Protein 1ZZG (pdb70)

CATH classification: 3.40.50.10490 (+1 more: 3.40.50.10490)

Nearest PDB structures (foldseek):
  1zzg-assembly1_B  TM=1.001E+00  e=3.002E-71  Thermus thermophilus HB8
  2q8n-assembly1_B  TM=9.017E-01  e=1.533E-32  Thermotoga maritima MSB8
  7o0a-assembly2_B  TM=9.080E-01  e=6.714E-29  Bdellovibrio bacteriovorus HD100
  1c7r-assembly1_A  TM=9.223E-01  e=8.520E-28  Geobacillus stearothermophilus
  1b0z-assembly1_A  TM=9.196E-01  e=1.735E-27  Geobacillus stearothermophilus

InterPro domains:
  IPR001672 Phosphoglucose isomerase (PGI) [MF_00473] (5-415)
  IPR001672 Phosphoglucose isomerase (PGI) [PF00342] (66-411)
  IPR001672 Phosphoglucose isomerase (PGI) [PR00662] (69-88)
  IPR001672 Phosphoglucose isomerase (PGI) [PR00662] (178-196)
  IPR001672 Phosphoglucose isomerase (PGI) [PR00662] (250-271)
  IPR001672 Phosphoglucose isomerase (PGI) [PR00662] (357-375)
  IPR001672 Phosphoglucose isomerase (PGI) [PR00662] (389-402)
  IPR001672 Phosphoglucose isomerase (PGI) [PS51463] (1-415)
  IPR001672 Phosphoglucose isomerase (PGI) [PTHR11469] (67-411)
  IPR018189 Phosphoglucose isomerase, conserved site [PS00174] (389-406)
  IPR035476 Phosphoglucose isomerase, SIS domain 1 [cd05015] (50-202)
  IPR035482 Phosphoglucose isomerase, SIS domain 2 [cd05016] (243-411)
  IPR046348 SIS domain superfamily [SSF53697] (32-413)

Structure (mmCIF, N/CA/C/O backbone):
data_1ZZG
#
_entry.id   1ZZG
#
_cell.length_a   108.648
_cell.length_b   131.950
_cell.length_c   64.709
_cell.angle_alpha   90.00
_cell.angle_beta   90.00
_cell.angle_gamma   90.00
#
_symmetry.space_group_name_H-M   'P 21 21 2'
#
loop_
_entity.id
_entity.type
_entity.pdbx_description
1 polymer 'glucose-6-phosphate isomerase'
2 water water
#
loop_
_atom_site.group_PDB
_atom_site.id
_atom_site.type_symbol
_atom_site.label_atom_id
_atom_site.label_alt_id
_atom_site.label_comp_id
_atom_site.label_asym_id
_atom_site.label_entity_id
_atom_site.label_seq_id
_atom_site.pdbx_PDB_ins_code
_atom_site.Cartn_x
_atom_site.Cartn_y
_atom_site.Cartn_z
_atom_site.occupancy
_atom_site.B_iso_or_equiv
_atom_site.auth_seq_id
_atom_site.auth_comp_id
_atom_site.auth_asym_id
_atom_site.auth_atom_id
_atom_site.pdbx_PDB_model_num
ATOM 1 N N . MET A 1 1 ? 52.134 22.832 53.191 1.00 41.77 1 MET A N 1
ATOM 2 C CA . MET A 1 1 ? 52.356 21.973 51.993 1.00 40.19 1 MET A CA 1
ATOM 3 C C . MET A 1 1 ? 53.648 22.312 51.255 1.00 37.90 1 MET A C 1
ATOM 4 O O . MET A 1 1 ? 53.810 23.406 50.722 1.00 35.70 1 MET A O 1
ATOM 9 N N . LEU A 1 2 ? 54.562 21.353 51.231 1.00 34.71 2 LEU A N 1
ATOM 10 C CA . LEU A 1 2 ? 55.835 21.523 50.552 1.00 33.66 2 LEU A CA 1
ATOM 11 C C . LEU A 1 2 ? 55.530 21.521 49.052 1.00 32.85 2 LEU A C 1
ATOM 12 O O . LEU A 1 2 ? 54.643 20.798 48.607 1.00 31.53 2 LEU A O 1
ATOM 17 N N . ARG A 1 3 ? 56.243 22.333 48.277 1.00 33.06 3 ARG A N 1
ATOM 18 C CA . ARG A 1 3 ? 56.017 22.381 46.832 1.00 33.11 3 A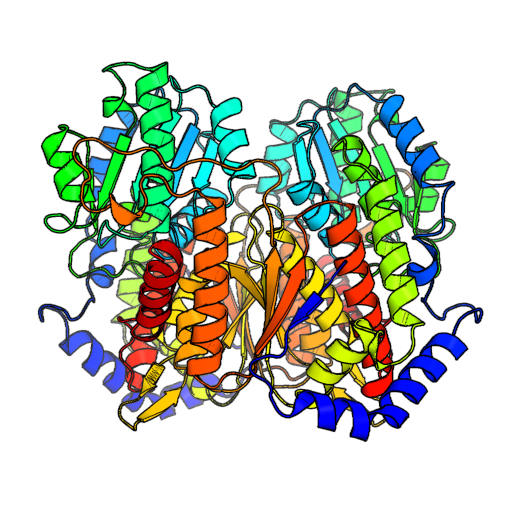RG A CA 1
ATOM 19 C C . ARG A 1 3 ? 57.312 22.242 46.050 1.00 33.16 3 ARG A C 1
ATOM 20 O O . ARG A 1 3 ? 58.292 22.934 46.323 1.00 31.93 3 ARG A O 1
ATOM 28 N N . LEU A 1 4 ? 57.315 21.333 45.080 1.00 31.84 4 LEU A N 1
ATOM 29 C CA . LEU A 1 4 ? 58.490 21.113 44.248 1.00 31.52 4 LEU A CA 1
ATOM 30 C C . LEU A 1 4 ? 58.335 21.875 42.938 1.00 33.04 4 LEU A C 1
ATOM 31 O O . LEU A 1 4 ? 57.317 21.754 42.255 1.00 32.12 4 LEU A O 1
ATOM 36 N N . ASP A 1 5 ? 59.351 22.661 42.600 1.00 33.12 5 ASP A N 1
ATOM 37 C CA . ASP A 1 5 ? 59.350 23.447 41.371 1.00 33.56 5 ASP A CA 1
ATOM 38 C C . ASP A 1 5 ? 60.499 23.018 40.463 1.00 32.63 5 ASP A C 1
ATOM 39 O O . ASP A 1 5 ? 61.664 23.091 40.845 1.00 30.47 5 ASP A O 1
ATOM 44 N N . THR A 1 6 ? 60.164 22.571 39.259 1.00 31.57 6 THR A N 1
ATOM 45 C CA . THR A 1 6 ? 61.167 22.132 38.300 1.00 31.71 6 THR A CA 1
ATOM 46 C C . THR A 1 6 ? 61.045 22.929 36.995 1.00 33.13 6 THR A C 1
ATOM 47 O O . THR A 1 6 ? 61.383 22.434 35.922 1.00 33.34 6 THR A O 1
ATOM 51 N N . ARG A 1 7 ? 60.576 24.169 37.103 1.00 33.85 7 ARG A N 1
ATOM 52 C CA . ARG A 1 7 ? 60.382 25.026 35.937 1.00 36.44 7 ARG A CA 1
ATOM 53 C C . ARG A 1 7 ? 61.570 25.080 34.982 1.00 36.18 7 ARG A C 1
ATOM 54 O O . ARG A 1 7 ? 61.380 25.274 33.783 1.00 37.51 7 ARG A O 1
ATOM 62 N N . PHE A 1 8 ? 62.788 24.909 35.497 1.00 33.81 8 PHE A N 1
ATOM 63 C CA . PHE A 1 8 ? 63.978 24.962 34.649 1.00 32.56 8 PHE A CA 1
ATOM 64 C C . PHE A 1 8 ? 64.516 23.593 34.267 1.00 33.83 8 PHE A C 1
ATOM 65 O O . PHE A 1 8 ? 65.660 23.461 33.838 1.00 34.31 8 PHE A O 1
ATOM 73 N N . LEU A 1 9 ? 63.679 22.576 34.440 1.00 34.51 9 LEU A N 1
ATOM 74 C CA . LEU A 1 9 ? 64.022 21.202 34.091 1.00 35.80 9 LEU A CA 1
ATOM 75 C C . LEU A 1 9 ? 62.801 20.693 33.318 1.00 38.18 9 LEU A C 1
ATOM 76 O O . LEU A 1 9 ? 62.019 19.887 33.823 1.00 38.86 9 LEU A O 1
ATOM 81 N N . PRO A 1 10 ? 62.628 21.168 32.073 1.00 39.98 10 PRO A N 1
ATOM 82 C CA . PRO A 1 10 ? 61.510 20.798 31.198 1.00 41.00 10 PRO A CA 1
ATOM 83 C C . PRO A 1 10 ? 61.306 19.310 30.923 1.00 40.62 10 PRO A C 1
ATOM 84 O O . PRO A 1 10 ? 60.183 18.875 30.667 1.00 42.19 10 PRO A O 1
ATOM 88 N N . GLY A 1 11 ? 62.379 18.531 30.967 1.00 39.93 11 GLY A N 1
ATOM 89 C CA . GLY A 1 11 ? 62.245 17.109 30.700 1.00 40.25 11 GLY A CA 1
ATOM 90 C C . GLY A 1 11 ? 61.915 16.235 31.904 1.00 39.75 11 GLY A C 1
ATOM 91 O O . GLY A 1 11 ? 61.886 15.010 31.783 1.00 40.38 11 GLY A O 1
ATOM 92 N N . PHE A 1 12 ? 61.645 16.847 33.055 1.00 38.20 12 PHE A N 1
ATOM 93 C CA . PHE A 1 12 ? 61.352 16.077 34.260 1.00 36.48 12 PHE A CA 1
ATOM 94 C C . PHE A 1 12 ? 60.068 15.242 34.241 1.00 36.31 12 PHE A C 1
ATOM 95 O O . PHE A 1 12 ? 60.067 14.099 34.688 1.00 35.36 12 PHE A O 1
ATOM 103 N N . PRO A 1 13 ? 58.955 15.805 33.746 1.00 37.46 13 PRO A N 1
ATOM 104 C CA . PRO A 1 13 ? 57.709 15.028 33.714 1.00 37.71 13 PRO A CA 1
ATOM 105 C C . PRO A 1 13 ? 57.875 13.723 32.930 1.00 37.74 13 PRO A C 1
ATOM 106 O O . PRO A 1 13 ? 57.302 12.698 33.294 1.00 37.59 13 PRO A O 1
ATOM 110 N N . GLU A 1 14 ? 58.667 13.761 31.863 1.00 37.46 14 GLU A N 1
ATOM 111 C CA . GLU A 1 14 ? 58.887 12.565 31.059 1.00 37.95 14 GLU A CA 1
ATOM 112 C C . GLU A 1 14 ? 59.815 11.591 31.781 1.00 37.06 14 GLU A C 1
ATOM 113 O O . GLU A 1 14 ? 59.652 10.372 31.706 1.00 35.66 14 GLU A O 1
ATOM 119 N N . ALA A 1 15 ? 60.790 12.142 32.487 1.00 34.43 15 ALA A N 1
ATOM 120 C CA . ALA A 1 15 ? 61.749 11.328 33.205 1.00 34.24 15 ALA A CA 1
ATOM 121 C C . ALA A 1 15 ? 61.089 10.620 34.381 1.00 32.70 15 ALA A C 1
ATOM 122 O O . ALA A 1 15 ? 61.402 9.469 34.683 1.00 32.48 15 ALA A O 1
ATOM 124 N N . LEU A 1 16 ? 60.171 11.316 35.038 1.00 32.02 16 LEU A N 1
ATOM 125 C CA . LEU A 1 16 ? 59.453 10.750 36.169 1.00 32.93 16 LEU A CA 1
ATOM 126 C C . LEU A 1 16 ? 58.651 9.556 35.655 1.00 34.44 16 LEU A C 1
ATOM 127 O O . LEU A 1 16 ? 58.722 8.452 36.198 1.00 32.83 16 LEU A O 1
ATOM 132 N N . SER A 1 17 ? 57.905 9.789 34.584 1.00 35.31 17 SER A N 1
ATOM 133 C CA . SER A 1 17 ? 57.100 8.745 33.970 1.00 37.70 17 SER A CA 1
ATOM 134 C C . SER A 1 17 ? 57.972 7.549 33.576 1.00 37.67 17 SER A C 1
ATOM 135 O O . SER A 1 17 ? 57.678 6.411 33.943 1.00 37.25 17 SER A O 1
ATOM 138 N N . ARG A 1 18 ? 59.057 7.809 32.850 1.00 37.18 18 ARG A N 1
ATOM 139 C CA . ARG A 1 18 ? 59.949 6.744 32.402 1.00 37.46 18 ARG A CA 1
ATOM 140 C C . ARG A 1 18 ? 60.607 5.958 33.534 1.00 36.32 18 ARG A C 1
ATOM 141 O O . ARG A 1 18 ? 60.852 4.757 33.400 1.00 34.78 18 ARG A O 1
ATOM 149 N N . HIS A 1 19 ? 60.901 6.631 34.643 1.00 33.54 19 HIS A N 1
ATOM 150 C CA . HIS A 1 19 ? 61.530 5.967 35.775 1.00 32.39 19 HIS A CA 1
ATOM 151 C C . HIS A 1 19 ? 60.519 5.545 36.838 1.00 30.78 19 HIS A C 1
ATOM 152 O O . HIS A 1 19 ? 60.896 5.114 37.927 1.00 31.84 19 HIS A O 1
ATOM 159 N N . GLY A 1 20 ? 59.236 5.658 36.508 1.00 30.49 20 GLY A N 1
ATOM 160 C CA . GLY A 1 20 ? 58.185 5.289 37.443 1.00 31.28 20 GLY A CA 1
ATOM 161 C C . GLY A 1 20 ? 58.389 3.935 38.105 1.00 31.49 20 GLY A C 1
ATOM 162 O O . GLY A 1 20 ? 58.404 3.845 39.335 1.00 33.22 20 GLY A O 1
ATOM 163 N N . PRO A 1 21 ? 58.542 2.859 37.317 1.00 31.79 21 PRO A N 1
ATOM 164 C CA . PRO A 1 21 ? 58.745 1.503 37.845 1.00 31.36 21 PRO A CA 1
ATOM 165 C C . PRO A 1 21 ? 59.959 1.386 38.765 1.00 31.60 21 PRO A C 1
ATOM 166 O O . PRO A 1 21 ? 59.911 0.698 39.788 1.00 30.54 21 PRO A O 1
ATOM 170 N N . LEU A 1 22 ? 61.043 2.058 38.387 1.00 30.61 22 LEU A N 1
ATOM 171 C CA . LEU A 1 22 ? 62.282 2.042 39.166 1.00 30.58 22 LEU A CA 1
ATOM 172 C C . LEU A 1 22 ? 62.052 2.664 40.539 1.00 28.18 22 LEU A C 1
ATOM 173 O O . LEU A 1 22 ? 62.507 2.139 41.555 1.00 27.97 22 LEU A O 1
ATOM 178 N N . LEU A 1 23 ? 61.352 3.794 40.559 1.00 28.01 23 LEU A N 1
ATOM 179 C CA . LEU A 1 23 ? 61.062 4.487 41.810 1.00 26.49 23 LEU A CA 1
ATOM 180 C C . LEU A 1 23 ? 60.110 3.658 42.683 1.00 28.46 23 LEU A C 1
ATOM 181 O O . LEU A 1 23 ? 60.297 3.568 43.901 1.00 27.54 23 LEU A O 1
ATOM 186 N N . GLU A 1 24 ? 59.097 3.052 42.063 1.00 27.65 24 GLU A N 1
ATOM 187 C CA . GLU A 1 24 ? 58.129 2.232 42.796 1.00 28.00 24 GLU A CA 1
ATOM 188 C C . GLU A 1 24 ? 58.826 1.062 43.485 1.00 27.25 24 GLU A C 1
ATOM 189 O O . GLU A 1 24 ? 58.511 0.723 44.627 1.00 27.00 24 GLU A O 1
ATOM 195 N N . GLU A 1 25 ? 59.774 0.448 42.783 1.00 26.89 25 GLU A N 1
ATOM 196 C CA . GLU A 1 25 ? 60.516 -0.686 43.325 1.00 26.47 25 GLU A CA 1
ATOM 197 C C . GLU A 1 25 ? 61.441 -0.237 44.458 1.00 26.56 25 GLU A C 1
ATOM 198 O O . GLU A 1 25 ? 61.592 -0.935 45.461 1.00 25.95 25 GLU A O 1
ATOM 204 N N . ALA A 1 26 ? 62.053 0.935 44.306 1.00 25.85 26 ALA A N 1
ATOM 205 C CA . ALA A 1 26 ? 62.934 1.453 45.347 1.00 23.64 26 ALA A CA 1
ATOM 206 C C . ALA A 1 26 ? 62.110 1.621 46.628 1.00 23.44 26 ALA A C 1
ATOM 207 O O . ALA A 1 26 ? 62.543 1.226 47.716 1.00 21.20 26 ALA A O 1
ATOM 209 N N . ARG A 1 27 ? 60.913 2.191 46.492 1.00 21.65 27 ARG A N 1
ATOM 210 C CA . ARG A 1 27 ? 60.034 2.388 47.646 1.00 23.61 27 ARG A CA 1
ATOM 211 C C . ARG A 1 27 ? 59.600 1.054 48.265 1.00 23.91 27 ARG A C 1
ATOM 212 O O . ARG A 1 27 ? 59.621 0.892 49.491 1.00 24.09 27 ARG A O 1
ATOM 220 N N . ARG A 1 28 ? 59.210 0.100 47.423 1.00 23.90 28 ARG A N 1
ATOM 221 C CA . ARG A 1 28 ? 58.789 -1.214 47.914 1.00 23.60 28 ARG A CA 1
ATOM 222 C C . ARG A 1 28 ? 59.927 -1.866 48.714 1.00 22.35 28 ARG A C 1
ATOM 223 O O . ARG A 1 28 ? 59.714 -2.384 49.814 1.00 21.16 28 ARG A O 1
ATOM 231 N N . ARG A 1 29 ? 61.135 -1.843 48.158 1.00 23.21 29 ARG A N 1
ATOM 232 C CA . ARG A 1 29 ? 62.286 -2.433 48.832 1.00 23.10 29 ARG A CA 1
ATOM 233 C C . ARG A 1 29 ? 62.502 -1.830 50.214 1.00 23.45 29 ARG A C 1
ATOM 234 O O . ARG A 1 29 ? 62.830 -2.541 51.166 1.00 24.12 29 ARG A O 1
ATOM 242 N N . LEU A 1 30 ? 62.328 -0.518 50.320 1.00 22.71 30 LEU A N 1
ATOM 243 C CA . LEU A 1 30 ? 62.514 0.160 51.598 1.00 22.96 30 LEU A CA 1
ATOM 244 C C . LEU A 1 30 ? 61.437 -0.247 52.601 1.00 22.64 30 LEU A C 1
ATOM 245 O O . LEU A 1 30 ? 61.741 -0.609 53.742 1.00 22.45 30 LEU A O 1
ATOM 250 N N . LEU A 1 31 ? 60.179 -0.187 52.174 1.00 22.17 31 LEU A N 1
ATOM 251 C CA . LEU A 1 31 ? 59.069 -0.541 53.052 1.00 23.08 31 LEU A CA 1
ATOM 252 C C . LEU A 1 31 ? 59.082 -2.015 53.457 1.00 23.07 31 LEU A C 1
ATOM 253 O O . LEU A 1 31 ? 58.628 -2.363 54.552 1.00 23.89 31 LEU A O 1
ATOM 258 N N . ALA A 1 32 ? 59.605 -2.879 52.589 1.00 23.46 32 ALA A N 1
ATOM 259 C CA . ALA A 1 32 ? 59.669 -4.304 52.899 1.00 24.82 32 ALA A CA 1
ATOM 260 C C . ALA A 1 32 ? 60.620 -4.554 54.067 1.00 25.13 32 ALA A C 1
ATOM 261 O O . ALA A 1 32 ? 60.494 -5.552 54.773 1.00 24.44 32 ALA A O 1
ATOM 263 N N . LYS A 1 33 ? 61.564 -3.638 54.269 1.00 24.02 33 LYS A N 1
ATOM 264 C CA . LYS A 1 33 ? 62.549 -3.778 55.340 1.00 26.70 33 LYS A CA 1
ATOM 265 C C . LYS A 1 33 ? 62.035 -3.426 56.735 1.00 28.00 33 LYS A C 1
ATOM 266 O O . LYS A 1 33 ? 62.696 -3.726 57.729 1.00 28.19 33 LYS A O 1
ATOM 272 N N . ARG A 1 34 ? 60.865 -2.796 56.808 1.00 29.01 34 ARG A N 1
ATOM 273 C CA . ARG A 1 34 ? 60.287 -2.410 58.093 1.00 32.91 34 ARG A CA 1
ATOM 274 C C . ARG A 1 34 ? 59.869 -3.629 58.910 1.00 35.59 34 ARG A C 1
ATOM 275 O O . ARG A 1 34 ? 59.599 -4.694 58.362 1.00 36.31 34 ARG A O 1
ATOM 283 N N . GLY A 1 35 ? 59.818 -3.464 60.227 1.00 37.87 35 GLY A N 1
ATOM 284 C CA . GLY A 1 35 ? 59.441 -4.566 61.095 1.00 42.50 35 GLY A CA 1
ATOM 285 C C . GLY A 1 35 ? 60.647 -5.408 61.467 1.00 44.98 35 GLY A C 1
ATOM 286 O O . GLY A 1 35 ? 60.846 -5.742 62.636 1.00 45.27 35 GLY A O 1
ATOM 287 N N . GLU A 1 36 ? 61.450 -5.754 60.463 1.00 46.36 36 GLU A N 1
ATOM 288 C CA . GLU A 1 36 ? 62.653 -6.552 60.670 1.00 47.00 36 GLU A CA 1
ATOM 289 C C . GLU A 1 36 ? 63.612 -5.838 61.608 1.00 46.07 36 GLU A C 1
ATOM 290 O O . GLU A 1 36 ? 64.119 -4.764 61.286 1.00 46.30 36 GLU A O 1
ATOM 296 N N . PRO A 1 37 ? 63.872 -6.424 62.787 1.00 44.87 37 PRO A N 1
ATOM 297 C CA . PRO A 1 37 ? 64.786 -5.808 63.752 1.00 42.34 37 PRO A CA 1
ATOM 298 C C . PRO A 1 37 ? 66.123 -5.447 63.108 1.00 39.85 37 PRO A C 1
ATOM 299 O O . PRO A 1 37 ? 66.655 -6.206 62.296 1.00 38.69 37 PRO A O 1
ATOM 303 N N . GLY A 1 38 ? 66.651 -4.278 63.463 1.00 37.08 38 GLY A N 1
ATOM 304 C CA . GLY A 1 38 ? 67.927 -3.846 62.922 1.00 33.98 38 GLY A CA 1
ATOM 305 C C . GLY A 1 38 ? 67.879 -3.177 61.558 1.00 31.91 38 GLY A C 1
ATOM 306 O O . GLY A 1 38 ? 68.920 -2.959 60.947 1.00 31.11 38 GLY A O 1
ATOM 307 N N . SER A 1 39 ? 66.687 -2.848 61.069 1.00 29.00 39 SER A N 1
ATOM 308 C CA . SER A 1 39 ? 66.580 -2.198 59.766 1.00 28.02 39 SER A CA 1
ATOM 309 C C . SER A 1 39 ? 66.868 -0.697 59.873 1.00 25.79 39 SER A C 1
ATOM 310 O O . SER A 1 39 ? 67.037 -0.011 58.863 1.00 26.02 39 SER A O 1
ATOM 313 N N . MET A 1 40 ? 66.920 -0.195 61.103 1.00 24.11 40 MET A N 1
ATOM 314 C CA . MET A 1 40 ? 67.206 1.219 61.358 1.00 23.36 40 MET A CA 1
ATOM 315 C C . MET A 1 40 ? 66.234 2.193 60.679 1.00 22.86 40 MET A C 1
ATOM 316 O O . MET A 1 40 ? 66.625 3.285 60.266 1.00 22.57 40 MET A O 1
ATOM 321 N N . LEU A 1 41 ? 64.966 1.800 60.585 1.00 21.76 41 LEU A N 1
ATOM 322 C CA . LEU A 1 41 ? 63.938 2.628 59.961 1.00 22.56 41 LEU A CA 1
ATOM 323 C C . LEU A 1 41 ? 62.986 3.263 60.981 1.00 21.68 41 LEU A C 1
ATOM 324 O O . LEU A 1 41 ? 61.910 3.739 60.618 1.00 22.60 41 LEU A O 1
ATOM 329 N N . GLY A 1 42 ? 63.391 3.274 62.251 1.00 22.00 42 GLY A N 1
ATOM 330 C CA . GLY A 1 42 ? 62.562 3.845 63.302 1.00 19.52 42 GLY A CA 1
ATOM 331 C C . GLY A 1 42 ? 62.219 5.318 63.120 1.00 21.00 42 GLY A C 1
ATOM 332 O O . GLY A 1 42 ? 61.269 5.816 63.723 1.00 20.02 42 GLY A O 1
ATOM 333 N N . TRP A 1 43 ? 62.990 6.026 62.301 1.00 19.29 43 TRP A N 1
ATOM 334 C CA . TRP A 1 43 ? 62.730 7.447 62.070 1.00 20.64 43 TRP A CA 1
ATOM 335 C C . TRP A 1 43 ? 61.396 7.686 61.366 1.00 20.14 43 TRP A C 1
ATOM 336 O O . TRP A 1 43 ? 60.882 8.804 61.360 1.00 22.25 43 TRP A O 1
ATOM 347 N N . MET A 1 44 ? 60.831 6.640 60.774 1.00 20.84 44 MET A N 1
ATOM 348 C CA . MET A 1 44 ? 59.542 6.774 60.100 1.00 21.93 44 MET A CA 1
ATOM 349 C C . MET A 1 44 ? 58.430 6.851 61.142 1.00 22.42 44 MET A C 1
ATOM 350 O O . MET A 1 44 ? 57.382 7.450 60.905 1.00 22.72 44 MET A O 1
ATOM 355 N N . ASP A 1 45 ? 58.677 6.253 62.305 1.00 21.65 45 ASP A N 1
ATOM 356 C CA . ASP A 1 45 ? 57.677 6.198 63.367 1.00 22.86 45 ASP A CA 1
ATOM 357 C C . ASP A 1 45 ? 57.711 7.312 64.406 1.00 23.49 45 ASP A C 1
ATOM 358 O O . ASP A 1 45 ? 56.735 7.514 65.128 1.00 23.51 45 ASP A O 1
ATOM 363 N N . LEU A 1 46 ? 58.823 8.036 64.487 1.00 22.30 46 LEU A N 1
ATOM 364 C CA . LEU A 1 46 ? 58.941 9.124 65.452 1.00 23.74 46 LEU A CA 1
ATOM 365 C C . LEU A 1 46 ? 57.789 10.133 65.404 1.00 24.78 46 LEU A C 1
ATOM 366 O O . LEU A 1 46 ? 57.350 10.623 66.444 1.00 25.85 46 LEU A O 1
ATOM 371 N N . PRO A 1 47 ? 57.282 10.457 64.201 1.00 26.13 47 PRO A N 1
ATOM 372 C CA . PRO A 1 47 ? 56.177 11.424 64.119 1.00 28.04 47 PRO A CA 1
ATOM 373 C C . PRO A 1 47 ? 54.888 10.932 64.782 1.00 29.90 47 PRO A C 1
ATOM 374 O O . PRO A 1 47 ? 54.017 11.732 65.129 1.00 31.34 47 PRO A O 1
ATOM 378 N N . GLU A 1 48 ? 54.767 9.619 64.956 1.00 31.76 48 GLU A N 1
ATOM 379 C CA . GLU A 1 48 ? 53.568 9.053 65.562 1.00 33.46 48 GLU A CA 1
ATOM 380 C C . GLU A 1 48 ? 53.703 8.760 67.055 1.00 34.50 48 GLU A C 1
ATOM 381 O O . GLU A 1 48 ? 52.821 8.152 67.657 1.00 34.43 48 GLU A O 1
ATOM 387 N N . ASP A 1 49 ? 54.802 9.196 67.656 1.00 34.13 49 ASP A N 1
ATOM 388 C CA . ASP A 1 49 ? 54.992 8.983 69.084 1.00 36.75 49 ASP A CA 1
ATOM 389 C C . ASP A 1 49 ? 54.360 10.170 69.813 1.00 37.92 49 ASP A C 1
ATOM 390 O O . ASP A 1 49 ? 55.021 11.176 70.059 1.00 39.93 49 ASP A O 1
ATOM 395 N N . THR A 1 50 ? 53.080 10.059 70.149 1.00 39.17 50 THR A N 1
ATOM 396 C CA . THR A 1 50 ? 52.385 11.148 70.838 1.00 41.62 50 THR A CA 1
ATOM 397 C C . THR A 1 50 ? 52.431 11.013 72.351 1.00 41.52 50 THR A C 1
ATOM 398 O O . THR A 1 50 ? 51.604 11.584 73.062 1.00 43.98 50 THR A O 1
ATOM 402 N N . GLU A 1 51 ? 53.408 10.260 72.837 1.00 39.20 51 GLU A N 1
ATOM 403 C CA . GLU A 1 51 ? 53.572 10.037 74.266 1.00 38.88 51 GLU A CA 1
ATOM 404 C C . GLU A 1 51 ? 54.871 10.689 74.740 1.00 36.64 51 GLU A C 1
ATOM 405 O O . GLU A 1 51 ? 54.897 11.400 75.745 1.00 34.13 51 GLU A O 1
ATOM 411 N N . THR A 1 52 ? 55.944 10.455 73.991 1.00 34.00 52 THR A N 1
ATOM 412 C CA . THR A 1 52 ? 57.247 11.005 74.337 1.00 33.50 52 THR A CA 1
ATOM 413 C C . THR A 1 52 ? 57.290 12.533 74.389 1.00 31.73 52 THR A C 1
ATOM 414 O O . THR A 1 52 ? 57.880 13.097 75.308 1.00 30.35 52 THR A O 1
ATOM 418 N N . LEU A 1 53 ? 56.670 13.212 73.427 1.00 30.80 53 LEU A N 1
ATOM 419 C CA . LEU A 1 53 ? 56.715 14.673 73.450 1.00 32.06 53 LEU A CA 1
ATOM 420 C C . LEU A 1 53 ? 56.004 15.243 74.680 1.00 31.49 53 LEU A C 1
ATOM 421 O O . LEU A 1 53 ? 56.367 16.313 75.167 1.00 30.71 53 LEU A O 1
ATOM 426 N N . ARG A 1 54 ? 54.992 14.539 75.178 1.00 32.87 54 ARG A N 1
ATOM 427 C CA . ARG A 1 54 ? 54.286 15.006 76.369 1.00 35.48 54 ARG A CA 1
ATOM 428 C C . ARG A 1 54 ? 55.228 14.872 77.560 1.00 33.95 54 ARG A C 1
ATOM 429 O O . ARG A 1 54 ? 55.327 15.772 78.397 1.00 33.62 54 ARG A O 1
ATOM 437 N N . GLU A 1 55 ? 55.931 13.744 77.610 1.00 33.50 55 GLU A N 1
ATOM 438 C CA . GLU A 1 55 ? 56.897 13.466 78.665 1.00 33.88 55 GLU A CA 1
ATOM 439 C C . GLU A 1 55 ? 57.999 14.534 78.637 1.00 32.83 55 GLU A C 1
ATOM 440 O O . GLU A 1 55 ? 58.484 14.976 79.683 1.00 30.88 55 GLU A O 1
ATOM 446 N N . VAL A 1 56 ? 58.394 14.939 77.433 1.00 30.29 56 VAL A N 1
ATOM 447 C CA . VAL A 1 56 ? 59.418 15.966 77.271 1.00 27.95 56 VAL A CA 1
ATOM 448 C C . VAL A 1 56 ? 58.884 17.303 77.789 1.00 28.15 56 VAL A C 1
ATOM 449 O O . VAL A 1 56 ? 59.561 18.003 78.545 1.00 27.67 56 VAL A O 1
ATOM 453 N N . ARG A 1 57 ? 57.664 17.654 77.391 1.00 29.15 57 ARG A N 1
ATOM 454 C CA . ARG A 1 57 ? 57.061 18.905 77.834 1.00 31.33 57 ARG A CA 1
ATOM 455 C C . ARG A 1 57 ? 56.926 18.965 79.356 1.00 30.71 57 ARG A C 1
ATOM 456 O O . ARG A 1 57 ? 57.247 19.977 79.977 1.00 30.70 57 ARG A O 1
ATOM 464 N N . ARG A 1 58 ? 56.441 17.887 79.958 1.00 32.46 58 ARG A N 1
ATOM 465 C CA . ARG A 1 58 ? 56.270 17.875 81.406 1.00 33.45 58 ARG A CA 1
ATOM 466 C C . ARG A 1 58 ? 57.599 18.073 82.128 1.00 32.33 58 ARG A C 1
ATOM 467 O O . ARG A 1 58 ? 57.668 18.776 83.138 1.00 33.00 58 ARG A O 1
ATOM 475 N N . TYR A 1 59 ? 58.655 17.462 81.603 1.00 31.39 59 TYR A N 1
ATOM 476 C CA . TYR A 1 59 ? 59.977 17.597 82.202 1.00 29.80 59 TYR A CA 1
ATOM 477 C C . TYR A 1 59 ? 60.447 19.043 82.118 1.00 28.93 59 TYR A C 1
ATOM 478 O O . TYR A 1 59 ? 60.997 19.583 83.075 1.00 28.57 59 TYR A O 1
ATOM 487 N N . ARG A 1 60 ? 60.230 19.665 80.962 1.00 28.65 60 ARG A N 1
ATOM 488 C CA . ARG A 1 60 ? 60.644 21.047 80.747 1.00 28.66 60 ARG A CA 1
ATOM 489 C C . ARG A 1 60 ? 59.923 21.971 81.714 1.00 28.88 60 ARG A C 1
ATOM 490 O O . ARG A 1 60 ? 60.543 22.801 82.381 1.00 29.01 60 ARG A O 1
ATOM 498 N N . GLU A 1 61 ? 58.605 21.814 81.778 1.00 29.71 61 GLU A N 1
ATOM 499 C CA . GLU A 1 61 ? 57.765 22.622 82.650 1.00 31.02 61 GLU A CA 1
ATOM 500 C C . GLU A 1 61 ? 58.154 22.503 84.118 1.00 31.39 61 GLU A C 1
ATOM 501 O O . GLU A 1 61 ? 57.991 23.449 84.888 1.00 31.74 61 GLU A O 1
ATOM 507 N N . ALA A 1 62 ? 58.680 21.346 84.504 1.00 31.53 62 ALA A N 1
ATOM 508 C CA . ALA A 1 62 ? 59.087 21.128 85.888 1.00 32.12 62 ALA A CA 1
ATOM 509 C C . ALA A 1 62 ? 60.436 21.789 86.179 1.00 32.75 62 ALA A C 1
ATOM 510 O O . ALA A 1 62 ? 60.890 21.818 87.327 1.00 32.06 62 ALA A O 1
ATOM 512 N N . ASN A 1 63 ? 61.067 22.333 85.142 1.00 33.03 63 ASN A N 1
ATOM 513 C CA . ASN A 1 63 ? 62.365 22.984 85.298 1.00 32.20 63 ASN A CA 1
ATOM 514 C C . ASN A 1 63 ? 62.428 24.355 84.646 1.00 32.16 63 ASN A C 1
ATOM 515 O O . ASN A 1 63 ? 63.227 24.585 83.740 1.00 32.39 63 ASN A O 1
ATOM 520 N N . PRO A 1 64 ? 61.585 25.290 85.108 1.00 33.13 64 PRO A N 1
ATOM 521 C CA . PRO A 1 64 ? 61.525 26.657 84.584 1.00 32.31 64 PRO A CA 1
ATOM 522 C C . PRO A 1 64 ? 62.721 27.520 84.987 1.00 32.26 64 PRO A C 1
ATOM 523 O O . PRO A 1 64 ? 62.818 28.675 84.584 1.00 32.23 64 PRO A O 1
ATOM 527 N N . TRP A 1 65 ? 63.624 26.958 85.783 1.00 31.93 65 TRP A N 1
ATOM 528 C CA . TRP A 1 65 ? 64.807 27.683 86.244 1.00 31.67 65 TRP A CA 1
ATOM 529 C C . TRP A 1 65 ? 65.946 27.733 85.223 1.00 31.75 65 TRP A C 1
ATOM 530 O O . TRP A 1 65 ? 66.882 28.518 85.375 1.00 30.92 65 TRP A O 1
ATOM 541 N N . VAL A 1 66 ? 65.876 26.895 84.194 1.00 30.95 66 VAL A N 1
ATOM 542 C CA . VAL A 1 66 ? 66.931 26.851 83.185 1.00 30.42 66 VAL A CA 1
ATOM 543 C C . VAL A 1 66 ? 67.010 28.095 82.300 1.00 30.19 66 VAL A C 1
ATOM 544 O O . VAL A 1 66 ? 66.031 28.476 81.657 1.00 31.06 66 VAL A O 1
ATOM 548 N N . GLU A 1 67 ? 68.187 28.718 82.278 1.00 30.36 67 GLU A N 1
ATOM 549 C CA . GLU A 1 67 ? 68.436 29.897 81.453 1.00 30.31 67 GLU A CA 1
ATOM 550 C C . GLU A 1 67 ? 69.494 29.549 80.413 1.00 28.94 67 GLU A C 1
ATOM 551 O O . GLU A 1 67 ? 69.596 30.194 79.373 1.00 28.39 67 GLU A O 1
ATOM 557 N N . ASP A 1 68 ? 70.292 28.530 80.711 1.00 27.62 68 ASP A N 1
ATOM 558 C CA . ASP A 1 68 ? 71.335 28.083 79.797 1.00 28.18 68 ASP A CA 1
ATOM 559 C C . ASP A 1 68 ? 71.248 26.571 79.632 1.00 28.06 68 ASP A C 1
ATOM 560 O O . ASP A 1 68 ? 71.244 25.824 80.608 1.00 28.37 68 ASP A O 1
ATOM 565 N N . PHE A 1 69 ? 71.166 26.131 78.381 1.00 27.10 69 PHE A N 1
ATOM 566 C CA . PHE A 1 69 ? 71.068 24.713 78.049 1.00 25.11 69 PHE A CA 1
ATOM 567 C C . PHE A 1 69 ? 72.356 24.302 77.338 1.00 25.85 69 PHE A C 1
ATOM 568 O O . PHE A 1 69 ? 72.607 24.734 76.212 1.00 25.61 69 PHE A O 1
ATOM 576 N N . VAL A 1 70 ? 73.175 23.484 77.992 1.00 24.96 70 VAL A N 1
ATOM 577 C CA . VAL A 1 70 ? 74.430 23.036 77.392 1.00 24.96 70 VAL A CA 1
ATOM 578 C C . VAL A 1 70 ? 74.254 21.633 76.814 1.00 25.79 70 VAL A C 1
ATOM 579 O O . VAL A 1 70 ? 74.138 20.655 77.556 1.00 25.21 70 VAL A O 1
ATOM 583 N N . LEU A 1 71 ? 74.226 21.534 75.489 1.00 25.63 71 LEU A N 1
ATOM 584 C CA . LEU A 1 71 ? 74.067 20.233 74.856 1.00 24.08 71 LEU A CA 1
ATOM 585 C C . LEU A 1 71 ? 75.431 19.656 74.508 1.00 23.76 71 LEU A C 1
ATOM 586 O O . LEU A 1 71 ? 76.130 20.174 73.640 1.00 24.85 71 LEU A O 1
ATOM 591 N N . ILE A 1 72 ? 75.819 18.593 75.202 1.00 23.89 72 ILE A N 1
ATOM 592 C CA . ILE A 1 72 ? 77.096 17.948 74.931 1.00 22.05 72 ILE A CA 1
ATOM 593 C C . ILE A 1 72 ? 76.794 16.795 73.983 1.00 23.41 72 ILE A C 1
ATOM 594 O O . ILE A 1 72 ? 76.270 15.754 74.393 1.00 24.04 72 ILE A O 1
ATOM 599 N N . GLY A 1 73 ? 77.102 16.997 72.706 1.00 21.49 73 GLY A N 1
ATOM 600 C CA . GLY A 1 73 ? 76.829 15.972 71.717 1.00 21.22 73 GLY A CA 1
ATOM 601 C C . GLY A 1 73 ? 77.455 16.359 70.398 1.00 20.83 73 GLY A C 1
ATOM 602 O O . GLY A 1 73 ? 77.773 17.531 70.168 1.00 21.43 73 GLY A O 1
ATOM 603 N N . ILE A 1 74 ? 77.607 15.387 69.510 1.00 21.45 74 ILE A N 1
ATOM 604 C CA . ILE A 1 74 ? 78.246 15.670 68.242 1.00 21.65 74 ILE A CA 1
ATOM 605 C C . ILE A 1 74 ? 77.596 14.908 67.089 1.00 23.46 74 ILE A C 1
ATOM 606 O O . ILE A 1 74 ? 76.964 13.874 67.293 1.00 22.84 74 ILE A O 1
ATOM 611 N N . GLY A 1 75 ? 77.739 15.435 65.877 1.00 23.87 75 GLY A N 1
ATOM 612 C CA . GLY A 1 75 ? 77.150 14.782 64.725 1.00 23.23 75 GLY A CA 1
ATOM 613 C C . GLY A 1 75 ? 75.636 14.676 64.814 1.00 24.57 75 GLY A C 1
ATOM 614 O O . GLY A 1 75 ? 74.937 15.682 64.913 1.00 23.90 75 GLY A O 1
ATOM 615 N N . GLY A 1 76 ? 75.128 13.449 64.781 1.00 24.18 76 GLY A N 1
ATOM 616 C CA . GLY A 1 76 ? 73.693 13.242 64.844 1.00 25.41 76 GLY A CA 1
ATOM 617 C C . GLY A 1 76 ? 73.058 13.737 66.131 1.00 27.36 76 GLY A C 1
ATOM 618 O O . GLY A 1 76 ? 71.859 13.995 66.174 1.00 28.97 76 GLY A O 1
ATOM 619 N N . SER A 1 77 ? 73.861 13.884 67.178 1.00 25.61 77 SER A N 1
ATOM 620 C CA . SER A 1 77 ? 73.345 14.344 68.462 1.00 26.37 77 SER A CA 1
ATOM 621 C C . SER A 1 77 ? 73.434 15.859 68.632 1.00 25.18 77 SER A C 1
ATOM 622 O O . SER A 1 77 ? 73.080 16.390 69.686 1.00 25.30 77 SER A O 1
ATOM 625 N N . ALA A 1 78 ? 73.897 16.554 67.595 1.00 22.35 78 ALA A N 1
ATOM 626 C CA . ALA A 1 78 ? 74.035 18.003 67.671 1.00 22.85 78 ALA A CA 1
ATOM 627 C C . ALA A 1 78 ? 73.445 18.774 66.491 1.00 22.65 78 ALA A C 1
ATOM 628 O O . ALA A 1 78 ? 72.816 19.818 66.684 1.00 22.39 78 ALA A O 1
ATOM 630 N N . LEU A 1 79 ? 73.647 18.272 65.273 1.00 22.14 79 LEU A N 1
ATOM 631 C CA . LEU A 1 79 ? 73.163 18.975 64.091 1.00 22.08 79 LEU A CA 1
ATOM 632 C C . LEU A 1 79 ? 71.652 19.190 64.039 1.00 21.44 79 LEU A C 1
ATOM 633 O O . LEU A 1 79 ? 71.197 20.297 63.729 1.00 21.76 79 LEU A O 1
ATOM 638 N N . GLY A 1 80 ? 70.880 18.144 64.333 1.00 20.84 80 GLY A N 1
ATOM 639 C CA . GLY A 1 80 ? 69.429 18.273 64.329 1.00 21.08 80 GLY A CA 1
ATOM 640 C C . GLY A 1 80 ? 69.027 19.322 65.352 1.00 21.35 80 GLY A C 1
ATOM 641 O O . GLY A 1 80 ? 68.260 20.240 65.042 1.00 21.98 80 GLY A O 1
ATOM 642 N N . PRO A 1 81 ? 69.518 19.204 66.600 1.00 20.64 81 PRO A N 1
ATOM 643 C CA . PRO A 1 81 ? 69.171 20.198 67.621 1.00 21.35 81 PRO A CA 1
ATOM 644 C C . PRO A 1 81 ? 69.542 21.634 67.183 1.00 21.91 81 PRO A C 1
ATOM 645 O O . PRO A 1 81 ? 68.721 22.547 67.297 1.00 22.42 81 PRO A O 1
ATOM 649 N N . LYS A 1 82 ? 70.763 21.833 66.675 1.00 21.89 82 LYS A N 1
ATOM 650 C CA . LYS A 1 82 ? 71.184 23.169 66.227 1.00 22.33 82 LYS A CA 1
ATOM 651 C C . LYS A 1 82 ? 70.248 23.733 65.167 1.00 22.34 82 LYS A C 1
ATOM 652 O O . LYS A 1 82 ? 69.822 24.882 65.252 1.00 24.18 82 LYS A O 1
ATOM 658 N N . ALA A 1 83 ? 69.943 22.928 64.156 1.00 20.64 83 ALA A N 1
ATOM 659 C CA . ALA A 1 83 ? 69.068 23.368 63.081 1.00 21.29 83 ALA A CA 1
ATOM 660 C C . ALA A 1 83 ? 67.692 23.807 63.589 1.00 21.90 83 ALA A C 1
ATOM 661 O O . ALA A 1 83 ? 67.170 24.839 63.167 1.00 22.05 83 ALA A O 1
ATOM 663 N N . LEU A 1 84 ? 67.117 23.026 64.502 1.00 21.41 84 LEU A N 1
ATOM 664 C CA . LEU A 1 84 ? 65.791 23.313 65.048 1.00 21.49 84 LEU A CA 1
ATOM 665 C C . LEU A 1 84 ? 65.749 24.468 66.056 1.00 22.05 84 LEU A C 1
ATOM 666 O O . LEU A 1 84 ? 64.890 25.360 65.968 1.00 20.79 84 LEU A O 1
ATOM 671 N N . GLU A 1 85 ? 66.673 24.457 67.012 1.00 22.01 85 GLU A N 1
ATOM 672 C CA . GLU A 1 85 ? 66.720 25.504 68.029 1.00 23.76 85 GLU A CA 1
ATOM 673 C C . GLU A 1 85 ? 67.008 26.883 67.443 1.00 24.11 85 GLU A C 1
ATOM 674 O O . GLU A 1 85 ? 66.444 27.879 67.887 1.00 23.59 85 GLU A O 1
ATOM 680 N N . ALA A 1 86 ? 67.882 26.940 66.443 1.00 23.85 86 ALA A N 1
ATOM 681 C CA . ALA A 1 86 ? 68.228 28.210 65.819 1.00 24.55 86 ALA A CA 1
ATOM 682 C C . ALA A 1 86 ? 67.012 28.804 65.117 1.00 25.61 86 ALA A C 1
ATOM 683 O O . ALA A 1 86 ? 66.833 30.018 65.076 1.00 25.28 86 ALA A O 1
ATOM 685 N N . ALA A 1 87 ? 66.167 27.935 64.577 1.00 25.03 87 ALA A N 1
ATOM 686 C CA . ALA A 1 87 ? 64.993 28.388 63.851 1.00 26.62 87 ALA A CA 1
ATOM 687 C C . ALA A 1 87 ? 63.760 28.669 64.708 1.00 27.07 87 ALA A C 1
ATOM 688 O O . ALA A 1 87 ? 62.929 29.508 64.348 1.00 26.71 87 ALA A O 1
ATOM 690 N N . PHE A 1 88 ? 63.646 27.997 65.847 1.00 25.41 88 PHE A N 1
ATOM 691 C CA . PHE A 1 88 ? 62.453 28.167 66.659 1.00 26.00 88 PHE A CA 1
ATOM 692 C C . PHE A 1 88 ? 62.623 28.546 68.123 1.00 26.59 88 PHE A C 1
ATOM 693 O O . PHE A 1 88 ? 61.743 28.263 68.933 1.00 28.01 88 PHE A O 1
ATOM 701 N N . ASN A 1 89 ? 63.729 29.186 68.479 1.00 26.30 89 ASN A N 1
ATOM 702 C CA . ASN A 1 89 ? 63.906 29.571 69.870 1.00 28.25 89 ASN A CA 1
ATOM 703 C C . ASN A 1 89 ? 62.969 30.741 70.180 1.00 30.11 89 ASN A C 1
ATOM 704 O O . ASN A 1 89 ? 63.129 31.838 69.645 1.00 29.03 89 ASN A O 1
ATOM 709 N N . GLU A 1 90 ? 61.986 30.496 71.038 1.00 31.03 90 GLU A N 1
ATOM 710 C CA . GLU A 1 90 ? 61.016 31.521 71.417 1.00 32.50 90 GLU A CA 1
ATOM 711 C C . GLU A 1 90 ? 61.212 31.964 72.865 1.00 32.66 90 GLU A C 1
ATOM 712 O O . GLU A 1 90 ? 60.877 33.090 73.229 1.00 32.95 90 GLU A O 1
ATOM 718 N N . SER A 1 91 ? 61.755 31.068 73.683 1.00 30.72 91 SER A N 1
ATOM 719 C CA . SER A 1 91 ? 61.945 31.320 75.110 1.00 31.47 91 SER A CA 1
ATOM 720 C C . SER A 1 91 ? 63.095 32.233 75.507 1.00 31.40 91 SER A C 1
ATOM 721 O O . SER A 1 91 ? 63.054 32.860 76.560 1.00 32.88 91 SER A O 1
ATOM 724 N N . GLY A 1 92 ? 64.133 32.297 74.691 1.00 31.32 92 GLY A N 1
ATOM 725 C CA . GLY A 1 92 ? 65.254 33.140 75.055 1.00 31.70 92 GLY A CA 1
ATOM 726 C C . GLY A 1 92 ? 66.296 32.363 75.838 1.00 30.83 92 GLY A C 1
ATOM 727 O O . GLY A 1 92 ? 67.330 32.911 76.213 1.00 31.96 92 GLY A O 1
ATOM 728 N N . VAL A 1 93 ? 66.020 31.092 76.116 1.00 29.28 93 VAL A N 1
ATOM 729 C CA . VAL A 1 93 ? 66.994 30.262 76.816 1.00 27.58 93 VAL A CA 1
ATOM 730 C C . VAL A 1 93 ? 68.223 30.247 75.909 1.00 27.84 93 VAL A C 1
ATOM 731 O O . VAL A 1 93 ? 68.093 30.159 74.689 1.00 27.93 93 VAL A O 1
ATOM 735 N N . ARG A 1 94 ? 69.406 30.351 76.501 1.00 26.95 94 ARG A N 1
ATOM 736 C CA . ARG A 1 94 ? 70.646 30.369 75.731 1.00 28.54 94 ARG A CA 1
ATOM 737 C C . ARG A 1 94 ? 71.196 28.960 75.573 1.00 28.15 94 ARG A C 1
ATOM 738 O O . ARG A 1 94 ? 71.407 28.256 76.558 1.00 28.40 94 ARG A O 1
ATOM 746 N N . PHE A 1 95 ? 71.435 28.554 74.331 1.00 26.15 95 PHE A N 1
ATOM 747 C CA . PHE A 1 95 ? 71.957 27.221 74.058 1.00 25.17 95 PHE A CA 1
ATOM 748 C C . PHE A 1 95 ? 73.447 27.250 73.740 1.00 25.93 95 PHE A C 1
ATOM 749 O O . PHE A 1 95 ? 73.939 28.149 73.043 1.00 24.93 95 PHE A O 1
ATOM 757 N N . HIS A 1 96 ? 74.159 26.262 74.273 1.00 24.68 96 HIS A N 1
ATOM 758 C CA . HIS A 1 96 ? 75.604 26.138 74.092 1.00 26.03 96 HIS A CA 1
ATOM 759 C C . HIS A 1 96 ? 75.851 24.709 73.641 1.00 25.32 96 HIS A C 1
ATOM 760 O O . HIS A 1 96 ? 75.414 23.761 74.293 1.00 24.34 96 HIS A O 1
ATOM 767 N N . TYR A 1 97 ? 76.557 24.555 72.529 1.00 24.03 97 TYR A N 1
ATOM 768 C CA . TYR A 1 97 ? 76.797 23.233 71.970 1.00 24.56 97 TYR A CA 1
ATOM 769 C C . TYR A 1 97 ? 78.234 22.747 72.070 1.00 25.29 97 TYR A C 1
ATOM 770 O O . TYR A 1 97 ? 79.144 23.328 71.473 1.00 26.87 97 TYR A O 1
ATOM 779 N N . LEU A 1 98 ? 78.436 21.683 72.839 1.00 25.14 98 LEU A N 1
ATOM 780 C CA . LEU A 1 98 ? 79.761 21.101 72.970 1.00 24.13 98 LEU A CA 1
ATOM 781 C C . LEU A 1 98 ? 79.855 19.979 71.940 1.00 24.56 98 LEU A C 1
ATOM 782 O O . LEU A 1 98 ? 79.668 18.798 72.255 1.00 23.02 98 LEU A O 1
ATOM 787 N N . ASP A 1 99 ? 80.113 20.383 70.698 1.00 24.69 99 ASP A N 1
ATOM 788 C CA . ASP A 1 99 ? 80.252 19.472 69.564 1.00 24.21 99 ASP A CA 1
ATOM 789 C C . ASP A 1 99 ? 81.709 19.549 69.120 1.00 25.39 99 ASP A C 1
ATOM 790 O O . ASP A 1 99 ? 82.027 19.512 67.930 1.00 24.07 99 ASP A O 1
ATOM 795 N N . HIS A 1 100 ? 82.592 19.666 70.104 1.00 23.97 100 HIS A N 1
ATOM 796 C CA . HIS A 1 100 ? 84.021 19.778 69.846 1.00 24.89 100 HIS A CA 1
ATOM 797 C C . HIS A 1 100 ? 84.735 19.569 71.180 1.00 25.00 100 HIS A C 1
ATOM 798 O O . HIS A 1 100 ? 84.091 19.464 72.230 1.00 25.65 100 HIS A O 1
ATOM 805 N N . VAL A 1 101 ? 86.061 19.519 71.145 1.00 25.59 101 VAL A N 1
ATOM 806 C CA . VAL A 1 101 ? 86.830 19.326 72.366 1.00 26.27 101 VAL A CA 1
ATOM 807 C C . VAL A 1 101 ? 87.973 20.330 72.523 1.00 27.07 101 VAL A C 1
ATOM 808 O O . VAL A 1 101 ? 88.929 20.072 73.250 1.00 26.72 101 VAL A O 1
ATOM 812 N N . GLU A 1 102 ? 87.875 21.471 71.841 1.00 24.71 102 GLU A N 1
ATOM 813 C CA . GLU A 1 102 ? 88.908 22.500 71.946 1.00 25.69 102 GLU A CA 1
ATOM 814 C C . GLU A 1 102 ? 88.733 23.110 73.338 1.00 24.89 102 GLU A C 1
ATOM 815 O O . GLU A 1 102 ? 87.647 23.574 73.689 1.00 24.79 102 GLU A O 1
ATOM 821 N N . PRO A 1 103 ? 89.806 23.119 74.148 1.00 26.20 103 PRO A N 1
ATOM 822 C CA . PRO A 1 103 ? 89.788 23.650 75.518 1.00 25.73 103 PRO A CA 1
ATOM 823 C C . PRO A 1 103 ? 89.308 25.064 75.831 1.00 25.78 103 PRO A C 1
ATOM 824 O O . PRO A 1 103 ? 88.500 25.249 76.747 1.00 24.70 103 PRO A O 1
ATOM 828 N N . GLU A 1 104 ? 89.785 26.057 75.088 1.00 26.52 104 GLU A N 1
ATOM 829 C CA . GLU A 1 104 ? 89.411 27.437 75.386 1.00 27.36 104 GLU A CA 1
ATOM 830 C C . GLU A 1 104 ? 87.912 27.760 75.386 1.00 27.09 104 GLU A C 1
ATOM 831 O O . GLU A 1 104 ? 87.410 28.362 76.339 1.00 28.02 104 GLU A O 1
ATOM 837 N N . PRO A 1 105 ? 87.176 27.374 74.326 1.00 27.20 105 PRO A N 1
ATOM 838 C CA . PRO A 1 105 ? 85.734 27.663 74.290 1.00 25.84 105 PRO A CA 1
ATOM 839 C C . PRO A 1 105 ? 84.988 27.031 75.476 1.00 26.23 105 PRO A C 1
ATOM 840 O O . PRO A 1 105 ? 84.062 27.615 76.033 1.00 28.27 105 PRO A O 1
ATOM 844 N N . ILE A 1 106 ? 85.406 25.834 75.857 1.00 25.90 106 ILE A N 1
ATOM 845 C CA . ILE A 1 106 ? 84.781 25.136 76.969 1.00 27.11 106 ILE A CA 1
ATOM 846 C C . ILE A 1 106 ? 85.120 25.834 78.288 1.00 26.94 106 ILE A C 1
ATOM 847 O O . ILE A 1 106 ? 84.263 26.002 79.149 1.00 26.67 106 ILE A O 1
ATOM 852 N N . LEU A 1 107 ? 86.369 26.266 78.413 1.00 28.34 107 LEU A N 1
ATOM 853 C CA . LEU A 1 107 ? 86.840 26.959 79.605 1.00 30.01 107 LEU A CA 1
ATOM 854 C C . LEU A 1 107 ? 86.071 28.276 79.756 1.00 30.44 107 LEU A C 1
ATOM 855 O O . LEU A 1 107 ? 85.763 28.708 80.866 1.00 28.70 107 LEU A O 1
ATOM 860 N N . ARG A 1 108 ? 85.760 28.904 78.625 1.00 29.93 108 ARG A N 1
ATOM 861 C CA . ARG A 1 108 ? 85.018 30.161 78.615 1.00 31.93 108 ARG A CA 1
ATOM 862 C C . ARG A 1 108 ? 83.631 29.920 79.207 1.00 31.00 108 ARG A C 1
ATOM 863 O O . ARG A 1 108 ? 83.151 30.708 80.027 1.00 30.87 108 ARG A O 1
ATOM 871 N N . LEU A 1 109 ? 82.994 28.829 78.786 1.00 29.22 109 LEU A N 1
ATOM 872 C CA . LEU A 1 109 ? 81.673 28.473 79.285 1.00 27.63 109 LEU A CA 1
ATOM 873 C C . LEU A 1 109 ? 81.730 28.180 80.778 1.00 27.97 109 LEU A C 1
ATOM 874 O O . LEU A 1 109 ? 80.882 28.642 81.536 1.00 29.39 109 LEU A O 1
ATOM 879 N N . LEU A 1 110 ? 82.731 27.418 81.203 1.00 28.15 110 LEU A N 1
ATOM 880 C CA . LEU A 1 110 ? 82.865 27.087 82.622 1.00 30.67 110 LEU A CA 1
ATOM 881 C C . LEU A 1 110 ? 83.029 28.341 83.479 1.00 32.07 110 LEU A C 1
ATOM 882 O O . LEU A 1 110 ? 82.608 28.376 84.639 1.00 32.15 110 LEU A O 1
ATOM 887 N N . ARG A 1 111 ? 83.630 29.372 82.895 1.00 31.99 111 ARG A N 1
ATOM 888 C CA . ARG A 1 111 ? 83.869 30.619 83.605 1.00 32.49 111 ARG A CA 1
ATOM 889 C C . ARG A 1 111 ? 82.778 31.679 83.477 1.00 32.68 111 ARG A C 1
ATOM 890 O O . ARG A 1 111 ? 82.755 32.631 84.256 1.00 33.57 111 ARG A O 1
ATOM 898 N N . THR A 1 112 ? 81.870 31.526 82.517 1.00 31.94 112 THR A N 1
ATOM 899 C CA . THR A 1 112 ? 80.815 32.524 82.341 1.00 32.48 112 THR A CA 1
ATOM 900 C C . THR A 1 112 ? 79.395 32.057 82.678 1.00 32.79 112 THR A C 1
ATOM 901 O O . THR A 1 112 ? 78.522 32.878 82.947 1.00 34.12 112 THR A O 1
ATOM 905 N N . LEU A 1 113 ? 79.158 30.751 82.665 1.00 30.31 113 LEU A N 1
ATOM 906 C CA . LEU A 1 113 ? 77.831 30.239 82.975 1.00 30.75 113 LEU A CA 1
ATOM 907 C C . LEU A 1 113 ? 77.590 30.143 84.479 1.00 30.80 113 LEU A C 1
ATOM 908 O O . LEU A 1 113 ? 78.505 29.854 85.245 1.00 32.50 113 LEU A O 1
ATOM 913 N N . ASP A 1 114 ? 76.354 30.396 84.893 1.00 31.17 114 ASP A N 1
ATOM 914 C CA . ASP A 1 114 ? 75.984 30.283 86.296 1.00 31.66 114 ASP A CA 1
ATOM 915 C C . ASP A 1 114 ? 75.478 28.849 86.459 1.00 32.67 114 ASP A C 1
ATOM 916 O O . ASP A 1 114 ? 74.436 28.493 85.914 1.00 32.98 114 ASP A O 1
ATOM 921 N N . PRO A 1 115 ? 76.212 28.008 87.207 1.00 33.53 115 PRO A N 1
ATOM 922 C CA . PRO A 1 115 ? 75.805 26.613 87.416 1.00 32.92 115 PRO A CA 1
ATOM 923 C C . PRO A 1 115 ? 74.341 26.464 87.831 1.00 33.52 115 PRO A C 1
ATOM 924 O O . PRO A 1 115 ? 73.634 25.574 87.357 1.00 31.37 115 PRO A O 1
ATOM 928 N N . ARG A 1 116 ? 73.888 27.347 88.713 1.00 34.03 116 ARG A N 1
ATOM 929 C CA . ARG A 1 116 ? 72.516 27.294 89.203 1.00 35.57 116 ARG A CA 1
ATOM 930 C C . ARG A 1 116 ? 71.462 27.486 88.119 1.00 34.62 116 ARG A C 1
ATOM 931 O O . ARG A 1 116 ? 70.310 27.091 88.295 1.00 33.93 116 ARG A O 1
ATOM 939 N N . LYS A 1 117 ? 71.855 28.102 87.008 1.00 34.68 117 LYS A N 1
ATOM 940 C CA . LYS A 1 117 ? 70.933 28.363 85.903 1.00 35.07 117 LYS A CA 1
ATOM 941 C C . LYS A 1 117 ? 71.246 27.512 84.678 1.00 33.87 117 LYS A C 1
ATOM 942 O O . LYS A 1 117 ? 70.669 27.720 83.609 1.00 33.75 117 LYS A O 1
ATOM 948 N N . THR A 1 118 ? 72.151 26.552 84.838 1.00 30.90 118 THR A N 1
ATOM 949 C CA . THR A 1 118 ? 72.566 25.709 83.727 1.00 29.78 118 THR A CA 1
ATOM 950 C C . THR A 1 118 ? 72.070 24.266 83.773 1.00 30.45 118 THR A C 1
ATOM 951 O O . THR A 1 118 ? 72.143 23.604 84.808 1.00 29.12 118 THR A O 1
ATOM 955 N N . LEU A 1 119 ? 71.552 23.792 82.642 1.00 27.76 119 LEU A N 1
ATOM 956 C CA . LEU A 1 119 ? 71.110 22.409 82.524 1.00 26.61 119 LEU A CA 1
ATOM 957 C C . LEU A 1 119 ? 72.023 21.773 81.484 1.00 25.70 119 LEU A C 1
ATOM 958 O O . LEU A 1 119 ? 72.209 22.324 80.396 1.00 23.93 119 LEU A O 1
ATOM 963 N N . VAL A 1 120 ? 72.604 20.629 81.820 1.00 24.82 120 VAL A N 1
ATOM 964 C CA . VAL A 1 120 ? 73.493 19.939 80.901 1.00 24.41 120 VAL A CA 1
ATOM 965 C C . VAL A 1 120 ? 72.785 18.706 80.344 1.00 24.90 120 VAL A C 1
ATOM 966 O O . VAL A 1 120 ? 72.218 17.913 81.094 1.00 24.44 120 VAL A O 1
ATOM 970 N N . ASN A 1 121 ? 72.814 18.562 79.024 1.00 24.18 121 ASN A N 1
ATOM 971 C CA . ASN A 1 121 ? 72.170 17.439 78.351 1.00 24.25 121 ASN A CA 1
ATOM 972 C C . ASN A 1 121 ? 73.215 16.648 77.574 1.00 24.44 121 ASN A C 1
ATOM 973 O O . ASN A 1 121 ? 73.706 17.112 76.540 1.00 24.98 121 ASN A O 1
ATOM 978 N N . ALA A 1 122 ? 73.571 15.470 78.081 1.00 23.55 122 ALA A N 1
ATOM 979 C CA . ALA A 1 122 ? 74.549 14.617 77.415 1.00 22.95 122 ALA A CA 1
ATOM 980 C C . ALA A 1 122 ? 73.798 13.737 76.424 1.00 23.76 122 ALA A C 1
ATOM 981 O O . ALA A 1 122 ? 72.986 12.895 76.817 1.00 23.22 122 ALA A O 1
ATOM 983 N N . VAL A 1 123 ? 74.085 13.927 75.141 1.00 23.08 123 VAL A N 1
ATOM 984 C CA . VAL A 1 123 ? 73.408 13.188 74.086 1.00 22.39 123 VAL A CA 1
ATOM 985 C C . VAL A 1 123 ? 74.340 12.312 73.261 1.00 22.20 123 VAL A C 1
ATOM 986 O O . VAL A 1 123 ? 75.310 12.799 72.675 1.00 21.62 123 VAL A O 1
ATOM 990 N N . SER A 1 124 ? 74.030 11.019 73.213 1.00 21.49 124 SER A N 1
ATOM 991 C CA . SER A 1 124 ? 74.813 10.051 72.445 1.00 23.02 124 SER A CA 1
ATOM 992 C C . SER A 1 124 ? 74.014 8.757 72.308 1.00 25.08 124 SER A C 1
ATOM 993 O O . SER A 1 124 ? 73.571 8.193 73.310 1.00 24.35 124 SER A O 1
ATOM 996 N N . LYS A 1 125 ? 73.828 8.284 71.077 1.00 24.16 125 LYS A N 1
ATOM 997 C CA . LYS A 1 125 ? 73.073 7.053 70.861 1.00 26.59 125 LYS A CA 1
ATOM 998 C C . LYS A 1 125 ? 73.802 5.853 71.463 1.00 26.42 125 LYS A C 1
ATOM 999 O O . LYS A 1 125 ? 73.228 5.111 72.256 1.00 25.72 125 LYS A O 1
ATOM 1005 N N . SER A 1 126 ? 75.067 5.677 71.087 1.00 26.49 126 SER A N 1
ATOM 1006 C CA . SER A 1 126 ? 75.878 4.567 71.592 1.00 27.79 126 SER A CA 1
ATOM 1007 C C . SER A 1 126 ? 76.241 4.828 73.047 1.00 28.35 126 SER A C 1
ATOM 1008 O O . SER A 1 126 ? 76.469 3.895 73.823 1.00 27.78 126 SER A O 1
ATOM 1011 N N . GLY A 1 127 ? 76.300 6.109 73.404 1.00 27.05 127 GLY A N 1
ATOM 1012 C CA . GLY A 1 127 ? 76.646 6.492 74.757 1.00 27.65 127 GLY A CA 1
ATOM 1013 C C . GLY A 1 127 ? 78.145 6.463 75.005 1.00 29.11 127 GLY A C 1
ATOM 1014 O O . GLY A 1 127 ? 78.601 6.778 76.103 1.00 30.45 127 GLY A O 1
ATOM 1015 N N . SER A 1 128 ? 78.921 6.103 73.988 1.00 27.69 128 SER A N 1
ATOM 1016 C CA . SER A 1 128 ? 80.367 6.033 74.152 1.00 29.58 128 SER A CA 1
ATOM 1017 C C . SER A 1 128 ? 81.170 6.954 73.233 1.00 28.60 128 SER A C 1
ATOM 1018 O O . SER A 1 128 ? 82.389 6.834 73.155 1.00 28.64 128 SER A O 1
ATOM 1021 N N . THR A 1 129 ? 80.505 7.870 72.540 1.00 26.33 129 THR A N 1
ATOM 1022 C CA . THR A 1 129 ? 81.215 8.779 71.641 1.00 27.05 129 THR A CA 1
ATOM 1023 C C . THR A 1 129 ? 82.293 9.536 72.413 1.00 25.92 129 THR A C 1
ATOM 1024 O O . THR A 1 129 ? 82.001 10.230 73.380 1.00 27.33 129 THR A O 1
ATOM 1028 N N . ALA A 1 130 ? 83.538 9.394 71.971 1.00 26.72 130 ALA A N 1
ATOM 1029 C CA . ALA A 1 130 ? 84.683 10.011 72.641 1.00 26.26 130 ALA A CA 1
ATOM 1030 C C . ALA A 1 130 ? 84.533 11.482 73.031 1.00 26.10 130 ALA A C 1
ATOM 1031 O O . ALA A 1 130 ? 84.686 11.839 74.201 1.00 26.17 130 ALA A O 1
ATOM 1033 N N . GLU A 1 131 ? 84.233 12.332 72.056 1.00 24.97 131 GLU A N 1
ATOM 1034 C CA . GLU A 1 131 ? 84.099 13.767 72.307 1.00 24.31 131 GLU A CA 1
ATOM 1035 C C . GLU A 1 131 ? 83.092 14.109 73.397 1.00 24.64 131 GLU A C 1
ATOM 1036 O O . GLU A 1 131 ? 83.328 14.994 74.225 1.00 24.07 131 GLU A O 1
ATOM 1042 N N . THR A 1 132 ? 81.972 13.396 73.391 1.00 23.99 132 THR A N 1
ATOM 1043 C CA . THR A 1 132 ? 80.899 13.613 74.350 1.00 24.22 132 THR A CA 1
ATOM 1044 C C . THR A 1 132 ? 81.261 13.139 75.761 1.00 25.10 132 THR A C 1
ATOM 1045 O O . THR A 1 132 ? 80.880 13.767 76.756 1.00 23.32 132 THR A O 1
ATOM 1049 N N . LEU A 1 133 ? 81.986 12.030 75.853 1.00 25.54 133 LEU A N 1
ATOM 1050 C CA . LEU A 1 133 ? 82.392 11.522 77.158 1.00 26.53 133 LEU A CA 1
ATOM 1051 C C . LEU A 1 133 ? 83.397 12.490 77.774 1.00 25.29 133 LEU A C 1
ATOM 1052 O O . LEU A 1 133 ? 83.364 12.751 78.974 1.00 24.43 133 LEU A O 1
ATOM 1057 N N . ALA A 1 134 ? 84.278 13.033 76.942 1.00 25.04 134 ALA A N 1
ATOM 1058 C CA . ALA A 1 134 ? 85.283 13.980 77.411 1.00 26.27 134 ALA A CA 1
ATOM 1059 C C . ALA A 1 134 ? 84.612 15.260 77.905 1.00 27.21 134 ALA A C 1
ATOM 1060 O O . ALA A 1 134 ? 84.928 15.768 78.988 1.00 29.15 134 ALA A O 1
ATOM 1062 N N . GLY A 1 135 ? 83.688 15.785 77.105 1.00 27.14 135 GLY A N 1
ATOM 1063 C CA . GLY A 1 135 ? 82.990 16.998 77.492 1.00 26.02 135 GLY A CA 1
ATOM 1064 C C . GLY A 1 135 ? 82.173 16.788 78.758 1.00 27.14 135 GLY A C 1
ATOM 1065 O O . GLY A 1 135 ? 82.093 17.671 79.617 1.00 26.86 135 GLY A O 1
ATOM 1066 N N . LEU A 1 136 ? 81.565 15.613 78.882 1.00 25.95 136 LEU A N 1
ATOM 1067 C CA . LEU A 1 136 ? 80.749 15.312 80.053 1.00 26.53 136 LEU A CA 1
ATOM 1068 C C . LEU A 1 136 ? 81.605 15.214 81.311 1.00 26.44 136 LEU A C 1
ATOM 1069 O O . LEU A 1 136 ? 81.209 15.690 82.371 1.00 26.90 136 LEU A O 1
ATOM 1074 N N . ALA A 1 137 ? 82.775 14.596 81.189 1.00 27.17 137 ALA A N 1
ATOM 1075 C CA . ALA A 1 137 ? 83.675 14.441 82.331 1.00 28.33 137 ALA A CA 1
ATOM 1076 C C . ALA A 1 137 ? 83.983 15.817 82.907 1.00 28.59 137 ALA A C 1
ATOM 1077 O O . ALA A 1 137 ? 83.871 16.043 84.113 1.00 28.82 137 ALA A O 1
ATOM 1079 N N . VAL A 1 138 ? 84.354 16.735 82.023 1.00 28.15 138 VAL A N 1
ATOM 1080 C CA . VAL A 1 138 ? 84.686 18.094 82.413 1.00 27.03 138 VAL A CA 1
ATOM 1081 C C . VAL A 1 138 ? 83.517 18.807 83.080 1.00 27.46 138 VAL A C 1
ATOM 1082 O O . VAL A 1 138 ? 83.677 19.395 84.150 1.00 26.90 138 VAL A O 1
ATOM 1086 N N . PHE A 1 139 ? 82.336 18.760 82.470 1.00 27.60 139 PHE A N 1
ATOM 1087 C CA . PHE A 1 139 ? 81.193 19.435 83.084 1.00 29.24 139 PHE A CA 1
ATOM 1088 C C . PHE A 1 139 ? 80.749 18.777 84.386 1.00 29.44 139 PHE A C 1
ATOM 1089 O O . PHE A 1 139 ? 80.282 19.460 85.287 1.00 30.30 139 PHE A O 1
ATOM 1097 N N . LEU A 1 140 ? 80.897 17.461 84.490 1.00 30.43 140 LEU A N 1
ATOM 1098 C CA . LEU A 1 140 ? 80.497 16.767 85.707 1.00 31.29 140 LEU A CA 1
ATOM 1099 C C . LEU A 1 140 ? 81.252 17.338 86.909 1.00 32.02 140 LEU A C 1
ATOM 1100 O O . LEU A 1 140 ? 80.650 17.644 87.936 1.00 32.74 140 LEU A O 1
ATOM 1105 N N . LYS A 1 141 ? 82.567 17.487 86.770 1.00 30.66 141 LYS A N 1
ATOM 1106 C CA . LYS A 1 141 ? 83.412 18.039 87.826 1.00 30.80 141 LYS A CA 1
ATOM 1107 C C . LYS A 1 141 ? 82.891 19.428 88.214 1.00 31.23 141 LYS A C 1
ATOM 1108 O O . LYS A 1 141 ? 82.751 19.759 89.394 1.00 30.43 141 LYS A O 1
ATOM 1114 N N . TRP A 1 142 ? 82.581 20.219 87.195 1.00 29.05 142 TRP A N 1
ATOM 1115 C CA . TRP A 1 142 ? 82.089 21.581 87.356 1.00 28.65 142 TRP A CA 1
ATOM 1116 C C . TRP A 1 142 ? 80.766 21.600 88.116 1.00 29.56 142 TRP A C 1
ATOM 1117 O O . TRP A 1 142 ? 80.601 22.349 89.083 1.00 29.14 142 TRP A O 1
ATOM 1128 N N . LEU A 1 143 ? 79.834 20.754 87.693 1.00 27.13 143 LEU A N 1
ATOM 1129 C CA . LEU A 1 143 ? 78.525 20.686 88.331 1.00 27.87 143 LEU A CA 1
ATOM 1130 C C . LEU A 1 143 ? 78.612 20.305 89.804 1.00 28.94 143 LEU A C 1
ATOM 1131 O O . LEU A 1 143 ? 78.012 20.962 90.658 1.00 29.07 143 LEU A O 1
ATOM 1136 N N . LYS A 1 144 ? 79.357 19.245 90.096 1.00 28.07 144 LYS A N 1
ATOM 1137 C CA . LYS A 1 144 ? 79.509 18.787 91.468 1.00 31.37 144 LYS A CA 1
ATOM 1138 C C . LYS A 1 144 ? 80.149 19.838 92.377 1.00 30.47 144 LYS A C 1
ATOM 1139 O O . LYS A 1 144 ? 79.691 20.052 93.500 1.00 29.42 144 LYS A O 1
ATOM 1145 N N . ALA A 1 145 ? 81.189 20.505 91.881 1.00 31.56 145 ALA A N 1
ATOM 1146 C CA . ALA A 1 145 ? 81.901 21.511 92.666 1.00 32.38 145 ALA A CA 1
ATOM 1147 C C . ALA A 1 145 ? 81.100 22.760 93.023 1.00 34.42 145 ALA A C 1
ATOM 1148 O O . ALA A 1 145 ? 81.290 23.333 94.099 1.00 35.29 145 ALA A O 1
ATOM 1150 N N . HIS A 1 146 ? 80.201 23.178 92.139 1.00 33.52 146 HIS A N 1
ATOM 1151 C CA . HIS A 1 146 ? 79.419 24.384 92.385 1.00 33.00 146 HIS A CA 1
ATOM 1152 C C . HIS A 1 146 ? 77.970 24.171 92.821 1.00 31.04 146 HIS A C 1
ATOM 1153 O O . HIS A 1 146 ? 77.313 25.111 93.277 1.00 31.19 146 HIS A O 1
ATOM 1160 N N . LEU A 1 147 ? 77.471 22.946 92.697 1.00 30.24 147 LEU A N 1
ATOM 1161 C CA . LEU A 1 147 ? 76.083 22.668 93.061 1.00 29.64 147 LEU A CA 1
ATOM 1162 C C . LEU A 1 147 ? 75.878 21.683 94.207 1.00 29.10 147 LEU A C 1
ATOM 1163 O O . LEU A 1 147 ? 74.767 21.560 94.730 1.00 27.85 147 LEU A O 1
ATOM 1168 N N . GLY A 1 148 ? 76.938 20.978 94.590 1.00 30.41 148 GLY A N 1
ATOM 1169 C CA . GLY A 1 148 ? 76.826 20.014 95.670 1.00 31.82 148 GLY A CA 1
ATOM 1170 C C . GLY A 1 148 ? 75.863 18.880 95.360 1.00 33.64 148 GLY A C 1
ATOM 1171 O O . GLY A 1 148 ? 75.891 18.308 94.271 1.00 34.85 148 GLY A O 1
ATOM 1172 N N . GLU A 1 149 ? 75.000 18.561 96.319 1.00 33.90 149 GLU A N 1
ATOM 1173 C CA . GLU A 1 149 ? 74.025 17.485 96.166 1.00 34.68 149 GLU A CA 1
ATOM 1174 C C . GLU A 1 149 ? 72.966 17.741 95.107 1.00 34.67 149 GLU A C 1
ATOM 1175 O O . GLU A 1 149 ? 72.258 16.824 94.695 1.00 36.20 149 GLU A O 1
ATOM 1181 N N . ASP A 1 150 ? 72.851 18.985 94.668 1.00 34.41 150 ASP A N 1
ATOM 1182 C CA . ASP A 1 150 ? 71.847 19.322 93.678 1.00 34.75 150 ASP A CA 1
ATOM 1183 C C . ASP A 1 150 ? 72.354 19.203 92.242 1.00 33.77 150 ASP A C 1
ATOM 1184 O O . ASP A 1 150 ? 71.664 19.605 91.309 1.00 32.46 150 ASP A O 1
ATOM 1189 N N . TRP A 1 151 ? 73.545 18.642 92.054 1.00 31.89 151 TRP A N 1
ATOM 1190 C CA . TRP A 1 151 ? 74.089 18.513 90.706 1.00 31.70 151 TRP A CA 1
ATOM 1191 C C . TRP A 1 151 ? 73.259 17.604 89.802 1.00 31.83 151 TRP A C 1
ATOM 1192 O O . TRP A 1 151 ? 73.051 17.912 88.629 1.00 32.19 151 TRP A O 1
ATOM 1203 N N . ARG A 1 152 ? 72.778 16.492 90.346 1.00 31.96 152 ARG A N 1
ATOM 1204 C CA . ARG A 1 152 ? 71.992 15.547 89.557 1.00 32.54 152 ARG A CA 1
ATOM 1205 C C . ARG A 1 152 ? 70.823 16.162 88.803 1.00 32.38 152 ARG A C 1
ATOM 1206 O O . ARG A 1 152 ? 70.492 15.713 87.705 1.00 32.29 152 ARG A O 1
ATOM 1214 N N . ARG A 1 153 ? 70.198 17.186 89.377 1.00 31.41 153 ARG A N 1
ATOM 1215 C CA . ARG A 1 153 ? 69.062 17.815 88.721 1.00 29.89 153 ARG A CA 1
ATOM 1216 C C . ARG A 1 153 ? 69.495 18.618 87.500 1.00 29.94 153 ARG A C 1
ATOM 1217 O O . ARG A 1 153 ? 68.678 18.907 86.626 1.00 28.41 153 ARG A O 1
ATOM 1225 N N . HIS A 1 154 ? 70.778 18.973 87.444 1.00 26.91 154 HIS A N 1
ATOM 1226 C CA . HIS A 1 154 ? 71.302 19.770 86.339 1.00 27.39 154 HIS A CA 1
ATOM 1227 C C . HIS A 1 154 ? 71.894 18.954 85.185 1.00 26.42 154 HIS A C 1
ATOM 1228 O O . HIS A 1 154 ? 72.448 19.519 84.241 1.00 26.13 154 HIS A O 1
ATOM 1235 N N . LEU A 1 155 ? 71.783 17.631 85.265 1.00 26.26 155 LEU A N 1
ATOM 1236 C CA . LEU A 1 155 ? 72.296 16.756 84.214 1.00 26.34 155 LEU A CA 1
ATOM 1237 C C . LEU A 1 155 ? 71.214 15.789 83.743 1.00 27.59 155 LEU A C 1
ATOM 1238 O O . LEU A 1 155 ? 70.683 14.998 84.526 1.00 26.39 155 LEU A O 1
ATOM 1243 N N . VAL A 1 156 ? 70.882 15.871 82.459 1.00 26.07 156 VAL A N 1
ATOM 1244 C CA . VAL A 1 156 ? 69.879 15.005 81.861 1.00 25.61 156 VAL A CA 1
ATOM 1245 C C . VAL A 1 156 ? 70.542 14.266 80.700 1.00 26.26 156 VAL A C 1
ATOM 1246 O O . VAL A 1 156 ? 71.318 14.852 79.942 1.00 25.28 156 VAL A O 1
ATOM 1250 N N . VAL A 1 157 ? 70.239 12.980 80.564 1.00 25.31 157 VAL A N 1
ATOM 1251 C CA . VAL A 1 157 ? 70.847 12.163 79.517 1.00 26.08 157 VAL A CA 1
ATOM 1252 C C . VAL A 1 157 ? 69.874 11.692 78.435 1.00 26.04 157 VAL A C 1
ATOM 1253 O O . VAL A 1 157 ? 68.727 11.355 78.717 1.00 24.66 157 VAL A O 1
ATOM 1257 N N . THR A 1 158 ? 70.349 11.680 77.192 1.00 24.53 158 THR A N 1
ATOM 1258 C CA . THR A 1 158 ? 69.558 11.221 76.052 1.00 23.57 158 THR A CA 1
ATOM 1259 C C . THR A 1 158 ? 70.428 10.170 75.372 1.00 23.48 158 THR A C 1
ATOM 1260 O O . THR A 1 158 ? 71.457 10.499 74.780 1.00 24.40 158 THR A O 1
ATOM 1264 N N . THR A 1 159 ? 70.020 8.905 75.461 1.00 22.76 159 THR A N 1
ATOM 1265 C CA . THR A 1 159 ? 70.808 7.813 74.896 1.00 23.57 159 THR A CA 1
ATOM 1266 C C . THR A 1 159 ? 69.951 6.561 74.665 1.00 24.60 159 THR A C 1
ATOM 1267 O O . THR A 1 159 ? 68.756 6.557 74.964 1.00 24.98 159 THR A O 1
ATOM 1271 N N . ASP A 1 160 ? 70.559 5.505 74.134 1.00 24.50 160 ASP A N 1
ATOM 1272 C CA . ASP A 1 160 ? 69.833 4.255 73.893 1.00 26.78 160 ASP A CA 1
ATOM 1273 C C . ASP A 1 160 ? 69.099 3.863 75.177 1.00 27.72 160 ASP A C 1
ATOM 1274 O O . ASP A 1 160 ? 69.594 4.093 76.278 1.00 27.66 160 ASP A O 1
ATOM 1279 N N . PRO A 1 161 ? 67.910 3.258 75.053 1.00 28.41 161 PRO A N 1
ATOM 1280 C CA . PRO A 1 161 ? 67.179 2.871 76.263 1.00 28.71 161 PRO A CA 1
ATOM 1281 C C . PRO A 1 161 ? 67.836 1.787 77.119 1.00 29.37 161 PRO A C 1
ATOM 1282 O O . PRO A 1 161 ? 67.578 1.706 78.323 1.00 28.63 161 PRO A O 1
ATOM 1286 N N . LYS A 1 162 ? 68.699 0.974 76.517 1.00 31.35 162 LYS A N 1
ATOM 1287 C CA . LYS A 1 162 ? 69.333 -0.117 77.258 1.00 34.67 162 LYS A CA 1
ATOM 1288 C C . LYS A 1 162 ? 70.851 -0.293 77.114 1.00 35.01 162 LYS A C 1
ATOM 1289 O O . LYS A 1 162 ? 71.497 -0.804 78.026 1.00 35.35 162 LYS A O 1
ATOM 1295 N N . GLU A 1 163 ? 71.421 0.121 75.984 1.00 34.38 163 GLU A N 1
ATOM 1296 C CA . GLU A 1 163 ? 72.859 -0.050 75.749 1.00 35.11 163 GLU A CA 1
ATOM 1297 C C . GLU A 1 163 ? 73.731 1.170 76.044 1.00 34.53 163 GLU A C 1
ATOM 1298 O O . GLU A 1 163 ? 73.244 2.297 76.111 1.00 32.33 163 GLU A O 1
ATOM 1304 N N . GLY A 1 164 ? 75.030 0.923 76.203 1.00 32.91 164 GLY A N 1
ATOM 1305 C CA . GLY A 1 164 ? 75.979 2.001 76.419 1.00 33.17 164 GLY A CA 1
ATOM 1306 C C . GLY A 1 164 ? 76.258 2.491 77.826 1.00 32.07 164 GLY A C 1
ATOM 1307 O O . GLY A 1 164 ? 75.453 2.308 78.737 1.00 31.01 164 GLY A O 1
ATOM 1308 N N . PRO A 1 165 ? 77.415 3.141 78.019 1.00 32.01 165 PRO A N 1
ATOM 1309 C CA . PRO A 1 165 ? 77.831 3.677 79.317 1.00 32.48 165 PRO A CA 1
ATOM 1310 C C . PRO A 1 165 ? 76.992 4.842 79.846 1.00 32.73 165 PRO A C 1
ATOM 1311 O O . PRO A 1 165 ? 76.864 5.010 81.063 1.00 32.70 165 PRO A O 1
ATOM 1315 N N . LEU A 1 166 ? 76.416 5.641 78.951 1.00 31.70 166 LEU A N 1
ATOM 1316 C CA . LEU A 1 166 ? 75.590 6.768 79.382 1.00 31.07 166 LEU A CA 1
ATOM 1317 C C . LEU A 1 166 ? 74.306 6.276 80.033 1.00 30.52 166 LEU A C 1
ATOM 1318 O O . LEU A 1 166 ? 73.833 6.851 81.012 1.00 30.21 166 LEU A O 1
ATOM 1323 N N . ARG A 1 167 ? 73.731 5.222 79.471 1.00 29.47 167 ARG A N 1
ATOM 1324 C CA . ARG A 1 167 ? 72.509 4.655 80.023 1.00 30.12 167 ARG A CA 1
ATOM 1325 C C . ARG A 1 167 ? 72.807 4.111 81.422 1.00 30.09 167 ARG A C 1
ATOM 1326 O O . ARG A 1 167 ? 72.056 4.348 82.365 1.00 29.59 167 ARG A O 1
ATOM 1334 N N . ALA A 1 168 ? 73.914 3.388 81.545 1.00 30.88 168 ALA A N 1
ATOM 1335 C CA . ALA A 1 168 ? 74.309 2.807 82.823 1.00 31.65 168 ALA A CA 1
ATOM 1336 C C . ALA A 1 168 ? 74.587 3.895 83.857 1.00 32.61 168 ALA A C 1
ATOM 1337 O O . ALA A 1 168 ? 74.181 3.776 85.017 1.00 32.51 168 ALA A O 1
ATOM 1339 N N . PHE A 1 169 ? 75.271 4.953 83.426 1.00 31.75 169 PHE A N 1
ATOM 1340 C CA . PHE A 1 169 ? 75.609 6.077 84.297 1.00 31.91 169 PHE A CA 1
ATOM 1341 C C . PHE A 1 169 ? 74.365 6.798 84.807 1.00 31.62 169 PHE A C 1
ATOM 1342 O O . PHE A 1 169 ? 74.295 7.198 85.971 1.00 31.87 169 PHE A O 1
ATOM 1350 N N . ALA A 1 170 ? 73.388 6.974 83.926 1.00 29.95 170 ALA A N 1
ATOM 1351 C CA . ALA A 1 170 ? 72.152 7.647 84.289 1.00 30.14 170 ALA A CA 1
ATOM 1352 C C . ALA A 1 170 ? 71.381 6.834 85.329 1.00 31.60 170 ALA A C 1
ATOM 1353 O O . ALA A 1 170 ? 70.825 7.393 86.276 1.00 31.11 170 ALA A O 1
ATOM 1355 N N . GLU A 1 171 ? 71.357 5.515 85.157 1.00 33.05 171 GLU A N 1
ATOM 1356 C CA . GLU A 1 171 ? 70.644 4.649 86.092 1.00 36.14 171 GLU A CA 1
ATOM 1357 C C . GLU A 1 171 ? 71.364 4.565 87.438 1.00 36.30 171 GLU A C 1
ATOM 1358 O O . GLU A 1 171 ? 70.724 4.522 88.489 1.00 35.22 171 GLU A O 1
ATOM 1364 N N . ARG A 1 172 ? 72.693 4.549 87.398 1.00 36.35 172 ARG A N 1
ATOM 1365 C CA . ARG A 1 172 ? 73.502 4.494 88.612 1.00 38.23 172 ARG A CA 1
ATOM 1366 C C . ARG A 1 172 ? 73.321 5.755 89.457 1.00 37.82 172 ARG A C 1
ATOM 1367 O O . ARG A 1 172 ? 73.179 5.684 90.675 1.00 37.26 172 ARG A O 1
ATOM 1375 N N . GLU A 1 173 ? 73.324 6.908 88.798 1.00 36.21 173 GLU A N 1
ATOM 1376 C CA . GLU A 1 173 ? 73.195 8.191 89.478 1.00 35.82 173 GLU A CA 1
ATOM 1377 C C . GLU A 1 173 ? 71.771 8.707 89.665 1.00 35.59 173 GLU A C 1
ATOM 1378 O O . GLU A 1 173 ? 71.564 9.732 90.319 1.00 35.83 173 GLU A O 1
ATOM 1384 N N . GLY A 1 174 ? 70.792 8.012 89.097 1.00 35.13 174 GLY A N 1
ATOM 1385 C CA . GLY A 1 174 ? 69.416 8.455 89.238 1.00 33.95 174 GLY A CA 1
ATOM 1386 C C . GLY A 1 174 ? 69.161 9.744 88.480 1.00 33.56 174 GLY A C 1
ATOM 1387 O O . GLY A 1 174 ? 68.506 10.666 88.984 1.00 33.09 174 GLY A O 1
ATOM 1388 N N . LEU A 1 175 ? 69.683 9.806 87.260 1.00 31.48 175 LEU A N 1
ATOM 1389 C CA . LEU A 1 175 ? 69.526 10.983 86.417 1.00 31.13 175 LEU A CA 1
ATOM 1390 C C . LEU A 1 175 ? 68.328 10.836 85.496 1.00 30.74 175 LEU A C 1
ATOM 1391 O O . LEU A 1 175 ? 67.966 9.724 85.107 1.00 31.10 175 LEU A O 1
ATOM 1396 N N . LYS A 1 176 ? 67.707 11.957 85.148 1.00 30.12 176 LYS A N 1
ATOM 1397 C CA . LYS A 1 176 ? 66.582 11.909 84.228 1.00 30.82 176 LYS A CA 1
ATOM 1398 C C . LYS A 1 176 ? 67.198 11.462 82.911 1.00 29.48 176 LYS A C 1
ATOM 1399 O O . LYS A 1 176 ? 68.306 11.876 82.560 1.00 27.85 176 LYS A O 1
ATOM 1405 N N . ALA A 1 177 ? 66.496 10.609 82.183 1.00 29.29 177 ALA A N 1
ATOM 1406 C CA . ALA A 1 177 ? 67.029 10.135 80.918 1.00 29.05 177 ALA A CA 1
ATOM 1407 C C . ALA A 1 177 ? 65.934 9.950 79.885 1.00 29.51 177 ALA A C 1
ATOM 1408 O O . ALA A 1 177 ? 64.821 9.520 80.197 1.00 28.72 177 ALA A O 1
ATOM 1410 N N . PHE A 1 178 ? 66.261 10.306 78.653 1.00 27.20 178 PHE A N 1
ATOM 1411 C CA . PHE A 1 178 ? 65.340 10.174 77.544 1.00 26.12 178 PHE A CA 1
ATOM 1412 C C . PHE A 1 178 ? 65.962 9.161 76.605 1.00 24.34 178 PHE A C 1
ATOM 1413 O O . PHE A 1 178 ? 67.179 8.983 76.594 1.00 24.24 178 PHE A O 1
ATOM 1421 N N . ALA A 1 179 ? 65.125 8.505 75.811 1.00 24.47 179 ALA A N 1
ATOM 1422 C CA . ALA A 1 179 ? 65.605 7.468 74.922 1.00 24.13 179 ALA A CA 1
ATOM 1423 C C . ALA A 1 179 ? 65.661 7.764 73.434 1.00 24.52 179 ALA A C 1
ATOM 1424 O O . ALA A 1 179 ? 64.771 8.395 72.868 1.00 23.81 179 ALA A O 1
ATOM 1426 N N . ILE A 1 180 ? 66.740 7.304 72.814 1.00 24.31 180 ILE A N 1
ATOM 1427 C CA . ILE A 1 180 ? 66.887 7.397 71.375 1.00 23.98 180 ILE A CA 1
ATOM 1428 C C . ILE A 1 180 ? 66.517 5.958 71.016 1.00 24.72 180 ILE A C 1
ATOM 1429 O O . ILE A 1 180 ? 67.200 5.012 71.428 1.00 24.35 180 ILE A O 1
ATOM 1434 N N . PRO A 1 181 ? 65.410 5.768 70.282 1.00 24.73 181 PRO A N 1
ATOM 1435 C CA . PRO A 1 181 ? 64.979 4.421 69.898 1.00 25.60 181 PRO A CA 1
ATOM 1436 C C . PRO A 1 181 ? 66.085 3.598 69.244 1.00 25.26 181 PRO A C 1
ATOM 1437 O O . PRO A 1 181 ? 66.874 4.105 68.448 1.00 24.79 181 PRO A O 1
ATOM 1441 N N . LYS A 1 182 ? 66.128 2.319 69.591 1.00 26.17 182 LYS A N 1
ATOM 1442 C CA . LYS A 1 182 ? 67.119 1.408 69.038 1.00 26.25 182 LYS A CA 1
ATOM 1443 C C . LYS A 1 182 ? 67.176 1.483 67.510 1.00 25.21 182 LYS A C 1
ATOM 1444 O O . LYS A 1 182 ? 68.259 1.535 66.923 1.00 24.80 182 LYS A O 1
ATOM 1450 N N . GLU A 1 183 ? 66.009 1.494 66.872 1.00 24.52 183 GLU A N 1
ATOM 1451 C CA . GLU A 1 183 ? 65.931 1.536 65.407 1.00 25.24 183 GLU A CA 1
ATOM 1452 C C . GLU A 1 183 ? 66.126 2.922 64.782 1.00 25.97 183 GLU A C 1
ATOM 1453 O O . GLU A 1 183 ? 65.909 3.099 63.579 1.00 25.65 183 GLU A O 1
ATOM 1459 N N . VAL A 1 184 ? 66.536 3.895 65.590 1.00 23.22 184 VAL A N 1
ATOM 1460 C CA . VAL A 1 184 ? 66.765 5.258 65.104 1.00 23.31 184 VAL A CA 1
ATOM 1461 C C . VAL A 1 184 ? 68.252 5.620 65.109 1.00 23.27 184 VAL A C 1
ATOM 1462 O O . VAL A 1 184 ? 68.854 5.800 66.169 1.00 22.12 184 VAL A O 1
ATOM 1466 N N . GLY A 1 185 ? 68.836 5.732 63.921 1.00 23.81 185 GLY A N 1
ATOM 1467 C CA . GLY A 1 185 ? 70.241 6.082 63.826 1.00 24.84 185 GLY A CA 1
ATOM 1468 C C . GLY A 1 185 ? 70.489 7.542 64.175 1.00 25.57 185 GLY A C 1
ATOM 1469 O O . GLY A 1 185 ? 69.590 8.378 64.085 1.00 24.71 185 GLY A O 1
ATOM 1470 N N . GLY A 1 186 ? 71.717 7.850 64.574 1.00 25.02 186 GLY A N 1
ATOM 1471 C CA . GLY A 1 186 ? 72.061 9.215 64.936 1.00 23.90 186 GLY A CA 1
ATOM 1472 C C . GLY A 1 186 ? 71.652 10.313 63.965 1.00 23.63 186 GLY A C 1
ATOM 1473 O O . GLY A 1 186 ? 70.970 11.262 64.359 1.00 22.45 186 GLY A O 1
ATOM 1474 N N . ARG A 1 187 ? 72.051 10.207 62.698 1.00 21.54 187 ARG A N 1
ATOM 1475 C CA . ARG A 1 187 ? 71.706 11.260 61.746 1.00 22.28 187 ARG A CA 1
ATOM 1476 C C . ARG A 1 187 ? 70.230 11.316 61.394 1.00 20.08 187 ARG A C 1
ATOM 1477 O O . ARG A 1 187 ? 69.793 12.247 60.727 1.00 22.84 187 ARG A O 1
ATOM 1485 N N . PHE A 1 188 ? 69.465 10.328 61.850 1.00 20.28 188 PHE A N 1
ATOM 1486 C CA . PHE A 1 188 ? 68.022 10.276 61.597 1.00 21.33 188 PHE A CA 1
ATOM 1487 C C . PHE A 1 188 ? 67.261 10.500 62.907 1.00 22.85 188 PHE A C 1
ATOM 1488 O O . PHE A 1 188 ? 66.063 10.227 62.983 1.00 22.29 188 PHE A O 1
ATOM 1496 N N . SER A 1 189 ? 67.950 11.013 63.923 1.00 22.82 189 SER A N 1
ATOM 1497 C CA . SER A 1 189 ? 67.344 11.193 65.243 1.00 23.09 189 SER A CA 1
ATOM 1498 C C . SER A 1 189 ? 66.784 12.560 65.614 1.00 22.47 189 SER A C 1
ATOM 1499 O O . SER A 1 189 ? 66.386 12.752 66.757 1.00 23.01 189 SER A O 1
ATOM 1502 N N . ALA A 1 190 ? 66.739 13.502 64.680 1.00 20.97 190 ALA A N 1
ATOM 1503 C CA . ALA A 1 190 ? 66.257 14.844 65.005 1.00 21.73 190 ALA A CA 1
ATOM 1504 C C . ALA A 1 190 ? 64.883 14.944 65.669 1.00 22.59 190 ALA A C 1
ATOM 1505 O O . ALA A 1 190 ? 64.675 15.803 66.525 1.00 23.69 190 ALA A O 1
ATOM 1507 N N . LEU A 1 191 ? 63.947 14.080 65.287 1.00 21.19 191 LEU A N 1
ATOM 1508 C CA . LEU A 1 191 ? 62.615 14.156 65.860 1.00 22.27 191 LEU A CA 1
ATOM 1509 C C . LEU A 1 191 ? 62.396 13.254 67.076 1.00 23.07 191 LEU A C 1
ATOM 1510 O O . LEU A 1 191 ? 61.262 13.033 67.499 1.00 24.87 191 LEU A O 1
ATOM 1515 N N . SER A 1 192 ? 63.484 12.730 67.629 1.00 23.13 192 SER A N 1
ATOM 1516 C CA . SER A 1 192 ? 63.402 11.920 68.841 1.00 23.24 192 SER A CA 1
ATOM 1517 C C . SER A 1 192 ? 63.713 12.944 69.943 1.00 23.74 192 SER A C 1
ATOM 1518 O O . SER A 1 192 ? 63.813 14.141 69.661 1.00 22.34 192 SER A O 1
ATOM 1521 N N . PRO A 1 193 ? 63.845 12.505 71.207 1.00 23.75 193 PRO A N 1
ATOM 1522 C CA . PRO A 1 193 ? 64.148 13.498 72.243 1.00 23.78 193 PRO A CA 1
ATOM 1523 C C . PRO A 1 193 ? 65.428 14.296 71.949 1.00 23.81 193 PRO A C 1
ATOM 1524 O O . PRO A 1 193 ? 65.626 15.378 72.507 1.00 24.66 193 PRO A O 1
ATOM 1528 N N . VAL A 1 194 ? 66.284 13.761 71.076 1.00 23.09 194 VAL A N 1
ATOM 1529 C CA . VAL A 1 194 ? 67.527 14.437 70.693 1.00 22.18 194 VAL A CA 1
ATOM 1530 C C . VAL A 1 194 ? 67.204 15.886 70.333 1.00 22.95 194 VAL A C 1
ATOM 1531 O O . VAL A 1 194 ? 67.882 16.812 70.770 1.00 22.46 194 VAL A O 1
ATOM 1535 N N . GLY A 1 195 ? 66.159 16.071 69.533 1.00 21.93 195 GLY A N 1
ATOM 1536 C CA . GLY A 1 195 ? 65.759 17.412 69.146 1.00 21.81 195 GLY A CA 1
ATOM 1537 C C . GLY A 1 195 ? 64.585 17.943 69.958 1.00 22.95 195 GLY A C 1
ATOM 1538 O O . GLY A 1 195 ? 64.495 19.143 70.210 1.00 24.10 195 GLY A O 1
ATOM 1539 N N . LEU A 1 196 ? 63.686 17.057 70.381 1.00 21.64 196 LEU A N 1
ATOM 1540 C CA . LEU A 1 196 ? 62.514 17.492 71.140 1.00 22.46 196 LEU A CA 1
ATOM 1541 C C . LEU A 1 196 ? 62.842 18.126 72.487 1.00 22.09 196 LEU A C 1
ATOM 1542 O O . LEU A 1 196 ? 62.248 19.145 72.849 1.00 22.46 196 LEU A O 1
ATOM 1547 N N . LEU A 1 197 ? 63.784 17.541 73.222 1.00 22.15 197 LEU A N 1
ATOM 1548 C CA . LEU A 1 197 ? 64.149 18.080 74.528 1.00 23.55 197 LEU A CA 1
ATOM 1549 C C . LEU A 1 197 ? 64.666 19.522 74.423 1.00 24.28 197 LEU A C 1
ATOM 1550 O O . LEU A 1 197 ? 64.123 20.426 75.057 1.00 25.18 197 LEU A O 1
ATOM 1555 N N . PRO A 1 198 ? 65.730 19.757 73.634 1.00 25.15 198 PRO A N 1
ATOM 1556 C CA . PRO A 1 198 ? 66.191 21.148 73.550 1.00 24.78 198 PRO A CA 1
ATOM 1557 C C . PRO A 1 198 ? 65.109 22.077 73.002 1.00 25.29 198 PRO A C 1
ATOM 1558 O O . PRO A 1 198 ? 64.982 23.204 73.459 1.00 24.91 198 PRO A O 1
ATOM 1562 N N . LEU A 1 199 ? 64.319 21.605 72.039 1.00 24.68 199 LEU A N 1
ATOM 1563 C CA . LEU A 1 199 ? 63.257 22.441 71.479 1.00 25.39 199 LEU A CA 1
ATOM 1564 C C . LEU A 1 199 ? 62.215 22.820 72.525 1.00 24.47 199 LEU A C 1
ATOM 1565 O O . LEU A 1 199 ? 61.633 23.910 72.470 1.00 24.99 199 LEU A O 1
ATOM 1570 N N . ALA A 1 200 ? 61.976 21.921 73.476 1.00 23.91 200 ALA A N 1
ATOM 1571 C CA . ALA A 1 200 ? 61.008 22.199 74.532 1.00 25.04 200 ALA A CA 1
ATOM 1572 C C . ALA A 1 200 ? 61.494 23.416 75.308 1.00 25.55 200 ALA A C 1
ATOM 1573 O O . ALA A 1 200 ? 60.746 24.368 75.510 1.00 26.52 200 ALA A O 1
ATOM 1575 N N . PHE A 1 201 ? 62.759 23.384 75.726 1.00 26.67 201 PHE A N 1
ATOM 1576 C CA . PHE A 1 201 ? 63.344 24.489 76.475 1.00 27.92 201 PHE A CA 1
ATOM 1577 C C . PHE A 1 201 ? 63.436 25.750 75.624 1.00 28.37 201 PHE A C 1
ATOM 1578 O O . PHE A 1 201 ? 63.575 26.853 76.150 1.00 29.26 201 PHE A O 1
ATOM 1586 N N . ALA A 1 202 ? 63.347 25.582 74.308 1.00 26.06 202 ALA A N 1
ATOM 1587 C CA . ALA A 1 202 ? 63.393 26.719 73.397 1.00 26.31 202 ALA A CA 1
ATOM 1588 C C . ALA A 1 202 ? 61.979 27.285 73.238 1.00 25.22 202 ALA A C 1
ATOM 1589 O O . ALA A 1 202 ? 61.771 28.306 72.579 1.00 26.50 202 ALA A O 1
ATOM 1591 N N . GLY A 1 203 ? 61.014 26.603 73.847 1.00 24.34 203 GLY A N 1
ATOM 1592 C CA . GLY A 1 203 ? 59.624 27.026 73.779 1.00 26.58 203 GLY A CA 1
ATOM 1593 C C . GLY A 1 203 ? 58.956 26.851 72.425 1.00 27.63 203 GLY A C 1
ATOM 1594 O O . GLY A 1 203 ? 58.009 27.570 72.104 1.00 26.69 203 GLY A O 1
ATOM 1595 N N . ALA A 1 204 ? 59.443 25.905 71.629 1.00 25.02 204 ALA A N 1
ATOM 1596 C CA . ALA A 1 204 ? 58.887 25.656 70.301 1.00 24.44 204 ALA A CA 1
ATOM 1597 C C . ALA A 1 204 ? 57.710 24.680 70.340 1.00 24.55 204 ALA A C 1
ATOM 1598 O O . ALA A 1 204 ? 57.548 23.927 71.300 1.00 23.54 204 ALA A O 1
ATOM 1600 N N . ASP A 1 205 ? 56.905 24.682 69.281 1.00 23.10 205 ASP A N 1
ATOM 1601 C CA . ASP A 1 205 ? 55.742 23.798 69.200 1.00 23.96 205 ASP A CA 1
ATOM 1602 C C . ASP A 1 205 ? 56.118 22.408 68.669 1.00 23.26 205 ASP A C 1
ATOM 1603 O O . ASP A 1 205 ? 56.108 22.165 67.456 1.00 23.72 205 ASP A O 1
ATOM 1608 N N . LEU A 1 206 ? 56.439 21.503 69.590 1.00 24.12 206 LEU A N 1
ATOM 1609 C CA . LEU A 1 206 ? 56.833 20.139 69.239 1.00 24.42 206 LEU A CA 1
ATOM 1610 C C . LEU A 1 206 ? 55.741 19.407 68.461 1.00 24.17 206 LEU A C 1
ATOM 1611 O O . LEU A 1 206 ? 56.028 18.691 67.506 1.00 23.53 206 LEU A O 1
ATOM 1616 N N . ASP A 1 207 ? 54.490 19.588 68.876 1.00 24.18 207 ASP A N 1
ATOM 1617 C CA . ASP A 1 207 ? 53.360 18.938 68.216 1.00 24.28 207 ASP A CA 1
ATOM 1618 C C . ASP A 1 207 ? 53.329 19.275 66.719 1.00 23.72 207 ASP A C 1
ATOM 1619 O O . ASP A 1 207 ? 53.140 18.396 65.875 1.00 23.17 207 ASP A O 1
ATOM 1624 N N . ALA A 1 208 ? 53.521 20.553 66.403 1.00 22.94 208 ALA A N 1
ATOM 1625 C CA . ALA A 1 208 ? 53.499 21.008 65.020 1.00 22.61 208 ALA A CA 1
ATOM 1626 C C . ALA A 1 208 ? 54.657 20.406 64.243 1.00 23.61 208 ALA A C 1
ATOM 1627 O O . ALA A 1 208 ? 54.516 20.060 63.078 1.00 22.96 208 ALA A O 1
ATOM 1629 N N . LEU A 1 209 ? 55.806 20.276 64.894 1.00 23.10 209 LEU A N 1
ATOM 1630 C CA . LEU A 1 209 ? 56.963 19.696 64.237 1.00 25.17 209 LEU A CA 1
ATOM 1631 C C . LEU A 1 209 ? 56.651 18.263 63.794 1.00 24.78 209 LEU A C 1
ATOM 1632 O O . LEU A 1 209 ? 56.885 17.904 62.641 1.00 26.32 209 LEU A O 1
ATOM 1637 N N . LEU A 1 210 ? 56.110 17.455 64.705 1.00 22.05 210 LEU A N 1
ATOM 1638 C CA . LEU A 1 210 ? 55.795 16.061 64.387 1.00 22.99 210 LEU A CA 1
ATOM 1639 C C . LEU A 1 210 ? 54.636 15.937 63.392 1.00 22.86 210 LEU A C 1
ATOM 1640 O O . LEU A 1 210 ? 54.608 15.014 62.574 1.00 22.66 210 LEU A O 1
ATOM 1645 N N . MET A 1 211 ? 53.690 16.868 63.457 1.00 22.82 211 MET A N 1
ATOM 1646 C CA . MET A 1 211 ? 52.560 16.864 62.530 1.00 23.88 211 MET A CA 1
ATOM 1647 C C . MET A 1 211 ? 53.085 17.063 61.109 1.00 23.36 211 MET A C 1
ATOM 1648 O O . MET A 1 211 ? 52.655 16.394 60.177 1.00 22.53 211 MET A O 1
ATOM 1653 N N . GLY A 1 212 ? 54.011 18.003 60.950 1.00 24.21 212 GLY A N 1
ATOM 1654 C CA . GLY A 1 212 ? 54.584 18.255 59.639 1.00 23.50 212 GLY A CA 1
ATOM 1655 C C . GLY A 1 212 ? 55.333 17.036 59.138 1.00 22.65 212 GLY A C 1
ATOM 1656 O O . GLY A 1 212 ? 55.269 16.707 57.952 1.00 21.94 212 GLY A O 1
ATOM 1657 N N . ALA A 1 213 ? 56.045 16.356 60.035 1.00 20.35 213 ALA A N 1
ATOM 1658 C CA . ALA A 1 213 ? 56.789 15.161 59.642 1.00 21.76 213 ALA A CA 1
ATOM 1659 C C . ALA A 1 213 ? 55.796 14.074 59.204 1.00 23.40 213 ALA A C 1
ATOM 1660 O O . ALA A 1 213 ? 56.061 13.316 58.265 1.00 20.55 213 ALA A O 1
ATOM 1662 N N . ARG A 1 214 ? 54.654 14.008 59.881 1.00 22.89 214 ARG A N 1
ATOM 1663 C CA . ARG A 1 214 ? 53.611 13.035 59.541 1.00 24.10 214 ARG A CA 1
ATOM 1664 C C . ARG A 1 214 ? 53.130 13.304 58.109 1.00 23.00 214 ARG A C 1
ATOM 1665 O O . ARG A 1 214 ? 52.877 12.374 57.345 1.00 24.20 214 ARG A O 1
ATOM 1673 N N . LYS A 1 215 ? 53.005 14.580 57.748 1.00 23.97 215 LYS A N 1
ATOM 1674 C CA . LYS A 1 215 ? 52.573 14.932 56.399 1.00 24.37 215 LYS A CA 1
ATOM 1675 C C . LYS A 1 215 ? 53.573 14.370 55.389 1.00 23.81 215 LYS A C 1
ATOM 1676 O O . LYS A 1 215 ? 53.182 13.838 54.354 1.00 23.90 215 LYS A O 1
ATOM 1682 N N . ALA A 1 216 ? 54.863 14.499 55.695 1.00 21.26 216 ALA A N 1
ATOM 1683 C CA . ALA A 1 216 ? 55.912 13.983 54.823 1.00 22.01 216 ALA A CA 1
ATOM 1684 C C . ALA A 1 216 ? 55.739 12.469 54.680 1.00 22.33 216 ALA A C 1
ATOM 1685 O O . ALA A 1 216 ? 55.875 11.923 53.580 1.00 23.50 216 ALA A O 1
ATOM 1687 N N . ASN A 1 217 ? 55.438 11.789 55.787 1.00 20.99 217 ASN A N 1
ATOM 1688 C CA . ASN A 1 217 ? 55.227 10.340 55.731 1.00 21.29 217 ASN A CA 1
ATOM 1689 C C . ASN A 1 217 ? 54.113 10.041 54.727 1.00 21.87 217 ASN A C 1
ATOM 1690 O O . ASN A 1 217 ? 54.187 9.080 53.974 1.00 22.51 217 ASN A O 1
ATOM 1695 N N . GLU A 1 218 ? 53.078 10.870 54.730 1.00 23.96 218 GLU A N 1
ATOM 1696 C CA . GLU A 1 218 ? 51.965 10.683 53.808 1.00 26.35 218 GLU A CA 1
ATOM 1697 C C . GLU A 1 218 ? 52.445 10.790 52.367 1.00 24.82 218 GLU A C 1
ATOM 1698 O O . GLU A 1 218 ? 52.123 9.939 51.533 1.00 23.64 218 GLU A O 1
ATOM 1704 N N . THR A 1 219 ? 53.220 11.832 52.076 1.00 24.80 219 THR A N 1
ATOM 1705 C CA . THR A 1 219 ? 53.726 12.023 50.726 1.00 23.91 219 THR A CA 1
ATOM 1706 C C . THR A 1 219 ? 54.606 10.847 50.312 1.00 23.78 219 THR A C 1
ATOM 1707 O O . THR A 1 219 ? 54.606 10.446 49.154 1.00 24.20 219 THR A O 1
ATOM 1711 N N . ALA A 1 220 ? 55.342 10.278 51.260 1.00 23.99 220 ALA A N 1
ATOM 1712 C CA . ALA A 1 220 ? 56.216 9.152 50.950 1.00 24.13 220 ALA A CA 1
ATOM 1713 C C . ALA A 1 220 ? 55.422 7.930 50.487 1.00 25.07 220 ALA A C 1
ATOM 1714 O O . ALA A 1 220 ? 55.933 7.101 49.733 1.00 23.43 220 ALA A O 1
ATOM 1716 N N . LEU A 1 221 ? 54.175 7.824 50.939 1.00 24.39 221 LEU A N 1
ATOM 1717 C CA . LEU A 1 221 ? 53.316 6.699 50.574 1.00 25.50 221 LEU A CA 1
ATOM 1718 C C . LEU A 1 221 ? 52.285 7.039 49.497 1.00 25.50 221 LEU A C 1
ATOM 1719 O O . LEU A 1 221 ? 51.515 6.179 49.076 1.00 25.95 221 LEU A O 1
ATOM 1724 N N . ALA A 1 222 ? 52.282 8.287 49.041 1.00 26.57 222 ALA A N 1
ATOM 1725 C CA . ALA A 1 222 ? 51.326 8.728 48.032 1.00 25.87 222 ALA A CA 1
ATOM 1726 C C . ALA A 1 222 ? 51.624 8.259 46.605 1.00 26.80 222 ALA A C 1
ATOM 1727 O O . ALA A 1 222 ? 52.719 7.769 46.308 1.00 25.13 222 ALA A O 1
ATOM 1729 N N . PRO A 1 223 ? 50.632 8.394 45.700 1.00 26.44 223 PRO A N 1
ATOM 1730 C CA . PRO A 1 223 ? 50.820 7.989 44.306 1.00 27.62 223 PRO A CA 1
ATOM 1731 C C . PRO A 1 223 ? 52.047 8.757 43.812 1.00 28.56 223 PRO A C 1
ATOM 1732 O O . PRO A 1 223 ? 52.297 9.876 44.272 1.00 26.93 223 PRO A O 1
ATOM 1736 N N . LEU A 1 224 ? 52.794 8.161 42.887 1.00 29.36 224 LEU A N 1
ATOM 1737 C CA . LEU A 1 224 ? 54.011 8.770 42.352 1.00 31.15 224 LEU A CA 1
ATOM 1738 C C . LEU A 1 224 ? 53.918 10.276 42.096 1.00 32.51 224 LEU A C 1
ATOM 1739 O O . LEU A 1 224 ? 54.778 11.039 42.538 1.00 29.81 224 LEU A O 1
ATOM 1744 N N . GLU A 1 225 ? 52.876 10.694 41.383 1.00 33.55 225 GLU A N 1
ATOM 1745 C CA . GLU A 1 225 ? 52.674 12.102 41.058 1.00 36.60 225 GLU A CA 1
ATOM 1746 C C . GLU A 1 225 ? 52.594 13.022 42.270 1.00 36.71 225 GLU A C 1
ATOM 1747 O O . GLU A 1 225 ? 52.870 14.216 42.162 1.00 38.06 225 GLU A O 1
ATOM 1753 N N . GLU A 1 226 ? 52.213 12.476 43.420 1.00 34.59 226 GLU A N 1
ATOM 1754 C CA . GLU A 1 226 ? 52.087 13.280 44.631 1.00 34.56 226 GLU A CA 1
ATOM 1755 C C . GLU A 1 226 ? 53.189 12.969 45.644 1.00 31.23 226 GLU A C 1
ATOM 1756 O O . GLU A 1 226 ? 53.260 13.590 46.709 1.00 31.16 226 GLU A O 1
ATOM 1762 N N . SER A 1 227 ? 54.052 12.015 45.308 1.00 28.01 227 SER A N 1
ATOM 1763 C CA . SER A 1 227 ? 55.132 11.619 46.207 1.00 26.75 227 SER A CA 1
ATOM 1764 C C . SER A 1 227 ? 56.373 12.484 46.015 1.00 24.53 227 SER A C 1
ATOM 1765 O O . SER A 1 227 ? 57.311 12.104 45.317 1.00 25.39 227 SER A O 1
ATOM 1768 N N . LEU A 1 228 ? 56.370 13.650 46.643 1.00 25.83 228 LEU A N 1
ATOM 1769 C CA . LEU A 1 228 ? 57.491 14.574 46.535 1.00 26.97 228 LEU A CA 1
ATOM 1770 C C . LEU A 1 228 ? 58.844 13.926 46.850 1.00 25.47 228 LEU A C 1
ATOM 1771 O O . LEU A 1 228 ? 59.808 14.134 46.125 1.00 25.64 228 LEU A O 1
ATOM 1776 N N . PRO A 1 229 ? 58.933 13.125 47.929 1.00 24.90 229 PRO A N 1
ATOM 1777 C CA . PRO A 1 229 ? 60.214 12.489 48.261 1.00 25.37 229 PRO A CA 1
ATOM 1778 C C . PRO A 1 229 ? 60.763 11.577 47.157 1.00 25.32 229 PRO A C 1
ATOM 1779 O O . PRO A 1 229 ? 61.973 11.488 46.977 1.00 26.02 229 PRO A O 1
ATOM 1783 N N . LEU A 1 230 ? 59.883 10.897 46.425 1.00 25.00 230 LEU A N 1
ATOM 1784 C CA . LEU A 1 230 ? 60.338 10.030 45.330 1.00 25.27 230 LEU A CA 1
ATOM 1785 C C . LEU A 1 230 ? 60.761 10.894 44.140 1.00 24.18 230 LEU A C 1
ATOM 1786 O O . LEU A 1 230 ? 61.640 10.515 43.372 1.00 25.04 230 LEU A O 1
ATOM 1791 N N . LYS A 1 231 ? 60.129 12.056 43.996 1.00 24.76 231 LYS A N 1
ATOM 1792 C CA . LYS A 1 231 ? 60.463 12.965 42.905 1.00 24.56 231 LYS A CA 1
ATOM 1793 C C . LYS A 1 231 ? 61.851 13.573 43.071 1.00 25.85 231 LYS A C 1
ATOM 1794 O O . LYS A 1 231 ? 62.641 13.596 42.119 1.00 25.48 231 LYS A O 1
ATOM 1800 N N . THR A 1 232 ? 62.150 14.078 44.270 1.00 24.45 232 THR A N 1
ATOM 1801 C CA . THR A 1 232 ? 63.464 14.679 44.503 1.00 23.93 232 THR A CA 1
ATOM 1802 C C . THR A 1 232 ? 64.531 13.591 44.551 1.00 22.40 232 THR A C 1
ATOM 1803 O O . THR A 1 232 ? 65.686 13.831 44.200 1.00 23.39 232 THR A O 1
ATOM 1807 N N . ALA A 1 233 ? 64.143 12.389 44.976 1.00 23.08 233 ALA A N 1
ATOM 1808 C CA . ALA A 1 233 ? 65.085 11.275 45.004 1.00 21.75 233 ALA A CA 1
ATOM 1809 C C . ALA A 1 233 ? 65.504 11.039 43.549 1.00 22.54 233 ALA A C 1
ATOM 1810 O O . ALA A 1 233 ? 66.682 10.833 43.248 1.00 21.57 233 ALA A O 1
ATOM 1812 N N . LEU A 1 234 ? 64.527 11.080 42.647 1.00 22.49 234 LEU A N 1
ATOM 1813 C CA . LEU A 1 234 ? 64.803 10.886 41.225 1.00 22.66 234 LEU A CA 1
ATOM 1814 C C . LEU A 1 234 ? 65.761 11.968 40.728 1.00 23.32 234 LEU A C 1
ATOM 1815 O O . LEU A 1 234 ? 66.734 11.676 40.034 1.00 24.67 234 LEU A O 1
ATOM 1820 N N . LEU A 1 235 ? 65.479 13.217 41.083 1.00 23.97 235 LEU A N 1
ATOM 1821 C CA . LEU A 1 235 ? 66.328 14.326 40.665 1.00 25.30 235 LEU A CA 1
ATOM 1822 C C . LEU A 1 235 ? 67.779 14.059 41.051 1.00 24.71 235 LEU A C 1
ATOM 1823 O O . LEU A 1 235 ? 68.668 14.137 40.211 1.00 26.54 235 LEU A O 1
ATOM 1828 N N . LEU A 1 236 ? 68.026 13.746 42.319 1.00 23.99 236 LEU A N 1
ATOM 1829 C CA . LEU A 1 236 ? 69.394 13.469 42.742 1.00 24.19 236 LEU A CA 1
ATOM 1830 C C . LEU A 1 236 ? 69.936 12.240 42.005 1.00 24.99 236 LEU A C 1
ATOM 1831 O O . LEU A 1 236 ? 71.106 12.201 41.619 1.00 24.88 236 LEU A O 1
ATOM 1836 N N . HIS A 1 237 ? 69.078 11.243 41.798 1.00 25.56 237 HIS A N 1
ATOM 1837 C CA . HIS A 1 237 ? 69.491 10.022 41.110 1.00 25.71 237 HIS A CA 1
ATOM 1838 C C . HIS A 1 237 ? 69.928 10.275 39.667 1.00 27.10 237 HIS A C 1
ATOM 1839 O O . HIS A 1 237 ? 70.911 9.698 39.197 1.00 26.89 237 HIS A O 1
ATOM 1846 N N . LEU A 1 238 ? 69.191 11.136 38.972 1.00 29.08 238 LEU A N 1
ATOM 1847 C CA . LEU A 1 238 ? 69.498 11.464 37.581 1.00 29.26 238 LEU A CA 1
ATOM 1848 C C . LEU A 1 238 ? 70.806 12.258 37.448 1.00 30.00 238 LEU A C 1
ATOM 1849 O O . LEU A 1 238 ? 71.330 12.429 36.348 1.00 29.09 238 LEU A O 1
ATOM 1854 N N . HIS A 1 239 ? 71.328 12.738 38.572 1.00 28.94 239 HIS A N 1
ATOM 1855 C CA . HIS A 1 239 ? 72.576 13.484 38.565 1.00 28.49 239 HIS A CA 1
ATOM 1856 C C . HIS A 1 239 ? 73.573 12.820 39.502 1.00 28.03 239 HIS A C 1
ATOM 1857 O O . HIS A 1 239 ? 74.502 13.458 39.990 1.00 27.84 239 HIS A O 1
ATOM 1864 N N . ARG A 1 240 ? 73.384 11.525 39.738 1.00 27.38 240 ARG A N 1
ATOM 1865 C CA . ARG A 1 240 ? 74.250 10.768 40.649 1.00 28.94 240 ARG A CA 1
ATOM 1866 C C . ARG A 1 240 ? 75.723 10.755 40.244 1.00 29.85 240 ARG A C 1
ATOM 1867 O O . ARG A 1 240 ? 76.598 10.456 41.054 1.00 29.93 240 ARG A O 1
ATOM 1875 N N . HIS A 1 241 ? 75.986 11.076 38.987 1.00 28.63 241 HIS A N 1
ATOM 1876 C CA . HIS A 1 241 ? 77.345 11.080 38.480 1.00 31.94 241 HIS A CA 1
ATOM 1877 C C . HIS A 1 241 ? 78.007 12.455 38.653 1.00 32.72 241 HIS A C 1
ATOM 1878 O O . HIS A 1 241 ? 79.224 12.581 38.520 1.00 34.49 241 HIS A O 1
ATOM 1885 N N . LEU A 1 242 ? 77.209 13.500 38.875 1.00 30.78 242 LEU A N 1
ATOM 1886 C CA . LEU A 1 242 ? 77.774 14.837 39.089 1.00 29.64 242 LEU A CA 1
ATOM 1887 C C . LEU A 1 242 ? 78.368 14.802 40.501 1.00 29.83 242 LEU A C 1
ATOM 1888 O O . LEU A 1 242 ? 77.709 14.367 41.444 1.00 30.48 242 LEU A O 1
ATOM 1893 N N . PRO A 1 243 ? 79.614 15.277 40.668 1.00 28.65 243 PRO A N 1
ATOM 1894 C CA . PRO A 1 243 ? 80.290 15.276 41.975 1.00 27.34 243 PRO A CA 1
ATOM 1895 C C . PRO A 1 243 ? 79.657 16.103 43.086 1.00 25.88 243 PRO A C 1
ATOM 1896 O O . PRO A 1 243 ? 79.797 15.782 44.271 1.00 26.67 243 PRO A O 1
ATOM 1900 N N . VAL A 1 244 ? 78.940 17.149 42.709 1.00 25.26 244 VAL A N 1
ATOM 1901 C CA . VAL A 1 244 ? 78.364 18.038 43.708 1.00 25.97 244 VAL A CA 1
ATOM 1902 C C . VAL A 1 244 ? 76.853 18.236 43.721 1.00 24.72 244 VAL A C 1
ATOM 1903 O O . VAL A 1 244 ? 76.201 18.317 42.686 1.00 23.54 244 VAL A O 1
ATOM 1907 N N . HIS A 1 245 ? 76.310 18.317 44.928 1.00 25.09 245 HIS A N 1
ATOM 1908 C CA . HIS A 1 245 ? 74.896 18.569 45.125 1.00 24.63 245 HIS A CA 1
ATOM 1909 C C . HIS A 1 245 ? 74.818 19.711 46.130 1.00 24.05 245 HIS A C 1
ATOM 1910 O O . HIS A 1 245 ? 75.158 19.543 47.303 1.00 23.14 245 HIS A O 1
ATOM 1917 N N . VAL A 1 246 ? 74.395 20.880 45.663 1.00 23.19 246 VAL A N 1
ATOM 1918 C CA . VAL A 1 246 ? 74.291 22.044 46.535 1.00 22.86 246 VAL A CA 1
ATOM 1919 C C . VAL A 1 246 ? 72.915 22.130 47.186 1.00 22.77 246 VAL A C 1
ATOM 1920 O O . VAL A 1 246 ? 71.893 21.950 46.527 1.00 23.28 246 VAL A O 1
ATOM 1924 N N . PHE A 1 247 ? 72.904 22.388 48.491 1.00 20.58 247 PHE A N 1
ATOM 1925 C CA . PHE A 1 247 ? 71.664 22.519 49.252 1.00 21.89 247 PHE A CA 1
ATOM 1926 C C . PHE A 1 247 ? 71.711 23.948 49.798 1.00 21.50 247 PHE A C 1
ATOM 1927 O O . PHE A 1 247 ? 72.428 24.232 50.760 1.00 21.64 247 PHE A O 1
ATOM 1935 N N . MET A 1 248 ? 70.947 24.839 49.171 1.00 21.49 248 MET A N 1
ATOM 1936 C CA . MET A 1 248 ? 70.927 26.253 49.535 1.00 21.16 248 MET A CA 1
ATOM 1937 C C . MET A 1 248 ? 69.603 26.723 50.134 1.00 21.61 248 MET A C 1
ATOM 1938 O O . MET A 1 248 ? 68.559 26.656 49.489 1.00 22.27 248 MET A O 1
ATOM 1943 N N . VAL A 1 249 ? 69.658 27.227 51.365 1.00 20.89 249 VAL A N 1
ATOM 1944 C CA . VAL A 1 249 ? 68.456 27.683 52.054 1.00 22.53 249 VAL A CA 1
ATOM 1945 C C . VAL A 1 249 ? 68.371 29.200 52.197 1.00 23.43 249 VAL A C 1
ATOM 1946 O O . VAL A 1 249 ? 69.278 29.830 52.739 1.00 22.31 249 VAL A O 1
ATOM 1950 N N . TYR A 1 250 ? 67.275 29.777 51.711 1.00 23.55 250 TYR A N 1
ATOM 1951 C CA . TYR A 1 250 ? 67.061 31.215 51.797 1.00 24.35 250 TYR A CA 1
ATOM 1952 C C . TYR A 1 250 ? 66.366 31.615 53.085 1.00 25.62 250 TYR A C 1
ATOM 1953 O O . TYR A 1 250 ? 65.195 31.994 53.083 1.00 26.86 250 TYR A O 1
ATOM 1962 N N . SER A 1 251 ? 67.111 31.529 54.180 1.00 23.56 251 SER A N 1
ATOM 1963 C CA . SER A 1 251 ? 66.614 31.870 55.504 1.00 24.90 251 SER A CA 1
ATOM 1964 C C . SER A 1 251 ? 67.789 31.914 56.466 1.00 24.78 251 SER A C 1
ATOM 1965 O O . SER A 1 251 ? 68.750 31.162 56.313 1.00 27.04 251 SER A O 1
ATOM 1968 N N . GLU A 1 252 ? 67.724 32.812 57.444 1.00 24.74 252 GLU A N 1
ATOM 1969 C CA . GLU A 1 252 ? 68.783 32.901 58.440 1.00 24.21 252 GLU A CA 1
ATOM 1970 C C . GLU A 1 252 ? 68.354 32.049 59.639 1.00 24.90 252 GLU A C 1
ATOM 1971 O O . GLU A 1 252 ? 69.186 31.434 60.308 1.00 23.10 252 GLU A O 1
ATOM 1977 N N . ARG A 1 253 ? 67.052 32.008 59.906 1.00 23.01 253 ARG A N 1
ATOM 1978 C CA . ARG A 1 253 ? 66.537 31.201 61.013 1.00 23.33 253 ARG A CA 1
ATOM 1979 C C . ARG A 1 253 ? 66.923 29.734 60.790 1.00 22.88 253 ARG A C 1
ATOM 1980 O O . ARG A 1 253 ? 67.171 28.992 61.746 1.00 23.11 253 ARG A O 1
ATOM 1988 N N . LEU A 1 254 ? 66.977 29.332 59.524 1.00 20.89 254 LEU A N 1
ATOM 1989 C CA . LEU A 1 254 ? 67.347 27.966 59.152 1.00 22.46 254 LEU A CA 1
ATOM 1990 C C . LEU A 1 254 ? 68.820 27.867 58.745 1.00 22.19 254 LEU A C 1
ATOM 1991 O O . LEU A 1 254 ? 69.195 26.975 57.989 1.00 24.97 254 LEU A O 1
ATOM 1996 N N . SER A 1 255 ? 69.651 28.774 59.246 1.00 22.80 255 SER A N 1
ATOM 1997 C CA . SER A 1 255 ? 71.073 28.778 58.895 1.00 23.32 255 SER A CA 1
ATOM 1998 C C . SER A 1 255 ? 71.823 27.488 59.242 1.00 22.99 255 SER A C 1
ATOM 1999 O O . SER A 1 255 ? 72.893 27.226 58.700 1.00 22.39 255 SER A O 1
ATOM 2002 N N . HIS A 1 256 ? 71.275 26.684 60.146 1.00 21.63 256 HIS A N 1
ATOM 2003 C CA . HIS A 1 256 ? 71.949 25.450 60.536 1.00 22.24 256 HIS A CA 1
ATOM 2004 C C . HIS A 1 256 ? 71.367 24.199 59.880 1.00 23.02 256 HIS A C 1
ATOM 2005 O O . HIS A 1 256 ? 71.859 23.089 60.110 1.00 22.42 256 HIS A O 1
ATOM 2012 N N . LEU A 1 257 ? 70.332 24.376 59.060 1.00 21.23 257 LEU A N 1
ATOM 2013 C CA . LEU A 1 257 ? 69.715 23.243 58.386 1.00 21.75 257 LEU A CA 1
ATOM 2014 C C . LEU A 1 257 ? 70.650 22.625 57.344 1.00 20.79 257 LEU A C 1
ATOM 2015 O O . LEU A 1 257 ? 70.749 21.400 57.249 1.00 23.19 257 LEU A O 1
ATOM 2020 N N . PRO A 1 258 ? 71.350 23.458 56.546 1.00 21.12 258 PRO A N 1
ATOM 2021 C CA . PRO A 1 258 ? 72.248 22.868 55.544 1.00 21.45 258 PRO A CA 1
ATO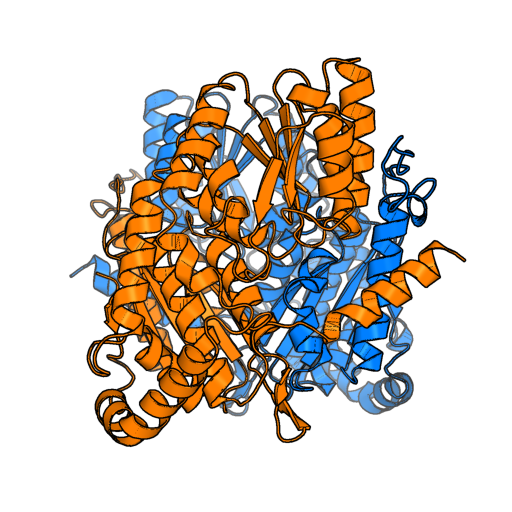M 2022 C C . PRO A 1 258 ? 73.256 21.877 56.130 1.00 21.83 258 PRO A C 1
ATOM 2023 O O . PRO A 1 258 ? 73.494 20.820 55.549 1.00 22.29 258 PRO A O 1
ATOM 2027 N N . SER A 1 259 ? 73.838 22.209 57.280 1.00 21.79 259 SER A N 1
ATOM 2028 C CA . SER A 1 259 ? 74.808 21.315 57.909 1.00 21.96 259 SER A CA 1
ATOM 2029 C C . SER A 1 259 ? 74.164 19.984 58.260 1.00 20.86 259 SER A C 1
ATOM 2030 O O . SER A 1 259 ? 74.782 18.927 58.115 1.00 20.43 259 SER A O 1
ATOM 2033 N N . TRP A 1 260 ? 72.925 20.040 58.733 1.00 20.15 260 TRP A N 1
ATOM 2034 C CA . TRP A 1 260 ? 72.191 18.827 59.088 1.00 20.43 260 TRP A CA 1
ATOM 2035 C C . TRP A 1 260 ? 71.998 17.961 57.841 1.00 19.73 260 TRP A C 1
ATOM 2036 O O . TRP A 1 260 ? 72.170 16.737 57.887 1.00 19.39 260 TRP A O 1
ATOM 2047 N N . PHE A 1 261 ? 71.642 18.594 56.726 1.00 18.29 261 PHE A N 1
ATOM 2048 C CA . PHE A 1 261 ? 71.430 17.849 55.487 1.00 19.60 261 PHE A CA 1
ATOM 2049 C C . PHE A 1 261 ? 72.723 17.239 54.963 1.00 19.87 261 PHE A C 1
ATOM 2050 O O . PHE A 1 261 ? 72.732 16.118 54.437 1.00 20.37 261 PHE A O 1
ATOM 2058 N N . VAL A 1 262 ? 73.819 17.981 55.092 1.00 20.92 262 VAL A N 1
ATOM 2059 C CA . VAL A 1 262 ? 75.109 17.486 54.635 1.00 21.95 262 VAL A CA 1
ATOM 2060 C C . VAL A 1 262 ? 75.465 16.166 55.332 1.00 21.91 262 VAL A C 1
ATOM 2061 O O . VAL A 1 262 ? 75.920 15.229 54.676 1.00 21.05 262 VAL A O 1
ATOM 2065 N N . GLN A 1 263 ? 75.260 16.079 56.647 1.00 22.86 263 GLN A N 1
ATOM 2066 C CA . GLN A 1 263 ? 75.545 14.822 57.336 1.00 22.75 263 GLN A CA 1
ATOM 2067 C C . GLN A 1 263 ? 74.568 13.752 56.865 1.00 22.43 263 GLN A C 1
ATOM 2068 O O . GLN A 1 263 ? 74.954 12.612 56.611 1.00 22.74 263 GLN A O 1
ATOM 2074 N N . LEU A 1 264 ? 73.292 14.113 56.781 1.00 22.78 264 LEU A N 1
ATOM 2075 C CA . LEU A 1 264 ? 72.276 13.162 56.345 1.00 21.83 264 LEU A CA 1
ATOM 2076 C C . LEU A 1 264 ? 72.633 12.575 54.980 1.00 22.32 264 LEU A C 1
ATOM 2077 O O . LEU A 1 264 ? 72.641 11.359 54.793 1.00 21.89 264 LEU A O 1
ATOM 2082 N N . HIS A 1 265 ? 72.928 13.454 54.029 1.00 23.22 265 HIS A N 1
ATOM 2083 C CA . HIS A 1 265 ? 73.255 13.032 52.671 1.00 22.16 265 HIS A CA 1
ATOM 2084 C C . HIS A 1 265 ? 74.589 12.287 52.548 1.00 22.02 265 HIS A C 1
ATOM 2085 O O . HIS A 1 265 ? 74.635 11.148 52.072 1.00 21.61 265 HIS A O 1
ATOM 2092 N N . ASP A 1 266 ? 75.663 12.944 52.973 1.00 21.51 266 ASP A N 1
ATOM 2093 C CA . ASP A 1 266 ? 77.020 12.395 52.916 1.00 22.85 266 ASP A CA 1
ATOM 2094 C C . ASP A 1 266 ? 77.216 11.064 53.642 1.00 22.51 266 ASP A C 1
ATOM 2095 O O . ASP A 1 266 ? 77.672 10.093 53.055 1.00 22.94 266 ASP A O 1
ATOM 2100 N N . GLU A 1 267 ? 76.890 11.035 54.930 1.00 22.35 267 GLU A N 1
ATOM 2101 C CA . GLU A 1 267 ? 77.072 9.830 55.726 1.00 22.98 267 GLU A CA 1
ATOM 2102 C C . GLU A 1 267 ? 76.189 8.665 55.293 1.00 23.96 267 GLU A C 1
ATOM 2103 O O . GLU A 1 267 ? 76.582 7.506 55.420 1.00 22.84 267 GLU A O 1
ATOM 2109 N N . SER A 1 268 ? 75.001 8.967 54.777 1.00 23.24 268 SER A N 1
ATOM 2110 C CA . SER A 1 268 ? 74.083 7.919 54.345 1.00 24.21 268 SER A CA 1
ATOM 2111 C C . SER A 1 268 ? 74.435 7.307 52.988 1.00 24.42 268 SER A C 1
ATOM 2112 O O . SER A 1 268 ? 74.455 6.083 52.838 1.00 24.15 268 SER A O 1
ATOM 2115 N N . LEU A 1 269 ? 74.729 8.162 52.012 1.00 24.01 269 LEU A N 1
ATOM 2116 C CA . LEU A 1 269 ? 75.005 7.707 50.655 1.00 24.21 269 LEU A CA 1
ATOM 2117 C C . LEU A 1 269 ? 76.467 7.619 50.194 1.00 25.54 269 LEU A C 1
ATOM 2118 O O . LEU A 1 269 ? 76.742 7.098 49.108 1.00 26.82 269 LEU A O 1
ATOM 2123 N N . GLY A 1 270 ? 77.398 8.135 50.995 1.00 24.41 270 GLY A N 1
ATOM 2124 C CA . GLY A 1 270 ? 78.810 8.047 50.643 1.00 25.24 270 GLY A CA 1
ATOM 2125 C C . GLY A 1 270 ? 79.209 6.650 51.076 1.00 25.74 270 GLY A C 1
ATOM 2126 O O . GLY A 1 270 ? 79.770 6.446 52.158 1.00 24.05 270 GLY A O 1
ATOM 2127 N N . LYS A 1 271 ? 78.919 5.678 50.220 1.00 25.74 271 LYS A N 1
ATOM 2128 C CA . LYS A 1 271 ? 79.163 4.283 50.564 1.00 26.28 271 LYS A CA 1
ATOM 2129 C C . LYS A 1 271 ? 79.664 3.421 49.418 1.00 27.21 271 LYS A C 1
ATOM 2130 O O . LYS A 1 271 ? 79.710 3.852 48.270 1.00 27.74 271 LYS A O 1
ATOM 2136 N N . VAL A 1 272 ? 80.024 2.188 49.763 1.00 26.76 272 VAL A N 1
ATOM 2137 C CA . VAL A 1 272 ? 80.452 1.194 48.791 1.00 29.17 272 VAL A CA 1
ATOM 2138 C C . VAL A 1 272 ? 79.159 0.443 48.483 1.00 28.65 272 VAL A C 1
ATOM 2139 O O . VAL A 1 272 ? 78.539 -0.116 49.397 1.00 29.11 272 VAL A O 1
ATOM 2143 N N . ASP A 1 273 ? 78.733 0.439 47.221 1.00 29.13 273 ASP A N 1
ATOM 2144 C CA . ASP A 1 273 ? 77.490 -0.238 46.880 1.00 30.85 273 ASP A CA 1
ATOM 2145 C C . ASP A 1 273 ? 77.650 -1.756 46.840 1.00 32.84 273 ASP A C 1
ATOM 2146 O O . ASP A 1 273 ? 78.740 -2.285 47.084 1.00 31.87 273 ASP A O 1
ATOM 2151 N N . ARG A 1 274 ? 76.559 -2.454 46.540 1.00 35.43 274 ARG A N 1
ATOM 2152 C CA . ARG A 1 274 ? 76.580 -3.910 46.513 1.00 37.68 274 ARG A CA 1
ATOM 2153 C C . ARG A 1 274 ? 77.448 -4.513 45.418 1.00 38.11 274 ARG A C 1
ATOM 2154 O O . ARG A 1 274 ? 77.685 -5.720 45.404 1.00 38.71 274 ARG A O 1
ATOM 2162 N N . GLN A 1 275 ? 77.934 -3.669 44.514 1.00 39.54 275 GLN A N 1
ATOM 2163 C CA . GLN A 1 275 ? 78.802 -4.144 43.456 1.00 41.24 275 GLN A CA 1
ATOM 2164 C C . GLN A 1 275 ? 80.247 -3.788 43.766 1.00 40.41 275 GLN A C 1
ATOM 2165 O O . GLN A 1 275 ? 81.146 -3.971 42.956 1.00 39.76 275 GLN A O 1
ATOM 2171 N N . GLY A 1 276 ? 80.463 -3.281 44.979 1.00 38.64 276 GLY A N 1
ATOM 2172 C CA . GLY A 1 276 ? 81.803 -2.927 45.419 1.00 37.47 276 GLY A CA 1
ATOM 2173 C C . GLY A 1 276 ? 82.330 -1.603 44.888 1.00 36.89 276 GLY A C 1
ATOM 2174 O O . GLY A 1 276 ? 83.518 -1.315 44.998 1.00 38.15 276 GLY A O 1
ATOM 2175 N N . GLN A 1 277 ? 81.452 -0.788 44.319 1.00 35.21 277 GLN A N 1
ATOM 2176 C CA . GLN A 1 277 ? 81.862 0.496 43.776 1.00 35.39 277 GLN A CA 1
ATOM 2177 C C . GLN A 1 277 ? 81.609 1.649 44.756 1.00 35.20 277 GLN A C 1
ATOM 2178 O O . GLN A 1 277 ? 80.621 1.651 45.494 1.00 33.15 277 GLN A O 1
ATOM 2184 N N . ARG A 1 278 ? 82.519 2.620 44.764 1.00 33.50 278 ARG A N 1
ATOM 2185 C CA . ARG A 1 278 ? 82.389 3.787 45.632 1.00 33.82 278 ARG A CA 1
ATOM 2186 C C . ARG A 1 278 ? 81.352 4.724 45.027 1.00 32.43 278 ARG A C 1
ATOM 2187 O O . ARG A 1 278 ? 81.484 5.134 43.876 1.00 33.54 278 ARG A O 1
ATOM 2195 N N . VAL A 1 279 ? 80.317 5.062 45.786 1.00 30.94 279 VAL A N 1
ATOM 2196 C CA . VAL A 1 279 ? 79.301 5.960 45.260 1.00 29.49 279 VAL A CA 1
ATOM 2197 C C . VAL A 1 279 ? 79.004 7.096 46.227 1.00 28.93 279 VAL A C 1
ATOM 2198 O O . VAL A 1 279 ? 79.500 7.111 47.357 1.00 27.41 279 VAL A O 1
ATOM 2202 N N . GLY A 1 280 ? 78.207 8.053 45.765 1.00 28.51 280 GLY A N 1
ATOM 2203 C CA . GLY A 1 280 ? 77.838 9.189 46.597 1.00 29.20 280 GLY A CA 1
ATOM 2204 C C . GLY A 1 280 ? 78.245 10.531 46.013 1.00 28.91 280 GLY A C 1
ATOM 2205 O O . GLY A 1 280 ? 79.289 10.647 45.363 1.00 29.71 280 GLY A O 1
ATOM 2206 N N . THR A 1 281 ? 77.416 11.547 46.229 1.00 26.94 281 THR A N 1
ATOM 2207 C CA . THR A 1 281 ? 77.723 12.879 45.736 1.00 25.30 281 THR A CA 1
ATOM 2208 C C . THR A 1 281 ? 78.082 13.748 46.935 1.00 25.44 281 THR A C 1
ATOM 2209 O O . THR A 1 281 ? 77.682 13.460 48.063 1.00 26.32 281 THR A O 1
ATOM 2213 N N . THR A 1 282 ? 78.845 14.803 46.685 1.00 25.11 282 THR A N 1
ATOM 2214 C CA . THR A 1 282 ? 79.269 15.703 47.741 1.00 24.71 282 THR A CA 1
ATOM 2215 C C . THR A 1 282 ? 78.265 16.821 47.992 1.00 23.95 282 THR A C 1
ATOM 2216 O O . THR A 1 282 ? 78.086 17.705 47.152 1.00 23.51 282 THR A O 1
ATOM 2220 N N . ALA A 1 283 ? 77.607 16.773 49.148 1.00 22.99 283 ALA A N 1
ATOM 2221 C CA . ALA A 1 283 ? 76.639 17.797 49.515 1.00 21.57 283 ALA A CA 1
ATOM 2222 C C . ALA A 1 283 ? 77.403 19.046 49.956 1.00 21.21 283 ALA A C 1
ATOM 2223 O O . ALA A 1 283 ? 78.304 18.968 50.794 1.00 21.69 283 ALA A O 1
ATOM 2225 N N . VAL A 1 284 ? 77.032 20.188 49.383 1.00 22.18 284 VAL A N 1
ATOM 2226 C CA . VAL A 1 284 ? 77.668 21.467 49.689 1.00 22.29 284 VAL A CA 1
ATOM 2227 C C . VAL A 1 284 ? 76.615 22.411 50.257 1.00 22.93 284 VAL A C 1
ATOM 2228 O O . VAL A 1 284 ? 75.629 22.724 49.592 1.00 23.70 284 VAL A O 1
ATOM 2232 N N . PRO A 1 285 ? 76.812 22.880 51.502 1.00 22.44 285 PRO A N 1
ATOM 2233 C CA . PRO A 1 285 ? 75.859 23.788 52.152 1.00 22.30 285 PRO A CA 1
ATOM 2234 C C . PRO A 1 285 ? 75.948 25.230 51.644 1.00 24.08 285 PRO A C 1
ATOM 2235 O O . PRO A 1 285 ? 77.029 25.718 51.321 1.00 24.93 285 PRO A O 1
ATOM 2239 N N . ALA A 1 286 ? 74.802 25.902 51.577 1.00 23.88 286 ALA A N 1
ATOM 2240 C CA . ALA A 1 286 ? 74.749 27.291 51.142 1.00 24.21 286 ALA A CA 1
ATOM 2241 C C . ALA A 1 286 ? 73.546 27.972 51.766 1.00 23.42 286 ALA A C 1
ATOM 2242 O O . ALA A 1 286 ? 72.550 27.324 52.101 1.00 23.71 286 ALA A O 1
ATOM 2244 N N . LEU A 1 287 ? 73.651 29.284 51.932 1.00 22.03 287 LEU A N 1
ATOM 2245 C CA . LEU A 1 287 ? 72.571 30.068 52.504 1.00 22.20 287 LEU A CA 1
ATOM 2246 C C . LEU A 1 287 ? 72.280 31.244 51.587 1.00 22.19 287 LEU A C 1
ATOM 2247 O O . LEU A 1 287 ? 73.193 31.819 51.002 1.00 24.47 287 LEU A O 1
ATOM 2252 N N . GLY A 1 288 ? 71.006 31.590 51.462 1.00 23.23 288 GLY A N 1
ATOM 2253 C CA . GLY A 1 288 ? 70.626 32.710 50.622 1.00 23.40 288 GLY A CA 1
ATOM 2254 C C . GLY A 1 288 ? 70.100 33.834 51.486 1.00 24.59 288 GLY A C 1
ATOM 2255 O O . GLY A 1 288 ? 69.408 33.581 52.481 1.00 25.41 288 GLY A O 1
ATOM 2256 N N . PRO A 1 289 ? 70.394 35.094 51.132 1.00 24.53 289 PRO A N 1
ATOM 2257 C CA . PRO A 1 289 ? 71.184 35.527 49.974 1.00 23.91 289 PRO A CA 1
ATOM 2258 C C . PRO A 1 289 ? 72.703 35.662 50.160 1.00 25.37 289 PRO A C 1
ATOM 2259 O O . PRO A 1 289 ? 73.417 35.922 49.188 1.00 23.85 289 PRO A O 1
ATOM 2263 N N . LYS A 1 290 ? 73.209 35.475 51.380 1.00 24.81 290 LYS A N 1
ATOM 2264 C CA . LYS A 1 290 ? 74.646 35.649 51.616 1.00 26.69 290 LYS A CA 1
ATOM 2265 C C . LYS A 1 290 ? 75.568 34.891 50.652 1.00 26.38 290 LYS A C 1
ATOM 2266 O O . LYS A 1 290 ? 76.637 35.390 50.289 1.00 27.25 290 LYS A O 1
ATOM 2272 N N . ASP A 1 291 ? 75.172 33.699 50.217 1.00 27.14 291 ASP A N 1
ATOM 2273 C CA . ASP A 1 291 ? 76.033 32.965 49.302 1.00 26.15 291 ASP A CA 1
ATOM 2274 C C . ASP A 1 291 ? 75.994 33.446 47.851 1.00 26.39 291 ASP A C 1
ATOM 2275 O O . ASP A 1 291 ? 76.673 32.894 46.984 1.00 25.15 291 ASP A O 1
ATOM 2280 N N . GLN A 1 292 ? 75.210 34.489 47.593 1.00 27.43 292 GLN A N 1
ATOM 2281 C CA . GLN A 1 292 ? 75.160 35.083 46.261 1.00 27.88 292 GLN A CA 1
ATOM 2282 C C . GLN A 1 292 ? 76.444 35.914 46.233 1.00 28.41 292 GLN A C 1
ATOM 2283 O O . GLN A 1 292 ? 76.911 36.353 45.178 1.00 28.07 292 GLN A O 1
ATOM 2289 N N . HIS A 1 293 ? 77.011 36.100 47.425 1.00 26.20 293 HIS A N 1
ATOM 2290 C CA . HIS A 1 293 ? 78.230 36.872 47.620 1.00 26.92 293 HIS A CA 1
ATOM 2291 C C . HIS A 1 293 ? 79.379 35.963 48.049 1.00 29.05 293 HIS A C 1
ATOM 2292 O O . HIS A 1 293 ? 80.244 36.388 48.823 1.00 29.59 293 HIS A O 1
ATOM 2299 N N . ALA A 1 294 ? 79.392 34.717 47.577 1.00 27.72 294 ALA A N 1
ATOM 2300 C CA . ALA A 1 294 ? 80.466 33.805 47.956 1.00 26.81 294 ALA A CA 1
ATOM 2301 C C . ALA A 1 294 ? 80.583 32.555 47.089 1.00 27.97 294 ALA A C 1
ATOM 2302 O O . ALA A 1 294 ? 81.669 32.228 46.610 1.00 29.35 294 ALA A O 1
ATOM 2304 N N . GLN A 1 295 ? 79.479 31.845 46.890 1.00 25.95 295 GLN A N 1
ATOM 2305 C CA . GLN A 1 295 ? 79.535 30.628 46.090 1.00 25.26 295 GLN A CA 1
ATOM 2306 C C . GLN A 1 295 ? 78.835 30.718 44.738 1.00 25.50 295 GLN A C 1
ATOM 2307 O O . GLN A 1 295 ? 79.190 29.992 43.806 1.00 26.88 295 GLN A O 1
ATOM 2313 N N . VAL A 1 296 ? 77.848 31.600 44.631 1.00 25.50 296 VAL A N 1
ATOM 2314 C CA . VAL A 1 296 ? 77.098 31.754 43.392 1.00 27.36 296 VAL A CA 1
ATOM 2315 C C . VAL A 1 296 ? 77.980 32.083 42.194 1.00 26.52 296 VAL A C 1
ATOM 2316 O O . VAL A 1 296 ? 77.687 31.660 41.076 1.00 25.04 296 VAL A O 1
ATOM 2320 N N . GLN A 1 297 ? 79.056 32.837 42.421 1.00 25.90 297 GLN A N 1
ATOM 2321 C CA . GLN A 1 297 ? 79.968 33.188 41.334 1.00 25.93 297 GLN A CA 1
ATOM 2322 C C . GLN A 1 297 ? 80.469 31.900 40.685 1.00 25.79 297 GLN A C 1
ATOM 2323 O O . GLN A 1 297 ? 80.486 31.777 39.460 1.00 24.41 297 GLN A O 1
ATOM 2329 N N . LEU A 1 298 ? 80.857 30.933 41.508 1.00 24.32 298 LEU A N 1
ATOM 2330 C CA . LEU A 1 298 ? 81.332 29.657 40.990 1.00 26.72 298 LEU A CA 1
ATOM 2331 C C . LEU A 1 298 ? 80.203 28.910 40.275 1.00 27.36 298 LEU A C 1
ATOM 2332 O O . LEU A 1 298 ? 80.427 28.295 39.233 1.00 27.21 298 LEU A O 1
ATOM 2337 N N . PHE A 1 299 ? 78.995 28.954 40.830 1.00 27.25 299 PHE A N 1
ATOM 2338 C CA . PHE A 1 299 ? 77.876 28.258 40.205 1.00 28.51 299 PHE A CA 1
ATOM 2339 C C . PHE A 1 299 ? 77.537 28.882 38.852 1.00 29.08 299 PHE A C 1
ATOM 2340 O O . PHE A 1 299 ? 77.108 28.191 37.930 1.00 29.09 299 PHE A O 1
ATOM 2348 N N . ARG A 1 300 ? 77.747 30.191 38.746 1.00 30.06 300 ARG A N 1
ATOM 2349 C CA . ARG A 1 300 ? 77.445 30.940 37.534 1.00 31.27 300 ARG A CA 1
ATOM 2350 C C . ARG A 1 300 ? 78.439 30.779 36.381 1.00 32.02 300 ARG A C 1
ATOM 2351 O O . ARG A 1 300 ? 78.031 30.613 35.231 1.00 32.86 300 ARG A O 1
ATOM 2359 N N . GLU A 1 301 ? 79.734 30.818 36.672 1.00 30.12 301 GLU A N 1
ATOM 2360 C CA . GLU A 1 301 ? 80.724 30.723 35.605 1.00 30.05 301 GLU A CA 1
ATOM 2361 C C . GLU A 1 301 ? 81.688 29.556 35.723 1.00 30.31 301 GLU A C 1
ATOM 2362 O O . GLU A 1 301 ? 82.555 29.372 34.870 1.00 30.85 301 GLU A O 1
ATOM 2368 N N . GLY A 1 302 ? 81.537 28.771 36.785 1.00 28.96 302 GLY A N 1
ATOM 2369 C CA . GLY A 1 302 ? 82.397 27.620 36.971 1.00 26.95 302 GLY A CA 1
ATOM 2370 C C . GLY A 1 302 ? 81.821 26.419 36.240 1.00 27.23 302 GLY A C 1
ATOM 2371 O O . GLY A 1 302 ? 80.809 26.546 35.555 1.00 26.59 302 GLY A O 1
ATOM 2372 N N . PRO A 1 303 ? 82.435 25.235 36.376 1.00 27.41 303 PRO A N 1
ATOM 2373 C CA . PRO A 1 303 ? 81.972 24.006 35.718 1.00 28.87 303 PRO A CA 1
ATOM 2374 C C . PRO A 1 303 ? 80.502 23.671 35.980 1.00 29.58 303 PRO A C 1
ATOM 2375 O O . PRO A 1 303 ? 79.965 23.970 37.048 1.00 29.30 303 PRO A O 1
ATOM 2379 N N . LEU A 1 304 ? 79.853 23.055 34.998 1.00 29.26 304 LEU A N 1
ATOM 2380 C CA . LEU A 1 304 ? 78.458 22.649 35.141 1.00 31.00 304 LEU A CA 1
ATOM 2381 C C . LEU A 1 304 ? 78.470 21.225 35.685 1.00 30.92 304 LEU A C 1
ATOM 2382 O O . LEU A 1 304 ? 78.085 20.280 34.998 1.00 31.22 304 LEU A O 1
ATOM 2387 N N . ASP A 1 305 ? 78.919 21.079 36.928 1.00 29.30 305 ASP A N 1
ATOM 2388 C CA . ASP A 1 305 ? 79.020 19.765 37.555 1.00 27.01 305 ASP A CA 1
ATOM 2389 C C . ASP A 1 305 ? 78.243 19.669 38.861 1.00 26.40 305 ASP A C 1
ATOM 2390 O O . ASP A 1 305 ? 78.636 18.943 39.774 1.00 26.62 305 ASP A O 1
ATOM 2395 N N . LYS A 1 306 ? 77.128 20.381 38.935 1.00 26.21 306 LYS A N 1
ATOM 2396 C CA . LYS A 1 306 ? 76.330 20.386 40.144 1.00 25.54 306 LYS A CA 1
ATOM 2397 C C . LYS A 1 306 ? 74.833 20.252 39.904 1.00 26.52 306 LYS A C 1
ATOM 2398 O O . LYS A 1 306 ? 74.331 20.508 38.807 1.00 25.59 306 LYS A O 1
ATOM 2404 N N . LEU A 1 307 ? 74.136 19.816 40.949 1.00 24.29 307 LEU A N 1
ATOM 2405 C CA . LEU A 1 307 ? 72.680 19.738 40.946 1.00 25.06 307 LEU A CA 1
ATOM 2406 C C . LEU A 1 307 ? 72.396 20.618 42.152 1.00 24.61 307 LEU A C 1
ATOM 2407 O O . LEU A 1 307 ? 72.850 20.315 43.258 1.00 24.56 307 LEU A O 1
ATOM 2412 N N . LEU A 1 308 ? 71.677 21.712 41.946 1.00 24.51 308 LEU A N 1
ATOM 2413 C CA . LEU A 1 308 ? 71.394 22.616 43.045 1.00 26.00 308 LEU A CA 1
ATOM 2414 C C . LEU A 1 308 ? 69.934 22.646 43.457 1.00 25.55 308 LEU A C 1
ATOM 2415 O O . LEU A 1 308 ? 69.036 22.770 42.625 1.00 25.90 308 LEU A O 1
ATOM 2420 N N . ALA A 1 309 ? 69.716 22.538 44.759 1.00 25.43 309 ALA A N 1
ATOM 2421 C CA . ALA A 1 309 ? 68.383 22.583 45.316 1.00 24.84 309 ALA A CA 1
ATOM 2422 C C . ALA A 1 309 ? 68.298 23.842 46.169 1.00 24.91 309 ALA A C 1
ATOM 2423 O O . ALA A 1 309 ? 69.139 24.072 47.043 1.00 24.59 309 ALA A O 1
ATOM 2425 N N . LEU A 1 310 ? 67.293 24.664 45.893 1.00 23.87 310 LEU A N 1
ATOM 2426 C CA . LEU A 1 310 ? 67.079 25.894 46.638 1.00 25.43 310 LEU A CA 1
ATOM 2427 C C . LEU A 1 310 ? 65.800 25.797 47.460 1.00 26.26 310 LEU A C 1
ATOM 2428 O O . LEU A 1 310 ? 64.719 25.551 46.927 1.00 27.48 310 LEU A O 1
ATOM 2433 N N . VAL A 1 311 ? 65.935 25.984 48.766 1.00 26.21 311 VAL A N 1
ATOM 2434 C CA . VAL A 1 311 ? 64.801 25.938 49.676 1.00 24.55 311 VAL A CA 1
ATOM 2435 C C . VAL A 1 311 ? 64.375 27.380 49.894 1.00 26.15 311 VAL A C 1
ATOM 2436 O O . VAL A 1 311 ? 65.142 28.182 50.436 1.00 25.87 311 VAL A O 1
ATOM 2440 N N . ILE A 1 312 ? 63.154 27.706 49.478 1.00 25.83 312 ILE A N 1
ATOM 2441 C CA . ILE A 1 312 ? 62.651 29.074 49.577 1.00 26.17 312 ILE A CA 1
ATOM 2442 C C . ILE A 1 312 ? 61.318 29.233 50.304 1.00 26.77 312 ILE A C 1
ATOM 2443 O O . ILE A 1 312 ? 60.328 28.592 49.950 1.00 28.35 312 ILE A O 1
ATOM 2448 N N . PRO A 1 313 ? 61.274 30.101 51.330 1.00 27.35 313 PRO A N 1
ATOM 2449 C CA . PRO A 1 313 ? 60.032 30.324 52.073 1.00 27.45 313 PRO A CA 1
ATOM 2450 C C . PRO A 1 313 ? 59.129 31.226 51.227 1.00 28.93 313 PRO A C 1
ATOM 2451 O O . PRO A 1 313 ? 59.621 32.014 50.421 1.00 28.73 313 PRO A O 1
ATOM 2455 N N . GLU A 1 314 ? 57.818 31.116 51.395 1.00 29.04 314 GLU A N 1
ATOM 2456 C CA . GLU A 1 314 ? 56.914 31.948 50.606 1.00 30.44 314 GLU A CA 1
ATOM 2457 C C . GLU A 1 314 ? 56.247 33.061 51.398 1.00 30.94 314 GLU A C 1
ATOM 2458 O O . GLU A 1 314 ? 55.595 33.931 50.822 1.00 31.15 314 GLU A O 1
ATOM 2464 N N . ALA A 1 315 ? 56.416 33.039 52.715 1.00 29.70 315 ALA A N 1
ATOM 2465 C CA . ALA A 1 315 ? 55.825 34.057 53.568 1.00 29.05 315 ALA A CA 1
ATOM 2466 C C . ALA A 1 315 ? 56.600 34.205 54.866 1.00 29.76 315 ALA A C 1
ATOM 2467 O O . ALA A 1 315 ? 57.204 33.247 55.359 1.00 28.68 315 ALA A O 1
ATOM 2469 N N . PRO A 1 316 ? 56.614 35.424 55.426 1.00 30.00 316 PRO A N 1
ATOM 2470 C CA . PRO A 1 316 ? 57.313 35.693 56.681 1.00 29.60 316 PRO A CA 1
ATOM 2471 C C . PRO A 1 316 ? 56.308 35.466 57.797 1.00 30.38 316 PRO A C 1
ATOM 2472 O O . PRO A 1 316 ? 55.102 35.437 57.542 1.00 29.42 316 PRO A O 1
ATOM 2476 N N . LEU A 1 317 ? 56.789 35.289 59.021 1.00 29.05 317 LEU A N 1
ATOM 2477 C CA . LEU A 1 317 ? 55.886 35.125 60.149 1.00 30.18 317 LEU A CA 1
ATOM 2478 C C . LEU A 1 317 ? 55.545 36.538 60.621 1.00 31.90 317 LEU A C 1
ATOM 2479 O O . LEU A 1 317 ? 54.432 36.811 61.061 1.00 30.93 317 LEU A O 1
ATOM 2484 N N . GLU A 1 318 ? 56.528 37.428 60.517 1.00 32.35 318 GLU A N 1
ATOM 2485 C CA . GLU A 1 318 ? 56.374 38.831 60.884 1.00 32.32 318 GLU A CA 1
ATOM 2486 C C . GLU A 1 318 ? 57.380 39.591 60.030 1.00 33.19 318 GLU A C 1
ATOM 2487 O O . GLU A 1 318 ? 58.592 39.411 60.168 1.00 32.68 318 GLU A O 1
ATOM 2493 N N . ASP A 1 319 ? 56.863 40.432 59.140 1.00 33.19 319 ASP A N 1
ATOM 2494 C CA . ASP A 1 319 ? 57.689 41.190 58.213 1.00 33.42 319 ASP A CA 1
ATOM 2495 C C . ASP A 1 319 ? 58.140 42.553 58.734 1.00 34.72 319 ASP A C 1
ATOM 2496 O O . ASP A 1 319 ? 57.733 42.996 59.807 1.00 35.32 319 ASP A O 1
ATOM 2501 N N . VAL A 1 320 ? 58.988 43.213 57.953 1.00 34.58 320 VAL A N 1
ATOM 2502 C CA . VAL A 1 320 ? 59.511 44.526 58.309 1.00 33.98 320 VAL A CA 1
ATOM 2503 C C . VAL A 1 320 ? 59.573 45.421 57.085 1.00 34.72 320 VAL A C 1
ATOM 2504 O O . VAL A 1 320 ? 60.195 45.070 56.078 1.00 33.20 320 VAL A O 1
ATOM 2508 N N . GLU A 1 321 ? 58.931 46.579 57.166 1.00 36.16 321 GLU A N 1
ATOM 2509 C CA . GLU A 1 321 ? 58.955 47.504 56.046 1.00 37.08 321 GLU A CA 1
ATOM 2510 C C . GLU A 1 321 ? 60.272 48.267 56.090 1.00 35.85 321 GLU A C 1
ATOM 2511 O O . GLU A 1 321 ? 60.708 48.702 57.155 1.00 37.09 321 GLU A O 1
ATOM 2517 N N . ILE A 1 322 ? 60.911 48.401 54.932 1.00 34.38 322 ILE A N 1
ATOM 2518 C CA . ILE A 1 322 ? 62.170 49.128 54.836 1.00 33.87 322 ILE A CA 1
ATOM 2519 C C . ILE A 1 322 ? 61.819 50.617 54.805 1.00 34.48 322 ILE A C 1
ATOM 2520 O O . ILE A 1 322 ? 61.233 51.108 53.837 1.00 35.10 322 ILE A O 1
ATOM 2525 N N . PRO A 1 323 ? 62.163 51.351 55.873 1.00 35.35 323 PRO A N 1
ATOM 2526 C CA . PRO A 1 323 ? 61.884 52.789 55.983 1.00 35.96 323 PRO A CA 1
ATOM 2527 C C . PRO A 1 323 ? 62.764 53.663 55.094 1.00 36.63 323 PRO A C 1
ATOM 2528 O O . PRO A 1 323 ? 63.908 53.315 54.800 1.00 35.42 323 PRO A O 1
ATOM 2532 N N . GLU A 1 324 ? 62.226 54.795 54.653 1.00 39.07 324 GLU A N 1
ATOM 2533 C CA . GLU A 1 324 ? 63.001 55.688 53.805 1.00 42.09 324 GLU A CA 1
ATOM 2534 C C . GLU A 1 324 ? 64.044 56.373 54.678 1.00 42.03 324 GLU A C 1
ATOM 2535 O O . GLU A 1 324 ? 63.821 56.591 55.869 1.00 41.39 324 GLU A O 1
ATOM 2541 N N . VAL A 1 325 ? 65.195 56.677 54.088 1.00 42.39 325 VAL A N 1
ATOM 2542 C CA . VAL A 1 325 ? 66.276 57.330 54.815 1.00 43.50 325 VAL A CA 1
ATOM 2543 C C . VAL A 1 325 ? 66.606 58.668 54.168 1.00 44.41 325 VAL A C 1
ATOM 2544 O O . VAL A 1 325 ? 66.907 58.735 52.974 1.00 43.36 325 VAL A O 1
ATOM 2548 N N . GLU A 1 326 ? 66.538 59.733 54.958 1.00 46.11 326 GLU A N 1
ATOM 2549 C CA . GLU A 1 326 ? 66.855 61.060 54.453 1.00 48.11 326 GLU A CA 1
ATOM 2550 C C . GLU A 1 326 ? 68.355 61.114 54.176 1.00 47.54 326 GLU A C 1
ATOM 2551 O O . GLU A 1 326 ? 69.165 60.846 55.065 1.00 47.16 326 GLU A O 1
ATOM 2557 N N . GLY A 1 327 ? 68.718 61.436 52.938 1.00 47.42 327 GLY A N 1
ATOM 2558 C CA . GLY A 1 327 ? 70.123 61.522 52.580 1.00 46.99 327 GLY A CA 1
ATOM 2559 C C . GLY A 1 327 ? 70.704 60.259 51.970 1.00 47.30 327 GLY A C 1
ATOM 2560 O O . GLY A 1 327 ? 71.903 60.198 51.687 1.00 47.21 327 GLY A O 1
ATOM 2561 N N . LEU A 1 328 ? 69.868 59.246 51.770 1.00 46.46 328 LEU A N 1
ATOM 2562 C CA . LEU A 1 328 ? 70.326 57.990 51.180 1.00 46.44 328 LEU A CA 1
ATOM 2563 C C . LEU A 1 328 ? 69.404 57.622 50.021 1.00 46.48 328 LEU A C 1
ATOM 2564 O O . LEU A 1 328 ? 68.815 56.538 49.992 1.00 44.94 328 LEU A O 1
ATOM 2569 N N . GLU A 1 329 ? 69.291 58.537 49.064 1.00 45.99 329 GLU A N 1
ATOM 2570 C CA . GLU A 1 329 ? 68.434 58.352 47.901 1.00 45.75 329 GLU A CA 1
ATOM 2571 C C . GLU A 1 329 ? 68.807 57.171 47.004 1.00 43.95 329 GLU A C 1
ATOM 2572 O O . GLU A 1 329 ? 67.967 56.667 46.256 1.00 42.60 329 GLU A O 1
ATOM 2578 N N . ALA A 1 330 ? 70.059 56.726 47.073 1.00 42.00 330 ALA A N 1
ATOM 2579 C CA . ALA A 1 330 ? 70.496 55.603 46.250 1.00 42.02 330 ALA A CA 1
ATOM 2580 C C . ALA A 1 330 ? 69.803 54.308 46.669 1.00 41.39 330 ALA A C 1
ATOM 2581 O O . ALA A 1 330 ? 69.885 53.296 45.973 1.00 42.06 330 ALA A O 1
ATOM 2583 N N . ALA A 1 331 ? 69.117 54.352 47.808 1.00 41.15 331 ALA A N 1
ATOM 2584 C CA . ALA A 1 331 ? 68.409 53.192 48.342 1.00 40.81 331 ALA A CA 1
ATOM 2585 C C . ALA A 1 331 ? 66.890 53.379 48.283 1.00 41.20 331 ALA A C 1
ATOM 2586 O O . ALA A 1 331 ? 66.138 52.648 48.931 1.00 41.73 331 ALA A O 1
ATOM 2588 N N . SER A 1 332 ? 66.441 54.352 47.498 1.00 40.45 332 SER A N 1
ATOM 2589 C CA . SER A 1 332 ? 65.017 54.633 47.389 1.00 39.46 332 SER A CA 1
ATOM 2590 C C . SER A 1 332 ? 64.208 53.516 46.731 1.00 37.16 332 SER A C 1
ATOM 2591 O O . SER A 1 332 ? 63.005 53.402 46.972 1.00 36.08 332 SER A O 1
ATOM 2594 N N . TYR A 1 333 ? 64.851 52.699 45.902 1.00 37.39 333 TYR A N 1
ATOM 2595 C CA . TYR A 1 333 ? 64.140 51.606 45.245 1.00 38.00 333 TYR A CA 1
ATOM 2596 C C . TYR A 1 333 ? 63.724 50.547 46.269 1.00 36.98 333 TYR A C 1
ATOM 2597 O O . TYR A 1 333 ? 62.874 49.697 45.995 1.00 37.06 333 TYR A O 1
ATOM 2606 N N . LEU A 1 334 ? 64.320 50.620 47.457 1.00 35.83 334 LEU A N 1
ATOM 2607 C CA . LEU A 1 334 ? 64.011 49.688 48.534 1.00 34.84 334 LEU A CA 1
ATOM 2608 C C . LEU A 1 334 ? 62.967 50.254 49.496 1.00 35.32 334 LEU A C 1
ATOM 2609 O O . LEU A 1 334 ? 62.246 49.494 50.146 1.00 32.87 334 LEU A O 1
ATOM 2614 N N . PHE A 1 335 ? 62.887 51.582 49.590 1.00 35.58 335 PHE A N 1
ATOM 2615 C CA . PHE A 1 335 ? 61.929 52.217 50.495 1.00 37.05 335 PHE A CA 1
ATOM 2616 C C . PHE A 1 335 ? 60.511 51.761 50.169 1.00 37.40 335 PHE A C 1
ATOM 2617 O O . PHE A 1 335 ? 60.122 51.705 49.002 1.00 37.26 335 PHE A O 1
ATOM 2625 N N . GLY A 1 336 ? 59.739 51.431 51.200 1.00 38.04 336 GLY A N 1
ATOM 2626 C CA . GLY A 1 336 ? 58.374 50.989 50.976 1.00 38.39 336 GLY A CA 1
ATOM 2627 C C . GLY A 1 336 ? 58.246 49.484 50.849 1.00 38.19 336 GLY A C 1
ATOM 2628 O O . GLY A 1 336 ? 57.209 48.920 51.192 1.00 38.45 336 GLY A O 1
ATOM 2629 N N . LYS A 1 337 ? 59.289 48.832 50.345 1.00 37.56 337 LYS A N 1
ATOM 2630 C CA . LYS A 1 337 ? 59.286 47.376 50.201 1.00 36.96 337 LYS A CA 1
ATOM 2631 C C . LYS A 1 337 ? 59.558 46.787 51.580 1.00 36.19 337 LYS A C 1
ATOM 2632 O O . LYS A 1 337 ? 59.966 47.511 52.487 1.00 36.49 337 LYS A O 1
ATOM 2638 N N . THR A 1 338 ? 59.341 45.482 51.737 1.00 34.70 338 THR A N 1
ATOM 2639 C CA . THR A 1 338 ? 59.591 44.816 53.017 1.00 32.92 338 THR A CA 1
ATOM 2640 C C . THR A 1 338 ? 60.865 43.966 52.937 1.00 31.17 338 THR A C 1
ATOM 2641 O O . THR A 1 338 ? 61.356 43.661 51.849 1.00 30.62 338 THR A O 1
ATOM 2645 N N . LEU A 1 339 ? 61.399 43.592 54.095 1.00 29.21 339 LEU A N 1
ATOM 2646 C CA . LEU A 1 339 ? 62.602 42.771 54.134 1.00 29.11 339 LEU A CA 1
ATOM 2647 C C . LEU A 1 339 ? 62.327 41.408 53.506 1.00 28.90 339 LEU A C 1
ATOM 2648 O O . LEU A 1 339 ? 63.141 40.899 52.734 1.00 29.63 339 LEU A O 1
ATOM 2653 N N . PHE A 1 340 ? 61.181 40.815 53.826 1.00 29.85 340 PHE A N 1
ATOM 2654 C CA . PHE A 1 340 ? 60.862 39.514 53.245 1.00 30.36 340 PHE A CA 1
ATOM 2655 C C . PHE A 1 340 ? 60.691 39.645 51.734 1.00 30.23 340 PHE A C 1
ATOM 2656 O O . PHE A 1 340 ? 61.083 38.759 50.972 1.00 28.51 340 PHE A O 1
ATOM 2664 N N . GLN A 1 341 ? 60.092 40.751 51.306 1.00 30.34 341 GLN A N 1
ATOM 2665 C CA . GLN A 1 341 ? 59.884 40.997 49.882 1.00 30.39 341 GLN A CA 1
ATOM 2666 C C . GLN A 1 341 ? 61.238 40.960 49.174 1.00 28.79 341 GLN A C 1
ATOM 2667 O O . GLN A 1 341 ? 61.367 40.416 48.076 1.00 29.58 341 GLN A O 1
ATOM 2673 N N . LEU A 1 342 ? 62.248 41.546 49.813 1.00 28.84 342 LEU A N 1
ATOM 2674 C CA . LEU A 1 342 ? 63.597 41.565 49.251 1.00 27.79 342 LEU A CA 1
ATOM 2675 C C . LEU A 1 342 ? 64.155 40.143 49.215 1.00 26.97 342 LEU A C 1
ATOM 2676 O O . LEU A 1 342 ? 64.668 39.687 48.195 1.00 28.88 342 LEU A O 1
ATOM 2681 N N . LEU A 1 343 ? 64.053 39.458 50.346 1.00 27.52 343 LEU A N 1
ATOM 2682 C CA . LEU A 1 343 ? 64.529 38.085 50.478 1.00 27.28 343 LEU A CA 1
ATOM 2683 C C . LEU A 1 343 ? 63.964 37.222 49.355 1.00 24.54 343 LEU A C 1
ATOM 2684 O O . LEU A 1 343 ? 64.705 36.539 48.648 1.00 25.14 343 LEU A O 1
ATOM 2689 N N . LYS A 1 344 ? 62.645 37.279 49.189 1.00 25.15 344 LYS A N 1
ATOM 2690 C CA . LYS A 1 344 ? 61.942 36.505 48.163 1.00 27.61 344 LYS A CA 1
ATOM 2691 C C . LYS A 1 344 ? 62.433 36.860 46.765 1.00 26.24 344 LYS A C 1
ATOM 2692 O O . LYS A 1 344 ? 62.675 35.988 45.941 1.00 25.14 344 LYS A O 1
ATOM 2698 N N . ALA A 1 345 ? 62.562 38.154 46.503 1.00 27.03 345 ALA A N 1
ATOM 2699 C CA . ALA A 1 345 ? 63.023 38.615 45.205 1.00 26.63 345 ALA A CA 1
ATOM 2700 C C . ALA A 1 345 ? 64.412 38.068 44.896 1.00 26.76 345 ALA A C 1
ATOM 2701 O O . ALA A 1 345 ? 64.671 37.618 43.781 1.00 26.11 345 ALA A O 1
ATOM 2703 N N . GLU A 1 346 ? 65.307 38.104 45.881 1.00 25.88 346 GLU A N 1
ATOM 2704 C CA . GLU A 1 346 ? 66.660 37.605 45.664 1.00 25.52 346 GLU A CA 1
ATOM 2705 C C . GLU A 1 346 ? 66.684 36.098 45.433 1.00 25.60 346 GLU A C 1
ATOM 2706 O O . GLU A 1 346 ? 67.488 35.594 44.646 1.00 27.59 346 GLU A O 1
ATOM 2712 N N . ALA A 1 347 ? 65.804 35.381 46.122 1.00 25.58 347 ALA A N 1
ATOM 2713 C CA . ALA A 1 347 ? 65.740 33.931 45.976 1.00 25.89 347 ALA A CA 1
ATOM 2714 C C . ALA A 1 347 ? 65.282 33.579 44.558 1.00 23.08 347 ALA A C 1
ATOM 2715 O O . ALA A 1 347 ? 65.926 32.787 43.866 1.00 23.00 347 ALA A O 1
ATOM 2717 N N . GLU A 1 348 ? 64.177 34.183 44.128 1.00 25.28 348 GLU A N 1
ATOM 2718 C CA . GLU A 1 348 ? 63.643 33.928 42.790 1.00 26.89 348 GLU A CA 1
ATOM 2719 C C . GLU A 1 348 ? 64.672 34.331 41.743 1.00 27.70 348 GLU A C 1
ATOM 2720 O O . GLU A 1 348 ? 64.902 33.607 40.775 1.00 26.51 348 GLU A O 1
ATOM 2726 N N . ALA A 1 349 ? 65.289 35.490 41.955 1.00 26.91 349 ALA A N 1
ATOM 2727 C CA . ALA A 1 349 ? 66.292 36.022 41.042 1.00 26.53 349 ALA A CA 1
ATOM 2728 C C . ALA A 1 349 ? 67.478 35.077 40.890 1.00 26.79 349 ALA A C 1
ATOM 2729 O O . ALA A 1 349 ? 67.920 34.802 39.777 1.00 25.74 349 ALA A O 1
ATOM 2731 N N . THR A 1 350 ? 67.992 34.580 42.011 1.00 27.26 350 THR A N 1
ATOM 2732 C CA . THR A 1 350 ? 69.131 33.669 41.979 1.00 27.01 350 THR A CA 1
ATOM 2733 C C . THR A 1 350 ? 68.762 32.328 41.352 1.00 26.79 350 THR A C 1
ATOM 2734 O O . THR A 1 350 ? 69.550 31.743 40.602 1.00 27.63 350 THR A O 1
ATOM 2738 N N . TYR A 1 351 ? 67.564 31.846 41.671 1.00 27.38 351 TYR A N 1
ATOM 2739 C CA . TYR A 1 351 ? 67.064 30.589 41.131 1.00 27.29 351 TYR A CA 1
ATOM 2740 C C . TYR A 1 351 ? 67.114 30.690 39.603 1.00 26.75 351 TYR A C 1
ATOM 2741 O O . TYR A 1 351 ? 67.632 29.798 38.922 1.00 27.57 351 TYR A O 1
ATOM 2750 N N . GLU A 1 352 ? 66.604 31.798 39.077 1.00 27.56 352 GLU A N 1
ATOM 2751 C CA . GLU A 1 352 ? 66.601 32.027 37.634 1.00 28.82 352 GLU A CA 1
ATOM 2752 C C . GLU A 1 352 ? 68.019 32.222 37.079 1.00 29.16 352 GLU A C 1
ATOM 2753 O O . GLU A 1 352 ? 68.344 31.715 36.007 1.00 28.57 352 GLU A O 1
ATOM 2759 N N . ALA A 1 353 ? 68.862 32.956 37.804 1.00 29.17 353 ALA A N 1
ATOM 2760 C CA . ALA A 1 353 ? 70.229 33.199 37.344 1.00 29.10 353 ALA A CA 1
ATOM 2761 C C . ALA A 1 353 ? 71.004 31.893 37.240 1.00 28.51 353 ALA A C 1
ATOM 2762 O O . ALA A 1 353 ? 71.754 31.672 36.288 1.00 28.46 353 ALA A O 1
ATOM 2764 N N . LEU A 1 354 ? 70.823 31.022 38.225 1.00 27.93 354 LEU A N 1
ATOM 2765 C CA . LEU A 1 354 ? 71.502 29.736 38.222 1.00 27.33 354 LEU A CA 1
ATOM 2766 C C . LEU A 1 354 ? 71.088 28.932 36.988 1.00 28.15 354 LEU A C 1
ATOM 2767 O O . LEU A 1 354 ? 71.918 28.292 36.340 1.00 27.48 354 LEU A O 1
ATOM 2772 N N . ALA A 1 355 ? 69.802 28.977 36.658 1.00 29.22 355 ALA A N 1
ATOM 2773 C CA . ALA A 1 355 ? 69.305 28.250 35.496 1.00 31.27 355 ALA A CA 1
ATOM 2774 C C . ALA A 1 355 ? 69.815 28.893 34.205 1.00 31.60 355 ALA A C 1
ATOM 2775 O O . ALA A 1 355 ? 70.145 28.194 33.246 1.00 33.04 355 ALA A O 1
ATOM 2777 N N . GLU A 1 356 ? 69.892 30.224 34.194 1.00 32.35 356 GLU A N 1
ATOM 2778 C CA . GLU A 1 356 ? 70.367 30.971 33.024 1.00 33.08 356 GLU A CA 1
ATOM 2779 C C . GLU A 1 356 ? 71.815 30.599 32.731 1.00 31.41 356 GLU A C 1
ATOM 2780 O O . GLU A 1 356 ? 72.243 30.595 31.579 1.00 31.48 356 GLU A O 1
ATOM 2786 N N . ALA A 1 357 ? 72.564 30.279 33.782 1.00 31.34 357 ALA A N 1
ATOM 2787 C CA . ALA A 1 357 ? 73.964 29.901 33.639 1.00 30.31 357 ALA A CA 1
ATOM 2788 C C . ALA A 1 357 ? 74.115 28.455 33.164 1.00 30.46 357 ALA A C 1
ATOM 2789 O O . ALA A 1 357 ? 75.231 27.978 32.941 1.00 32.00 357 ALA A O 1
ATOM 2791 N N . GLY A 1 358 ? 72.992 27.754 33.024 1.00 30.58 358 GLY A N 1
ATOM 2792 C CA . GLY A 1 358 ? 73.034 26.375 32.554 1.00 29.43 358 GLY A CA 1
ATOM 2793 C C . GLY A 1 358 ? 73.128 25.280 33.609 1.00 29.44 358 GLY A C 1
ATOM 2794 O O . GLY A 1 358 ? 73.278 24.101 33.269 1.00 29.32 358 GLY A O 1
ATOM 2795 N N . GLN A 1 359 ? 73.039 25.651 34.884 1.00 28.17 359 GLN A N 1
ATOM 2796 C CA . GLN A 1 359 ? 73.124 24.671 35.963 1.00 27.81 359 GLN A CA 1
ATOM 2797 C C . GLN A 1 359 ? 71.800 23.941 36.169 1.00 28.10 359 GLN A C 1
ATOM 2798 O O . GLN A 1 359 ? 70.725 24.514 35.991 1.00 28.89 359 GLN A O 1
ATOM 2804 N N . ARG A 1 360 ? 71.885 22.667 36.535 1.00 27.43 360 ARG A N 1
ATOM 2805 C CA . ARG A 1 360 ? 70.690 21.886 36.807 1.00 28.14 360 ARG A CA 1
ATOM 2806 C C . ARG A 1 360 ? 70.236 22.317 38.200 1.00 28.14 360 ARG A C 1
ATOM 2807 O O . ARG A 1 360 ? 70.905 22.036 39.198 1.00 24.91 360 ARG A O 1
ATOM 2815 N N . VAL A 1 361 ? 69.103 23.011 38.259 1.00 27.21 361 VAL A N 1
ATOM 2816 C CA . VAL A 1 361 ? 68.582 23.509 39.522 1.00 27.16 361 VAL A CA 1
ATOM 2817 C C . VAL A 1 361 ? 67.069 23.362 39.650 1.00 28.31 361 VAL A C 1
ATOM 2818 O O . VAL A 1 361 ? 66.342 23.402 38.659 1.00 28.21 361 VAL A O 1
ATOM 2822 N N . TYR A 1 362 ? 66.611 23.187 40.885 1.00 25.90 362 TYR A N 1
ATOM 2823 C CA . TYR A 1 362 ? 65.194 23.058 41.188 1.00 27.21 362 TYR A CA 1
ATOM 2824 C C . TYR A 1 362 ? 64.974 23.702 42.544 1.00 27.86 362 TYR A C 1
ATOM 2825 O O . TYR A 1 362 ? 65.935 24.006 43.255 1.00 28.77 362 TYR A O 1
ATOM 2834 N N . ALA A 1 363 ? 63.718 23.916 42.908 1.00 26.43 363 ALA A N 1
ATOM 2835 C CA . ALA A 1 363 ? 63.429 24.553 44.179 1.00 27.19 363 ALA A CA 1
ATOM 2836 C C . ALA A 1 363 ? 62.356 23.851 44.978 1.00 27.16 363 ALA A C 1
ATOM 2837 O O . ALA A 1 363 ? 61.445 23.239 44.423 1.00 27.53 363 ALA A O 1
ATOM 2839 N N . LEU A 1 364 ? 62.487 23.944 46.295 1.00 26.89 364 LEU A N 1
ATOM 2840 C CA . LEU A 1 364 ? 61.519 23.380 47.216 1.00 26.80 364 LEU A CA 1
ATOM 2841 C C . LEU A 1 364 ? 60.979 24.570 47.988 1.00 26.52 364 LEU A C 1
ATOM 2842 O O . LEU A 1 364 ? 61.719 25.249 48.699 1.00 26.60 364 LEU A O 1
ATOM 2847 N N . PHE A 1 365 ? 59.690 24.839 47.827 1.00 26.20 365 PHE A N 1
ATOM 2848 C CA . PHE A 1 365 ? 59.060 25.963 48.504 1.00 26.85 365 PHE A CA 1
ATOM 2849 C C . PHE A 1 365 ? 58.366 25.559 49.799 1.00 28.01 365 PHE A C 1
ATOM 2850 O O . PHE A 1 365 ? 57.688 24.534 49.864 1.00 28.85 365 PHE A O 1
ATOM 2858 N N . LEU A 1 366 ? 58.566 26.375 50.829 1.00 27.73 366 LEU A N 1
ATOM 2859 C CA . LEU A 1 366 ? 57.954 26.184 52.136 1.00 29.02 366 LEU A CA 1
ATOM 2860 C C . LEU A 1 366 ? 56.968 27.332 52.297 1.00 29.21 366 LEU A C 1
ATOM 2861 O O . LEU A 1 366 ? 57.273 28.469 51.944 1.00 29.93 366 LEU A O 1
ATOM 2866 N N . PRO A 1 367 ? 55.771 27.054 52.828 1.00 29.43 367 PRO A N 1
ATOM 2867 C CA . PRO A 1 367 ? 54.807 28.146 52.997 1.00 28.46 367 PRO A CA 1
ATOM 2868 C C . PRO A 1 367 ? 55.402 29.262 53.858 1.00 28.74 367 PRO A C 1
ATOM 2869 O O . PRO A 1 367 ? 55.154 30.442 53.632 1.00 27.75 367 PRO A O 1
ATOM 2873 N N . GLU A 1 368 ? 56.195 28.867 54.846 1.00 28.25 368 GLU A N 1
ATOM 2874 C CA . GLU A 1 368 ? 56.853 29.803 55.747 1.00 27.21 368 GLU A CA 1
ATOM 2875 C C . GLU A 1 368 ? 57.789 28.966 56.607 1.00 26.38 368 GLU A C 1
ATOM 2876 O O . GLU A 1 368 ? 57.713 27.740 56.576 1.00 24.94 368 GLU A O 1
ATOM 2882 N N . VAL A 1 369 ? 58.677 29.613 57.355 1.00 25.04 369 VAL A N 1
ATOM 2883 C CA . VAL A 1 369 ? 59.584 28.873 58.223 1.00 25.18 369 VAL A CA 1
ATOM 2884 C C . VAL A 1 369 ? 58.874 28.644 59.552 1.00 26.16 369 VAL A C 1
ATOM 2885 O O . VAL A 1 369 ? 58.859 29.516 60.423 1.00 25.57 369 VAL A O 1
ATOM 2889 N N . SER A 1 370 ? 58.274 27.463 59.684 1.00 26.59 370 SER A N 1
ATOM 2890 C CA . SER A 1 370 ? 57.542 27.081 60.887 1.00 26.49 370 SER A CA 1
ATOM 2891 C C . SER A 1 370 ? 57.850 25.631 61.254 1.00 25.55 370 SER A C 1
ATOM 2892 O O . SER A 1 370 ? 58.327 24.859 60.419 1.00 24.22 370 SER A O 1
ATOM 2895 N N . PRO A 1 371 ? 57.591 25.245 62.516 1.00 24.21 371 PRO A N 1
ATOM 2896 C CA . PRO A 1 371 ? 57.856 23.867 62.934 1.00 24.57 371 PRO A CA 1
ATOM 2897 C C . PRO A 1 371 ? 57.181 22.877 61.974 1.00 24.21 371 PRO A C 1
ATOM 2898 O O . PRO A 1 371 ? 57.783 21.890 61.549 1.00 24.72 371 PRO A O 1
ATOM 2902 N N . TYR A 1 372 ? 55.931 23.168 61.626 1.00 23.82 372 TYR A N 1
ATOM 2903 C CA . TYR A 1 372 ? 55.147 22.324 60.721 1.00 24.14 372 TYR A CA 1
ATOM 2904 C C . TYR A 1 372 ? 55.847 22.159 59.371 1.00 24.03 372 TYR A C 1
ATOM 2905 O O . TYR A 1 372 ? 56.114 21.036 58.928 1.00 22.66 372 TYR A O 1
ATOM 2914 N N . ALA A 1 373 ? 56.164 23.280 58.728 1.00 23.90 373 ALA A N 1
ATOM 2915 C CA . ALA A 1 373 ? 56.826 23.256 57.426 1.00 23.89 373 ALA A CA 1
ATOM 2916 C C . ALA A 1 373 ? 58.240 22.661 57.460 1.00 23.66 373 ALA A C 1
ATOM 2917 O O . ALA A 1 373 ? 58.635 21.934 56.550 1.00 25.90 373 ALA A O 1
ATOM 2919 N N . VAL A 1 374 ? 59.002 22.975 58.500 1.00 24.02 374 VAL A N 1
ATOM 2920 C CA . VAL A 1 374 ? 60.366 22.469 58.607 1.00 22.66 374 VAL A CA 1
ATOM 2921 C C . VAL A 1 374 ? 60.373 20.986 58.989 1.00 21.61 374 VAL A C 1
ATOM 2922 O O . VAL A 1 374 ? 61.209 20.224 58.506 1.00 21.03 374 VAL A O 1
ATOM 2926 N N . GLY A 1 375 ? 59.434 20.580 59.845 1.00 19.55 375 GLY A N 1
ATOM 2927 C CA . GLY A 1 375 ? 59.341 19.179 60.222 1.00 18.44 375 GLY A CA 1
ATOM 2928 C C . GLY A 1 375 ? 59.025 18.375 58.972 1.00 19.52 375 GLY A C 1
ATOM 2929 O O . GLY A 1 375 ? 59.508 17.257 58.775 1.00 17.36 375 GLY A O 1
ATOM 2930 N N . TRP A 1 376 ? 58.194 18.963 58.120 1.00 19.53 376 TRP A N 1
ATOM 2931 C CA . TRP A 1 376 ? 57.814 18.344 56.863 1.00 20.58 376 TRP A CA 1
ATOM 2932 C C . TRP A 1 376 ? 59.074 18.227 55.993 1.00 20.76 376 TRP A C 1
ATOM 2933 O O . TRP A 1 376 ? 59.397 17.149 55.498 1.00 20.55 376 TRP A O 1
ATOM 2944 N N . LEU A 1 377 ? 59.797 19.334 55.829 1.00 20.76 377 LEU A N 1
ATOM 2945 C CA . LEU A 1 377 ? 61.012 19.331 55.011 1.00 19.61 377 LEU A CA 1
ATOM 2946 C C . LEU A 1 377 ? 62.061 18.320 55.481 1.00 19.30 377 LEU A C 1
ATOM 2947 O O . LEU A 1 377 ? 62.589 17.542 54.689 1.00 19.28 377 LEU A O 1
ATOM 2952 N N . MET A 1 378 ? 62.365 18.329 56.771 1.00 18.62 378 MET A N 1
ATOM 2953 C CA . MET A 1 378 ? 63.350 17.398 57.311 1.00 19.90 378 MET A CA 1
ATOM 2954 C C . MET A 1 378 ? 62.959 15.933 57.112 1.00 19.08 378 MET A C 1
ATOM 2955 O O . MET A 1 378 ? 63.783 15.116 56.697 1.00 18.58 378 MET A O 1
ATOM 2960 N N . GLN A 1 379 ? 61.708 15.597 57.406 1.00 17.62 379 GLN A N 1
ATOM 2961 C CA . GLN A 1 379 ? 61.247 14.218 57.240 1.00 19.22 379 GLN A CA 1
ATOM 2962 C C . GLN A 1 379 ? 61.256 13.848 55.750 1.00 19.97 379 GLN A C 1
ATOM 2963 O O . GLN A 1 379 ? 61.543 12.706 55.382 1.00 20.37 379 GLN A O 1
ATOM 2969 N N . HIS A 1 380 ? 60.936 14.823 54.904 1.00 19.33 380 HIS A N 1
ATOM 2970 C CA . HIS A 1 380 ? 60.926 14.633 53.453 1.00 20.90 380 HIS A CA 1
ATOM 2971 C C . HIS A 1 380 ? 62.322 14.250 52.975 1.00 21.57 380 HIS A C 1
ATOM 2972 O O . HIS A 1 380 ? 62.482 13.346 52.153 1.00 23.30 380 HIS A O 1
ATOM 2979 N N . LEU A 1 381 ? 63.331 14.954 53.482 1.00 20.29 381 LEU A N 1
ATOM 2980 C CA . LEU A 1 381 ? 64.710 14.694 53.091 1.00 17.47 381 LEU A CA 1
ATOM 2981 C C . LEU A 1 381 ? 65.204 13.345 53.590 1.00 18.51 381 LEU A C 1
ATOM 2982 O O . LEU A 1 381 ? 65.998 12.682 52.918 1.00 19.18 381 LEU A O 1
ATOM 2987 N N . MET A 1 382 ? 64.737 12.929 54.763 1.00 18.44 382 MET A N 1
ATOM 2988 C CA . MET A 1 382 ? 65.147 11.635 55.277 1.00 20.28 382 MET A CA 1
ATOM 2989 C C . MET A 1 382 ? 64.583 10.545 54.362 1.00 20.13 382 MET A C 1
ATOM 2990 O O . MET A 1 382 ? 65.270 9.567 54.077 1.00 20.57 382 MET A O 1
ATOM 2995 N N . TRP A 1 383 ? 63.347 10.721 53.891 1.00 20.52 383 TRP A N 1
ATOM 2996 C CA . TRP A 1 383 ? 62.742 9.748 52.980 1.00 21.19 383 TRP A CA 1
ATOM 2997 C C . TRP A 1 383 ? 63.510 9.759 51.663 1.00 21.30 383 TRP A C 1
ATOM 2998 O O . TRP A 1 383 ? 63.838 8.708 51.113 1.00 20.98 383 TRP A O 1
ATOM 3009 N N . GLN A 1 384 ? 63.772 10.959 51.155 1.00 20.33 384 GLN A N 1
ATOM 3010 C CA . GLN A 1 384 ? 64.521 11.119 49.914 1.00 21.85 384 GLN A CA 1
ATOM 3011 C C . GLN A 1 384 ? 65.807 10.322 50.013 1.00 21.98 384 GLN A C 1
ATOM 3012 O O . GLN A 1 384 ? 66.152 9.562 49.116 1.00 21.20 384 GLN A O 1
ATOM 3018 N N . THR A 1 385 ? 66.510 10.504 51.126 1.00 21.76 385 THR A N 1
ATOM 3019 C CA . THR A 1 385 ? 67.769 9.817 51.360 1.00 21.24 385 THR A CA 1
ATOM 3020 C C . THR A 1 385 ? 67.606 8.297 51.447 1.00 21.94 385 THR A C 1
ATOM 3021 O O . THR A 1 385 ? 68.407 7.550 50.875 1.00 23.07 385 THR A O 1
ATOM 3025 N N . ALA A 1 386 ? 66.577 7.834 52.152 1.00 21.58 386 ALA A N 1
ATOM 3026 C CA . ALA A 1 386 ? 66.351 6.393 52.269 1.00 21.67 386 ALA A CA 1
ATOM 3027 C C . ALA A 1 386 ? 66.026 5.799 50.892 1.00 21.39 386 ALA A C 1
ATOM 3028 O O . ALA A 1 386 ? 66.514 4.722 50.547 1.00 22.09 386 ALA A O 1
ATOM 3030 N N . PHE A 1 387 ? 65.208 6.494 50.105 1.00 20.71 387 PHE A N 1
ATOM 3031 C CA . PHE A 1 387 ? 64.875 6.005 48.764 1.00 22.54 387 PHE A CA 1
ATOM 3032 C C . PHE A 1 387 ? 66.150 5.902 47.921 1.00 23.18 387 PHE A C 1
ATOM 3033 O O . PHE A 1 387 ? 66.351 4.926 47.187 1.00 21.47 387 PHE A O 1
ATOM 3041 N N . LEU A 1 388 ? 67.006 6.918 48.019 1.00 22.99 388 LEU A N 1
ATOM 3042 C CA . LEU A 1 388 ? 68.266 6.917 47.283 1.00 23.62 388 LEU A CA 1
ATOM 3043 C C . LEU A 1 388 ? 69.153 5.750 47.718 1.00 23.99 388 LEU A C 1
ATOM 3044 O O . LEU A 1 388 ? 69.948 5.231 46.931 1.00 25.66 388 LEU A O 1
ATOM 3049 N N . GLY A 1 389 ? 69.019 5.334 48.972 1.00 24.18 389 GLY A N 1
ATOM 3050 C CA . GLY A 1 389 ? 69.810 4.209 49.446 1.00 23.79 389 GLY A CA 1
ATOM 3051 C C . GLY A 1 389 ? 69.478 2.972 48.627 1.00 25.76 389 GLY A C 1
ATOM 3052 O O . GLY A 1 389 ? 70.350 2.145 48.339 1.00 26.30 389 GLY A O 1
ATOM 3053 N N . GLU A 1 390 ? 68.209 2.843 48.247 1.00 26.35 390 GLU A N 1
ATOM 3054 C CA . GLU A 1 390 ? 67.765 1.710 47.445 1.00 24.69 390 GLU A CA 1
ATOM 3055 C C . GLU A 1 390 ? 68.180 1.885 45.985 1.00 25.76 390 GLU A C 1
ATOM 3056 O O . GLU A 1 390 ? 68.668 0.947 45.355 1.00 25.11 390 GLU A O 1
ATOM 3062 N N . LEU A 1 391 ? 67.977 3.085 45.448 1.00 25.24 391 LEU A N 1
ATOM 3063 C CA . LEU A 1 391 ? 68.335 3.363 44.061 1.00 25.92 391 LEU A CA 1
ATOM 3064 C C . LEU A 1 391 ? 69.825 3.183 43.794 1.00 26.48 391 LEU A C 1
ATOM 3065 O O . LEU A 1 391 ? 70.214 2.782 42.700 1.00 27.21 391 LEU A O 1
ATOM 3070 N N . TRP A 1 392 ? 70.660 3.478 44.788 1.00 25.49 392 TRP A N 1
ATOM 3071 C CA . TRP A 1 392 ? 72.104 3.343 44.618 1.00 27.30 392 TRP A CA 1
ATOM 3072 C C . TRP A 1 392 ? 72.657 2.051 45.211 1.00 26.49 392 TRP A C 1
ATOM 3073 O O . TRP A 1 392 ? 73.867 1.832 45.223 1.00 27.18 392 TRP A O 1
ATOM 3084 N N . GLU A 1 393 ? 71.762 1.200 45.704 1.00 27.01 393 GLU A N 1
ATOM 3085 C CA . GLU A 1 393 ? 72.146 -0.092 46.267 1.00 27.83 393 GLU A CA 1
ATOM 3086 C C . GLU A 1 393 ? 73.205 -0.031 47.355 1.00 27.86 393 GLU A C 1
ATOM 3087 O O . GLU A 1 393 ? 74.209 -0.748 47.312 1.00 28.10 393 GLU A O 1
ATOM 3093 N N . VAL A 1 394 ? 72.969 0.824 48.340 1.00 26.70 394 VAL A N 1
ATOM 3094 C CA . VAL A 1 394 ? 73.890 0.973 49.453 1.00 25.59 394 VAL A CA 1
ATOM 3095 C C . VAL A 1 394 ? 73.101 0.871 50.741 1.00 25.76 394 VAL A C 1
ATOM 3096 O O . VAL A 1 394 ? 71.869 0.941 50.734 1.00 25.98 394 VAL A O 1
ATOM 3100 N N . ASN A 1 395 ? 73.822 0.684 51.837 1.00 25.61 395 ASN A N 1
ATOM 3101 C CA . ASN A 1 395 ? 73.220 0.623 53.158 1.00 25.89 395 ASN A CA 1
ATOM 3102 C C . ASN A 1 395 ? 73.276 2.082 53.610 1.00 25.72 395 ASN A C 1
ATOM 3103 O O . ASN A 1 395 ? 74.338 2.594 53.973 1.00 25.70 395 ASN A O 1
ATOM 3108 N N . ALA A 1 396 ? 72.135 2.754 53.562 1.00 23.97 396 ALA A N 1
ATOM 3109 C CA . ALA A 1 396 ? 72.067 4.163 53.935 1.00 23.51 396 ALA A CA 1
ATOM 3110 C C . ALA A 1 396 ? 72.002 4.397 55.437 1.00 24.57 396 ALA A C 1
ATOM 3111 O O . ALA A 1 396 ? 71.945 5.544 55.888 1.00 24.09 396 ALA A O 1
ATOM 3113 N N . PHE A 1 397 ? 72.059 3.324 56.216 1.00 23.35 397 PHE A N 1
ATOM 3114 C CA . PHE A 1 397 ? 71.902 3.466 57.653 1.00 25.00 397 PHE A CA 1
ATOM 3115 C C . PHE A 1 397 ? 73.072 3.125 58.564 1.00 25.68 397 PHE A C 1
ATOM 3116 O O . PHE A 1 397 ? 72.927 3.124 59.790 1.00 26.14 397 PHE A O 1
ATOM 3124 N N . ASP A 1 398 ? 74.229 2.848 57.976 1.00 25.83 398 ASP A N 1
ATOM 3125 C CA . ASP A 1 398 ? 75.411 2.551 58.774 1.00 26.35 398 ASP A CA 1
ATOM 3126 C C . ASP A 1 398 ? 76.519 3.535 58.394 1.00 26.51 398 ASP A C 1
ATOM 3127 O O . ASP A 1 398 ? 76.297 4.436 57.587 1.00 25.84 398 ASP A O 1
ATOM 3132 N N . GLN A 1 399 ? 77.699 3.382 58.983 1.00 26.76 399 GLN A N 1
ATOM 3133 C CA . GLN A 1 399 ? 78.799 4.294 58.689 1.00 26.63 399 GLN A CA 1
ATOM 3134 C C . GLN A 1 399 ? 80.152 3.636 58.955 1.00 26.09 399 GLN A C 1
ATOM 3135 O O . GLN A 1 399 ? 80.882 4.034 59.867 1.00 24.78 399 GLN A O 1
ATOM 3141 N N . PRO A 1 400 ? 80.507 2.627 58.141 1.00 25.83 400 PRO A N 1
ATOM 3142 C CA . PRO A 1 400 ? 81.760 1.870 58.247 1.00 27.41 400 PRO A CA 1
ATOM 3143 C C . PRO A 1 400 ? 83.032 2.709 58.190 1.00 26.50 400 PRO A C 1
ATOM 3144 O O . PRO A 1 400 ? 84.028 2.365 58.823 1.00 26.70 400 PRO A O 1
ATOM 3148 N N . GLY A 1 401 ? 82.987 3.803 57.436 1.00 26.35 401 GLY A N 1
ATOM 3149 C CA . GLY A 1 401 ? 84.155 4.653 57.273 1.00 26.04 401 GLY A CA 1
ATOM 3150 C C . GLY A 1 401 ? 84.692 5.418 58.471 1.00 26.62 401 GLY A C 1
ATOM 3151 O O . GLY A 1 401 ? 85.859 5.812 58.469 1.00 26.32 401 GLY A O 1
ATOM 3152 N N . VAL A 1 402 ? 83.869 5.628 59.494 1.00 25.18 402 VAL A N 1
ATOM 3153 C CA . VAL A 1 402 ? 84.314 6.382 60.662 1.00 26.20 402 VAL A CA 1
ATOM 3154 C C . VAL A 1 402 ? 85.040 5.572 61.732 1.00 27.73 402 VAL A C 1
ATOM 3155 O O . VAL A 1 402 ? 85.615 6.151 62.656 1.00 27.16 402 VAL A O 1
ATOM 3159 N N . GLU A 1 403 ? 85.033 4.247 61.613 1.00 27.39 403 GLU A N 1
ATOM 3160 C CA . GLU A 1 403 ? 85.690 3.417 62.622 1.00 27.40 403 GLU A CA 1
ATOM 3161 C C . GLU A 1 403 ? 87.202 3.626 62.740 1.00 26.16 403 GLU A C 1
ATOM 3162 O O . GLU A 1 403 ? 87.717 3.807 63.844 1.00 25.85 403 GLU A O 1
ATOM 3168 N N . LEU A 1 404 ? 87.912 3.603 61.615 1.00 25.95 404 LEU A N 1
ATOM 3169 C CA . LEU A 1 404 ? 89.368 3.762 61.643 1.00 27.12 404 LEU A CA 1
ATOM 3170 C C . LEU A 1 404 ? 89.828 4.991 62.416 1.00 27.01 404 LEU A C 1
ATOM 3171 O O . LEU A 1 404 ? 90.755 4.907 63.219 1.00 26.08 404 LEU A O 1
ATOM 3176 N N . GLY A 1 405 ? 89.180 6.128 62.175 1.00 27.41 405 GLY A N 1
ATOM 3177 C CA . GLY A 1 405 ? 89.552 7.347 62.874 1.00 26.95 405 GLY A CA 1
ATOM 3178 C C . GLY A 1 405 ? 89.488 7.187 64.381 1.00 27.29 405 GLY A C 1
ATOM 3179 O O . GLY A 1 405 ? 90.372 7.656 65.106 1.00 27.02 405 GLY A O 1
ATOM 3180 N N . LYS A 1 406 ? 88.438 6.526 64.859 1.00 26.71 406 LYS A N 1
ATOM 3181 C CA . LYS A 1 406 ? 88.266 6.306 66.291 1.00 27.84 406 LYS A CA 1
ATOM 3182 C C . LYS A 1 406 ? 89.369 5.407 66.840 1.00 28.92 406 LYS A C 1
ATOM 3183 O O . LYS A 1 406 ? 89.917 5.659 67.920 1.00 28.73 406 LYS A O 1
ATOM 3189 N N . VAL A 1 407 ? 89.688 4.360 66.089 1.00 29.52 407 VAL A N 1
ATOM 3190 C CA . VAL A 1 407 ? 90.723 3.410 66.481 1.00 29.63 407 VAL A CA 1
ATOM 3191 C C . VAL A 1 407 ? 92.082 4.096 66.586 1.00 29.17 407 VAL A C 1
ATOM 3192 O O . VAL A 1 407 ? 92.778 3.957 67.591 1.00 28.30 407 VAL A O 1
ATOM 3196 N N . LEU A 1 408 ? 92.450 4.842 65.549 1.00 29.05 408 LEU A N 1
ATOM 3197 C CA . LEU A 1 408 ? 93.728 5.542 65.540 1.00 30.23 408 LEU A CA 1
ATOM 3198 C C . LEU A 1 408 ? 93.788 6.584 66.651 1.00 30.67 408 LEU A C 1
ATOM 3199 O O . LEU A 1 408 ? 94.851 6.828 67.224 1.00 31.22 408 LEU A O 1
ATOM 3204 N N . THR A 1 409 ? 92.645 7.189 66.964 1.00 30.76 409 THR A N 1
ATOM 3205 C CA . THR A 1 409 ? 92.589 8.185 68.027 1.00 30.30 409 THR A CA 1
ATOM 3206 C C . THR A 1 409 ? 92.939 7.536 69.364 1.00 31.97 409 THR A C 1
ATOM 3207 O O . THR A 1 409 ? 93.727 8.082 70.143 1.00 31.15 409 THR A O 1
ATOM 3211 N N . ARG A 1 410 ? 92.352 6.375 69.635 1.00 32.67 410 ARG A N 1
ATOM 3212 C CA . ARG A 1 410 ? 92.636 5.682 70.885 1.00 34.41 410 ARG A CA 1
ATOM 3213 C C . ARG A 1 410 ? 94.104 5.252 70.906 1.00 35.50 410 ARG A C 1
ATOM 3214 O O . ARG A 1 410 ? 94.764 5.304 71.946 1.00 34.03 410 ARG A O 1
ATOM 3222 N N . LYS A 1 411 ? 94.613 4.849 69.746 1.00 35.62 411 LYS A N 1
ATOM 3223 C CA . LYS A 1 411 ? 96.002 4.426 69.626 1.00 39.08 411 LYS A CA 1
ATOM 3224 C C . LYS A 1 411 ? 96.914 5.599 69.995 1.00 40.32 411 LYS A C 1
ATOM 3225 O O . LYS A 1 411 ? 97.832 5.455 70.802 1.00 40.30 411 LYS A O 1
ATOM 3231 N N . ARG A 1 412 ? 96.642 6.759 69.408 1.00 41.11 412 ARG A N 1
ATOM 3232 C CA . ARG A 1 412 ? 97.422 7.966 69.666 1.00 43.38 412 ARG A CA 1
ATOM 3233 C C . ARG A 1 412 ? 97.404 8.348 71.150 1.00 43.78 412 ARG A C 1
ATOM 3234 O O . ARG A 1 412 ? 98.455 8.572 71.749 1.00 45.68 412 ARG A O 1
ATOM 3242 N N . LEU A 1 413 ? 96.214 8.425 71.738 1.00 44.39 413 LEU A N 1
ATOM 3243 C CA . LEU A 1 413 ? 96.077 8.775 73.149 1.00 45.89 413 LEU A CA 1
ATOM 3244 C C . LEU A 1 413 ? 96.819 7.814 74.078 1.00 47.51 413 LEU A C 1
ATOM 3245 O O . LEU A 1 413 ? 97.397 8.236 75.076 1.00 47.90 413 LEU A O 1
ATOM 3250 N N . ALA A 1 414 ? 96.805 6.526 73.751 1.00 48.20 414 ALA A N 1
ATOM 3251 C CA . ALA A 1 414 ? 97.459 5.530 74.589 1.00 50.56 414 ALA A CA 1
ATOM 3252 C C . ALA A 1 414 ? 98.978 5.628 74.626 1.00 52.05 414 ALA A C 1
ATOM 3253 O O . ALA A 1 414 ? 99.568 5.784 75.699 1.00 52.83 414 ALA A O 1
ATOM 3255 N N . GLY A 1 415 ? 99.607 5.526 73.456 1.00 53.58 415 GLY A N 1
ATOM 3256 C CA . GLY A 1 415 ? 101.057 5.604 73.379 1.00 56.06 415 GLY A CA 1
ATOM 3257 C C . GLY A 1 415 ? 101.657 4.233 73.136 1.00 57.85 415 GLY A C 1
ATOM 3258 O O . GLY A 1 415 ? 100.878 3.259 72.918 1.00 58.23 415 GLY A O 1
ATOM 3260 N N . MET B 1 1 ? 105.331 28.995 63.287 1.00 49.86 1 MET B N 1
ATOM 3261 C CA . MET B 1 1 ? 105.756 28.658 61.901 1.00 47.89 1 MET B CA 1
ATOM 3262 C C . MET B 1 1 ? 104.665 27.848 61.200 1.00 45.44 1 MET B C 1
ATOM 3263 O O . MET B 1 1 ? 104.395 26.707 61.578 1.00 44.38 1 MET B O 1
ATOM 3268 N N . LEU B 1 2 ? 104.024 28.443 60.199 1.00 42.50 2 LEU B N 1
ATOM 3269 C CA . LEU B 1 2 ? 103.001 27.728 59.445 1.00 40.18 2 LEU B CA 1
ATOM 3270 C C . LEU B 1 2 ? 103.777 26.628 58.734 1.00 38.94 2 LE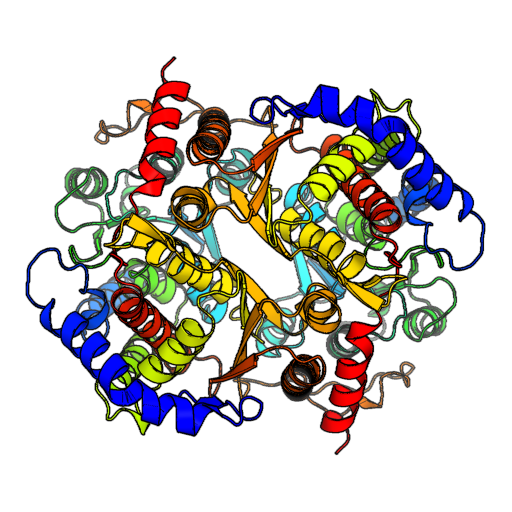U B C 1
ATOM 3271 O O . LEU B 1 2 ? 104.763 26.908 58.054 1.00 39.27 2 LEU B O 1
ATOM 3276 N N . ARG B 1 3 ? 103.348 25.382 58.887 1.00 36.52 3 ARG B N 1
ATOM 3277 C CA . ARG B 1 3 ? 104.065 24.285 58.255 1.00 35.62 3 ARG B CA 1
ATOM 3278 C C . ARG B 1 3 ? 103.216 23.419 57.335 1.00 34.00 3 ARG B C 1
ATOM 3279 O O . ARG B 1 3 ? 102.120 23.006 57.698 1.00 32.82 3 ARG B O 1
ATOM 3287 N N . LEU B 1 4 ? 103.743 23.139 56.145 1.00 33.12 4 LEU B N 1
ATOM 3288 C CA . LEU B 1 4 ? 103.057 22.299 55.167 1.00 31.40 4 LEU B CA 1
ATOM 3289 C C . LEU B 1 4 ? 103.534 20.866 55.347 1.00 31.97 4 LEU B C 1
ATOM 3290 O O . LEU B 1 4 ? 104.736 20.599 55.357 1.00 31.32 4 LEU B O 1
ATOM 3295 N N . ASP B 1 5 ? 102.592 19.944 55.494 1.00 30.98 5 ASP B N 1
ATOM 3296 C CA . ASP B 1 5 ? 102.933 18.542 55.669 1.00 30.99 5 ASP B CA 1
ATOM 3297 C C . ASP B 1 5 ? 102.330 17.740 54.521 1.00 32.25 5 ASP B C 1
ATOM 3298 O O . ASP B 1 5 ? 101.122 17.802 54.266 1.00 30.21 5 ASP B O 1
ATOM 3303 N N . THR B 1 6 ? 103.183 17.003 53.817 1.00 31.70 6 THR B N 1
ATOM 3304 C CA . THR B 1 6 ? 102.745 16.196 52.687 1.00 32.33 6 THR B CA 1
ATOM 3305 C C . THR B 1 6 ? 103.199 14.749 52.860 1.00 32.66 6 THR B C 1
ATOM 3306 O O . THR B 1 6 ? 103.528 14.073 51.885 1.00 33.12 6 THR B O 1
ATOM 3310 N N . ARG B 1 7 ? 103.206 14.273 54.101 1.00 32.63 7 ARG B N 1
ATOM 3311 C CA . ARG B 1 7 ? 103.641 12.910 54.378 1.00 34.09 7 ARG B CA 1
ATOM 3312 C C . ARG B 1 7 ? 102.916 11.864 53.533 1.00 35.75 7 ARG B C 1
ATOM 3313 O O . ARG B 1 7 ? 103.483 10.817 53.226 1.00 36.18 7 ARG B O 1
ATOM 3321 N N . PHE B 1 8 ? 101.675 12.147 53.142 1.00 34.73 8 PHE B N 1
ATOM 3322 C CA . PHE B 1 8 ? 100.895 11.199 52.343 1.00 34.11 8 PHE B CA 1
ATOM 3323 C C . PHE B 1 8 ? 100.869 11.492 50.842 1.00 35.23 8 PHE B C 1
ATOM 3324 O O . PHE B 1 8 ? 100.070 10.919 50.099 1.00 34.21 8 PHE B O 1
ATOM 3332 N N . LEU B 1 9 ? 101.740 12.391 50.401 1.00 35.07 9 LEU B N 1
ATOM 3333 C CA . LEU B 1 9 ? 101.852 12.739 48.989 1.00 37.24 9 LEU B CA 1
ATOM 3334 C C . LEU B 1 9 ? 103.353 12.684 48.695 1.00 40.21 9 LEU B C 1
ATOM 3335 O O . LEU B 1 9 ? 104.008 13.712 48.521 1.00 40.57 9 LEU B O 1
ATOM 3340 N N . PRO B 1 10 ? 103.913 11.467 48.636 1.00 42.47 10 PRO B N 1
ATOM 3341 C CA . PRO B 1 10 ? 105.333 11.210 48.381 1.00 43.64 10 PRO B CA 1
ATOM 3342 C C . PRO B 1 10 ? 105.969 11.804 47.123 1.00 44.28 10 PRO B C 1
ATOM 3343 O O . PRO B 1 10 ? 107.167 12.077 47.111 1.00 45.09 10 PRO B O 1
ATOM 3347 N N . GLY B 1 11 ? 105.191 12.012 46.070 1.00 44.20 11 GLY B N 1
ATOM 3348 C CA . GLY B 1 11 ? 105.779 12.562 44.860 1.00 45.69 11 GLY B CA 1
ATOM 3349 C C . GLY B 1 11 ? 105.884 14.078 44.784 1.00 45.32 11 GLY B C 1
ATOM 3350 O O . GLY B 1 11 ? 106.363 14.612 43.782 1.00 46.14 11 GLY B O 1
ATOM 3351 N N . PHE B 1 12 ? 105.471 14.777 45.838 1.00 44.02 12 PHE B N 1
ATOM 3352 C CA . PHE B 1 12 ? 105.489 16.238 45.823 1.00 43.67 12 PHE B CA 1
ATOM 3353 C C . PHE B 1 12 ? 106.841 16.951 45.691 1.00 43.78 12 PHE B C 1
ATOM 3354 O O . PHE B 1 12 ? 106.995 17.839 44.853 1.00 43.46 12 PHE B O 1
ATOM 3362 N N . PRO B 1 13 ? 107.833 16.592 46.520 1.00 44.83 13 PRO B N 1
ATOM 3363 C CA . PRO B 1 13 ? 109.121 17.279 46.391 1.00 45.40 13 PRO B CA 1
ATOM 3364 C C . PRO B 1 13 ? 109.655 17.283 44.961 1.00 45.60 13 PRO B C 1
ATOM 3365 O O . PRO B 1 13 ? 110.210 18.281 44.496 1.00 45.91 13 PRO B O 1
ATOM 3369 N N . GLU B 1 14 ? 109.474 16.167 44.264 1.00 46.17 14 GLU B N 1
ATOM 3370 C CA . GLU B 1 14 ? 109.936 16.039 42.890 1.00 46.27 14 GLU B CA 1
ATOM 3371 C C . GLU B 1 14 ? 109.067 16.869 41.953 1.00 44.98 14 GLU B C 1
ATOM 3372 O O . GLU B 1 14 ? 109.574 17.544 41.056 1.00 45.48 14 GLU B O 1
ATOM 3378 N N . ALA B 1 15 ? 107.755 16.820 42.168 1.00 42.92 15 ALA B N 1
ATOM 3379 C CA . ALA B 1 15 ? 106.819 17.572 41.340 1.00 40.98 15 ALA B CA 1
ATOM 3380 C C . ALA B 1 15 ? 107.052 19.075 41.483 1.00 39.89 15 ALA B C 1
ATOM 3381 O O . ALA B 1 15 ? 106.800 19.839 40.552 1.00 39.22 15 ALA B O 1
ATOM 3383 N N . LEU B 1 16 ? 107.532 19.494 42.651 1.00 39.66 16 LEU B N 1
ATOM 3384 C CA . LEU B 1 16 ? 107.797 20.908 42.896 1.00 41.09 16 LEU B CA 1
ATOM 3385 C C . LEU B 1 16 ? 108.956 21.375 42.022 1.00 41.50 16 LEU B C 1
ATOM 3386 O O . LEU B 1 16 ? 108.890 22.438 41.408 1.00 41.86 16 LEU B O 1
ATOM 3391 N N . SER B 1 17 ? 110.017 20.575 41.972 1.00 42.80 17 SER B N 1
ATOM 3392 C CA . SER B 1 17 ? 111.179 20.900 41.149 1.00 44.23 17 SER B CA 1
ATOM 3393 C C . SER B 1 17 ? 110.761 20.921 39.686 1.00 44.17 17 SER B C 1
ATOM 3394 O O . SER B 1 17 ? 111.069 21.861 38.954 1.00 44.93 17 SER B O 1
ATOM 3397 N N . ARG B 1 18 ? 110.049 19.880 39.269 1.00 44.12 18 ARG B N 1
ATOM 3398 C CA . ARG B 1 18 ? 109.592 19.777 37.893 1.00 44.48 18 ARG B CA 1
ATOM 3399 C C . ARG B 1 18 ? 108.792 21.001 37.456 1.00 43.59 18 ARG B C 1
ATOM 3400 O O . ARG B 1 18 ? 108.974 21.499 36.348 1.00 43.09 18 ARG B O 1
ATOM 3408 N N . HIS B 1 19 ? 107.916 21.492 38.329 1.00 41.79 19 HIS B N 1
ATOM 3409 C CA . HIS B 1 19 ? 107.089 22.648 37.997 1.00 40.58 19 HIS B CA 1
ATOM 3410 C C . HIS B 1 19 ? 107.651 23.982 38.470 1.00 39.83 19 HIS B C 1
ATOM 3411 O O . HIS B 1 19 ? 106.929 24.980 38.505 1.00 38.43 19 HIS B O 1
ATOM 3418 N N . GLY B 1 20 ? 108.932 24.000 38.831 1.00 39.56 20 GLY B N 1
ATOM 3419 C CA . GLY B 1 20 ? 109.557 25.232 39.291 1.00 39.19 20 GLY B CA 1
ATOM 3420 C C . GLY B 1 20 ? 109.332 26.382 38.326 1.00 39.38 20 GLY B C 1
ATOM 3421 O O . GLY B 1 20 ? 108.804 27.427 38.715 1.00 40.20 20 GLY B O 1
ATOM 3422 N N . PRO B 1 21 ? 109.725 26.222 37.052 1.00 38.43 21 PRO B N 1
ATOM 3423 C CA . PRO B 1 21 ? 109.552 27.268 36.039 1.00 37.39 21 PRO B CA 1
ATOM 3424 C C . PRO B 1 21 ? 108.119 27.806 35.949 1.00 36.53 21 PRO B C 1
ATOM 3425 O O . PRO B 1 21 ? 107.910 29.017 35.945 1.00 36.70 21 PRO B O 1
ATOM 3429 N N . LEU B 1 22 ? 107.143 26.903 35.869 1.00 35.19 22 LEU B N 1
ATOM 3430 C CA . LEU B 1 22 ? 105.730 27.279 35.775 1.00 34.40 22 LEU B CA 1
ATOM 3431 C C . LEU B 1 22 ? 105.348 28.199 36.931 1.00 32.78 22 LEU B C 1
ATOM 3432 O O . LEU B 1 22 ? 104.737 29.251 36.728 1.00 32.63 22 LEU B O 1
ATOM 3437 N N . LEU B 1 23 ? 105.719 27.790 38.139 1.00 32.13 23 LEU B N 1
ATOM 3438 C CA . LEU B 1 23 ? 105.424 28.559 39.346 1.00 33.03 23 LEU B CA 1
ATOM 3439 C C . LEU B 1 23 ? 106.116 29.924 39.347 1.00 33.81 23 LEU B C 1
ATOM 3440 O O . LEU B 1 23 ? 105.494 30.935 39.680 1.00 32.82 23 LEU B O 1
ATOM 3445 N N . GLU B 1 24 ? 107.394 29.960 38.973 1.00 34.31 24 GLU B N 1
ATOM 3446 C CA . GLU B 1 24 ? 108.118 31.230 38.928 1.00 34.45 24 GLU B CA 1
ATOM 3447 C C . GLU B 1 24 ? 107.422 32.175 37.949 1.00 34.80 24 GLU B C 1
ATOM 3448 O O . GLU B 1 24 ? 107.311 33.376 38.204 1.00 34.97 24 GLU B O 1
ATOM 3454 N N . GLU B 1 25 ? 106.948 31.626 36.831 1.00 35.04 25 GLU B N 1
ATOM 3455 C CA . GLU B 1 25 ? 106.267 32.426 35.816 1.00 34.98 25 GLU B CA 1
ATOM 3456 C C . GLU B 1 25 ? 104.918 32.940 36.312 1.00 34.10 25 GLU B C 1
ATOM 3457 O O . GLU B 1 25 ? 104.540 34.076 36.034 1.00 33.34 25 GLU B O 1
ATOM 3463 N N . ALA B 1 26 ? 104.187 32.102 37.039 1.00 33.61 26 ALA B N 1
ATOM 3464 C CA . ALA B 1 26 ? 102.891 32.519 37.565 1.00 32.46 26 ALA B CA 1
ATOM 3465 C C . ALA B 1 26 ? 103.116 33.677 38.531 1.00 32.15 26 ALA B C 1
ATOM 3466 O O . ALA B 1 26 ? 102.423 34.696 38.476 1.00 32.16 26 ALA B O 1
ATOM 3468 N N . ARG B 1 27 ? 104.099 33.528 39.410 1.00 31.98 27 ARG B N 1
ATOM 3469 C CA . ARG B 1 27 ? 104.394 34.591 40.362 1.00 33.58 27 ARG B CA 1
ATOM 3470 C C . ARG B 1 27 ? 104.836 35.860 39.638 1.00 34.61 27 ARG B C 1
ATOM 3471 O O . ARG B 1 27 ? 104.416 36.963 39.994 1.00 34.31 27 ARG B O 1
ATOM 3479 N N . ARG B 1 28 ? 105.679 35.702 38.618 1.00 36.22 28 ARG B N 1
ATOM 3480 C CA . ARG B 1 28 ? 106.173 36.847 37.859 1.00 36.59 28 ARG B CA 1
ATOM 3481 C C . ARG B 1 28 ? 105.020 37.629 37.243 1.00 36.30 28 ARG B C 1
ATOM 3482 O O . ARG B 1 28 ? 104.985 38.862 37.306 1.00 36.28 28 ARG B O 1
ATOM 3490 N N . ARG B 1 29 ? 104.076 36.907 36.646 1.00 35.76 29 ARG B N 1
ATOM 3491 C CA . ARG B 1 29 ? 102.924 37.535 36.011 1.00 35.92 29 ARG B CA 1
ATOM 3492 C C . ARG B 1 29 ? 102.082 38.330 36.999 1.00 35.43 29 ARG B C 1
ATOM 3493 O O . ARG B 1 29 ? 101.619 39.430 36.690 1.00 36.44 29 ARG B O 1
ATOM 3501 N N . LEU B 1 30 ? 101.875 37.763 38.184 1.00 35.05 30 LEU B N 1
ATOM 3502 C CA . LEU B 1 30 ? 101.076 38.420 39.217 1.00 33.05 30 LEU B CA 1
ATOM 3503 C C . LEU B 1 30 ? 101.732 39.703 39.720 1.00 32.05 30 LEU B C 1
ATOM 3504 O O . LEU B 1 30 ? 101.110 40.770 39.730 1.00 33.24 30 LEU B O 1
ATOM 3509 N N . LEU B 1 31 ? 102.989 39.590 40.132 1.00 32.83 31 LEU B N 1
ATOM 3510 C CA . LEU B 1 31 ? 103.731 40.735 40.652 1.00 34.25 31 LEU B CA 1
ATOM 3511 C C . LEU B 1 31 ? 103.859 41.873 39.641 1.00 35.21 31 LEU B C 1
ATOM 3512 O O . LEU B 1 31 ? 103.904 43.043 40.021 1.00 35.51 31 LEU B O 1
ATOM 3517 N N . ALA B 1 32 ? 103.904 41.526 38.358 1.00 34.91 32 ALA B N 1
ATOM 3518 C CA . ALA B 1 32 ? 104.027 42.518 37.295 1.00 35.59 32 ALA B CA 1
ATOM 3519 C C . ALA B 1 32 ? 102.772 43.375 37.152 1.00 37.22 32 ALA B C 1
ATOM 3520 O O . ALA B 1 32 ? 102.784 44.376 36.434 1.00 36.66 32 ALA B O 1
ATOM 3522 N N . LYS B 1 33 ? 101.694 42.984 37.830 1.00 36.93 33 LYS B N 1
ATOM 3523 C CA . LYS B 1 33 ? 100.442 43.733 37.762 1.00 38.16 33 LYS B CA 1
ATOM 3524 C C . LYS B 1 33 ? 100.296 44.780 38.874 1.00 38.81 33 LYS B C 1
ATOM 3525 O O . LYS B 1 33 ? 99.376 45.599 38.845 1.00 38.58 33 LYS B O 1
ATOM 3531 N N . ARG B 1 34 ? 101.194 44.753 39.854 1.00 40.45 34 ARG B N 1
ATOM 3532 C CA . ARG B 1 34 ? 101.138 45.701 40.967 1.00 43.95 34 ARG B CA 1
ATOM 3533 C C . ARG B 1 34 ? 101.364 47.132 40.500 1.00 44.66 34 ARG B C 1
ATOM 3534 O O . ARG B 1 34 ? 102.032 47.370 39.495 1.00 45.62 34 ARG B O 1
ATOM 3542 N N . GLY B 1 35 ? 100.810 48.087 41.234 1.00 45.06 35 GLY B N 1
ATOM 3543 C CA . GLY B 1 35 ? 100.981 49.475 40.853 1.00 46.40 35 GLY B CA 1
ATOM 3544 C C . GLY B 1 35 ? 100.130 49.861 39.661 1.00 47.00 35 GLY B C 1
ATOM 3545 O O . GLY B 1 35 ? 99.916 51.046 39.406 1.00 47.02 35 GLY B O 1
ATOM 3546 N N . GLU B 1 36 ? 99.659 48.861 38.921 1.00 47.42 36 GLU B N 1
ATOM 3547 C CA . GLU B 1 36 ? 98.814 49.116 37.764 1.00 47.85 36 GLU B CA 1
ATOM 3548 C C . GLU B 1 36 ? 97.418 49.370 38.307 1.00 46.79 36 GLU B C 1
ATOM 3549 O O . GLU B 1 36 ? 96.846 48.536 38.998 1.00 45.75 36 GLU B O 1
ATOM 3555 N N . PRO B 1 37 ? 96.855 50.540 38.014 1.00 45.51 37 PRO B N 1
ATOM 3556 C CA . PRO B 1 37 ? 95.515 50.862 38.505 1.00 43.97 37 PRO B CA 1
ATOM 3557 C C . PRO B 1 37 ? 94.428 49.850 38.113 1.00 43.00 37 PRO B C 1
ATOM 3558 O O . PRO B 1 37 ? 94.307 49.463 36.947 1.00 41.79 37 PRO B O 1
ATOM 3562 N N . GLY B 1 38 ? 93.649 49.417 39.103 1.00 40.85 38 GLY B N 1
ATOM 3563 C CA . GLY B 1 38 ? 92.579 48.469 38.847 1.00 38.15 38 GLY B CA 1
ATOM 3564 C C . GLY B 1 38 ? 92.960 46.998 38.888 1.00 36.27 38 GLY B C 1
ATOM 3565 O O . GLY B 1 38 ? 92.110 46.137 38.653 1.00 36.59 38 GLY B O 1
ATOM 3566 N N . SER B 1 39 ? 94.219 46.693 39.186 1.00 34.31 39 SER B N 1
ATOM 3567 C CA . SER B 1 39 ? 94.662 45.301 39.238 1.00 33.91 39 SER B CA 1
ATOM 3568 C C . SER B 1 39 ? 94.163 44.593 40.498 1.00 33.29 39 SER B C 1
ATOM 3569 O O . SER B 1 39 ? 94.327 43.382 40.641 1.00 34.16 39 SER B O 1
ATOM 3572 N N . MET B 1 40 ? 93.568 45.366 41.404 1.00 32.48 40 MET B N 1
ATOM 3573 C CA . MET B 1 40 ? 92.996 44.852 42.648 1.00 31.45 40 MET B CA 1
ATOM 3574 C C . MET B 1 40 ? 93.936 44.000 43.500 1.00 30.60 40 MET B C 1
ATOM 3575 O O . MET B 1 40 ? 93.526 42.967 44.042 1.00 30.34 40 MET B O 1
ATOM 3580 N N . LEU B 1 41 ? 95.186 44.434 43.633 1.00 27.66 41 LEU B N 1
ATOM 3581 C CA . LEU B 1 41 ? 96.163 43.687 44.424 1.00 28.68 41 LEU B CA 1
ATOM 3582 C C . LEU B 1 41 ? 96.513 44.380 45.742 1.00 27.08 41 LEU B C 1
ATOM 3583 O O . LEU B 1 41 ? 97.507 44.038 46.386 1.00 27.55 41 LEU B O 1
ATOM 3588 N N . GLY B 1 42 ? 95.685 45.340 46.139 1.00 26.59 42 GLY B N 1
ATOM 3589 C CA . GLY B 1 42 ? 95.929 46.079 47.364 1.00 26.19 42 GLY B CA 1
ATOM 3590 C C . GLY B 1 42 ? 96.006 45.253 48.638 1.00 26.59 42 GLY B C 1
ATOM 3591 O O . GLY B 1 42 ? 96.564 45.715 49.635 1.00 26.54 42 GLY B O 1
ATOM 3592 N N . TRP B 1 43 ? 95.450 44.042 48.624 1.00 25.16 43 TRP B N 1
ATOM 3593 C CA . TRP B 1 43 ? 95.483 43.189 49.812 1.00 24.86 43 TRP B CA 1
ATOM 3594 C C . TRP B 1 43 ? 96.915 42.805 50.178 1.00 25.30 43 TRP B C 1
ATOM 3595 O O . TRP B 1 43 ? 97.203 42.444 51.316 1.00 23.95 43 TRP B O 1
ATOM 3606 N N . MET B 1 44 ? 97.818 42.880 49.210 1.00 26.03 44 MET B N 1
ATOM 3607 C CA . MET B 1 44 ? 99.213 42.557 49.479 1.00 28.02 44 MET B CA 1
ATOM 3608 C C . MET B 1 44 ? 99.814 43.564 50.452 1.00 27.41 44 MET B C 1
ATOM 3609 O O . MET B 1 44 ? 100.644 43.217 51.286 1.00 28.46 44 MET B O 1
ATOM 3614 N N . ASP B 1 45 ? 99.365 44.808 50.340 1.00 27.31 45 ASP B N 1
ATOM 3615 C CA . ASP B 1 45 ? 99.865 45.915 51.147 1.00 27.57 45 ASP B CA 1
ATOM 3616 C C . ASP B 1 45 ? 99.222 46.141 52.521 1.00 27.32 45 ASP B C 1
ATOM 3617 O O . ASP B 1 45 ? 99.816 46.793 53.383 1.00 26.84 45 ASP B O 1
ATOM 3622 N N . LEU B 1 46 ? 98.021 45.612 52.730 1.00 24.49 46 LEU B N 1
ATOM 3623 C CA . LEU B 1 46 ? 97.329 45.798 54.002 1.00 25.58 46 LEU B CA 1
ATOM 3624 C C . LEU B 1 46 ? 98.149 45.460 55.255 1.00 25.11 46 LEU B C 1
ATOM 3625 O O . LEU B 1 46 ? 98.085 46.180 56.252 1.00 25.71 46 LEU B O 1
ATOM 3630 N N . PRO B 1 47 ? 98.928 44.364 55.229 1.00 24.94 47 PRO B N 1
ATOM 3631 C CA . PRO B 1 47 ? 99.716 44.015 56.417 1.00 25.67 47 PRO B CA 1
ATOM 3632 C C . PRO B 1 47 ? 100.762 45.058 56.820 1.00 26.24 47 PRO B C 1
ATOM 3633 O O . PRO B 1 47 ? 101.207 45.084 57.965 1.00 25.31 47 PRO B O 1
ATOM 3637 N N . GLU B 1 48 ? 101.147 45.910 55.875 1.00 27.19 48 GLU B N 1
ATOM 3638 C CA . GLU B 1 48 ? 102.152 46.947 56.121 1.00 29.99 48 GLU B CA 1
ATOM 3639 C C . GLU B 1 48 ? 101.568 48.285 56.587 1.00 31.08 48 GLU B C 1
ATOM 3640 O O . GLU B 1 48 ? 102.305 49.184 56.998 1.00 30.41 48 GLU B O 1
ATOM 3646 N N . ASP B 1 49 ? 100.249 48.417 56.529 1.00 31.56 49 ASP B N 1
ATOM 3647 C CA . ASP B 1 49 ? 99.596 49.651 56.955 1.00 32.94 49 ASP B CA 1
ATOM 3648 C C . ASP B 1 49 ? 99.357 49.629 58.462 1.00 34.05 49 ASP B C 1
ATOM 3649 O O . ASP B 1 49 ? 98.243 49.363 58.925 1.00 36.36 49 ASP B O 1
ATOM 3654 N N . THR B 1 50 ? 100.404 49.918 59.225 1.00 32.69 50 THR B N 1
ATOM 3655 C CA . THR B 1 50 ? 100.309 49.926 60.681 1.00 32.79 50 THR B CA 1
ATOM 3656 C C . THR B 1 50 ? 99.704 51.225 61.223 1.00 32.71 50 THR B C 1
ATOM 3657 O O . THR B 1 50 ? 99.318 51.295 62.391 1.00 34.07 50 THR B O 1
ATOM 3661 N N . GLU B 1 51 ? 99.621 52.250 60.381 1.00 31.29 51 GLU B N 1
ATOM 3662 C CA . GLU B 1 51 ? 99.057 53.525 60.809 1.00 31.53 51 GLU B CA 1
ATOM 3663 C C . GLU B 1 51 ? 97.533 53.504 60.905 1.00 30.48 51 GLU B C 1
ATOM 3664 O O . GLU B 1 51 ? 96.963 54.078 61.828 1.00 28.49 51 GLU B O 1
ATOM 3670 N N . THR B 1 52 ? 96.869 52.851 59.956 1.00 30.01 52 THR B N 1
ATOM 3671 C CA . THR B 1 52 ? 95.408 52.773 59.986 1.00 32.04 52 THR B CA 1
ATOM 3672 C C . THR B 1 52 ? 94.998 52.014 61.231 1.00 32.82 52 THR B C 1
ATOM 3673 O O . THR B 1 52 ? 94.026 52.361 61.904 1.00 33.74 52 THR B O 1
ATOM 3677 N N . LEU B 1 53 ? 95.770 50.978 61.537 1.00 33.62 53 LEU B N 1
ATOM 3678 C CA . LEU B 1 53 ? 95.536 50.151 62.708 1.00 33.67 53 LEU B CA 1
ATOM 3679 C C . LEU B 1 53 ? 95.466 50.988 63.979 1.00 34.29 53 LEU B C 1
ATOM 3680 O O . LEU B 1 53 ? 94.537 50.840 64.771 1.00 34.18 53 LEU B O 1
ATOM 3685 N N . ARG B 1 54 ? 96.449 51.862 64.177 1.00 33.86 54 ARG B N 1
ATOM 3686 C CA . ARG B 1 54 ? 96.482 52.721 65.363 1.00 34.12 54 ARG B CA 1
ATOM 3687 C C . ARG B 1 54 ? 95.254 53.623 65.399 1.00 33.76 54 ARG B C 1
ATOM 3688 O O . ARG B 1 54 ? 94.741 53.958 66.461 1.00 32.68 54 ARG B O 1
ATOM 3696 N N . GLU B 1 55 ? 94.791 53.997 64.214 1.00 33.68 55 GLU B N 1
ATOM 3697 C CA . GLU B 1 55 ? 93.633 54.862 64.084 1.00 35.30 55 GLU B CA 1
ATOM 3698 C C . GLU B 1 55 ? 92.362 54.128 64.515 1.00 35.07 55 GLU B C 1
ATOM 3699 O O . GLU B 1 55 ? 91.512 54.687 65.208 1.00 34.09 55 GLU B O 1
ATOM 3705 N N . VAL B 1 56 ? 92.244 52.873 64.100 1.00 34.32 56 VAL B N 1
ATOM 3706 C CA . VAL B 1 56 ? 91.103 52.037 64.446 1.00 33.52 56 VAL B CA 1
ATOM 3707 C C . VAL B 1 56 ? 91.042 51.881 65.957 1.00 34.05 56 VAL B C 1
ATOM 3708 O O . VAL B 1 56 ? 89.988 52.046 66.574 1.00 32.11 56 VAL B O 1
ATOM 3712 N N . ARG B 1 57 ? 92.195 51.581 66.546 1.00 35.31 57 ARG B N 1
ATOM 3713 C CA . ARG B 1 57 ? 92.299 51.387 67.984 1.00 35.41 57 ARG B CA 1
ATOM 3714 C C . ARG B 1 57 ? 91.917 52.633 68.777 1.00 34.87 57 ARG B C 1
ATOM 3715 O O . ARG B 1 57 ? 91.208 52.536 69.779 1.00 34.52 57 ARG B O 1
ATOM 3723 N N . ARG B 1 58 ? 92.390 53.795 68.334 1.00 33.89 58 ARG B N 1
ATOM 3724 C CA . ARG B 1 58 ? 92.076 55.051 69.006 1.00 34.00 58 ARG B CA 1
ATOM 3725 C C . ARG B 1 58 ? 90.568 55.272 69.042 1.00 33.49 58 ARG B C 1
ATOM 3726 O O . ARG B 1 58 ? 90.008 55.641 70.076 1.00 32.73 58 ARG B O 1
ATOM 3734 N N . TYR B 1 59 ? 89.916 55.050 67.904 1.00 32.29 59 TYR B N 1
ATOM 3735 C CA . TYR B 1 59 ? 88.464 55.203 67.819 1.00 32.12 59 TYR B CA 1
ATOM 3736 C C . TYR B 1 59 ? 87.786 54.248 68.813 1.00 31.26 59 TYR B C 1
ATOM 3737 O O . TYR B 1 59 ? 86.866 54.648 69.532 1.00 29.44 59 TYR B O 1
ATOM 3746 N N . ARG B 1 60 ? 88.252 52.998 68.855 1.00 31.69 60 ARG B N 1
ATOM 3747 C CA . ARG B 1 60 ? 87.683 51.996 69.750 1.00 32.11 60 ARG B CA 1
ATOM 3748 C C . ARG B 1 60 ? 87.818 52.395 71.218 1.00 33.15 60 ARG B C 1
ATOM 3749 O O . ARG B 1 60 ? 86.883 52.234 72.002 1.00 31.99 60 ARG B O 1
ATOM 3757 N N . GLU B 1 61 ? 88.978 52.926 71.580 1.00 33.37 61 GLU B N 1
ATOM 3758 C CA . GLU B 1 61 ? 89.235 53.336 72.951 1.00 35.55 61 GLU B CA 1
ATOM 3759 C C . GLU B 1 61 ? 88.437 54.569 73.344 1.00 36.59 61 GLU B C 1
ATOM 3760 O O . GLU B 1 61 ? 88.175 54.803 74.523 1.00 37.09 61 GLU B O 1
ATOM 3766 N N . ALA B 1 62 ? 88.043 55.346 72.343 1.00 36.26 62 ALA B N 1
ATOM 3767 C CA . ALA B 1 62 ? 87.264 56.558 72.556 1.00 36.92 62 ALA B CA 1
ATOM 3768 C C . ALA B 1 62 ? 85.780 56.216 72.709 1.00 36.78 62 ALA B C 1
ATOM 3769 O O . ALA B 1 62 ? 84.958 57.088 72.990 1.00 36.68 62 ALA B O 1
ATOM 3771 N N . ASN B 1 63 ? 85.444 54.942 72.526 1.00 35.49 63 ASN B N 1
ATOM 3772 C CA . ASN B 1 63 ? 84.060 54.489 72.638 1.00 34.15 63 ASN B CA 1
ATOM 3773 C C . ASN B 1 63 ? 83.944 53.219 73.483 1.00 34.51 63 ASN B C 1
ATOM 3774 O O . ASN B 1 63 ? 83.510 52.172 73.001 1.00 31.70 63 ASN B O 1
ATOM 3779 N N . PRO B 1 64 ? 84.327 53.307 74.766 1.00 34.45 64 PRO B N 1
ATOM 3780 C CA . PRO B 1 64 ? 84.281 52.184 75.705 1.00 35.15 64 PRO B CA 1
ATOM 3781 C C . PRO B 1 64 ? 82.863 51.776 76.113 1.00 34.21 64 PRO B C 1
ATOM 3782 O O . PRO B 1 64 ? 82.675 50.761 76.779 1.00 34.65 64 PRO B O 1
ATOM 3786 N N . TRP B 1 65 ? 81.877 52.573 75.710 1.00 34.29 65 TRP B N 1
ATOM 3787 C CA . TRP B 1 65 ? 80.475 52.313 76.035 1.00 33.71 65 TRP B CA 1
ATOM 3788 C C . TRP B 1 65 ? 79.823 51.181 75.227 1.00 34.65 65 TRP B C 1
ATOM 3789 O O . TRP B 1 65 ? 78.782 50.644 75.625 1.00 33.83 65 TRP B O 1
ATOM 3800 N N . VAL B 1 66 ? 80.425 50.824 74.096 1.00 33.01 66 VAL B N 1
ATOM 3801 C CA . VAL B 1 66 ? 79.867 49.778 73.241 1.00 31.90 66 VAL B CA 1
ATOM 3802 C C . VAL B 1 66 ? 79.801 48.401 73.891 1.00 32.15 66 VAL B C 1
ATOM 3803 O O . VAL B 1 66 ? 80.813 47.865 74.342 1.00 32.41 66 VAL B O 1
ATOM 3807 N N . GLU B 1 67 ? 78.597 47.833 73.932 1.00 31.74 67 GLU B N 1
ATOM 3808 C CA . GLU B 1 67 ? 78.381 46.505 74.502 1.00 32.59 67 GLU B CA 1
ATOM 3809 C C . GLU B 1 67 ? 77.888 45.540 73.426 1.00 31.58 67 GLU B C 1
ATOM 3810 O O . GLU B 1 67 ? 78.029 44.321 73.555 1.00 29.93 67 GLU B O 1
ATOM 3816 N N . ASP B 1 68 ? 77.307 46.100 72.370 1.00 30.68 68 ASP B N 1
ATOM 3817 C CA . ASP B 1 68 ? 76.796 45.311 71.259 1.00 30.97 68 ASP B CA 1
ATOM 3818 C C . ASP B 1 68 ? 77.254 45.937 69.946 1.00 30.91 68 ASP B C 1
ATOM 3819 O O . ASP B 1 68 ? 77.011 47.117 69.687 1.00 31.26 68 ASP B O 1
ATOM 3824 N N . PHE B 1 69 ? 77.932 45.139 69.127 1.00 29.30 69 PHE B N 1
ATOM 3825 C CA . PHE B 1 69 ? 78.453 45.598 67.844 1.00 28.30 69 PHE B CA 1
ATOM 3826 C C . PHE B 1 69 ? 77.652 44.941 66.729 1.00 27.88 69 PHE B C 1
ATOM 3827 O O . PHE B 1 69 ? 77.736 43.732 66.531 1.00 27.16 69 PHE B O 1
ATOM 3835 N N . VAL B 1 70 ? 76.872 45.739 66.011 1.00 27.25 70 VAL B N 1
ATOM 3836 C CA . VAL B 1 70 ? 76.061 45.228 64.911 1.00 26.58 70 VAL B CA 1
ATOM 3837 C C . VAL B 1 70 ? 76.728 45.527 63.572 1.00 26.55 70 VAL B C 1
ATOM 3838 O O . VAL B 1 70 ? 76.720 46.668 63.102 1.00 26.36 70 VAL B O 1
ATOM 3842 N N . LEU B 1 71 ? 77.313 44.496 62.967 1.00 25.88 71 LEU B N 1
ATOM 3843 C CA . LEU B 1 71 ? 77.969 44.645 61.678 1.00 25.05 71 LEU B CA 1
ATOM 3844 C C . LEU B 1 71 ? 76.969 44.343 60.566 1.00 25.42 71 LEU B C 1
ATOM 3845 O O . LEU B 1 71 ? 76.549 43.196 60.377 1.00 24.76 71 LEU B O 1
ATOM 3850 N N . ILE B 1 72 ? 76.559 45.387 59.855 1.00 25.96 72 ILE B N 1
ATOM 3851 C CA . ILE B 1 72 ? 75.631 45.220 58.746 1.00 25.79 72 ILE B CA 1
ATOM 3852 C C . ILE B 1 72 ? 76.517 45.096 57.513 1.00 25.98 72 ILE B C 1
ATOM 3853 O O . ILE B 1 72 ? 77.035 46.086 56.995 1.00 26.98 72 ILE B O 1
ATOM 3858 N N . GLY B 1 73 ? 76.717 43.865 57.068 1.00 25.42 73 GLY B N 1
ATOM 3859 C CA . GLY B 1 73 ? 77.559 43.630 55.912 1.00 25.82 73 GLY B CA 1
ATOM 3860 C C . GLY B 1 73 ? 77.351 42.215 55.437 1.00 26.14 73 GLY B C 1
ATOM 3861 O O . GLY B 1 73 ? 76.926 41.359 56.209 1.00 25.52 73 GLY B O 1
ATOM 3862 N N . ILE B 1 74 ? 77.653 41.958 54.171 1.00 26.32 74 ILE B N 1
ATOM 3863 C CA . ILE B 1 74 ? 77.457 40.623 53.629 1.00 25.33 74 ILE B CA 1
ATOM 3864 C C . ILE B 1 74 ? 78.618 40.235 52.722 1.00 26.03 74 ILE B C 1
ATOM 3865 O O . ILE B 1 74 ? 79.275 41.100 52.138 1.00 24.83 74 ILE B O 1
ATOM 3870 N N . GLY B 1 75 ? 78.882 38.934 52.623 1.00 25.68 75 GLY B N 1
ATOM 3871 C CA . GLY B 1 75 ? 79.974 38.470 51.789 1.00 25.43 75 GLY B CA 1
ATOM 3872 C C . GLY B 1 75 ? 81.343 38.874 52.313 1.00 26.52 75 GLY B C 1
ATOM 3873 O O . GLY B 1 75 ? 81.693 38.574 53.456 1.00 25.26 75 GLY B O 1
ATOM 3874 N N . GLY B 1 76 ? 82.121 39.556 51.476 1.00 26.46 76 GLY B N 1
ATOM 3875 C CA . GLY B 1 76 ? 83.452 39.979 51.878 1.00 27.88 76 GLY B CA 1
ATOM 3876 C C . GLY B 1 76 ? 83.467 40.923 53.068 1.00 28.45 76 GLY B C 1
ATOM 3877 O O . GLY B 1 76 ? 84.492 41.095 53.729 1.00 30.57 76 GLY B O 1
ATOM 3878 N N . SER B 1 77 ? 82.327 41.533 53.353 1.00 25.55 77 SER B N 1
ATOM 3879 C CA . SER B 1 77 ? 82.232 42.473 54.461 1.00 26.46 77 SER B CA 1
ATOM 3880 C C . SER B 1 77 ? 81.804 41.794 55.758 1.00 26.67 77 SER B C 1
ATOM 3881 O O . SER B 1 77 ? 81.718 42.445 56.806 1.00 25.97 77 SER B O 1
ATOM 3884 N N . ALA B 1 78 ? 81.542 40.491 55.688 1.00 25.25 78 ALA B N 1
ATOM 3885 C CA . ALA B 1 78 ? 81.098 39.756 56.863 1.00 26.13 78 ALA B CA 1
ATOM 3886 C C . ALA B 1 78 ? 81.903 38.499 57.188 1.00 26.79 78 ALA B C 1
ATOM 3887 O O . ALA B 1 78 ? 82.212 38.246 58.349 1.00 25.45 78 ALA B O 1
ATOM 3889 N N . LEU B 1 79 ? 82.243 37.716 56.169 1.00 26.55 79 LEU B N 1
ATOM 3890 C CA . LEU B 1 79 ? 82.976 36.470 56.387 1.00 25.97 79 LEU B CA 1
ATOM 3891 C C . LEU B 1 79 ? 84.310 36.636 57.107 1.00 25.70 79 LEU B C 1
ATOM 3892 O O . LEU B 1 79 ? 84.607 35.878 58.032 1.00 24.98 79 LEU B O 1
ATOM 3897 N N . GLY B 1 80 ? 85.111 37.609 56.685 1.00 23.54 80 GLY B N 1
ATOM 3898 C CA . GLY B 1 80 ? 86.390 37.834 57.335 1.00 24.58 80 GLY B CA 1
ATOM 3899 C C . GLY B 1 80 ? 86.184 38.200 58.795 1.00 22.56 80 GLY B C 1
ATOM 3900 O O . GLY B 1 80 ? 86.750 37.565 59.680 1.00 24.53 80 GLY B O 1
ATOM 3901 N N . PRO B 1 81 ? 85.383 39.240 59.077 1.00 23.48 81 PRO B N 1
ATOM 3902 C CA . PRO B 1 81 ? 85.108 39.677 60.454 1.00 24.73 81 PRO B CA 1
ATOM 3903 C C . PRO B 1 81 ? 84.589 38.519 61.313 1.00 24.46 81 PRO B C 1
ATOM 3904 O O . PRO B 1 81 ? 85.066 38.306 62.423 1.00 25.43 81 PRO B O 1
ATOM 3908 N N . LYS B 1 82 ? 83.617 37.773 60.788 1.00 24.35 82 LYS B N 1
ATOM 3909 C CA . LYS B 1 82 ? 83.061 36.630 61.511 1.00 26.32 82 LYS B CA 1
ATOM 3910 C C . LYS B 1 82 ? 84.152 35.640 61.898 1.00 25.41 82 LYS B C 1
ATOM 3911 O O . LYS B 1 82 ? 84.254 35.220 63.051 1.00 25.06 82 LYS B O 1
ATOM 3917 N N . ALA B 1 83 ? 84.970 35.274 60.923 1.00 25.34 83 ALA B N 1
ATOM 3918 C CA . ALA B 1 83 ? 86.049 34.331 61.159 1.00 25.89 83 ALA B CA 1
ATOM 3919 C C . ALA B 1 83 ? 87.010 34.795 62.253 1.00 25.72 83 ALA B C 1
ATOM 3920 O O . ALA B 1 83 ? 87.350 34.028 63.151 1.00 24.20 83 ALA B O 1
ATOM 3922 N N . LEU B 1 84 ? 87.439 36.051 62.172 1.00 25.42 84 LEU B N 1
ATOM 3923 C CA . LEU B 1 84 ? 88.387 36.606 63.139 1.00 24.65 84 LEU B CA 1
ATOM 3924 C C . LEU B 1 84 ? 87.800 36.871 64.530 1.00 25.55 84 LEU B C 1
ATOM 3925 O O . LEU B 1 84 ? 88.409 36.521 65.543 1.00 24.03 84 LEU B O 1
ATOM 3930 N N . GLU B 1 85 ? 86.617 37.477 64.582 1.00 24.91 85 GLU B N 1
ATOM 3931 C CA . GLU B 1 85 ? 85.978 37.789 65.858 1.00 24.63 85 GLU B CA 1
ATOM 3932 C C . GLU B 1 85 ? 85.625 36.545 66.670 1.00 26.17 85 GLU B C 1
ATOM 3933 O O . GLU B 1 85 ? 85.773 36.534 67.894 1.00 25.40 85 GLU B O 1
ATOM 3939 N N . ALA B 1 86 ? 85.162 35.496 66.000 1.00 25.28 86 ALA B N 1
ATOM 3940 C CA . ALA B 1 86 ? 84.802 34.273 66.706 1.00 26.59 86 ALA B CA 1
ATOM 3941 C C . ALA B 1 86 ? 86.039 33.643 67.348 1.00 27.22 86 ALA B C 1
ATOM 3942 O O . ALA B 1 86 ? 85.960 33.013 68.402 1.00 27.97 86 ALA B O 1
ATOM 3944 N N . ALA B 1 87 ? 87.189 33.823 66.717 1.00 27.12 87 ALA B N 1
ATOM 3945 C CA . ALA B 1 87 ? 88.409 33.238 67.243 1.00 27.56 87 ALA B CA 1
ATOM 3946 C C . ALA B 1 87 ? 89.143 34.087 68.279 1.00 27.90 87 ALA B C 1
ATOM 3947 O O . ALA B 1 87 ? 89.820 33.540 69.158 1.00 26.76 87 ALA B O 1
ATOM 3949 N N . PHE B 1 88 ? 88.996 35.407 68.212 1.00 27.06 88 PHE B N 1
ATOM 3950 C CA . PHE B 1 88 ? 89.753 36.255 69.129 1.00 29.21 88 PHE B CA 1
ATOM 3951 C C . PHE B 1 88 ? 89.015 37.259 70.000 1.00 29.09 88 PHE B C 1
ATOM 3952 O O . PHE B 1 88 ? 89.597 38.265 70.403 1.00 30.23 88 PHE B O 1
ATOM 3960 N N . ASN B 1 89 ? 87.752 36.999 70.312 1.00 29.71 89 ASN B N 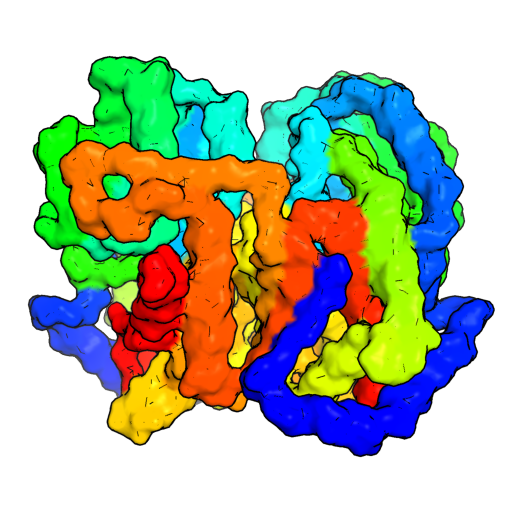1
ATOM 3961 C CA . ASN B 1 89 ? 87.012 37.934 71.145 1.00 30.56 89 ASN B CA 1
ATOM 3962 C C . ASN B 1 89 ? 87.415 37.796 72.614 1.00 32.87 89 ASN B C 1
ATOM 3963 O O . ASN B 1 89 ? 87.105 36.791 73.262 1.00 32.52 89 ASN B O 1
ATOM 3968 N N . GLU B 1 90 ? 88.111 38.810 73.128 1.00 34.64 90 GLU B N 1
ATOM 3969 C CA . GLU B 1 90 ? 88.554 38.831 74.522 1.00 35.84 90 GLU B CA 1
ATOM 3970 C C . GLU B 1 90 ? 87.758 39.837 75.347 1.00 34.79 90 GLU B C 1
ATOM 3971 O O . GLU B 1 90 ? 87.677 39.722 76.568 1.00 34.71 90 GLU B O 1
ATOM 3977 N N . SER B 1 91 ? 87.194 40.833 74.674 1.00 33.04 91 SER B N 1
ATOM 3978 C CA . SER B 1 91 ? 86.466 41.906 75.340 1.00 33.52 91 SER B CA 1
ATOM 3979 C C . SER B 1 91 ? 85.088 41.581 75.900 1.00 33.53 91 SER B C 1
ATOM 3980 O O . SER B 1 91 ? 84.611 42.268 76.804 1.00 33.33 91 SER B O 1
ATOM 3983 N N . GLY B 1 92 ? 84.435 40.557 75.367 1.00 32.77 92 GLY B N 1
ATOM 3984 C CA . GLY B 1 92 ? 83.109 40.237 75.853 1.00 32.30 92 GLY B CA 1
ATOM 3985 C C . GLY B 1 92 ? 82.041 41.039 75.124 1.00 32.49 92 GLY B C 1
ATOM 3986 O O . GLY B 1 92 ? 80.849 40.885 75.393 1.00 33.01 92 GLY B O 1
ATOM 3987 N N . VAL B 1 93 ? 82.458 41.919 74.220 1.00 31.00 93 VAL B N 1
ATOM 3988 C CA . VAL B 1 93 ? 81.499 42.695 73.445 1.00 30.06 93 VAL B CA 1
ATOM 3989 C C . VAL B 1 93 ? 80.720 41.682 72.608 1.00 30.48 93 VAL B C 1
ATOM 3990 O O . VAL B 1 93 ? 81.296 40.725 72.090 1.00 29.43 93 VAL B O 1
ATOM 3994 N N . ARG B 1 94 ? 79.413 41.883 72.490 1.00 29.04 94 ARG B N 1
ATOM 3995 C CA . ARG B 1 94 ? 78.568 40.972 71.725 1.00 29.21 94 ARG B CA 1
ATOM 3996 C C . ARG B 1 94 ? 78.443 41.427 70.275 1.00 28.45 94 ARG B C 1
ATOM 3997 O O . ARG B 1 94 ? 78.079 42.573 70.009 1.00 28.57 94 ARG B O 1
ATOM 4005 N N . PHE B 1 95 ? 78.736 40.521 69.347 1.00 27.46 95 PHE B N 1
ATOM 4006 C CA . PHE B 1 95 ? 78.654 40.823 67.922 1.00 26.94 95 PHE B CA 1
ATOM 4007 C C . PHE B 1 95 ? 77.430 40.194 67.260 1.00 27.52 95 PHE B C 1
ATOM 4008 O O . PHE B 1 95 ? 77.094 39.034 67.514 1.00 25.86 95 PHE B O 1
ATOM 4016 N N . HIS B 1 96 ? 76.769 40.984 66.416 1.00 27.00 96 HIS B N 1
ATOM 4017 C CA . HIS B 1 96 ? 75.576 40.558 65.693 1.00 27.11 96 HIS B CA 1
ATOM 4018 C C . HIS B 1 96 ? 75.805 40.894 64.225 1.00 27.46 96 HIS B C 1
ATOM 4019 O O . HIS B 1 96 ? 76.054 42.048 63.870 1.00 26.75 96 HIS B O 1
ATOM 4026 N N . TYR B 1 97 ? 75.715 39.882 63.375 1.00 27.12 97 TYR B N 1
ATOM 4027 C CA . TYR B 1 97 ? 75.953 40.069 61.955 1.00 26.33 97 TYR B CA 1
ATOM 4028 C C . TYR B 1 97 ? 74.693 40.108 61.111 1.00 27.05 97 TYR B C 1
ATOM 4029 O O . TYR B 1 97 ? 73.927 39.145 61.066 1.00 26.69 97 TYR B O 1
ATOM 4038 N N . LEU B 1 98 ? 74.471 41.237 60.449 1.00 25.86 98 LEU B N 1
ATOM 4039 C CA . LEU B 1 98 ? 73.320 41.356 59.575 1.00 26.21 98 LEU B CA 1
ATOM 4040 C C . LEU B 1 98 ? 73.837 41.041 58.171 1.00 26.63 98 LEU B C 1
ATOM 4041 O O . LEU B 1 98 ? 74.133 41.934 57.378 1.00 27.03 98 LEU B O 1
ATOM 4046 N N . ASP B 1 99 ? 73.970 39.750 57.890 1.00 26.08 99 ASP B N 1
ATOM 4047 C CA . ASP B 1 99 ? 74.453 39.279 56.596 1.00 25.57 99 ASP B CA 1
ATOM 4048 C C . ASP B 1 99 ? 73.290 38.572 55.917 1.00 26.49 99 ASP B C 1
ATOM 4049 O O . ASP B 1 99 ? 73.462 37.534 55.273 1.00 26.01 99 ASP B O 1
ATOM 4054 N N . HIS B 1 100 ? 72.107 39.159 56.067 1.00 26.26 100 HIS B N 1
ATOM 4055 C CA . HIS B 1 100 ? 70.879 38.595 55.528 1.00 26.76 100 HIS B CA 1
ATOM 4056 C C . HIS B 1 100 ? 69.777 39.645 55.636 1.00 27.17 100 HIS B C 1
ATOM 4057 O O . HIS B 1 100 ? 69.995 40.738 56.162 1.00 26.77 100 HIS B O 1
ATOM 4064 N N . VAL B 1 101 ? 68.589 39.309 55.148 1.00 26.93 101 VAL B N 1
ATOM 4065 C CA . VAL B 1 101 ? 67.473 40.243 55.206 1.00 27.69 101 VAL B CA 1
ATOM 4066 C C . VAL B 1 101 ? 66.176 39.618 55.698 1.00 28.04 101 VAL B C 1
ATOM 4067 O O . VAL B 1 101 ? 65.109 40.197 55.516 1.00 29.94 101 VAL B O 1
ATOM 4071 N N . GLU B 1 102 ? 66.260 38.440 56.314 1.00 27.03 102 GLU B N 1
ATOM 4072 C CA . GLU B 1 102 ? 65.063 37.787 56.831 1.00 24.80 102 GLU B CA 1
ATOM 4073 C C . GLU B 1 102 ? 64.644 38.676 57.993 1.00 25.58 102 GLU B C 1
ATOM 4074 O O . GLU B 1 102 ? 65.436 38.938 58.897 1.00 25.85 102 GLU B O 1
ATOM 4080 N N . PRO B 1 103 ? 63.386 39.142 57.988 1.00 26.21 103 PRO B N 1
ATOM 4081 C CA . PRO B 1 103 ? 62.842 40.027 59.023 1.00 27.13 103 PRO B CA 1
ATOM 4082 C C . PRO B 1 103 ? 62.843 39.614 60.491 1.00 27.84 103 PRO B C 1
ATOM 4083 O O . PRO B 1 103 ? 63.256 40.401 61.344 1.00 27.60 103 PRO B O 1
ATOM 4087 N N . GLU B 1 104 ? 62.396 38.399 60.795 1.00 26.97 104 GLU B N 1
ATOM 4088 C CA . GLU B 1 104 ? 62.315 37.957 62.187 1.00 27.81 104 GLU B CA 1
ATOM 4089 C C . GLU B 1 104 ? 63.579 38.083 63.034 1.00 27.32 104 GLU B C 1
ATOM 4090 O O . GLU B 1 104 ? 63.529 38.641 64.130 1.00 29.37 104 GLU B O 1
ATOM 4096 N N . PRO B 1 105 ? 64.725 37.564 62.555 1.00 26.86 105 PRO B N 1
ATOM 4097 C CA . PRO B 1 105 ? 65.945 37.682 63.365 1.00 26.25 105 PRO B CA 1
ATOM 4098 C C . PRO B 1 105 ? 66.326 39.142 63.601 1.00 26.88 105 PRO B C 1
ATOM 4099 O O . PRO B 1 105 ? 66.918 39.487 64.621 1.00 26.23 105 PRO B O 1
ATOM 4103 N N . ILE B 1 106 ? 65.990 39.999 62.648 1.00 27.40 106 ILE B N 1
ATOM 4104 C CA . ILE B 1 106 ? 66.311 41.410 62.781 1.00 28.75 106 ILE B CA 1
ATOM 4105 C C . ILE B 1 106 ? 65.394 42.083 63.800 1.00 28.84 106 ILE B C 1
ATOM 4106 O O . ILE B 1 106 ? 65.854 42.885 64.613 1.00 28.92 106 ILE B O 1
ATOM 4111 N N . LEU B 1 107 ? 64.107 41.738 63.770 1.00 29.95 107 LEU B N 1
ATOM 4112 C CA . LEU B 1 107 ? 63.148 42.291 64.716 1.00 30.95 107 LEU B CA 1
ATOM 4113 C C . LEU B 1 107 ? 63.531 41.874 66.127 1.00 31.53 107 LEU B C 1
ATOM 4114 O O . LEU B 1 107 ? 63.324 42.621 67.076 1.00 31.27 107 LEU B O 1
ATOM 4119 N N . ARG B 1 108 ? 64.081 40.670 66.263 1.00 32.01 108 ARG B N 1
ATOM 4120 C CA . ARG B 1 108 ? 64.493 40.179 67.572 1.00 32.31 108 ARG B CA 1
ATOM 4121 C C . ARG B 1 108 ? 65.626 41.053 68.106 1.00 32.17 108 ARG B C 1
ATOM 4122 O O . ARG B 1 108 ? 65.681 41.350 69.300 1.00 31.76 108 ARG B O 1
ATOM 4130 N N . LEU B 1 109 ? 66.530 41.465 67.221 1.00 31.67 109 LEU B N 1
ATOM 4131 C CA . LEU B 1 109 ? 67.634 42.329 67.630 1.00 32.76 109 LEU B CA 1
ATOM 4132 C C . LEU B 1 109 ? 67.096 43.686 68.081 1.00 32.59 109 LEU B C 1
ATOM 4133 O O . LEU B 1 109 ? 67.483 44.202 69.132 1.00 32.34 109 LEU B O 1
ATOM 4138 N N . LEU B 1 110 ? 66.199 44.256 67.281 1.00 32.07 110 LEU B N 1
ATOM 4139 C CA . LEU B 1 110 ? 65.619 45.556 67.595 1.00 33.35 110 LEU B CA 1
ATOM 4140 C C . LEU B 1 110 ? 64.866 45.529 68.923 1.00 33.97 110 LEU B C 1
ATOM 4141 O O . LEU B 1 110 ? 64.768 46.547 69.610 1.00 33.55 110 LEU B O 1
ATOM 4146 N N . ARG B 1 111 ? 64.347 44.361 69.287 1.00 33.52 111 ARG B N 1
ATOM 4147 C CA . ARG B 1 111 ? 63.589 44.216 70.525 1.00 34.32 111 ARG B CA 1
ATOM 4148 C C . ARG B 1 111 ? 64.409 43.775 71.730 1.00 34.31 111 ARG B C 1
ATOM 4149 O O . ARG B 1 111 ? 63.920 43.828 72.856 1.00 33.77 111 ARG B O 1
ATOM 4157 N N . THR B 1 112 ? 65.649 43.346 71.511 1.00 34.30 112 THR B N 1
ATOM 4158 C CA . THR B 1 112 ? 66.475 42.903 72.633 1.00 34.77 112 THR B CA 1
ATOM 4159 C C . THR B 1 112 ? 67.730 43.740 72.886 1.00 35.09 112 THR B C 1
ATOM 4160 O O . THR B 1 112 ? 68.318 43.665 73.966 1.00 35.30 112 THR B O 1
ATOM 4164 N N . LEU B 1 113 ? 68.129 44.545 71.904 1.00 34.88 113 LEU B N 1
ATOM 4165 C CA . LEU B 1 113 ? 69.318 45.388 72.042 1.00 34.50 113 LEU B CA 1
ATOM 4166 C C . LEU B 1 113 ? 69.015 46.753 72.661 1.00 34.86 113 LEU B C 1
ATOM 4167 O O . LEU B 1 113 ? 67.961 47.339 72.407 1.00 34.52 113 LEU B O 1
ATOM 4172 N N . ASP B 1 114 ? 69.951 47.250 73.467 1.00 34.47 114 ASP B N 1
ATOM 4173 C CA . ASP B 1 114 ? 69.822 48.560 74.095 1.00 34.94 114 ASP B CA 1
ATOM 4174 C C . ASP B 1 114 ? 70.497 49.545 73.140 1.00 34.94 114 ASP B C 1
ATOM 4175 O O . ASP B 1 114 ? 71.711 49.501 72.953 1.00 34.88 114 ASP B O 1
ATOM 4180 N N . PRO B 1 115 ? 69.717 50.442 72.520 1.00 35.87 115 PRO B N 1
ATOM 4181 C CA . PRO B 1 115 ? 70.269 51.426 71.584 1.00 36.73 115 PRO B CA 1
ATOM 4182 C C . PRO B 1 115 ? 71.455 52.196 72.155 1.00 36.06 115 PRO B C 1
ATOM 4183 O O . PRO B 1 115 ? 72.445 52.433 71.463 1.00 35.16 115 PRO B O 1
ATOM 4187 N N . ARG B 1 116 ? 71.352 52.581 73.422 1.00 36.39 116 ARG B N 1
ATOM 4188 C CA . ARG B 1 116 ? 72.410 53.340 74.074 1.00 37.25 116 ARG B CA 1
ATOM 4189 C C . ARG B 1 116 ? 73.720 52.569 74.255 1.00 36.20 116 ARG B C 1
ATOM 4190 O O . ARG B 1 116 ? 74.754 53.161 74.556 1.00 36.00 116 ARG B O 1
ATOM 4198 N N . LYS B 1 117 ? 73.683 51.254 74.062 1.00 35.68 117 LYS B N 1
ATOM 4199 C CA . LYS B 1 117 ? 74.881 50.433 74.221 1.00 35.59 117 LYS B CA 1
ATOM 4200 C C . LYS B 1 117 ? 75.274 49.742 72.918 1.00 35.05 117 LYS B C 1
ATOM 4201 O O . LYS B 1 117 ? 76.203 48.931 72.885 1.00 32.85 117 LYS B O 1
ATOM 4207 N N . THR B 1 118 ? 74.572 50.083 71.844 1.00 33.90 118 THR B N 1
ATOM 4208 C CA . THR B 1 118 ? 74.818 49.468 70.549 1.00 32.72 118 THR B CA 1
ATOM 4209 C C . THR B 1 118 ? 75.521 50.358 69.528 1.00 32.01 118 THR B C 1
ATOM 4210 O O . THR B 1 118 ? 75.212 51.543 69.401 1.00 32.63 118 THR B O 1
ATOM 4214 N N . LEU B 1 119 ? 76.475 49.769 68.810 1.00 30.40 119 LEU B N 1
ATOM 4215 C CA . LEU B 1 119 ? 77.202 50.469 67.758 1.00 29.03 119 LEU B CA 1
ATOM 4216 C C . LEU B 1 119 ? 76.944 49.713 66.462 1.00 28.91 119 LEU B C 1
ATOM 4217 O O . LEU B 1 119 ? 77.199 48.515 66.369 1.00 29.52 119 LEU B O 1
ATOM 4222 N N . VAL B 1 120 ? 76.416 50.416 65.472 1.00 27.76 120 VAL B N 1
ATOM 4223 C CA . VAL B 1 120 ? 76.123 49.817 64.180 1.00 28.47 120 VAL B CA 1
ATOM 4224 C C . VAL B 1 120 ? 77.262 50.136 63.216 1.00 28.20 120 VAL B C 1
ATOM 4225 O O . VAL B 1 120 ? 77.662 51.290 63.075 1.00 29.72 120 VAL B O 1
ATOM 4229 N N . ASN B 1 121 ? 77.787 49.106 62.562 1.00 28.26 121 ASN B N 1
ATOM 4230 C CA . ASN B 1 121 ? 78.869 49.291 61.603 1.00 27.13 121 ASN B CA 1
ATOM 4231 C C . ASN B 1 121 ? 78.394 48.840 60.226 1.00 27.26 121 ASN B C 1
ATOM 4232 O O . ASN B 1 121 ? 78.279 47.643 59.967 1.00 27.04 121 ASN B O 1
ATOM 4237 N N . ALA B 1 122 ? 78.099 49.801 59.354 1.00 26.63 122 ALA B N 1
ATOM 4238 C CA . ALA B 1 122 ? 77.651 49.493 57.994 1.00 26.99 122 ALA B CA 1
ATOM 4239 C C . ALA B 1 122 ? 78.898 49.287 57.151 1.00 26.25 122 ALA B C 1
ATOM 4240 O O . ALA B 1 122 ? 79.684 50.212 56.988 1.00 25.62 122 ALA B O 1
ATOM 4242 N N . VAL B 1 123 ? 79.075 48.081 56.615 1.00 24.97 123 VAL B N 1
ATOM 4243 C CA . VAL B 1 123 ? 80.260 47.762 55.821 1.00 25.60 123 VAL B CA 1
ATOM 4244 C C . VAL B 1 123 ? 79.960 47.307 54.389 1.00 25.65 123 VAL B C 1
ATOM 4245 O O . VAL B 1 123 ? 79.239 46.331 54.168 1.00 26.21 123 VAL B O 1
ATOM 4249 N N . SER B 1 124 ? 80.531 48.017 53.419 1.00 25.64 124 SER B N 1
ATOM 4250 C CA . SER B 1 124 ? 80.341 47.700 52.003 1.00 27.39 124 SER B CA 1
ATOM 4251 C C . SER B 1 124 ? 81.343 48.478 51.155 1.00 27.20 124 SER B C 1
ATOM 4252 O O . SER B 1 124 ? 81.439 49.698 51.266 1.00 26.74 124 SER B O 1
ATOM 4255 N N . LYS B 1 125 ? 82.085 47.775 50.305 1.00 28.10 125 LYS B N 1
ATOM 4256 C CA . LYS B 1 125 ? 83.072 48.431 49.455 1.00 29.50 125 LYS B CA 1
ATOM 4257 C C . LYS B 1 125 ? 82.413 49.466 48.551 1.00 29.91 125 LYS B C 1
ATOM 4258 O O . LYS B 1 125 ? 82.710 50.658 48.642 1.00 30.91 125 LYS B O 1
ATOM 4264 N N . SER B 1 126 ? 81.512 49.012 47.687 1.00 29.68 126 SER B N 1
ATOM 4265 C CA . SER B 1 126 ? 80.814 49.909 46.766 1.00 30.99 126 SER B CA 1
ATOM 4266 C C . SER B 1 126 ? 79.870 50.829 47.528 1.00 31.19 126 SER B C 1
ATOM 4267 O O . SER B 1 126 ? 79.573 51.941 47.087 1.00 31.96 126 SER B O 1
ATOM 4270 N N . GLY B 1 127 ? 79.389 50.347 48.669 1.00 30.52 127 GLY B N 1
ATOM 4271 C CA . GLY B 1 127 ? 78.471 51.124 49.478 1.00 29.50 127 GLY B CA 1
ATOM 4272 C C . GLY B 1 127 ? 77.029 51.027 49.009 1.00 31.93 127 GLY B C 1
ATOM 4273 O O . GLY B 1 127 ? 76.155 51.687 49.566 1.00 33.36 127 GLY B O 1
ATOM 4274 N N . SER B 1 128 ? 76.765 50.208 47.994 1.00 32.24 128 SER B N 1
ATOM 4275 C CA . SER B 1 128 ? 75.401 50.073 47.483 1.00 33.44 128 SER B CA 1
ATOM 4276 C C . SER B 1 128 ? 74.835 48.651 47.543 1.00 32.54 128 SER B C 1
ATOM 4277 O O . SER B 1 128 ? 73.756 48.382 47.000 1.00 32.84 128 SER B O 1
ATOM 4280 N N . THR B 1 129 ? 75.556 47.742 48.197 1.00 31.55 129 THR B N 1
ATOM 4281 C CA . THR B 1 129 ? 75.086 46.364 48.324 1.00 29.25 129 THR B CA 1
ATOM 4282 C C . THR B 1 129 ? 73.669 46.400 48.896 1.00 28.63 129 THR B C 1
ATOM 4283 O O . THR B 1 129 ? 73.444 46.871 50.015 1.00 28.97 129 THR B O 1
ATOM 4287 N N . ALA B 1 130 ? 72.723 45.897 48.109 1.00 28.09 130 ALA B N 1
ATOM 4288 C CA . ALA B 1 130 ? 71.312 45.902 48.471 1.00 28.30 130 ALA B CA 1
ATOM 4289 C C . ALA B 1 130 ? 70.965 45.455 49.891 1.00 28.09 130 ALA B C 1
ATOM 4290 O O . ALA B 1 130 ? 70.269 46.170 50.622 1.00 27.89 130 ALA B O 1
ATOM 4292 N N . GLU B 1 131 ? 71.430 44.273 50.280 1.00 26.87 131 GLU B N 1
ATOM 4293 C CA . GLU B 1 131 ? 71.125 43.752 51.607 1.00 27.02 131 GLU B CA 1
ATOM 4294 C C . GLU B 1 131 ? 71.585 44.685 52.720 1.00 26.88 131 GLU B C 1
ATOM 4295 O O . GLU B 1 131 ? 70.880 44.890 53.709 1.00 27.47 131 GLU B O 1
ATOM 4301 N N . THR B 1 132 ? 72.770 45.256 52.543 1.00 26.38 132 THR B N 1
ATOM 4302 C CA . THR B 1 132 ? 73.342 46.154 53.533 1.00 26.69 132 THR B CA 1
ATOM 4303 C C . THR B 1 132 ? 72.586 47.478 53.611 1.00 26.74 132 THR B C 1
ATOM 4304 O O . THR B 1 132 ? 72.397 48.021 54.698 1.00 25.42 132 THR B O 1
ATOM 4308 N N . LEU B 1 133 ? 72.152 47.999 52.467 1.00 27.19 133 LEU B N 1
ATOM 4309 C CA . LEU B 1 133 ? 71.405 49.248 52.473 1.00 28.68 133 LEU B CA 1
ATOM 4310 C C . LEU B 1 133 ? 70.066 49.020 53.169 1.00 29.36 133 LEU B C 1
ATOM 4311 O O . LEU B 1 133 ? 69.628 49.849 53.960 1.00 29.91 133 LEU B O 1
ATOM 4316 N N . ALA B 1 134 ? 69.432 47.885 52.884 1.00 29.25 134 ALA B N 1
ATOM 4317 C CA . ALA B 1 134 ? 68.139 47.557 53.484 1.00 28.39 134 ALA B CA 1
ATOM 4318 C C . ALA B 1 134 ? 68.257 47.446 54.998 1.00 28.10 134 ALA B C 1
ATOM 4319 O O . ALA B 1 134 ? 67.451 48.012 55.745 1.00 27.96 134 ALA B O 1
ATOM 4321 N N . GLY B 1 135 ? 69.267 46.712 55.446 1.00 27.92 135 GLY B N 1
ATOM 4322 C CA . GLY B 1 135 ? 69.469 46.539 56.870 1.00 27.74 135 GLY B CA 1
ATOM 4323 C C . GLY B 1 135 ? 69.808 47.849 57.548 1.00 28.32 135 GLY B C 1
ATOM 4324 O O . GLY B 1 135 ? 69.359 48.113 58.666 1.00 29.18 135 GLY B O 1
ATOM 4325 N N . LEU B 1 136 ? 70.603 48.675 56.878 1.00 27.66 136 LEU B N 1
ATOM 4326 C CA . LEU B 1 136 ? 70.991 49.960 57.449 1.00 28.21 136 LEU B CA 1
ATOM 4327 C C . LEU B 1 136 ? 69.760 50.839 57.655 1.00 28.35 136 LEU B C 1
ATOM 4328 O O . LEU B 1 136 ? 69.578 51.414 58.729 1.00 29.62 136 LEU B O 1
ATOM 4333 N N . ALA B 1 137 ? 68.914 50.927 56.630 1.00 28.50 137 ALA B N 1
ATOM 4334 C CA . ALA B 1 137 ? 67.701 51.740 56.695 1.00 29.69 137 ALA B CA 1
ATOM 4335 C C . ALA B 1 137 ? 66.868 51.361 57.912 1.00 30.04 137 ALA B C 1
ATOM 4336 O O . ALA B 1 137 ? 66.349 52.225 58.616 1.00 29.80 137 ALA B O 1
ATOM 4338 N N . VAL B 1 138 ? 66.739 50.062 58.154 1.00 29.50 138 VAL B N 1
ATOM 4339 C CA . VAL B 1 138 ? 65.969 49.581 59.290 1.00 28.12 138 VAL B CA 1
ATOM 4340 C C . VAL B 1 138 ? 66.606 49.994 60.608 1.00 28.28 138 VAL B C 1
ATOM 4341 O O . VAL B 1 138 ? 65.919 50.468 61.514 1.00 29.22 138 VAL B O 1
ATOM 4345 N N . PHE B 1 139 ? 67.919 49.819 60.725 1.00 27.66 139 PHE B N 1
ATOM 4346 C CA . PHE B 1 139 ? 68.592 50.178 61.966 1.00 28.79 139 PHE B CA 1
ATOM 4347 C C . PHE B 1 139 ? 68.683 51.683 62.195 1.00 29.45 139 PHE B C 1
ATOM 4348 O O . PHE B 1 139 ? 68.761 52.132 63.340 1.00 29.85 139 PHE B O 1
ATOM 4356 N N . LEU B 1 140 ? 68.671 52.453 61.108 1.00 30.82 140 LEU B N 1
ATOM 4357 C CA . LEU B 1 140 ? 68.720 53.911 61.209 1.00 33.71 140 LEU B CA 1
ATOM 4358 C C . LEU B 1 140 ? 67.440 54.418 61.864 1.00 33.94 140 LEU B C 1
ATOM 4359 O O . LEU B 1 140 ? 67.491 55.203 62.810 1.00 35.40 140 LEU B O 1
ATOM 4364 N N . LYS B 1 141 ? 66.293 53.967 61.359 1.00 34.55 141 LYS B N 1
ATOM 4365 C CA . LYS B 1 141 ? 65.006 54.369 61.915 1.00 34.81 141 LYS B CA 1
ATOM 4366 C C . LYS B 1 141 ? 64.990 54.053 63.409 1.00 34.34 141 LYS B C 1
ATOM 4367 O O . LYS B 1 141 ? 64.573 54.870 64.223 1.00 35.55 141 LYS B O 1
ATOM 4373 N N . TRP B 1 142 ? 65.458 52.857 63.749 1.00 34.26 142 TRP B N 1
ATOM 4374 C CA . TRP B 1 142 ? 65.520 52.383 65.127 1.00 33.18 142 TRP B CA 1
ATOM 4375 C C . TRP B 1 142 ? 66.369 53.326 65.973 1.00 33.71 142 TRP B C 1
ATOM 4376 O O . TRP B 1 142 ? 65.936 53.787 67.028 1.00 32.57 142 TRP B O 1
ATOM 4387 N N . LEU B 1 143 ? 67.578 53.612 65.500 1.00 33.37 143 LEU B N 1
ATOM 4388 C CA . LEU B 1 143 ? 68.490 54.502 66.209 1.00 34.35 143 LEU B CA 1
ATOM 4389 C C . LEU B 1 143 ? 67.886 55.885 66.435 1.00 34.13 143 LEU B C 1
ATOM 4390 O O . LEU B 1 143 ? 67.873 56.387 67.555 1.00 34.23 143 LEU B O 1
ATOM 4395 N N . LYS B 1 144 ? 67.390 56.503 65.372 1.00 35.63 144 LYS B N 1
ATOM 4396 C CA . LYS B 1 144 ? 66.806 57.831 65.499 1.00 37.42 144 LYS B CA 1
ATOM 4397 C C . LYS B 1 144 ? 65.600 57.826 66.429 1.00 38.39 144 LYS B C 1
ATOM 4398 O O . LYS B 1 144 ? 65.402 58.759 67.205 1.00 37.85 144 LYS B O 1
ATOM 4404 N N . ALA B 1 145 ? 64.803 56.765 66.362 1.00 38.91 145 ALA B N 1
ATOM 4405 C CA . ALA B 1 145 ? 63.612 56.653 67.198 1.00 38.56 145 ALA B CA 1
ATOM 4406 C C . ALA B 1 145 ? 63.932 56.599 68.694 1.00 39.27 145 ALA B C 1
ATOM 4407 O O . ALA B 1 145 ? 63.204 57.162 69.514 1.00 39.84 145 ALA B O 1
ATOM 4409 N N . HIS B 1 146 ? 65.028 55.934 69.044 1.00 38.30 146 HIS B N 1
ATOM 4410 C CA . HIS B 1 146 ? 65.418 55.778 70.441 1.00 39.03 146 HIS B CA 1
ATOM 4411 C C . HIS B 1 146 ? 66.449 56.777 70.965 1.00 38.60 146 HIS B C 1
ATOM 4412 O O . HIS B 1 146 ? 66.444 57.105 72.151 1.00 38.03 146 HIS B O 1
ATOM 4419 N N . LEU B 1 147 ? 67.328 57.258 70.092 1.00 38.09 147 LEU B N 1
ATOM 4420 C CA . LEU B 1 147 ? 68.381 58.175 70.514 1.00 38.62 147 LEU B CA 1
ATOM 4421 C C . LEU B 1 147 ? 68.223 59.617 70.039 1.00 39.27 147 LEU B C 1
ATOM 4422 O O . LEU B 1 147 ? 69.028 60.481 70.397 1.00 37.93 147 LEU B O 1
ATOM 4427 N N . GLY B 1 148 ? 67.196 59.885 69.240 1.00 39.61 148 GLY B N 1
ATOM 4428 C CA . GLY B 1 148 ? 67.009 61.234 68.745 1.00 39.85 148 GLY B CA 1
ATOM 4429 C C . GLY B 1 148 ? 68.222 61.635 67.926 1.00 41.04 148 GLY B C 1
ATOM 4430 O O . GLY B 1 148 ? 68.763 60.810 67.187 1.00 38.80 148 GLY B O 1
ATOM 4431 N N . GLU B 1 149 ? 68.666 62.884 68.059 1.00 41.19 149 GLU B N 1
ATOM 4432 C CA . GLU B 1 149 ? 69.822 63.359 67.300 1.00 42.89 149 GLU B CA 1
ATOM 4433 C C . GLU B 1 149 ? 71.165 62.769 67.743 1.00 43.18 149 GLU B C 1
ATOM 4434 O O . GLU B 1 149 ? 72.188 63.014 67.103 1.00 45.13 149 GLU B O 1
ATOM 4440 N N . ASP B 1 150 ? 71.173 61.999 68.827 1.00 42.53 150 ASP B N 1
ATOM 4441 C CA . ASP B 1 150 ? 72.415 61.382 69.302 1.00 42.52 150 ASP B CA 1
ATOM 4442 C C . ASP B 1 150 ? 72.718 60.078 68.561 1.00 41.03 150 ASP B C 1
ATOM 4443 O O . ASP B 1 150 ? 73.606 59.327 68.963 1.00 41.20 150 ASP B O 1
ATOM 4448 N N . TRP B 1 151 ? 71.993 59.817 67.478 1.00 39.85 151 TRP B N 1
ATOM 4449 C CA . TRP B 1 151 ? 72.177 58.581 66.724 1.00 37.97 151 TRP B CA 1
ATOM 4450 C C . TRP B 1 151 ? 73.497 58.447 65.962 1.00 37.54 151 TRP B C 1
ATOM 4451 O O . TRP B 1 151 ? 74.052 57.354 65.870 1.00 36.27 151 TRP B O 1
ATOM 4462 N N . ARG B 1 152 ? 73.991 59.560 65.424 1.00 37.28 152 ARG B N 1
ATOM 4463 C CA . ARG B 1 152 ? 75.227 59.577 64.639 1.00 35.58 152 ARG B CA 1
ATOM 4464 C C . ARG B 1 152 ? 76.446 58.936 65.314 1.00 35.31 152 ARG B C 1
ATOM 4465 O O . ARG B 1 152 ? 77.271 58.307 64.651 1.00 34.81 152 ARG B O 1
ATOM 4473 N N . ARG B 1 153 ? 76.564 59.096 66.626 1.00 34.54 153 ARG B N 1
ATOM 4474 C CA . ARG B 1 153 ? 77.693 58.524 67.353 1.00 34.40 153 ARG B CA 1
ATOM 4475 C C . ARG B 1 153 ? 77.605 57.002 67.358 1.00 33.15 153 ARG B C 1
ATOM 4476 O O . ARG B 1 153 ? 78.602 56.319 67.596 1.00 32.07 153 ARG B O 1
ATOM 4484 N N . HIS B 1 154 ? 76.410 56.486 67.073 1.00 31.84 154 HIS B N 1
ATOM 4485 C CA . HIS B 1 154 ? 76.142 55.047 67.055 1.00 31.01 154 HIS B CA 1
ATOM 4486 C C . HIS B 1 154 ? 76.216 54.376 65.683 1.00 31.00 154 HIS B C 1
ATOM 4487 O O . HIS B 1 154 ? 75.830 53.214 65.529 1.00 30.29 154 HIS B O 1
ATOM 4494 N N . LEU B 1 155 ? 76.707 55.108 64.692 1.00 30.03 155 LEU B N 1
ATOM 4495 C CA . LEU B 1 155 ? 76.837 54.570 63.347 1.00 30.99 155 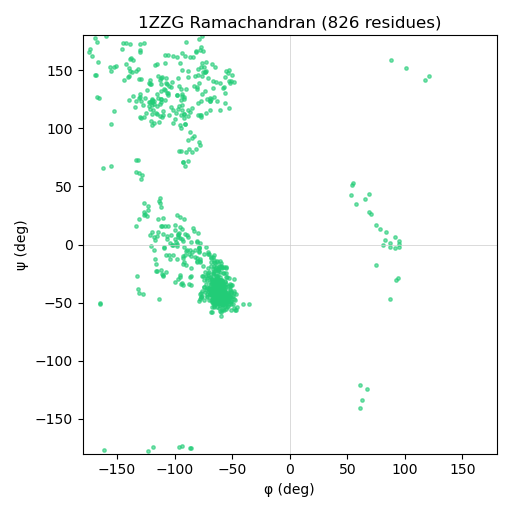LEU B CA 1
ATOM 4496 C C . LEU B 1 155 ? 78.195 54.908 62.750 1.00 31.77 155 LEU B C 1
ATOM 4497 O O . LEU B 1 155 ? 78.546 56.078 62.591 1.00 31.53 155 LEU B O 1
ATOM 4502 N N . VAL B 1 156 ? 78.960 53.870 62.436 1.00 30.73 156 VAL B N 1
ATOM 4503 C CA . VAL B 1 156 ? 80.274 54.041 61.832 1.00 30.49 156 VAL B CA 1
ATOM 4504 C C . VAL B 1 156 ? 80.250 53.291 60.501 1.00 31.41 156 VAL B C 1
ATOM 4505 O O . VAL B 1 156 ? 79.709 52.186 60.407 1.00 32.00 156 VAL B O 1
ATOM 4509 N N . VAL B 1 157 ? 80.824 53.901 59.471 1.00 30.44 157 VAL B N 1
ATOM 4510 C CA . VAL B 1 157 ? 80.840 53.307 58.142 1.00 30.27 157 VAL B CA 1
ATOM 4511 C C . VAL B 1 157 ? 82.231 52.860 57.692 1.00 29.24 157 VAL B C 1
ATOM 4512 O O . VAL B 1 157 ? 83.234 53.494 58.013 1.00 29.22 157 VAL B O 1
ATOM 4516 N N . THR B 1 158 ? 82.272 51.754 56.954 1.00 27.25 158 THR B N 1
ATOM 4517 C CA . THR B 1 158 ? 83.513 51.214 56.412 1.00 26.47 158 THR B CA 1
ATOM 4518 C C . THR B 1 158 ? 83.219 51.006 54.930 1.00 27.06 158 THR B C 1
ATOM 4519 O O . THR B 1 158 ? 82.457 50.117 54.560 1.00 26.25 158 THR B O 1
ATOM 4523 N N . THR B 1 159 ? 83.818 51.831 54.079 1.00 26.55 159 THR B N 1
ATOM 4524 C CA . THR B 1 159 ? 83.535 51.753 52.649 1.00 27.84 159 THR B CA 1
ATOM 4525 C C . THR B 1 159 ? 84.623 52.438 51.818 1.00 27.69 159 THR B C 1
ATOM 4526 O O . THR B 1 159 ? 85.615 52.916 52.363 1.00 28.31 159 THR B O 1
ATOM 4530 N N . ASP B 1 160 ? 84.440 52.483 50.500 1.00 28.49 160 ASP B N 1
ATOM 4531 C CA . ASP B 1 160 ? 85.416 53.129 49.615 1.00 29.50 160 ASP B CA 1
ATOM 4532 C C . ASP B 1 160 ? 85.681 54.548 50.134 1.00 30.53 160 ASP B C 1
ATOM 4533 O O . ASP B 1 160 ? 84.758 55.238 50.563 1.00 29.85 160 ASP B O 1
ATOM 4538 N N . PRO B 1 161 ? 86.943 55.008 50.087 1.00 32.19 161 PRO B N 1
ATOM 4539 C CA . PRO B 1 161 ? 87.275 56.355 50.569 1.00 33.89 161 PRO B CA 1
ATOM 4540 C C . PRO B 1 161 ? 86.588 57.526 49.857 1.00 35.31 161 PRO B C 1
ATOM 4541 O O . PRO B 1 161 ? 86.446 58.604 50.437 1.00 35.25 161 PRO B O 1
ATOM 4545 N N . LYS B 1 162 ? 86.149 57.322 48.619 1.00 37.10 162 LYS B N 1
ATOM 4546 C CA . LYS B 1 162 ? 85.503 58.402 47.878 1.00 40.83 162 LYS B CA 1
ATOM 4547 C C . LYS B 1 162 ? 84.181 58.084 47.174 1.00 41.49 162 LYS B C 1
ATOM 4548 O O . LYS B 1 162 ? 83.273 58.916 47.145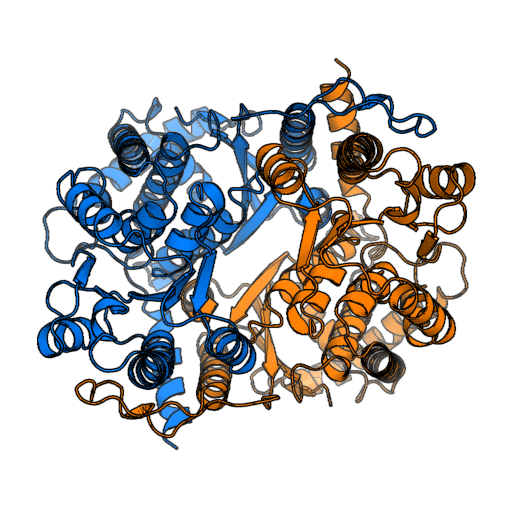 1.00 40.82 162 LYS B O 1
ATOM 4554 N N . GLU B 1 163 ? 84.064 56.889 46.608 1.00 41.80 163 GLU B N 1
ATOM 4555 C CA . GLU B 1 163 ? 82.851 56.532 45.884 1.00 42.69 163 GLU B CA 1
ATOM 4556 C C . GLU B 1 163 ? 81.784 55.759 46.651 1.00 41.36 163 GLU B C 1
ATOM 4557 O O . GLU B 1 163 ? 82.072 55.086 47.642 1.00 41.05 163 GLU B O 1
ATOM 4563 N N . GLY B 1 164 ? 80.543 55.877 46.183 1.00 40.12 164 GLY B N 1
ATOM 4564 C CA . GLY B 1 164 ? 79.442 55.159 46.801 1.00 38.76 164 GLY B CA 1
ATOM 4565 C C . GLY B 1 164 ? 78.539 55.943 47.733 1.00 37.11 164 GLY B C 1
ATOM 4566 O O . GLY B 1 164 ? 78.967 56.913 48.360 1.00 37.92 164 GLY B O 1
ATOM 4567 N N . PRO B 1 165 ? 77.269 55.529 47.852 1.00 37.17 165 PRO B N 1
ATOM 4568 C CA . PRO B 1 165 ? 76.287 56.190 48.716 1.00 36.21 165 PRO B CA 1
ATOM 4569 C C . PRO B 1 165 ? 76.593 56.174 50.218 1.00 35.75 165 PRO B C 1
ATOM 4570 O O . PRO B 1 165 ? 76.147 57.068 50.939 1.00 35.52 165 PRO B O 1
ATOM 4574 N N . LEU B 1 166 ? 77.337 55.175 50.698 1.00 34.45 166 LEU B N 1
ATOM 4575 C CA . LEU B 1 166 ? 77.675 55.122 52.128 1.00 34.88 166 LEU B CA 1
ATOM 4576 C C . LEU B 1 166 ? 78.699 56.207 52.465 1.00 34.29 166 LEU B C 1
ATOM 4577 O O . LEU B 1 166 ? 78.582 56.898 53.483 1.00 33.94 166 LEU B O 1
ATOM 4582 N N . ARG B 1 167 ? 79.707 56.348 51.611 1.00 34.07 167 ARG B N 1
ATOM 4583 C CA . ARG B 1 167 ? 80.724 57.369 51.816 1.00 34.61 167 ARG B CA 1
ATOM 4584 C C . ARG B 1 167 ? 80.019 58.728 51.857 1.00 34.37 167 ARG B C 1
ATOM 4585 O O . ARG B 1 167 ? 80.231 59.521 52.771 1.00 35.26 167 ARG B O 1
ATOM 4593 N N . ALA B 1 168 ? 79.153 58.974 50.879 1.00 34.34 168 ALA B N 1
ATOM 4594 C CA . ALA B 1 168 ? 78.413 60.231 50.804 1.00 34.57 168 ALA B CA 1
ATOM 4595 C C . ALA B 1 168 ? 77.535 60.463 52.032 1.00 34.63 168 ALA B C 1
ATOM 4596 O O . ALA B 1 168 ? 77.429 61.588 52.528 1.00 34.34 168 ALA B O 1
ATOM 4598 N N . PHE B 1 169 ? 76.896 59.401 52.514 1.00 33.63 169 PHE B N 1
ATOM 4599 C CA . PHE B 1 169 ? 76.028 59.511 53.680 1.00 33.38 169 PHE B CA 1
ATOM 4600 C C . PHE B 1 169 ? 76.867 59.872 54.905 1.00 33.28 169 PHE B C 1
ATOM 4601 O O . PHE B 1 169 ? 76.480 60.718 55.714 1.00 34.61 169 PHE B O 1
ATOM 4609 N N . ALA B 1 170 ? 78.024 59.233 55.032 1.00 32.81 170 ALA B N 1
ATOM 4610 C CA . ALA B 1 170 ? 78.918 59.495 56.154 1.00 34.18 170 ALA B CA 1
ATOM 4611 C C . ALA B 1 170 ? 79.370 60.955 56.162 1.00 34.78 170 ALA B C 1
ATOM 4612 O O . ALA B 1 170 ? 79.395 61.601 57.209 1.00 34.03 170 ALA B O 1
ATOM 4614 N N . GLU B 1 171 ? 79.728 61.465 54.988 1.00 36.40 171 GLU B N 1
ATOM 4615 C CA . GLU B 1 171 ? 80.189 62.844 54.857 1.00 39.06 171 GLU B CA 1
ATOM 4616 C C . GLU B 1 171 ? 79.055 63.815 55.169 1.00 38.52 171 GLU B C 1
ATOM 4617 O O . GLU B 1 171 ? 79.256 64.826 55.840 1.00 36.30 171 GLU B O 1
ATOM 4623 N N . ARG B 1 172 ? 77.862 63.485 54.685 1.00 39.10 172 ARG B N 1
ATOM 4624 C CA . ARG B 1 172 ? 76.675 64.307 54.887 1.00 39.90 172 ARG B CA 1
ATOM 4625 C C . ARG B 1 172 ? 76.260 64.432 56.351 1.00 39.22 172 ARG B C 1
ATOM 4626 O O . ARG B 1 172 ? 75.858 65.506 56.797 1.00 39.15 172 ARG B O 1
ATOM 4634 N N . GLU B 1 173 ? 76.359 63.336 57.095 1.00 37.13 173 GLU B N 1
ATOM 4635 C CA . GLU B 1 173 ? 75.967 63.326 58.500 1.00 36.95 173 GLU B CA 1
ATOM 4636 C C . GLU B 1 173 ? 77.109 63.497 59.490 1.00 36.45 173 GLU B C 1
ATOM 4637 O O . GLU B 1 173 ? 76.884 63.485 60.704 1.00 35.52 173 GLU B O 1
ATOM 4643 N N . GLY B 1 174 ? 78.326 63.652 58.978 1.00 35.50 174 GLY B N 1
ATOM 4644 C CA . GLY B 1 174 ? 79.478 63.809 59.849 1.00 35.04 174 GLY B CA 1
ATOM 4645 C C . GLY B 1 174 ? 79.749 62.554 60.661 1.00 35.04 174 GLY B C 1
ATOM 4646 O O . GLY B 1 174 ? 80.111 62.637 61.835 1.00 34.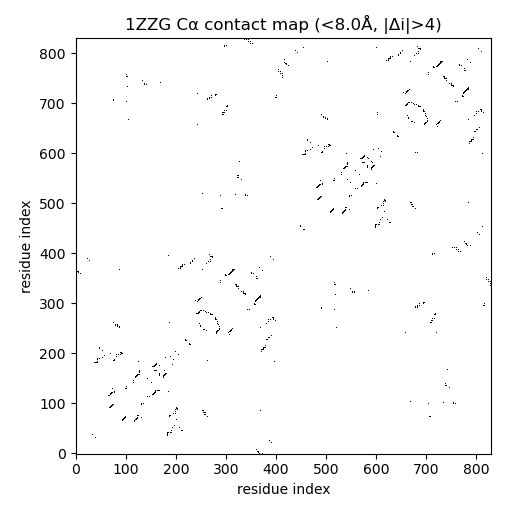86 174 GLY B O 1
ATOM 4647 N N . LEU B 1 175 ? 79.578 61.391 60.034 1.00 34.56 175 LEU B N 1
ATOM 4648 C CA . LEU B 1 175 ? 79.799 60.105 60.704 1.00 34.11 175 LEU B CA 1
ATOM 4649 C C . LEU B 1 175 ? 81.243 59.627 60.602 1.00 33.75 175 LEU B C 1
ATOM 4650 O O . LEU B 1 175 ? 81.931 59.907 59.618 1.00 33.83 175 LEU B O 1
ATOM 4655 N N . LYS B 1 176 ? 81.697 58.898 61.618 1.00 34.45 176 LYS B N 1
ATOM 4656 C CA . LYS B 1 176 ? 83.046 58.350 61.602 1.00 34.02 176 LYS B CA 1
ATOM 4657 C C . LYS B 1 176 ? 83.070 57.310 60.488 1.00 34.41 176 LYS B C 1
ATOM 4658 O O . LYS B 1 176 ? 82.149 56.494 60.378 1.00 34.53 176 LYS B O 1
ATOM 4664 N N . ALA B 1 177 ? 84.113 57.336 59.663 1.00 32.74 177 ALA B N 1
ATOM 4665 C CA . ALA B 1 177 ? 84.222 56.387 58.563 1.00 32.52 177 ALA B CA 1
ATOM 4666 C C . ALA B 1 177 ? 85.637 55.864 58.377 1.00 31.71 177 ALA B C 1
ATOM 4667 O O . ALA B 1 177 ? 86.615 56.583 58.587 1.00 30.34 177 ALA B O 1
ATOM 4669 N N . PHE B 1 178 ? 85.732 54.598 57.989 1.00 29.78 178 PHE B N 1
ATOM 4670 C CA . PHE B 1 178 ? 87.015 53.958 57.738 1.00 30.22 178 PHE B CA 1
ATOM 4671 C C . PHE B 1 178 ? 87.036 53.573 56.275 1.00 29.28 178 PHE B C 1
ATOM 4672 O O . PHE B 1 178 ? 85.987 53.376 55.665 1.00 29.18 178 PHE B O 1
ATOM 4680 N N . ALA B 1 179 ? 88.223 53.460 55.701 1.00 28.53 179 ALA B N 1
ATOM 4681 C CA . ALA B 1 179 ? 88.292 53.157 54.286 1.00 28.57 179 ALA B CA 1
ATOM 4682 C C . ALA B 1 179 ? 88.731 51.768 53.884 1.00 29.19 179 ALA B C 1
ATOM 4683 O O . ALA B 1 179 ? 89.579 51.141 54.524 1.00 28.69 179 ALA B O 1
ATOM 4685 N N . ILE B 1 180 ? 88.107 51.293 52.814 1.00 28.22 180 ILE B N 1
ATOM 4686 C CA . ILE B 1 180 ? 88.449 50.022 52.217 1.00 28.79 180 ILE B CA 1
ATOM 4687 C C . ILE B 1 180 ? 89.191 50.534 50.984 1.00 28.64 180 ILE B C 1
ATOM 4688 O O . ILE B 1 180 ? 88.588 51.157 50.109 1.00 28.52 180 ILE B O 1
ATOM 4693 N N . PRO B 1 181 ? 90.515 50.316 50.921 1.00 29.12 181 PRO B N 1
ATOM 4694 C CA . PRO B 1 181 ? 91.303 50.783 49.776 1.00 29.64 181 PRO B CA 1
ATOM 4695 C C . PRO B 1 181 ? 90.710 50.430 48.416 1.00 31.18 181 PRO B C 1
ATOM 4696 O O . PRO B 1 181 ? 90.189 49.332 48.205 1.00 29.98 181 PRO B O 1
ATOM 4700 N N . LYS B 1 182 ? 90.793 51.381 47.494 1.00 30.86 182 LYS B N 1
ATOM 4701 C CA . LYS B 1 182 ? 90.269 51.199 46.148 1.00 32.40 182 LYS B CA 1
ATOM 4702 C C . LYS B 1 182 ? 90.725 49.889 45.515 1.00 30.94 182 LYS B C 1
ATOM 4703 O O . LYS B 1 182 ? 89.925 49.179 44.909 1.00 31.46 182 LYS B O 1
ATOM 4709 N N . GLU B 1 183 ? 92.009 49.572 45.670 1.00 30.66 183 GLU B N 1
ATOM 4710 C CA . GLU B 1 183 ? 92.593 48.364 45.086 1.00 30.20 183 GLU B CA 1
ATOM 4711 C C . GLU B 1 183 ? 92.409 47.092 45.906 1.00 29.58 183 GLU B C 1
ATOM 4712 O O . GLU B 1 183 ? 93.069 46.084 45.651 1.00 29.40 183 GLU B O 1
ATOM 4718 N N . VAL B 1 184 ? 91.515 47.136 46.886 1.00 28.41 184 VAL B N 1
ATOM 4719 C CA . VAL B 1 184 ? 91.258 45.976 47.725 1.00 27.98 184 VAL B CA 1
ATOM 4720 C C . VAL B 1 184 ? 89.831 45.495 47.507 1.00 27.46 184 VAL B C 1
ATOM 4721 O O . VAL B 1 184 ? 88.883 46.193 47.863 1.00 27.97 184 VAL B O 1
ATOM 4725 N N . GLY B 1 185 ? 89.680 44.314 46.913 1.00 29.10 185 GLY B N 1
ATOM 4726 C CA . GLY B 1 185 ? 88.353 43.767 46.685 1.00 29.63 185 GLY B CA 1
ATOM 4727 C C . GLY B 1 185 ? 87.757 43.239 47.977 1.00 29.86 185 GLY B C 1
ATOM 4728 O O . GLY B 1 185 ? 88.497 42.768 48.848 1.00 29.67 185 GLY B O 1
ATOM 4729 N N . GLY B 1 186 ? 86.431 43.317 48.114 1.00 30.83 186 GLY B N 1
ATOM 4730 C CA . GLY B 1 186 ? 85.773 42.826 49.322 1.00 28.65 186 GLY B CA 1
ATOM 4731 C C . GLY B 1 186 ? 86.236 41.455 49.772 1.00 28.89 186 GLY B C 1
ATOM 4732 O O . GLY B 1 186 ? 86.460 41.212 50.954 1.00 28.10 186 GLY B O 1
ATOM 4733 N N . ARG B 1 187 ? 86.383 40.569 48.797 1.00 28.66 187 ARG B N 1
ATOM 4734 C CA . ARG B 1 187 ? 86.812 39.204 49.021 1.00 28.88 187 ARG B CA 1
ATOM 4735 C C . ARG B 1 187 ? 88.202 39.132 49.687 1.00 27.50 187 ARG B C 1
ATOM 4736 O O . ARG B 1 187 ? 88.485 38.217 50.459 1.00 27.17 187 ARG B O 1
ATOM 4744 N N . PHE B 1 188 ? 89.050 40.122 49.418 1.00 27.20 188 PHE B N 1
ATOM 4745 C CA . PHE B 1 188 ? 90.410 40.169 49.973 1.00 26.50 188 PHE B CA 1
ATOM 4746 C C . PHE B 1 188 ? 90.577 41.291 51.011 1.00 26.17 188 PHE B C 1
ATOM 4747 O O . PHE B 1 188 ? 91.701 41.729 51.284 1.00 26.16 188 PHE B O 1
ATOM 4755 N N . SER B 1 189 ? 89.469 41.731 51.603 1.00 24.87 189 SER B N 1
ATOM 4756 C CA . SER B 1 189 ? 89.492 42.851 52.539 1.00 24.80 189 SER B CA 1
ATOM 4757 C C . SER B 1 189 ? 89.511 42.547 54.029 1.00 25.66 189 SER B C 1
ATOM 4758 O O . SER B 1 189 ? 89.482 43.471 54.841 1.00 24.55 189 SER B O 1
ATOM 4761 N N . ALA B 1 190 ? 89.557 41.272 54.390 1.00 24.95 190 ALA B N 1
ATOM 4762 C CA . ALA B 1 190 ? 89.545 40.880 55.796 1.00 24.75 190 ALA B CA 1
ATOM 4763 C C . ALA B 1 190 ? 90.533 41.630 56.695 1.00 25.62 190 ALA B C 1
ATOM 4764 O O . ALA B 1 190 ? 90.195 41.982 57.821 1.00 25.94 190 ALA B O 1
ATOM 4766 N N . LEU B 1 191 ? 91.745 41.886 56.205 1.00 25.61 191 LEU B N 1
ATOM 4767 C CA . LEU B 1 191 ? 92.745 42.562 57.023 1.00 25.50 191 LEU B CA 1
ATOM 4768 C C . LEU B 1 191 ? 92.736 44.090 56.949 1.00 27.40 191 LEU B C 1
ATOM 4769 O O . LEU B 1 191 ? 93.625 44.753 57.486 1.00 28.62 191 LEU B O 1
ATOM 4774 N N . SER B 1 192 ? 91.727 44.646 56.290 1.00 27.15 192 SER B N 1
ATOM 4775 C CA . SER B 1 192 ? 91.580 46.093 56.200 1.00 26.10 192 SER B CA 1
ATOM 4776 C C . SER B 1 192 ? 90.646 46.438 57.372 1.00 26.46 192 SER B C 1
ATOM 4777 O O . SER B 1 192 ? 90.340 45.566 58.187 1.00 25.93 192 SER B O 1
ATOM 4780 N N . PRO B 1 193 ? 90.194 47.704 57.488 1.00 26.58 193 PRO B N 1
ATOM 4781 C CA . PRO B 1 193 ? 89.297 48.023 58.608 1.00 26.38 193 PRO B CA 1
ATOM 4782 C C . PRO B 1 193 ? 88.061 47.124 58.665 1.00 26.02 193 PRO B C 1
ATOM 4783 O O . PRO B 1 193 ? 87.407 47.032 59.705 1.00 25.95 193 PRO B O 1
ATOM 4787 N N . VAL B 1 194 ? 87.732 46.478 57.544 1.00 25.54 194 VAL B N 1
ATOM 4788 C CA . VAL B 1 194 ? 86.586 45.570 57.506 1.00 24.51 194 VAL B CA 1
ATOM 4789 C C . VAL B 1 194 ? 86.733 44.604 58.680 1.00 24.64 194 VAL B C 1
ATOM 4790 O O . VAL B 1 194 ? 85.797 44.393 59.451 1.00 25.80 194 VAL B O 1
ATOM 4794 N N . GLY B 1 195 ? 87.927 44.033 58.817 1.00 25.24 195 GLY B N 1
ATOM 4795 C CA . GLY B 1 195 ? 88.183 43.112 59.904 1.00 25.69 195 GLY B CA 1
ATOM 4796 C C . GLY B 1 195 ? 88.785 43.779 61.131 1.00 25.83 195 GLY B C 1
ATOM 4797 O O . GLY B 1 195 ? 88.512 43.372 62.264 1.00 26.59 195 GLY B O 1
ATOM 4798 N N . LEU B 1 196 ? 89.595 44.812 60.916 1.00 25.76 196 LEU B N 1
ATOM 4799 C CA . LEU B 1 196 ? 90.247 45.505 62.022 1.00 26.25 196 LEU B CA 1
ATOM 4800 C C . LEU B 1 196 ? 89.302 46.229 62.985 1.00 23.91 196 LEU B C 1
ATOM 4801 O O . LEU B 1 196 ? 89.507 46.171 64.197 1.00 25.09 196 LEU B O 1
ATOM 4806 N N . LEU B 1 197 ? 88.278 46.905 62.468 1.00 24.70 197 LEU B N 1
ATOM 4807 C CA . LEU B 1 197 ? 87.352 47.625 63.350 1.00 25.22 197 LEU B CA 1
ATOM 4808 C C . LEU B 1 197 ? 86.627 46.697 64.338 1.00 25.40 197 LEU B C 1
ATOM 4809 O O . LEU B 1 197 ? 86.705 46.892 65.549 1.00 27.78 197 LEU B O 1
ATOM 4814 N N . PRO B 1 198 ? 85.908 45.678 63.842 1.00 25.53 198 PRO B N 1
ATOM 4815 C CA . PRO B 1 198 ? 85.238 44.813 64.818 1.00 24.90 198 PRO B CA 1
ATOM 4816 C C . PRO B 1 198 ? 86.236 44.081 65.724 1.00 27.18 198 PRO B C 1
ATOM 4817 O O . PRO B 1 198 ? 85.964 43.862 66.912 1.00 25.84 198 PRO B O 1
ATOM 4821 N N . LEU B 1 199 ? 87.396 43.714 65.179 1.00 26.45 199 LEU B N 1
ATOM 4822 C CA . LEU B 1 199 ? 88.396 43.025 65.995 1.00 27.00 199 LEU B CA 1
ATOM 4823 C C . LEU B 1 199 ? 88.923 43.921 67.107 1.00 26.01 199 LEU B C 1
ATOM 4824 O O . LEU B 1 199 ? 89.287 43.438 68.179 1.00 25.05 199 LEU B O 1
ATOM 4829 N N . ALA B 1 200 ? 88.974 45.225 66.847 1.00 25.74 200 ALA B N 1
ATOM 4830 C CA . ALA B 1 200 ? 89.452 46.171 67.850 1.00 26.64 200 ALA B CA 1
ATOM 4831 C C . ALA B 1 200 ? 88.465 46.182 69.015 1.00 28.21 200 ALA B C 1
ATOM 4832 O O . ALA B 1 200 ? 88.865 46.189 70.178 1.00 28.32 200 ALA B O 1
ATOM 4834 N N . PHE B 1 201 ? 87.173 46.181 68.697 1.00 27.63 201 PHE B N 1
ATOM 4835 C CA . PHE B 1 201 ? 86.150 46.167 69.733 1.00 27.21 201 PHE B CA 1
ATOM 4836 C C . PHE B 1 201 ? 86.110 44.812 70.422 1.00 27.48 201 PHE B C 1
ATOM 4837 O O . PHE B 1 201 ? 85.686 44.702 71.578 1.00 28.37 201 PHE B O 1
ATOM 4845 N N . ALA B 1 202 ? 86.568 43.785 69.710 1.00 26.29 202 ALA B N 1
ATOM 4846 C CA . ALA B 1 202 ? 86.618 42.431 70.252 1.00 26.53 202 ALA B CA 1
ATOM 4847 C C . ALA B 1 202 ? 87.845 42.318 71.157 1.00 27.17 202 ALA B C 1
ATOM 4848 O O . ALA B 1 202 ? 88.055 41.297 71.814 1.00 28.14 202 ALA B O 1
ATOM 4850 N N . GLY B 1 203 ? 88.659 43.373 71.165 1.00 27.50 203 GLY B N 1
ATOM 4851 C CA . GLY B 1 203 ? 89.856 43.395 71.988 1.00 28.73 203 GLY B CA 1
ATOM 4852 C C . GLY B 1 203 ? 90.974 42.446 71.583 1.00 28.58 203 GLY B C 1
ATOM 4853 O O . GLY B 1 203 ? 91.764 42.020 72.435 1.00 28.29 203 GLY B O 1
ATOM 4854 N N . ALA B 1 204 ? 91.058 42.123 70.295 1.00 26.87 204 ALA B N 1
ATOM 4855 C CA . ALA B 1 204 ? 92.089 41.214 69.796 1.00 25.92 204 ALA B CA 1
ATOM 4856 C C . ALA B 1 204 ? 93.413 41.934 69.517 1.00 25.25 204 ALA B C 1
ATOM 4857 O O . ALA B 1 204 ? 93.453 43.157 69.384 1.00 26.11 204 ALA B O 1
ATOM 4859 N N . ASP B 1 205 ? 94.494 41.164 69.431 1.00 26.49 205 ASP B N 1
ATOM 4860 C CA . ASP B 1 205 ? 95.820 41.722 69.165 1.00 27.32 205 ASP B CA 1
ATOM 4861 C C . ASP B 1 205 ? 95.977 42.022 67.677 1.00 27.38 205 ASP B C 1
ATOM 4862 O O . ASP B 1 205 ? 96.472 41.184 66.924 1.00 27.04 205 ASP B O 1
ATOM 4867 N N . LEU B 1 206 ? 95.572 43.219 67.260 1.00 26.32 206 LEU B N 1
ATOM 4868 C CA . LEU B 1 206 ? 95.658 43.609 65.854 1.00 27.70 206 LEU B CA 1
ATOM 4869 C C . LEU B 1 206 ? 97.096 43.633 65.329 1.00 27.89 206 LEU B C 1
ATOM 4870 O O . LEU B 1 206 ? 97.346 43.329 64.161 1.00 25.69 206 LEU B O 1
ATOM 4875 N N . ASP B 1 207 ? 98.037 44.006 66.188 1.00 28.42 207 ASP B N 1
ATOM 4876 C CA . ASP B 1 207 ? 99.435 44.061 65.783 1.00 27.76 207 ASP B CA 1
ATOM 4877 C C . ASP B 1 207 ? 99.950 42.669 65.418 1.00 26.17 207 ASP B C 1
ATOM 4878 O O . ASP B 1 207 ? 100.613 42.502 64.396 1.00 26.24 207 ASP B O 1
ATOM 4883 N N . ALA B 1 208 ? 99.637 41.678 66.253 1.00 23.98 208 ALA B N 1
ATOM 4884 C CA . ALA B 1 208 ? 100.060 40.302 66.009 1.00 24.44 208 ALA B CA 1
ATOM 4885 C C . ALA B 1 208 ? 99.443 39.772 64.714 1.00 24.69 208 ALA B C 1
ATOM 4886 O O . ALA B 1 208 ? 100.105 39.086 63.933 1.00 23.75 208 ALA B O 1
ATOM 4888 N N . LEU B 1 209 ? 98.174 40.096 64.489 1.00 23.84 209 LEU B N 1
ATOM 4889 C CA . LEU B 1 209 ? 97.491 39.656 63.280 1.00 25.57 209 LEU B CA 1
ATOM 4890 C C . LEU B 1 209 ? 98.262 40.115 62.039 1.00 24.73 209 LEU B C 1
ATOM 4891 O O . LEU B 1 209 ? 98.584 39.313 61.168 1.00 27.17 209 LEU B O 1
ATOM 4896 N N . LEU B 1 210 ? 98.561 41.407 61.960 1.00 24.45 210 LEU B N 1
ATOM 4897 C CA . LEU B 1 210 ? 99.288 41.926 60.809 1.00 25.54 210 LEU B CA 1
ATOM 4898 C C . LEU B 1 210 ? 100.723 41.409 60.740 1.00 26.62 210 LEU B C 1
ATOM 4899 O O . LEU B 1 210 ? 101.276 41.266 59.649 1.00 26.42 210 LEU B O 1
ATOM 4904 N N . MET B 1 211 ? 101.329 41.129 61.891 1.00 25.79 211 MET B N 1
ATOM 4905 C CA . MET B 1 211 ? 102.687 40.585 61.887 1.00 27.06 211 MET B CA 1
ATOM 4906 C C . MET B 1 211 ? 102.639 39.249 61.144 1.00 26.15 211 MET B C 1
ATOM 4907 O O . MET B 1 211 ? 103.474 38.974 60.285 1.00 25.75 211 MET B O 1
ATOM 4912 N N . GLY B 1 212 ? 101.643 38.430 61.473 1.00 24.65 212 GLY B N 1
ATOM 4913 C CA . GLY B 1 212 ? 101.503 37.143 60.814 1.00 24.62 212 GLY B CA 1
ATOM 4914 C C . GLY B 1 212 ? 101.332 37.305 59.314 1.00 24.50 212 GLY B C 1
ATOM 4915 O O . GLY B 1 212 ? 101.952 36.590 58.528 1.00 24.97 212 GLY B O 1
ATOM 4916 N N . ALA B 1 213 ? 100.490 38.253 58.914 1.00 24.13 213 ALA B N 1
ATOM 4917 C CA . ALA B 1 213 ? 100.244 38.502 57.497 1.00 24.79 213 ALA B CA 1
ATOM 4918 C C . ALA B 1 213 ? 101.513 38.962 56.772 1.00 25.00 213 ALA B C 1
ATOM 4919 O O . ALA B 1 213 ? 101.738 38.605 55.612 1.00 25.03 213 ALA B O 1
ATOM 4921 N N . ARG B 1 214 ? 102.346 39.751 57.446 1.00 24.67 214 ARG B N 1
ATOM 4922 C CA . ARG B 1 214 ? 103.582 40.216 56.819 1.00 23.81 214 ARG B CA 1
ATOM 4923 C C . ARG B 1 214 ? 104.532 39.044 56.595 1.00 24.88 214 ARG B C 1
ATOM 4924 O O . ARG B 1 214 ? 105.289 39.031 55.622 1.00 26.13 214 ARG B O 1
ATOM 4932 N N . LYS B 1 215 ? 104.496 38.065 57.496 1.00 23.58 215 LYS B N 1
ATOM 4933 C CA . LYS B 1 215 ? 105.351 36.883 57.367 1.00 25.00 215 LYS B CA 1
ATOM 4934 C C . LYS B 1 215 ? 104.927 36.089 56.133 1.00 24.95 215 LYS B C 1
ATOM 4935 O O . LYS B 1 215 ? 105.770 35.567 55.399 1.00 23.70 215 LYS B O 1
ATOM 4941 N N . ALA B 1 216 ? 103.616 35.997 55.915 1.00 24.22 216 ALA B N 1
ATOM 4942 C CA . ALA B 1 216 ? 103.080 35.289 54.757 1.00 24.56 216 ALA B CA 1
ATOM 4943 C C . ALA B 1 216 ? 103.589 36.004 53.504 1.00 25.54 216 ALA B C 1
ATOM 4944 O O . ALA B 1 216 ? 103.979 35.365 52.526 1.00 24.81 216 ALA B O 1
ATOM 4946 N N . ASN B 1 217 ? 103.582 37.335 53.540 1.00 24.26 217 ASN B N 1
ATOM 4947 C CA . ASN B 1 217 ? 104.067 38.127 52.413 1.00 26.32 217 ASN B CA 1
ATOM 4948 C C . ASN B 1 217 ? 105.513 37.738 52.098 1.00 26.84 217 ASN B C 1
ATOM 4949 O O . ASN B 1 217 ? 105.893 37.626 50.931 1.00 27.14 217 ASN B O 1
ATOM 4954 N N . GLU B 1 218 ? 106.316 37.527 53.140 1.00 26.64 218 GLU B N 1
ATOM 4955 C CA . GLU B 1 218 ? 107.713 37.135 52.949 1.00 28.31 218 GLU B CA 1
ATOM 4956 C C . GLU B 1 218 ? 107.792 35.789 52.220 1.00 28.74 218 GLU B C 1
ATOM 4957 O O . GLU B 1 218 ? 108.579 35.627 51.286 1.00 28.77 218 GLU B O 1
ATOM 4963 N N . THR B 1 219 ? 106.977 34.825 52.641 1.00 28.03 219 THR B N 1
ATOM 4964 C CA . THR B 1 219 ? 106.995 33.510 52.003 1.00 27.21 219 THR B CA 1
ATOM 4965 C C . THR B 1 219 ? 106.550 33.574 50.541 1.00 28.89 219 THR B C 1
ATOM 4966 O O . THR B 1 219 ? 106.984 32.771 49.714 1.00 30.06 219 THR B O 1
ATOM 4970 N N . ALA B 1 220 ? 105.692 34.533 50.221 1.00 28.66 220 ALA B N 1
ATOM 4971 C CA . ALA B 1 220 ? 105.199 34.672 48.858 1.00 30.59 220 ALA B CA 1
ATOM 4972 C C . ALA B 1 220 ? 106.276 35.140 47.876 1.00 31.10 220 ALA B C 1
ATOM 4973 O O . ALA B 1 220 ? 106.216 34.833 46.684 1.00 30.46 220 ALA B O 1
ATOM 4975 N N . LEU B 1 221 ? 107.263 35.872 48.379 1.00 31.08 221 LEU B N 1
ATOM 4976 C CA . LEU B 1 221 ? 108.335 36.398 47.532 1.00 31.85 221 LEU B CA 1
ATOM 4977 C C . LEU B 1 221 ? 109.650 35.666 47.739 1.00 32.18 221 LEU B C 1
ATOM 4978 O O . LEU B 1 221 ? 110.674 36.041 47.166 1.00 32.63 221 LEU B O 1
ATOM 4983 N N . ALA B 1 222 ? 109.616 34.620 48.554 1.00 31.53 222 ALA B N 1
ATOM 4984 C CA . ALA B 1 222 ? 110.812 33.849 48.859 1.00 33.48 222 ALA B CA 1
ATOM 4985 C C . ALA B 1 222 ? 111.161 32.831 47.781 1.00 34.25 222 ALA B C 1
ATOM 4986 O O . ALA B 1 222 ? 110.356 32.547 46.890 1.00 33.62 222 ALA B O 1
ATOM 4988 N N . PRO B 1 223 ? 112.388 32.288 47.838 1.00 34.88 223 PRO B N 1
ATOM 4989 C CA . PRO B 1 223 ? 112.822 31.289 46.858 1.00 34.92 223 PRO B CA 1
ATOM 4990 C C . PRO B 1 223 ? 111.807 30.149 46.892 1.00 34.54 223 PRO B C 1
ATOM 4991 O O . PRO B 1 223 ? 111.277 29.822 47.951 1.00 32.61 223 PRO B O 1
ATOM 4995 N N . LEU B 1 224 ? 111.541 29.556 45.734 1.00 35.25 224 LEU B N 1
ATOM 4996 C CA . LEU B 1 224 ? 110.568 28.469 45.608 1.00 36.36 224 LEU B CA 1
ATOM 4997 C C . LEU B 1 224 ? 110.491 27.496 46.788 1.00 37.10 224 LEU B C 1
ATOM 4998 O O . LEU B 1 224 ? 109.412 27.234 47.320 1.00 36.02 224 LEU B O 1
ATOM 5003 N N . GLU B 1 225 ? 111.638 26.965 47.196 1.00 37.55 225 GLU B N 1
ATOM 5004 C CA . GLU B 1 225 ? 111.697 25.997 48.284 1.00 39.41 225 GLU B CA 1
ATOM 5005 C C . GLU B 1 225 ? 111.165 26.486 49.631 1.00 39.48 225 GLU B C 1
ATOM 5006 O O . GLU B 1 225 ? 110.905 25.679 50.523 1.00 39.55 225 GLU B O 1
ATOM 5012 N N . GLU B 1 226 ? 111.017 27.799 49.786 1.00 38.95 226 GLU B N 1
ATOM 5013 C CA . GLU B 1 226 ? 110.502 28.362 51.032 1.00 38.80 226 GLU B CA 1
ATOM 5014 C C . GLU B 1 226 ? 109.188 29.094 50.803 1.00 36.78 226 GLU B C 1
ATOM 5015 O O . GLU B 1 226 ? 108.644 29.695 51.725 1.00 36.45 226 GLU B O 1
ATOM 5021 N N . SER B 1 227 ? 108.680 29.046 49.576 1.00 34.00 227 SER B N 1
ATOM 5022 C CA . SER B 1 227 ? 107.443 29.737 49.254 1.00 32.43 227 SER B CA 1
ATOM 5023 C C . SER B 1 227 ? 106.212 28.855 49.465 1.00 33.47 227 SER B C 1
ATOM 5024 O O . SER B 1 227 ? 105.653 28.299 48.518 1.00 32.39 227 SER B O 1
ATOM 5027 N N . LEU B 1 228 ? 105.792 28.740 50.720 1.00 32.01 228 LEU B N 1
ATOM 5028 C CA . LEU B 1 228 ? 104.635 27.927 51.068 1.00 31.91 228 LEU B CA 1
ATOM 5029 C C . LEU B 1 228 ? 103.433 28.196 50.168 1.00 30.86 228 LEU B C 1
ATOM 5030 O O . LEU B 1 228 ? 102.811 27.255 49.675 1.00 30.44 228 LEU B O 1
ATOM 5035 N N . PRO B 1 229 ? 103.089 29.479 49.939 1.00 29.94 229 PRO B N 1
ATOM 5036 C CA . PRO B 1 229 ? 101.942 29.810 49.082 1.00 29.94 229 PRO B CA 1
ATOM 5037 C C . PRO B 1 229 ? 102.050 29.216 47.672 1.00 31.29 229 PRO B C 1
ATOM 5038 O O . PRO B 1 229 ? 101.048 28.786 47.093 1.00 30.21 229 PRO B O 1
ATOM 5042 N N . LEU B 1 230 ? 103.256 29.205 47.113 1.00 29.74 230 LEU B N 1
ATOM 5043 C CA . LEU B 1 230 ? 103.446 28.636 45.783 1.00 30.94 230 LEU B CA 1
ATOM 5044 C C . LEU B 1 230 ? 103.341 27.114 45.842 1.00 30.26 230 LEU B C 1
ATOM 5045 O O . LEU B 1 230 ? 102.856 26.482 44.905 1.00 29.79 230 LEU B O 1
ATOM 5050 N N . LYS B 1 231 ? 103.793 26.531 46.949 1.00 29.19 231 LYS B N 1
ATOM 5051 C CA . LYS B 1 231 ? 103.728 25.085 47.117 1.00 30.80 231 LYS B CA 1
ATOM 5052 C C . LYS B 1 231 ? 102.284 24.589 47.168 1.00 31.09 231 LYS B C 1
ATOM 5053 O O . LYS B 1 231 ? 101.943 23.619 46.492 1.00 31.17 231 LYS B O 1
ATOM 5059 N N . THR B 1 232 ? 101.439 25.244 47.964 1.00 29.01 232 THR B N 1
ATOM 5060 C CA . THR B 1 232 ? 100.048 24.815 48.064 1.00 28.30 232 THR B CA 1
ATOM 5061 C C . THR B 1 232 ? 99.285 25.148 46.783 1.00 28.80 232 THR B C 1
ATOM 5062 O O . THR B 1 232 ? 98.357 24.432 46.409 1.00 28.61 232 THR B O 1
ATOM 5066 N N . ALA B 1 233 ? 99.674 26.227 46.104 1.00 29.55 233 ALA B N 1
ATOM 5067 C CA . ALA B 1 233 ? 99.024 26.581 44.846 1.00 29.79 233 ALA B CA 1
ATOM 5068 C C . ALA B 1 233 ? 99.261 25.402 43.898 1.00 30.24 233 ALA B C 1
ATOM 5069 O O . ALA B 1 233 ? 98.357 24.966 43.182 1.00 30.41 233 ALA B O 1
ATOM 5071 N N . LEU B 1 234 ? 100.489 24.888 43.912 1.00 30.12 234 LEU B N 1
ATOM 5072 C CA . LEU B 1 234 ? 100.854 23.755 43.070 1.00 30.17 234 LEU B CA 1
ATOM 5073 C C . LEU B 1 234 ? 100.025 22.524 43.433 1.00 30.75 234 LEU B C 1
ATOM 5074 O O . LEU B 1 234 ? 99.544 21.814 42.547 1.00 29.91 234 LEU B O 1
ATOM 5079 N N . LEU B 1 235 ? 99.873 22.267 44.731 1.00 29.28 235 LEU B N 1
ATOM 5080 C CA . LEU B 1 235 ? 99.094 21.120 45.187 1.00 30.33 235 LEU B CA 1
ATOM 5081 C C . LEU B 1 235 ? 97.694 21.148 44.577 1.00 29.47 235 LEU B C 1
ATOM 5082 O O . LEU B 1 235 ? 97.227 20.139 44.053 1.00 29.43 235 LEU B O 1
ATOM 5087 N N . LEU B 1 236 ? 97.030 22.299 44.635 1.00 30.21 236 LEU B N 1
ATOM 5088 C CA . LEU B 1 236 ? 95.686 22.425 44.064 1.00 30.86 236 LEU B CA 1
ATOM 5089 C C . LEU B 1 236 ? 95.715 22.310 42.539 1.00 30.78 236 LEU B C 1
ATOM 5090 O O . LEU B 1 236 ? 94.824 21.713 41.929 1.00 30.10 236 LEU B O 1
ATOM 5095 N N . HIS B 1 237 ? 96.745 22.888 41.930 1.00 31.15 237 HIS B N 1
ATOM 5096 C CA . HIS B 1 237 ? 96.896 22.863 40.480 1.00 31.03 237 HIS B CA 1
ATOM 5097 C C . HIS B 1 237 ? 97.067 21.435 39.981 1.00 31.40 237 HIS B C 1
ATOM 5098 O O . HIS B 1 237 ? 96.425 21.027 39.014 1.00 32.04 237 HIS B O 1
ATOM 5105 N N . LEU B 1 238 ? 97.930 20.681 40.650 1.00 30.09 238 LEU B N 1
ATOM 5106 C CA . LEU B 1 238 ? 98.187 19.300 40.274 1.00 32.76 238 LEU B CA 1
ATOM 5107 C C . LEU B 1 238 ? 96.953 18.417 40.442 1.00 34.05 238 LEU B C 1
ATOM 5108 O O . LEU B 1 238 ? 96.875 17.338 39.856 1.00 33.86 238 LEU B O 1
ATOM 5113 N N . HIS B 1 239 ? 95.992 18.876 41.239 1.00 32.92 239 HIS B N 1
ATOM 5114 C CA . HIS B 1 239 ? 94.770 18.111 41.461 1.00 33.23 239 HIS B CA 1
ATOM 5115 C C . HIS B 1 239 ? 93.559 18.840 40.904 1.00 33.87 239 HIS B C 1
ATOM 5116 O O . HIS B 1 239 ? 92.421 18.577 41.300 1.00 33.69 239 HIS B O 1
ATOM 5123 N N . ARG B 1 240 ? 93.807 19.746 39.969 1.00 32.70 240 ARG B N 1
ATOM 5124 C CA . ARG B 1 240 ? 92.735 20.525 39.366 1.00 34.10 240 ARG B CA 1
ATOM 5125 C C . ARG B 1 240 ? 91.718 19.622 38.650 1.00 34.04 240 ARG B C 1
ATOM 5126 O O . ARG B 1 240 ? 90.622 20.061 38.307 1.00 34.36 240 ARG B O 1
ATOM 5134 N N . HIS B 1 241 ? 92.092 18.366 38.426 1.00 33.44 241 HIS B N 1
ATOM 5135 C CA . HIS B 1 241 ? 91.210 17.421 37.757 1.00 35.01 241 HIS B CA 1
ATOM 5136 C C . HIS B 1 241 ? 90.199 16.818 38.733 1.00 34.54 241 HIS B C 1
ATOM 5137 O O . HIS B 1 241 ? 89.264 16.138 38.318 1.00 35.28 241 HIS B O 1
ATOM 5144 N N . LEU B 1 242 ? 90.400 17.055 40.030 1.00 33.60 242 LEU B N 1
ATOM 5145 C CA . LEU B 1 242 ? 89.481 16.574 41.063 1.00 32.20 242 LEU B CA 1
ATOM 5146 C C . LEU B 1 242 ? 88.556 17.767 41.328 1.00 31.77 242 LEU B C 1
ATOM 5147 O O . LEU B 1 242 ? 89.008 18.830 41.741 1.00 31.49 242 LEU B O 1
ATOM 5152 N N . PRO B 1 243 ? 87.246 17.595 41.088 1.00 30.45 243 PRO B N 1
ATOM 5153 C CA . PRO B 1 243 ? 86.188 18.597 41.252 1.00 29.26 243 PRO B CA 1
ATOM 5154 C C . PRO B 1 243 ? 85.984 19.232 42.625 1.00 28.79 243 PRO B C 1
ATOM 5155 O O . PRO B 1 243 ? 85.459 20.344 42.721 1.00 27.94 243 PRO B O 1
ATOM 5159 N N . VAL B 1 244 ? 86.391 18.539 43.680 1.00 27.77 244 VAL B N 1
ATOM 5160 C CA . VAL B 1 244 ? 86.191 19.057 45.033 1.00 27.80 244 VAL B CA 1
ATOM 5161 C C . VAL B 1 244 ? 87.473 19.254 45.841 1.00 26.61 244 VAL B C 1
ATOM 5162 O O . VAL B 1 244 ? 88.380 18.424 45.802 1.00 25.33 244 VAL B O 1
ATOM 5166 N N . HIS B 1 245 ? 87.532 20.369 46.564 1.00 25.85 245 HIS B N 1
ATOM 5167 C CA . HIS B 1 245 ? 88.664 20.685 47.427 1.00 25.38 245 HIS B CA 1
ATOM 5168 C C . HIS B 1 245 ? 88.085 20.942 48.820 1.00 24.77 245 HIS B C 1
ATOM 5169 O O . HIS B 1 245 ? 87.353 21.907 49.026 1.00 24.95 245 HIS B O 1
ATOM 5176 N N . VAL B 1 246 ? 88.400 20.063 49.766 1.00 24.26 246 VAL B N 1
ATOM 5177 C CA . VAL B 1 246 ? 87.882 20.190 51.126 1.00 24.81 246 VAL B CA 1
ATOM 5178 C C . VAL B 1 246 ? 88.844 20.941 52.036 1.00 23.48 246 VAL B C 1
ATOM 5179 O O . VAL B 1 246 ? 90.024 20.628 52.098 1.00 23.95 246 VAL B O 1
ATOM 5183 N N . PHE B 1 247 ? 88.321 21.937 52.736 1.00 24.37 247 PHE B N 1
ATOM 5184 C CA . PHE B 1 247 ? 89.118 22.736 53.656 1.00 23.78 247 PHE B CA 1
ATOM 5185 C C . PHE B 1 247 ? 88.564 22.406 55.038 1.00 24.86 247 PHE B C 1
ATOM 5186 O O . PHE B 1 247 ? 87.476 22.853 55.403 1.00 24.96 247 PHE B O 1
ATOM 5194 N N . MET B 1 248 ? 89.313 21.612 55.795 1.00 24.81 248 MET B N 1
ATOM 5195 C CA . MET B 1 248 ? 88.886 21.172 57.119 1.00 24.73 248 MET B CA 1
ATOM 5196 C C . MET B 1 248 ? 89.785 21.708 58.235 1.00 24.65 248 MET B C 1
ATOM 5197 O O . MET B 1 248 ? 90.981 21.411 58.283 1.00 24.03 248 MET B O 1
ATOM 5202 N N . VAL B 1 249 ? 89.190 22.487 59.135 1.00 23.57 249 VAL B N 1
ATOM 5203 C CA . VAL B 1 249 ? 89.918 23.092 60.245 1.00 23.79 249 VAL B CA 1
ATOM 5204 C C . VAL B 1 249 ? 89.616 22.413 61.580 1.00 23.96 249 VAL B C 1
ATOM 5205 O O . VAL B 1 249 ? 88.456 22.253 61.956 1.00 23.57 249 VAL B O 1
ATOM 5209 N N . TYR B 1 250 ? 90.660 22.023 62.302 1.00 25.38 250 TYR B N 1
ATOM 5210 C CA . TYR B 1 250 ? 90.483 21.380 63.597 1.00 23.55 250 TYR B CA 1
ATOM 5211 C C . TYR B 1 250 ? 90.519 22.373 64.753 1.00 25.88 250 TYR B C 1
ATOM 5212 O O . TYR B 1 250 ? 91.469 22.408 65.546 1.00 25.32 250 TYR B O 1
ATOM 5221 N N . SER B 1 251 ? 89.458 23.168 64.843 1.00 24.38 251 SER B N 1
ATOM 5222 C CA . SER B 1 251 ? 89.313 24.177 65.882 1.00 25.81 251 SER B CA 1
ATOM 5223 C C . SER B 1 251 ? 87.876 24.699 65.879 1.00 26.43 251 SER B C 1
ATOM 5224 O O . SER B 1 251 ? 87.243 24.771 64.827 1.00 29.69 251 SER B O 1
ATOM 5227 N N . GLU B 1 252 ? 87.355 25.032 67.056 1.00 25.60 252 GLU B N 1
ATOM 5228 C CA . GLU B 1 252 ? 86.004 25.582 67.161 1.00 25.11 252 GLU B CA 1
ATOM 5229 C C . GLU B 1 252 ? 86.118 27.109 67.119 1.00 24.01 252 GLU B C 1
ATOM 5230 O O . GLU B 1 252 ? 85.251 27.791 66.580 1.00 23.15 252 GLU B O 1
ATOM 5236 N N . ARG B 1 253 ? 87.194 27.636 67.697 1.00 22.84 253 ARG B N 1
ATOM 5237 C CA . ARG B 1 253 ? 87.433 29.077 67.690 1.00 24.22 253 ARG B CA 1
ATOM 5238 C C . ARG B 1 253 ? 87.478 29.553 66.238 1.00 24.10 253 ARG B C 1
ATOM 5239 O O . ARG B 1 253 ? 87.020 30.648 65.920 1.00 24.88 253 ARG B O 1
ATOM 5247 N N . LEU B 1 254 ? 88.030 28.714 65.366 1.00 24.12 254 LEU B N 1
ATOM 5248 C CA . LEU B 1 254 ? 88.133 29.026 63.940 1.00 25.19 254 LEU B CA 1
ATOM 5249 C C . LEU B 1 254 ? 86.976 28.438 63.134 1.00 24.47 254 LEU B C 1
ATOM 5250 O O . LEU B 1 254 ? 87.096 28.244 61.927 1.00 24.94 254 LEU B O 1
ATOM 5255 N N . SER B 1 255 ? 85.852 28.180 63.794 1.00 24.03 255 SER B N 1
ATOM 5256 C CA . SER B 1 255 ? 84.690 27.585 63.128 1.00 24.10 255 SER B CA 1
ATOM 5257 C C . SER B 1 255 ? 84.182 28.338 61.897 1.00 24.21 255 SER B C 1
ATOM 5258 O O . SER B 1 255 ? 83.537 27.750 61.033 1.00 23.20 255 SER B O 1
ATOM 5261 N N . HIS B 1 256 ? 84.458 29.636 61.824 1.00 24.72 256 HIS B N 1
ATOM 5262 C CA . HIS B 1 256 ? 84.000 30.430 60.694 1.00 24.24 256 HIS B CA 1
ATOM 5263 C C . HIS B 1 256 ? 85.049 30.638 59.611 1.00 24.39 256 HIS B C 1
ATOM 5264 O O . HIS B 1 256 ? 84.766 31.265 58.589 1.00 23.21 256 HIS B O 1
ATOM 5271 N N . LEU B 1 257 ? 86.253 30.114 59.817 1.00 22.96 257 LEU B N 1
ATOM 5272 C CA . LEU B 1 257 ? 87.305 30.285 58.821 1.00 22.39 257 LEU B CA 1
ATOM 5273 C C . LEU B 1 257 ? 87.009 29.539 57.521 1.00 22.58 257 LEU B C 1
ATOM 5274 O O . LEU B 1 257 ? 87.253 30.070 56.440 1.00 22.11 257 LEU B O 1
ATOM 5279 N N . PRO B 1 258 ? 86.476 28.304 57.602 1.00 23.16 258 PRO B N 1
ATOM 5280 C CA . PRO B 1 258 ? 86.182 27.570 56.364 1.00 23.06 258 PRO B CA 1
ATOM 5281 C C . PRO B 1 258 ? 85.288 28.338 55.395 1.00 24.72 258 PRO B C 1
ATOM 5282 O O . PRO B 1 258 ? 85.547 28.359 54.193 1.00 25.40 258 PRO B O 1
ATOM 5286 N N . SER B 1 259 ? 84.238 28.967 55.918 1.00 24.55 259 SER B N 1
ATOM 5287 C CA . SER B 1 259 ? 83.317 29.740 55.086 1.00 25.55 259 SER B CA 1
ATOM 5288 C C . SER B 1 259 ? 84.049 30.878 54.384 1.00 25.53 259 SER B C 1
ATOM 5289 O O . SER B 1 259 ? 83.794 31.167 53.216 1.00 23.17 259 SER B O 1
ATOM 5292 N N . TRP B 1 260 ? 84.950 31.532 55.108 1.00 24.45 260 TRP B N 1
ATOM 5293 C CA . TRP B 1 260 ? 85.717 32.628 54.530 1.00 23.86 260 TRP B CA 1
ATOM 5294 C C . TRP B 1 260 ? 86.543 32.092 53.365 1.00 22.70 260 TRP B C 1
ATOM 5295 O O . TRP B 1 260 ? 86.562 32.686 52.286 1.00 21.32 260 TRP B O 1
ATOM 5306 N N . PHE B 1 261 ? 87.220 30.965 53.576 1.00 22.31 261 PHE B N 1
ATOM 5307 C CA . PHE B 1 261 ? 88.029 30.386 52.504 1.00 23.12 261 PHE B CA 1
ATOM 5308 C C . PHE B 1 261 ? 87.194 29.957 51.299 1.00 23.40 261 PHE B C 1
ATOM 5309 O O . PHE B 1 261 ? 87.620 30.113 50.152 1.00 24.16 261 PHE B O 1
ATOM 5317 N N . VAL B 1 262 ? 86.016 29.397 51.559 1.00 24.25 262 VAL B N 1
ATOM 5318 C CA . VAL B 1 262 ? 85.139 28.960 50.477 1.00 24.88 262 VAL B CA 1
ATOM 5319 C C . VAL B 1 262 ? 84.831 30.133 49.556 1.00 25.79 262 VAL B C 1
ATOM 5320 O O . VAL B 1 262 ? 84.863 29.985 48.331 1.00 26.16 262 VAL B O 1
ATOM 5324 N N . GLN B 1 263 ? 84.535 31.296 50.135 1.00 25.35 263 GLN B N 1
ATOM 5325 C CA . GLN B 1 263 ? 84.248 32.471 49.316 1.00 25.65 263 GLN B CA 1
ATOM 5326 C C . GLN B 1 263 ? 85.496 32.880 48.547 1.00 25.33 263 GLN B C 1
ATOM 5327 O O . GLN B 1 263 ? 85.430 33.178 47.355 1.00 25.55 263 GLN B O 1
ATOM 5333 N N . LEU B 1 264 ? 86.629 32.913 49.241 1.00 23.75 264 LEU B N 1
ATOM 5334 C CA . LEU B 1 264 ? 87.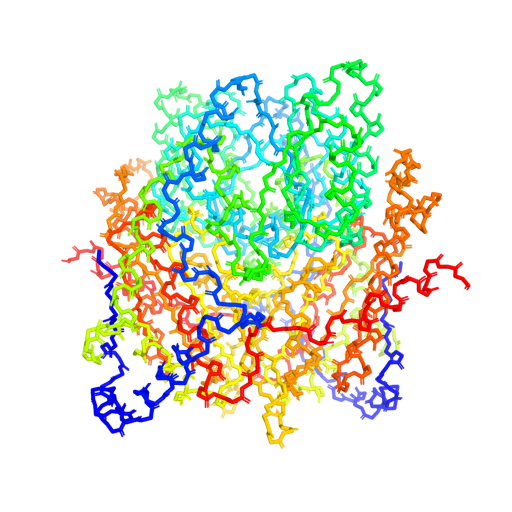893 33.293 48.618 1.00 24.11 264 LEU B CA 1
ATOM 5335 C C . LEU B 1 264 ? 88.175 32.433 47.384 1.00 23.82 264 LEU B C 1
ATOM 5336 O O . LEU B 1 264 ? 88.416 32.944 46.291 1.00 23.75 264 LEU B O 1
ATOM 5341 N N . HIS B 1 265 ? 88.134 31.121 47.579 1.00 24.20 265 HIS B N 1
ATOM 5342 C CA . HIS B 1 265 ? 88.396 30.156 46.517 1.00 25.51 265 HIS B CA 1
ATOM 5343 C C . HIS B 1 265 ? 87.346 30.132 45.402 1.00 26.52 265 HIS B C 1
ATOM 5344 O O . HIS B 1 265 ? 87.682 30.253 44.226 1.00 27.39 265 HIS B O 1
ATOM 5351 N N . ASP B 1 266 ? 86.082 29.959 45.784 1.00 25.22 266 ASP B N 1
ATOM 5352 C CA . ASP B 1 266 ? 84.963 29.901 44.842 1.00 25.23 266 ASP B CA 1
ATOM 5353 C C . ASP B 1 266 ? 84.805 31.152 43.978 1.00 26.50 266 ASP B C 1
ATOM 5354 O O . ASP B 1 266 ? 84.796 31.076 42.754 1.00 23.99 266 ASP B O 1
ATOM 5359 N N . GLU B 1 267 ? 84.674 32.302 44.628 1.00 25.92 267 GLU B N 1
ATOM 5360 C CA . GLU B 1 267 ? 84.474 33.554 43.916 1.00 27.74 267 GLU B CA 1
ATOM 5361 C C . GLU B 1 267 ? 85.689 34.009 43.112 1.00 28.22 267 GLU B C 1
ATOM 5362 O O . GLU B 1 267 ? 85.541 34.674 42.091 1.00 28.32 267 GLU B O 1
ATOM 5368 N N . SER B 1 268 ? 86.886 33.656 43.567 1.00 27.33 268 SER B N 1
ATOM 5369 C CA . SER B 1 268 ? 88.095 34.053 42.857 1.00 28.24 268 SER B CA 1
ATOM 5370 C C . SER B 1 268 ? 88.381 33.188 41.631 1.00 28.55 268 SER B C 1
ATOM 5371 O O . SER B 1 268 ? 88.633 33.703 40.545 1.00 27.90 268 SER B O 1
ATOM 5374 N N . LEU B 1 269 ? 88.320 31.871 41.807 1.00 28.78 269 LEU B N 1
ATOM 5375 C CA . LEU B 1 269 ? 88.644 30.944 40.730 1.00 28.40 269 LEU B CA 1
ATOM 5376 C C . LEU B 1 269 ? 87.509 30.329 39.901 1.00 29.33 269 LEU B C 1
ATOM 5377 O O . LEU B 1 269 ? 87.765 29.733 38.853 1.00 28.81 269 LEU B O 1
ATOM 5382 N N . GLY B 1 270 ? 86.267 30.458 40.355 1.00 28.81 270 GLY B N 1
ATOM 5383 C CA . GLY B 1 270 ? 85.159 29.923 39.579 1.00 27.84 270 GLY B CA 1
ATOM 5384 C C . GLY B 1 270 ? 84.931 30.929 38.470 1.00 28.36 270 GLY B C 1
ATOM 5385 O O . GLY B 1 270 ? 84.098 31.829 38.591 1.00 27.36 270 GLY B O 1
ATOM 5386 N N . LYS B 1 271 ? 85.686 30.778 37.388 1.00 29.41 271 LYS B N 1
ATOM 5387 C CA . LYS B 1 271 ? 85.625 31.716 36.275 1.00 29.43 271 LYS B CA 1
ATOM 5388 C C . LYS B 1 271 ? 85.816 31.058 34.913 1.00 29.96 271 LYS B C 1
ATOM 5389 O O . LYS B 1 271 ? 86.122 29.872 34.813 1.00 28.42 271 LYS B O 1
ATOM 5395 N N . VAL B 1 272 ? 85.631 31.862 33.868 1.00 31.99 272 VAL B N 1
ATOM 5396 C CA . VAL B 1 272 ? 85.848 31.430 32.485 1.00 33.61 272 VAL B CA 1
ATOM 5397 C C . VAL B 1 272 ? 87.287 31.865 32.189 1.00 34.23 272 VAL B C 1
ATOM 5398 O O . VAL B 1 272 ? 87.606 33.049 32.342 1.00 35.47 272 VAL B O 1
ATOM 5402 N N . ASP B 1 273 ? 88.153 30.937 31.780 1.00 35.00 273 ASP B N 1
ATOM 5403 C CA . ASP B 1 273 ? 89.540 31.292 31.501 1.00 36.73 273 ASP B CA 1
ATOM 5404 C C . ASP B 1 273 ? 89.772 31.962 30.156 1.00 37.90 273 ASP B C 1
ATOM 5405 O O . ASP B 1 273 ? 88.852 32.138 29.348 1.00 36.15 273 ASP B O 1
ATOM 5410 N N . ARG B 1 274 ? 91.023 32.337 29.930 1.00 40.33 274 ARG B N 1
ATOM 5411 C CA . ARG B 1 274 ? 91.425 33.013 28.707 1.00 43.85 274 ARG B CA 1
ATOM 5412 C C . ARG B 1 274 ? 91.049 32.224 27.468 1.00 44.24 274 ARG B C 1
ATOM 5413 O O . ARG B 1 274 ? 90.958 32.762 26.358 1.00 44.78 274 ARG B O 1
ATOM 5421 N N . GLN B 1 275 ? 90.832 30.937 27.690 1.00 44.35 275 GLN B N 1
ATOM 5422 C CA . GLN B 1 275 ? 90.485 30.041 26.610 1.00 44.92 275 GLN B CA 1
ATOM 5423 C C . GLN B 1 275 ? 88.976 29.853 26.475 1.00 43.85 275 GLN B C 1
ATOM 5424 O O . GLN B 1 275 ? 88.549 29.014 25.683 1.00 43.36 275 GLN B O 1
ATOM 5430 N N . GLY B 1 276 ? 88.175 30.596 27.248 1.00 42.39 276 GLY B N 1
ATOM 5431 C CA . GLY B 1 276 ? 86.724 30.474 27.172 1.00 41.08 276 GLY B CA 1
ATOM 5432 C C . GLY B 1 276 ? 86.154 29.227 27.834 1.00 39.72 276 GLY B C 1
ATOM 5433 O O . GLY B 1 276 ? 85.008 28.860 27.579 1.00 40.23 276 GLY B O 1
ATOM 5434 N N . GLN B 1 277 ? 86.943 28.573 28.683 1.00 39.59 277 GLN B N 1
ATOM 5435 C CA . GLN B 1 277 ? 86.487 27.361 29.363 1.00 39.86 277 GLN B CA 1
ATOM 5436 C C . GLN B 1 277 ? 86.106 27.627 30.819 1.00 39.74 277 GLN B C 1
ATOM 5437 O O . GLN B 1 277 ? 86.808 28.343 31.532 1.00 37.98 277 GLN B O 1
ATOM 5443 N N . ARG B 1 278 ? 84.974 27.068 31.240 1.00 37.56 278 ARG B N 1
ATOM 5444 C CA . ARG B 1 278 ? 84.489 27.213 32.610 1.00 36.41 278 ARG B CA 1
ATOM 5445 C C . ARG B 1 278 ? 85.424 26.437 33.524 1.00 34.55 278 ARG B C 1
ATOM 5446 O O . ARG B 1 278 ? 85.520 25.213 33.420 1.00 34.56 278 ARG B O 1
ATOM 5454 N N . VAL B 1 279 ? 86.116 27.135 34.418 1.00 32.77 279 VAL B N 1
ATOM 5455 C CA . VAL B 1 279 ? 87.028 26.450 35.325 1.00 30.47 279 VAL B CA 1
ATOM 5456 C C . VAL B 1 279 ? 86.776 26.764 36.793 1.00 29.53 279 VAL B C 1
ATOM 5457 O O . VAL B 1 279 ? 85.948 27.616 37.137 1.00 28.12 279 VAL B O 1
ATOM 5461 N N . GLY B 1 280 ? 87.500 26.056 37.650 1.00 29.16 280 GLY B N 1
ATOM 5462 C CA . GLY B 1 280 ? 87.367 26.252 39.078 1.00 30.63 280 GLY B CA 1
ATOM 5463 C C . GLY B 1 280 ? 86.878 24.995 39.771 1.00 31.45 280 GLY B C 1
ATOM 5464 O O . GLY B 1 280 ? 86.034 24.266 39.241 1.00 32.45 280 GLY B O 1
ATOM 5465 N N . THR B 1 281 ? 87.417 24.733 40.954 1.00 29.00 281 THR B N 1
ATOM 5466 C CA . THR B 1 281 ? 87.016 23.572 41.729 1.00 27.41 281 THR B CA 1
ATOM 5467 C C . THR B 1 281 ? 86.053 24.028 42.826 1.00 26.95 281 THR B C 1
ATOM 5468 O O . THR B 1 281 ? 85.983 25.212 43.154 1.00 26.75 281 THR B O 1
ATOM 5472 N N . THR B 1 282 ? 85.314 23.087 43.397 1.00 25.94 282 THR B N 1
ATOM 5473 C CA . THR B 1 282 ? 84.350 23.414 44.440 1.00 24.38 282 THR B CA 1
ATOM 5474 C C . THR B 1 282 ? 84.938 23.263 45.839 1.00 24.50 282 THR B C 1
ATOM 5475 O O . THR B 1 282 ? 85.294 22.159 46.249 1.00 23.54 282 THR B O 1
ATOM 5479 N N . ALA B 1 283 ? 85.042 24.373 46.567 1.00 23.36 283 ALA B N 1
ATOM 5480 C CA . ALA B 1 283 ? 85.572 24.340 47.930 1.00 23.79 283 ALA B CA 1
ATOM 5481 C C . ALA B 1 283 ? 84.455 23.892 48.877 1.00 22.20 283 ALA B C 1
ATOM 5482 O O . ALA B 1 283 ? 83.332 24.389 48.800 1.00 23.52 283 ALA B O 1
ATOM 5484 N N . VAL B 1 284 ? 84.778 22.956 49.764 1.00 23.39 284 VAL B N 1
ATOM 5485 C CA . VAL B 1 284 ? 83.811 22.411 50.711 1.00 23.78 284 VAL B CA 1
ATOM 5486 C C . VAL B 1 284 ? 84.319 22.624 52.140 1.00 22.96 284 VAL B C 1
ATOM 5487 O O . VAL B 1 284 ? 85.407 22.179 52.502 1.00 23.93 284 VAL B O 1
ATOM 5491 N N . PRO B 1 285 ? 83.525 23.313 52.971 1.00 23.28 285 PRO B N 1
ATOM 5492 C CA . PRO B 1 285 ? 83.902 23.595 54.357 1.00 22.85 285 PRO B CA 1
ATOM 5493 C C . PRO B 1 285 ? 83.713 22.435 55.331 1.00 22.40 285 PRO B C 1
ATOM 5494 O O . PRO B 1 285 ? 82.721 21.718 55.272 1.00 22.75 285 PRO B O 1
ATOM 5498 N N . ALA B 1 286 ? 84.675 22.266 56.233 1.00 22.53 286 ALA B N 1
ATOM 5499 C CA . ALA B 1 286 ? 84.595 21.211 57.227 1.00 22.36 286 ALA B CA 1
ATOM 5500 C C . ALA B 1 286 ? 85.325 21.620 58.503 1.00 24.00 286 ALA B C 1
ATOM 5501 O O . ALA B 1 286 ? 86.252 22.434 58.473 1.00 23.79 286 ALA B O 1
ATOM 5503 N N . LEU B 1 287 ? 84.892 21.051 59.621 1.00 22.24 287 LEU B N 1
ATOM 5504 C CA . LEU B 1 287 ? 85.490 21.334 60.916 1.00 23.00 287 LEU B CA 1
ATOM 5505 C C . LEU B 1 287 ? 85.775 20.014 61.612 1.00 24.10 287 LEU B C 1
ATOM 5506 O O . LEU B 1 287 ? 84.994 19.065 61.500 1.00 25.07 287 LEU B O 1
ATOM 5511 N N . GLY B 1 288 ? 86.895 19.961 62.326 1.00 23.11 288 GLY B N 1
ATOM 5512 C CA . GLY B 1 288 ? 87.251 18.755 63.042 1.00 21.83 288 GLY B CA 1
ATOM 5513 C C . GLY B 1 288 ? 87.225 18.998 64.539 1.00 22.43 288 GLY B C 1
ATOM 5514 O O . GLY B 1 288 ? 87.598 20.081 64.998 1.00 23.82 288 GLY B O 1
ATOM 5515 N N . PRO B 1 289 ? 86.830 17.997 65.336 1.00 21.86 289 PRO B N 1
ATOM 5516 C CA . PRO B 1 289 ? 86.416 16.656 64.909 1.00 21.28 289 PRO B CA 1
ATOM 5517 C C . PRO B 1 289 ? 84.948 16.478 64.501 1.00 23.08 289 PRO B C 1
ATOM 5518 O O . PRO B 1 289 ? 84.578 15.413 63.995 1.00 22.79 289 PRO B O 1
ATOM 5522 N N . LYS B 1 290 ? 84.113 17.500 64.685 1.00 20.78 290 LYS B N 1
ATOM 5523 C CA . LYS B 1 290 ? 82.694 17.324 64.378 1.00 21.76 290 LYS B CA 1
ATOM 5524 C C . LYS B 1 290 ? 82.364 16.731 63.005 1.00 23.03 290 LYS B C 1
ATOM 5525 O O . LYS B 1 290 ? 81.414 15.952 62.887 1.00 23.83 290 LYS B O 1
ATOM 5531 N N . ASP B 1 291 ? 83.143 17.054 61.978 1.00 20.64 291 ASP B N 1
ATOM 5532 C CA . ASP B 1 291 ? 82.838 16.509 60.662 1.00 22.23 291 ASP B CA 1
ATOM 5533 C C . ASP B 1 291 ? 83.310 15.080 60.437 1.00 22.64 291 ASP B C 1
ATOM 5534 O O . ASP B 1 291 ? 83.157 14.524 59.347 1.00 21.04 291 ASP B O 1
ATOM 5539 N N . GLN B 1 292 ? 83.880 14.485 61.480 1.00 23.44 292 GLN B N 1
ATOM 5540 C CA . GLN B 1 292 ? 84.280 13.090 61.419 1.00 22.49 292 GLN B CA 1
ATOM 5541 C C . GLN B 1 292 ? 82.943 12.376 61.610 1.00 24.54 292 GLN B C 1
ATOM 5542 O O . GLN B 1 292 ? 82.811 11.179 61.350 1.00 24.83 292 GLN B O 1
ATOM 5548 N N . HIS B 1 293 ? 81.956 13.148 62.067 1.00 23.27 293 HIS B N 1
ATOM 5549 C CA . HIS B 1 293 ? 80.608 12.657 62.323 1.00 23.26 293 HIS B CA 1
ATOM 5550 C C . HIS B 1 293 ? 79.607 13.280 61.348 1.00 24.47 293 HIS B C 1
ATOM 5551 O O . HIS B 1 293 ? 78.474 13.582 61.731 1.00 25.05 293 HIS B O 1
ATOM 5558 N N . ALA B 1 294 ? 80.020 13.502 60.102 1.00 22.09 294 ALA B N 1
ATOM 5559 C CA . ALA B 1 294 ? 79.103 14.061 59.114 1.00 23.71 294 ALA B CA 1
ATOM 5560 C C . ALA B 1 294 ? 79.602 13.903 57.677 1.00 23.08 294 ALA B C 1
ATOM 5561 O O . ALA B 1 294 ? 78.876 13.418 56.816 1.00 24.45 294 ALA B O 1
ATOM 5563 N N . GLN B 1 295 ? 80.838 14.303 57.414 1.00 21.55 295 GLN B N 1
ATOM 5564 C CA . GLN B 1 295 ? 81.364 14.223 56.061 1.00 21.10 295 GLN B CA 1
ATOM 5565 C C . GLN B 1 295 ? 82.471 13.199 55.821 1.00 22.01 295 GLN B C 1
ATOM 5566 O O . GLN B 1 295 ? 82.654 12.732 54.692 1.00 22.35 295 GLN B O 1
ATOM 5572 N N . VAL B 1 296 ? 83.214 12.850 56.866 1.00 20.24 296 VAL B N 1
ATOM 5573 C CA . VAL B 1 296 ? 84.302 11.895 56.706 1.00 21.95 296 VAL B CA 1
ATOM 5574 C C . VAL B 1 296 ? 83.848 10.542 56.152 1.00 22.97 296 VAL B C 1
ATOM 5575 O O . VAL B 1 296 ? 84.582 9.909 55.391 1.00 23.15 296 VAL B O 1
ATOM 5579 N N . GLN B 1 297 ? 82.648 10.098 56.517 1.00 22.54 297 GLN B N 1
ATOM 5580 C CA . GLN B 1 297 ? 82.136 8.829 55.995 1.00 23.54 297 GLN B CA 1
ATOM 5581 C C . GLN B 1 297 ? 82.210 8.843 54.469 1.00 23.20 297 GLN B C 1
ATOM 5582 O O . GLN B 1 297 ? 82.637 7.865 53.848 1.00 23.06 297 GLN B O 1
ATOM 5588 N N . LEU B 1 298 ? 81.794 9.958 53.872 1.00 23.55 298 LEU B N 1
ATOM 5589 C CA . LEU B 1 298 ? 81.819 10.126 52.420 1.00 23.98 298 LEU B CA 1
ATOM 5590 C C . LEU B 1 298 ? 83.252 10.185 51.884 1.00 25.62 298 LEU B C 1
ATOM 5591 O O . LEU B 1 298 ? 83.553 9.615 50.832 1.00 25.02 298 LEU B O 1
ATOM 5596 N N . PHE B 1 299 ? 84.129 10.882 52.603 1.00 25.71 299 PHE B N 1
ATOM 5597 C CA . PHE B 1 299 ? 85.524 11.007 52.181 1.00 25.60 299 PHE B CA 1
ATOM 5598 C C . PHE B 1 299 ? 86.189 9.630 52.196 1.00 26.37 299 PHE B C 1
ATOM 5599 O O . PHE B 1 299 ? 87.042 9.324 51.364 1.00 28.67 299 PHE B O 1
ATOM 5607 N N . ARG B 1 300 ? 85.780 8.801 53.148 1.00 25.96 300 ARG B N 1
ATOM 5608 C CA . ARG B 1 300 ? 86.346 7.467 53.314 1.00 28.14 300 ARG B CA 1
ATOM 5609 C C . ARG B 1 300 ? 85.858 6.388 52.350 1.00 27.86 300 ARG B C 1
ATOM 5610 O O . ARG B 1 300 ? 86.656 5.597 51.855 1.00 28.55 300 ARG B O 1
ATOM 5618 N N . GLU B 1 301 ? 84.559 6.349 52.075 1.00 28.35 301 GLU B N 1
ATOM 5619 C CA . GLU B 1 301 ? 84.032 5.308 51.201 1.00 28.95 301 GLU B CA 1
ATOM 5620 C C . GLU B 1 301 ? 83.396 5.806 49.912 1.00 29.32 301 GLU B C 1
ATOM 5621 O O . GLU B 1 301 ? 82.996 5.010 49.057 1.00 31.46 301 GLU B O 1
ATOM 5627 N N . GLY B 1 302 ? 83.300 7.123 49.778 1.00 27.37 302 GLY B N 1
ATOM 5628 C CA . GLY B 1 302 ? 82.725 7.704 48.583 1.00 26.59 302 GLY B CA 1
ATOM 5629 C C . GLY B 1 302 ? 83.793 7.836 47.515 1.00 28.10 302 GLY B C 1
ATOM 5630 O O . GLY B 1 302 ? 84.927 7.404 47.727 1.00 26.78 302 GLY B O 1
ATOM 5631 N N . PRO B 1 303 ? 83.468 8.449 46.364 1.00 27.35 303 PRO B N 1
ATOM 5632 C CA . PRO B 1 303 ? 84.382 8.652 45.235 1.00 28.81 303 PRO B CA 1
ATOM 5633 C C . PRO B 1 303 ? 85.716 9.322 45.592 1.00 30.68 303 PRO B C 1
ATOM 5634 O O . PRO B 1 303 ? 85.799 10.116 46.529 1.00 27.93 303 PRO B O 1
ATOM 5638 N N . LEU B 1 304 ? 86.754 8.993 44.829 1.00 30.62 304 LEU B N 1
ATOM 5639 C CA . LEU B 1 304 ? 88.074 9.575 45.029 1.00 31.78 304 LEU B CA 1
ATOM 5640 C C . LEU B 1 304 ? 88.145 10.780 44.105 1.00 31.72 304 LEU B C 1
ATOM 5641 O O . LEU B 1 304 ? 88.853 10.768 43.096 1.00 31.81 304 LEU B O 1
ATOM 5646 N N . ASP B 1 305 ? 87.392 11.817 44.454 1.00 27.95 305 ASP B N 1
ATOM 5647 C CA . ASP B 1 305 ? 87.329 13.029 43.652 1.00 28.61 305 ASP B CA 1
ATOM 5648 C C . ASP B 1 305 ? 87.629 14.275 44.477 1.00 27.46 305 ASP B C 1
ATOM 5649 O O . ASP B 1 305 ? 87.166 15.366 44.145 1.00 27.62 305 ASP B O 1
ATOM 5654 N N . LYS B 1 306 ? 88.416 14.117 45.535 1.00 26.32 306 LYS B N 1
ATOM 5655 C CA . LYS B 1 306 ? 88.724 15.242 46.412 1.00 26.41 306 LYS B CA 1
ATOM 5656 C C . LYS B 1 306 ? 90.187 15.429 46.765 1.00 26.77 306 LYS B C 1
ATOM 5657 O O . LYS B 1 306 ? 90.963 14.474 46.812 1.00 26.41 306 LYS B O 1
ATOM 5663 N N . LEU B 1 307 ? 90.536 16.688 47.016 1.00 26.69 307 LEU B N 1
ATOM 5664 C CA . LEU B 1 307 ? 91.864 17.078 47.469 1.00 25.93 307 LEU B CA 1
ATOM 5665 C C . LEU B 1 307 ? 91.525 17.730 48.801 1.00 25.64 307 LEU B C 1
ATOM 5666 O O . LEU B 1 307 ? 90.875 18.779 48.825 1.00 27.25 307 LEU B O 1
ATOM 5671 N N . LEU B 1 308 ? 91.945 17.110 49.899 1.00 25.03 308 LEU B N 1
ATOM 5672 C CA . LEU B 1 308 ? 91.636 17.628 51.225 1.00 26.72 308 LEU B CA 1
ATOM 5673 C C . LEU B 1 308 ? 92.784 18.295 51.971 1.00 27.38 308 LEU B C 1
ATOM 5674 O O . LEU B 1 308 ? 93.874 17.733 52.097 1.00 27.86 308 LEU B O 1
ATOM 5679 N N . ALA B 1 309 ? 92.514 19.492 52.482 1.00 26.23 309 ALA B N 1
ATOM 5680 C CA . ALA B 1 309 ? 93.489 20.230 53.263 1.00 27.01 309 ALA B CA 1
ATOM 5681 C C . ALA B 1 309 ? 92.973 20.283 54.697 1.00 25.93 309 ALA B C 1
ATOM 5682 O O . ALA B 1 309 ? 91.836 20.700 54.943 1.00 25.29 309 ALA B O 1
ATOM 5684 N N . LEU B 1 310 ? 93.797 19.832 55.636 1.00 24.61 310 LEU B N 1
ATOM 5685 C CA . LEU B 1 310 ? 93.435 19.848 57.050 1.00 25.14 310 LEU B CA 1
ATOM 5686 C C . LEU B 1 310 ? 94.303 20.858 57.795 1.00 25.77 310 LEU B C 1
ATOM 5687 O O . LEU B 1 310 ? 95.536 20.806 57.724 1.00 26.07 310 LEU B O 1
ATOM 5692 N N . VAL B 1 311 ? 93.662 21.790 58.492 1.00 24.00 311 VAL B N 1
ATOM 5693 C CA . VAL B 1 311 ? 94.398 22.788 59.263 1.00 24.58 311 VAL B CA 1
ATOM 5694 C C . VAL B 1 311 ? 94.408 22.308 60.708 1.00 24.18 311 VAL B C 1
ATOM 5695 O O . VAL B 1 311 ? 93.363 22.253 61.367 1.00 23.20 311 VAL B O 1
ATOM 5699 N N . ILE B 1 312 ? 95.600 21.969 61.195 1.00 25.54 312 ILE B N 1
ATOM 5700 C CA . ILE B 1 312 ? 95.765 21.424 62.539 1.00 24.87 312 ILE B CA 1
ATOM 5701 C C . ILE B 1 312 ? 96.652 22.237 63.484 1.00 26.00 312 ILE B C 1
ATOM 5702 O O . ILE B 1 312 ? 97.805 22.541 63.162 1.00 24.97 312 ILE B O 1
ATOM 5707 N N . PRO B 1 313 ? 96.123 22.603 64.666 1.00 27.07 313 PRO B N 1
ATOM 5708 C CA . PRO B 1 313 ? 96.913 23.373 65.634 1.00 27.29 313 PRO B CA 1
ATOM 5709 C C . PRO B 1 313 ? 97.824 22.386 66.364 1.00 28.44 313 PRO B C 1
ATOM 5710 O O . PRO B 1 313 ? 97.478 21.208 66.505 1.00 28.07 313 PRO B O 1
ATOM 5714 N N . GLU B 1 314 ? 98.985 22.846 66.815 1.00 28.46 314 GLU B N 1
ATOM 5715 C CA . GLU B 1 314 ? 99.903 21.958 67.506 1.00 29.24 314 GLU B CA 1
ATOM 5716 C C . GLU B 1 314 ? 99.945 22.177 69.011 1.00 30.21 314 GLU B C 1
ATOM 5717 O O . GLU B 1 314 ? 100.525 21.377 69.745 1.00 31.15 314 GLU B O 1
ATOM 5723 N N . ALA B 1 315 ? 99.311 23.246 69.479 1.00 28.41 315 ALA B N 1
ATOM 5724 C CA . ALA B 1 315 ? 99.296 23.522 70.907 1.00 28.99 315 ALA B CA 1
ATOM 5725 C C . ALA B 1 315 ? 98.105 24.386 71.282 1.00 28.50 315 ALA B C 1
ATOM 5726 O O . ALA B 1 315 ? 97.598 25.151 70.463 1.00 28.60 315 ALA B O 1
ATOM 5728 N N . PRO B 1 316 ? 97.633 24.264 72.530 1.00 28.41 316 PRO B N 1
ATOM 5729 C CA . PRO B 1 316 ? 96.494 25.051 73.004 1.00 28.81 316 PRO B CA 1
ATOM 5730 C C . PRO B 1 316 ? 97.023 26.305 73.689 1.00 29.75 316 PRO B C 1
ATOM 5731 O O . PRO B 1 316 ? 98.207 26.381 74.004 1.00 28.85 316 PRO B O 1
ATOM 5735 N N . LEU B 1 317 ? 96.154 27.285 73.905 1.00 30.85 317 LEU B N 1
ATOM 5736 C CA . LEU B 1 317 ? 96.553 28.498 74.604 1.00 31.02 317 LEU B CA 1
ATOM 5737 C C . LEU B 1 317 ? 96.354 28.219 76.091 1.00 32.91 317 LEU B C 1
ATOM 5738 O O . LEU B 1 317 ? 97.113 28.695 76.932 1.00 32.60 317 LEU B O 1
ATOM 5743 N N . GLU B 1 318 ? 95.329 27.432 76.400 1.00 31.54 318 GLU B N 1
ATOM 5744 C CA . GLU B 1 318 ? 95.021 27.061 77.775 1.00 31.13 318 GLU B CA 1
ATOM 5745 C C . GLU B 1 318 ? 94.251 25.741 77.768 1.00 31.90 318 GLU B C 1
ATOM 5746 O O . GLU B 1 318 ? 93.057 25.699 77.462 1.00 31.89 318 GLU B O 1
ATOM 5752 N N . ASP B 1 319 ? 94.955 24.665 78.110 1.00 30.51 319 ASP B N 1
ATOM 5753 C CA . ASP B 1 319 ? 94.378 23.327 78.116 1.00 29.90 319 ASP B CA 1
ATOM 5754 C C . ASP B 1 319 ? 93.491 23.020 79.315 1.00 30.64 319 ASP B C 1
ATOM 5755 O O . ASP B 1 319 ? 93.445 23.769 80.294 1.00 29.11 319 ASP B O 1
ATOM 5760 N N . VAL B 1 320 ? 92.797 21.892 79.217 1.00 29.91 320 VAL B N 1
ATOM 5761 C CA . VAL B 1 320 ? 91.903 21.412 80.256 1.00 31.82 320 VAL B CA 1
ATOM 5762 C C . VAL B 1 320 ? 92.148 19.918 80.413 1.00 33.25 320 VAL B C 1
ATOM 5763 O O . VAL B 1 320 ? 92.126 19.174 79.430 1.00 33.36 320 VAL B O 1
ATOM 5767 N N . GLU B 1 321 ? 92.399 19.473 81.639 1.00 33.68 321 GLU B N 1
ATOM 5768 C CA . GLU B 1 321 ? 92.621 18.053 81.866 1.00 34.72 321 GLU B CA 1
ATOM 5769 C C . GLU B 1 321 ? 91.268 17.374 82.000 1.00 33.24 321 GLU B C 1
ATOM 5770 O O . GLU B 1 321 ? 90.375 17.897 82.662 1.00 32.87 321 GLU B O 1
ATOM 5776 N N . ILE B 1 322 ? 91.116 16.223 81.352 1.00 32.64 322 ILE B N 1
ATOM 5777 C CA . ILE B 1 322 ? 89.871 15.465 81.431 1.00 32.12 322 ILE B CA 1
ATOM 5778 C C . ILE B 1 322 ? 89.890 14.758 82.786 1.00 31.81 322 ILE B C 1
ATOM 5779 O O . ILE B 1 322 ? 90.693 13.857 83.002 1.00 30.91 322 ILE B O 1
ATOM 5784 N N . PRO B 1 323 ? 89.009 15.166 83.713 1.00 32.88 323 PRO B N 1
ATOM 5785 C CA . PRO B 1 323 ? 88.930 14.576 85.053 1.00 34.41 323 PRO B CA 1
ATOM 5786 C C . PRO B 1 323 ? 88.256 13.208 85.087 1.00 37.32 323 PRO B C 1
ATOM 5787 O O . PRO B 1 323 ? 87.478 12.858 84.195 1.00 36.56 323 PRO B O 1
ATOM 5791 N N . GLU B 1 324 ? 88.567 12.428 86.115 1.00 39.52 324 GLU B N 1
ATOM 5792 C CA . GLU B 1 324 ? 87.979 11.112 86.241 1.00 41.95 324 GLU B CA 1
ATOM 5793 C C . GLU B 1 324 ? 86.524 11.212 86.670 1.00 41.58 324 GLU B C 1
ATOM 5794 O O . GLU B 1 324 ? 86.099 12.139 87.347 1.00 41.56 324 GLU B O 1
ATOM 5800 N N . VAL B 1 325 ? 85.745 10.234 86.196 1.00 42.84 325 VAL B N 1
ATOM 5801 C CA . VAL B 1 325 ? 84.348 10.183 86.569 1.00 44.14 325 VAL B CA 1
ATOM 5802 C C . VAL B 1 325 ? 84.010 8.865 87.255 1.00 45.62 325 VAL B C 1
ATOM 5803 O O . VAL B 1 325 ? 84.160 7.783 86.701 1.00 46.06 325 VAL B O 1
ATOM 5807 N N . GLU B 1 326 ? 83.600 8.976 88.527 1.00 47.75 326 GLU B N 1
ATOM 5808 C CA . GLU B 1 326 ? 83.195 7.786 89.257 1.00 49.86 326 GLU B CA 1
ATOM 5809 C C . GLU B 1 326 ? 81.895 7.215 88.685 1.00 49.04 326 GLU B C 1
ATOM 5810 O O . GLU B 1 326 ? 80.898 7.904 88.528 1.00 48.43 326 GLU B O 1
ATOM 5816 N N . GLY B 1 327 ? 81.945 5.920 88.322 1.00 48.79 327 GLY B N 1
ATOM 5817 C CA . GLY B 1 327 ? 80.742 5.281 87.796 1.00 47.95 327 GLY B CA 1
ATOM 5818 C C . GLY B 1 327 ? 80.697 5.302 86.265 1.00 47.41 327 GLY B C 1
ATOM 5819 O O . GLY B 1 327 ? 79.745 4.861 85.637 1.00 48.17 327 GLY B O 1
ATOM 5820 N N . LEU B 1 328 ? 81.753 5.879 85.660 1.00 45.99 328 LEU B N 1
ATOM 5821 C CA . LEU B 1 328 ? 81.822 5.897 84.199 1.00 44.24 328 LEU B CA 1
ATOM 5822 C C . LEU B 1 328 ? 83.162 5.354 83.702 1.00 43.65 328 LEU B C 1
ATOM 5823 O O . LEU B 1 328 ? 83.941 6.044 83.058 1.00 41.89 328 LEU B O 1
ATOM 5828 N N . GLU B 1 329 ? 83.436 4.103 84.055 1.00 42.44 329 GLU B N 1
ATOM 5829 C CA . GLU B 1 329 ? 84.696 3.452 83.724 1.00 42.02 329 GLU B CA 1
ATOM 5830 C C . GLU B 1 329 ? 84.945 3.314 82.228 1.00 40.38 329 GLU B C 1
ATOM 5831 O O . GLU B 1 329 ? 86.090 3.192 81.793 1.00 38.04 329 GLU B O 1
ATOM 5837 N N . ALA B 1 330 ? 83.879 3.320 81.438 1.00 39.46 330 ALA B N 1
ATOM 5838 C CA . ALA B 1 330 ? 84.028 3.181 79.998 1.00 37.89 330 ALA B CA 1
ATOM 5839 C C . ALA B 1 330 ? 84.820 4.348 79.410 1.00 37.53 330 ALA B C 1
ATOM 5840 O O . ALA B 1 330 ? 85.293 4.277 78.279 1.00 36.82 330 ALA B O 1
ATOM 5842 N N . ALA B 1 331 ? 84.975 5.415 80.186 1.00 37.36 331 ALA B N 1
ATOM 5843 C CA . ALA B 1 331 ? 85.702 6.594 79.727 1.00 38.22 331 ALA B CA 1
ATOM 5844 C C . ALA B 1 331 ? 87.075 6.751 80.380 1.00 38.63 331 ALA B C 1
ATOM 5845 O O . ALA B 1 331 ? 87.743 7.766 80.184 1.00 38.96 331 ALA B O 1
ATOM 5847 N N . SER B 1 332 ? 87.503 5.749 81.142 1.00 38.15 332 SER B N 1
ATOM 5848 C CA . SER B 1 332 ? 88.793 5.817 81.823 1.00 37.56 332 SER B CA 1
ATOM 5849 C C . SER B 1 332 ? 89.993 6.073 80.898 1.00 36.43 332 SER B C 1
ATOM 5850 O O . SER B 1 332 ? 90.961 6.704 81.312 1.00 36.73 332 SER B O 1
ATOM 5853 N N . TYR B 1 333 ? 89.935 5.603 79.654 1.00 35.54 333 TYR B N 1
ATOM 5854 C CA . TYR B 1 333 ? 91.046 5.820 78.729 1.00 35.43 333 TYR B CA 1
ATOM 5855 C C . TYR B 1 333 ? 91.256 7.310 78.442 1.00 34.98 333 TYR B C 1
ATOM 5856 O O . TYR B 1 333 ? 92.293 7.706 77.907 1.00 35.30 333 TYR B O 1
ATOM 5865 N N . LEU B 1 334 ? 90.270 8.126 78.808 1.00 34.26 334 LEU B N 1
ATOM 5866 C CA . LEU B 1 334 ? 90.336 9.570 78.598 1.00 34.83 334 LEU B CA 1
ATOM 5867 C C . LEU B 1 334 ? 90.837 10.304 79.835 1.00 35.58 334 LEU B C 1
ATOM 5868 O O . LEU B 1 334 ? 91.414 11.384 79.724 1.00 35.51 334 LEU B O 1
ATOM 5873 N N . PHE B 1 335 ? 90.602 9.725 81.010 1.00 36.91 335 PHE B N 1
ATOM 5874 C CA . PHE B 1 335 ? 91.021 10.347 82.264 1.00 38.31 335 PHE B CA 1
ATOM 5875 C C . PHE B 1 335 ? 92.522 10.593 82.278 1.00 38.84 335 PHE B C 1
ATOM 5876 O O . PHE B 1 335 ? 93.303 9.719 81.902 1.00 39.88 335 PHE B O 1
ATOM 5884 N N . GLY B 1 336 ? 92.921 11.783 82.719 1.00 38.27 336 GLY B N 1
ATOM 5885 C CA . GLY B 1 336 ? 94.336 12.113 82.773 1.00 38.63 336 GLY B CA 1
ATOM 5886 C C . GLY B 1 336 ? 94.815 12.832 81.527 1.00 38.41 336 GLY B C 1
ATOM 5887 O O . GLY B 1 336 ? 95.765 13.615 81.575 1.00 39.60 336 GLY B O 1
ATOM 5888 N N . LYS B 1 337 ? 94.163 12.557 80.403 1.00 36.95 337 LYS B N 1
ATOM 5889 C CA . LYS B 1 337 ? 94.516 13.196 79.145 1.00 35.65 337 LYS B CA 1
ATOM 5890 C C . LYS B 1 337 ? 93.869 14.580 79.110 1.00 34.25 337 LYS B C 1
ATOM 5891 O O . LYS B 1 337 ? 93.004 14.883 79.933 1.00 35.77 337 LYS B O 1
ATOM 5897 N N . THR B 1 338 ? 94.295 15.425 78.179 1.00 32.87 338 THR B N 1
ATOM 5898 C CA . THR B 1 338 ? 93.719 16.760 78.084 1.00 30.76 338 THR B CA 1
ATOM 5899 C C . THR B 1 338 ? 92.843 16.866 76.846 1.00 29.59 338 THR B C 1
ATOM 5900 O O . THR B 1 338 ? 92.934 16.042 75.930 1.00 27.60 338 THR B O 1
ATOM 5904 N N . LEU B 1 339 ? 91.991 17.884 76.829 1.00 28.90 339 LEU B N 1
ATOM 5905 C CA . LEU B 1 339 ? 91.105 18.106 75.702 1.00 28.62 339 LEU B CA 1
ATOM 5906 C C . LEU B 1 339 ? 91.898 18.369 74.434 1.00 28.43 339 LEU B C 1
ATOM 5907 O O . LEU B 1 339 ? 91.570 17.835 73.380 1.00 28.54 339 LEU B O 1
ATOM 5912 N N . PHE B 1 340 ? 92.949 19.182 74.523 1.00 29.13 340 PHE B N 1
ATOM 5913 C CA . PHE B 1 340 ? 93.731 19.460 73.329 1.00 28.43 340 PHE B CA 1
ATOM 5914 C C . PHE B 1 340 ? 94.416 18.184 72.859 1.00 28.48 340 PHE B C 1
ATOM 5915 O O . PHE B 1 340 ? 94.557 17.942 71.665 1.00 28.68 340 PHE B O 1
ATOM 5923 N N . GLN B 1 341 ? 94.841 17.360 73.808 1.00 29.47 341 GLN B N 1
ATOM 5924 C CA . GLN B 1 341 ? 95.488 16.103 73.463 1.00 29.36 341 GLN B CA 1
ATOM 5925 C C . GLN B 1 341 ? 94.502 15.251 72.642 1.00 29.05 341 GLN B C 1
ATOM 5926 O O . GLN B 1 341 ? 94.887 14.620 71.660 1.00 27.32 341 GLN B O 1
ATOM 5932 N N . LEU B 1 342 ? 93.230 15.254 73.035 1.00 27.60 342 LEU B N 1
ATOM 5933 C CA . LEU B 1 342 ? 92.203 14.499 72.321 1.00 27.46 342 LEU B CA 1
ATOM 5934 C C . LEU B 1 342 ? 91.992 15.137 70.953 1.00 27.66 342 LEU B C 1
ATOM 5935 O O . LEU B 1 342 ? 91.890 14.442 69.945 1.00 27.11 342 LEU B O 1
ATOM 5940 N N . LEU B 1 343 ? 91.941 16.466 70.931 1.00 27.78 343 LEU B N 1
ATOM 5941 C CA . LEU B 1 343 ? 91.751 17.203 69.685 1.00 28.05 343 LEU B CA 1
ATOM 5942 C C . LEU B 1 343 ? 92.824 16.805 68.678 1.00 27.95 343 LEU B C 1
ATOM 5943 O O . LEU B 1 343 ? 92.518 16.376 67.565 1.00 26.80 343 LEU B O 1
ATOM 5948 N N . LYS B 1 344 ? 94.082 16.941 69.088 1.00 27.62 344 LYS B N 1
ATOM 5949 C CA . LYS B 1 344 ? 95.232 16.628 68.242 1.00 26.71 344 LYS B CA 1
ATOM 5950 C C . LYS B 1 344 ? 95.263 15.173 67.771 1.00 26.94 344 LYS B C 1
ATOM 5951 O O . LYS B 1 344 ? 95.582 14.894 66.608 1.00 27.12 344 LYS B O 1
ATOM 5957 N N . ALA B 1 345 ? 94.934 14.250 68.669 1.00 25.76 345 ALA B N 1
ATOM 5958 C CA . ALA B 1 345 ? 94.915 12.833 68.332 1.00 26.82 345 ALA B CA 1
ATOM 5959 C C . ALA B 1 345 ? 93.903 12.580 67.215 1.00 26.43 345 ALA B C 1
ATOM 5960 O O . ALA B 1 345 ? 94.206 11.897 66.235 1.00 26.85 345 ALA B O 1
ATOM 5962 N N . GLU B 1 346 ? 92.702 13.136 67.368 1.00 26.05 346 GLU B N 1
ATOM 5963 C CA . GLU B 1 346 ? 91.659 12.969 66.366 1.00 25.93 346 GLU B CA 1
ATOM 5964 C C . GLU B 1 346 ? 92.057 13.572 65.027 1.00 26.04 346 GLU B C 1
ATOM 5965 O O . GLU B 1 346 ? 91.771 12.994 63.972 1.00 27.52 346 GLU B O 1
ATOM 5971 N N . ALA B 1 347 ? 92.717 14.728 65.063 1.00 26.02 347 ALA B N 1
ATOM 5972 C CA . ALA B 1 347 ? 93.156 15.377 63.836 1.00 26.69 347 ALA B CA 1
ATOM 5973 C C . ALA B 1 347 ? 94.159 14.485 63.105 1.00 27.70 347 ALA B C 1
ATOM 5974 O O . ALA B 1 347 ? 94.039 14.266 61.900 1.00 28.85 347 ALA B O 1
ATOM 5976 N N . GLU B 1 348 ? 95.143 13.971 63.840 1.00 27.04 348 GLU B N 1
ATOM 5977 C CA . GLU B 1 348 ? 96.168 13.098 63.265 1.00 26.94 348 GLU B CA 1
ATOM 5978 C C . GLU B 1 348 ? 95.542 11.796 62.786 1.00 26.61 348 GLU B C 1
ATOM 5979 O O . GLU B 1 348 ? 95.904 11.269 61.738 1.00 25.99 348 GLU B O 1
ATOM 5985 N N . ALA B 1 349 ? 94.597 11.284 63.565 1.00 26.76 349 ALA B N 1
ATOM 5986 C CA . ALA B 1 349 ? 93.912 10.042 63.220 1.00 27.15 349 ALA B CA 1
ATOM 5987 C C . ALA B 1 349 ? 93.124 10.169 61.917 1.00 27.43 349 ALA B C 1
ATOM 5988 O O . ALA B 1 349 ? 93.173 9.282 61.062 1.00 27.35 349 ALA B O 1
ATOM 5990 N N . THR B 1 350 ? 92.394 11.270 61.765 1.00 25.69 350 THR B N 1
ATOM 5991 C CA . THR B 1 350 ? 91.593 11.479 60.565 1.00 25.09 350 THR B CA 1
ATOM 5992 C C . THR B 1 350 ? 92.482 11.735 59.357 1.00 25.06 350 THR B C 1
ATOM 5993 O O . THR B 1 350 ? 92.205 11.256 58.253 1.00 25.78 350 THR B O 1
ATOM 5997 N N . TYR B 1 351 ? 93.551 12.494 59.571 1.00 24.91 351 TYR B N 1
ATOM 5998 C CA . TYR B 1 351 ? 94.507 12.800 58.513 1.00 25.36 351 TYR B CA 1
ATOM 5999 C C . TYR B 1 351 ? 94.984 11.477 57.908 1.00 26.12 351 TYR B C 1
ATOM 6000 O O . TYR B 1 351 ? 94.976 11.291 56.688 1.00 27.36 351 TYR B O 1
ATOM 6009 N N . GLU B 1 352 ? 95.377 10.550 58.775 1.00 27.14 352 GLU B N 1
ATOM 6010 C CA . GLU B 1 352 ? 95.855 9.246 58.327 1.00 27.69 352 GLU B CA 1
ATOM 6011 C C . GLU B 1 352 ? 94.733 8.443 57.676 1.00 27.92 352 GLU B C 1
ATOM 6012 O O . GLU B 1 352 ? 94.912 7.876 56.597 1.00 26.38 352 GLU B O 1
ATOM 6018 N N . ALA B 1 353 ? 93.576 8.407 58.332 1.00 28.02 353 ALA B N 1
ATOM 6019 C CA . ALA B 1 353 ? 92.432 7.659 57.825 1.00 27.23 353 ALA B CA 1
ATOM 6020 C C . ALA B 1 353 ? 92.038 8.096 56.418 1.00 27.23 353 ALA B C 1
ATOM 6021 O O . ALA B 1 353 ? 91.656 7.268 55.592 1.00 26.86 353 ALA B O 1
ATOM 6023 N N . LEU B 1 354 ? 92.129 9.395 56.150 1.00 26.06 354 LEU B N 1
ATOM 6024 C CA . LEU B 1 354 ? 91.772 9.921 54.836 1.00 27.19 354 LEU B CA 1
ATOM 6025 C C . LEU B 1 354 ? 92.747 9.411 53.787 1.00 27.33 354 LEU B C 1
ATOM 6026 O O . LEU B 1 354 ? 92.348 9.053 52.679 1.00 26.42 354 LEU B O 1
ATOM 6031 N N . ALA B 1 355 ? 94.027 9.383 54.147 1.00 26.49 355 ALA B N 1
ATOM 6032 C CA . ALA B 1 355 ? 95.067 8.902 53.246 1.00 28.68 355 ALA B CA 1
ATOM 6033 C C . ALA B 1 355 ? 94.911 7.395 53.033 1.00 28.51 355 ALA B C 1
ATOM 6034 O O . ALA B 1 355 ? 95.047 6.903 51.916 1.00 28.69 355 ALA B O 1
ATOM 6036 N N . GLU B 1 356 ? 94.619 6.669 54.110 1.00 29.17 356 GLU B N 1
ATOM 6037 C CA . GLU B 1 356 ? 94.439 5.218 54.036 1.00 30.90 356 GLU B CA 1
ATOM 6038 C C . GLU B 1 356 ? 93.309 4.861 53.066 1.00 31.85 356 GLU B C 1
ATOM 6039 O O . GLU B 1 356 ? 93.352 3.816 52.415 1.00 32.14 356 GLU B O 1
ATOM 6045 N N . ALA B 1 357 ? 92.307 5.735 52.963 1.00 30.99 357 ALA B N 1
ATOM 6046 C CA . ALA B 1 357 ? 91.176 5.499 52.067 1.00 30.86 357 ALA B CA 1
ATOM 6047 C C . ALA B 1 357 ? 91.510 5.824 50.609 1.00 30.89 357 ALA B C 1
ATOM 6048 O O . ALA B 1 357 ? 90.676 5.643 49.720 1.00 30.43 357 ALA B O 1
ATOM 6050 N N . GLY B 1 358 ? 92.719 6.318 50.370 1.00 30.15 358 GLY B N 1
ATOM 6051 C CA . GLY B 1 358 ? 93.129 6.643 49.013 1.00 29.37 358 GLY B CA 1
ATOM 6052 C C . GLY B 1 358 ? 92.939 8.087 48.577 1.00 29.26 358 GLY B C 1
ATOM 6053 O O . GLY B 1 358 ? 93.286 8.447 47.450 1.00 28.20 358 GLY B O 1
ATOM 6054 N N . GLN B 1 359 ? 92.383 8.922 49.452 1.00 29.47 359 GLN B N 1
ATOM 6055 C CA . GLN B 1 359 ? 92.170 10.323 49.103 1.00 29.51 359 GLN B CA 1
ATOM 6056 C C . GLN B 1 359 ? 93.494 11.083 49.119 1.00 29.81 359 GLN B C 1
ATOM 6057 O O . GLN B 1 359 ? 94.430 10.708 49.825 1.00 29.66 359 GLN B O 1
ATOM 6063 N N . ARG B 1 360 ? 93.564 12.143 48.325 1.00 30.16 360 ARG B N 1
ATOM 6064 C CA . ARG B 1 360 ? 94.752 12.985 48.261 1.00 31.48 360 ARG B CA 1
ATOM 6065 C C . ARG B 1 360 ? 94.586 14.004 49.384 1.00 30.83 360 ARG B C 1
ATOM 6066 O O . ARG B 1 360 ? 93.685 14.840 49.336 1.00 30.55 360 ARG B O 1
ATOM 6074 N N . VAL B 1 361 ? 95.449 13.937 50.393 1.00 30.14 361 VAL B N 1
ATOM 6075 C CA . VAL B 1 361 ? 95.338 14.853 51.522 1.00 29.91 361 VAL B CA 1
ATOM 6076 C C . VAL B 1 361 ? 96.673 15.362 52.061 1.00 30.48 361 VAL B C 1
ATOM 6077 O O . VAL B 1 361 ? 97.673 14.642 52.074 1.00 29.51 361 VAL B O 1
ATOM 6081 N N . TYR B 1 362 ? 96.677 16.619 52.497 1.00 29.64 362 TYR B N 1
ATOM 6082 C CA . TYR B 1 362 ? 97.862 17.225 53.089 1.00 29.24 362 TYR B CA 1
ATOM 6083 C C . TYR B 1 362 ? 97.409 18.052 54.292 1.00 30.08 362 TYR B C 1
ATOM 6084 O O . TYR B 1 362 ? 96.208 18.223 54.532 1.00 28.50 362 TYR B O 1
ATOM 6093 N N . ALA B 1 363 ? 98.364 18.563 55.053 1.00 28.70 363 ALA B N 1
ATOM 6094 C CA . ALA B 1 363 ? 98.009 19.343 56.223 1.00 27.51 363 ALA B CA 1
ATOM 6095 C C . ALA B 1 363 ? 98.845 20.597 56.386 1.00 27.35 363 ALA B C 1
ATOM 6096 O O . ALA B 1 363 ? 100.007 20.652 55.981 1.00 27.24 363 ALA B O 1
ATOM 6098 N N . LEU B 1 364 ? 98.213 21.610 56.964 1.00 27.71 364 LEU B N 1
ATOM 6099 C CA . LEU B 1 364 ? 98.846 22.879 57.266 1.00 27.46 364 LEU B CA 1
ATOM 6100 C C . LEU B 1 364 ? 98.784 22.950 58.787 1.00 27.96 364 LEU B C 1
ATOM 6101 O O . LEU B 1 364 ? 97.702 23.022 59.373 1.00 27.70 364 LEU B O 1
ATOM 6106 N N . PHE B 1 365 ? 99.943 22.895 59.426 1.00 28.35 365 PHE B N 1
ATOM 6107 C CA . PHE B 1 365 ? 100.003 22.946 60.878 1.00 28.90 365 PHE B CA 1
ATOM 6108 C C . PHE B 1 365 ? 100.237 24.367 61.375 1.00 29.85 365 PHE B C 1
ATOM 6109 O O . PHE B 1 365 ? 101.087 25.093 60.845 1.00 28.86 365 PHE B O 1
ATOM 6117 N N . LEU B 1 366 ? 99.460 24.755 62.383 1.00 30.20 366 LEU B N 1
ATOM 6118 C CA . LEU B 1 366 ? 99.567 26.069 63.011 1.00 32.00 366 LEU B CA 1
ATOM 6119 C C . LEU B 1 366 ? 100.146 25.825 64.398 1.00 31.79 366 LEU B C 1
ATOM 6120 O O . LEU B 1 366 ? 99.703 24.916 65.099 1.00 32.26 366 LEU B O 1
ATOM 6125 N N . PRO B 1 367 ? 101.152 26.616 64.810 1.00 31.99 367 PRO B N 1
ATOM 6126 C CA . PRO B 1 367 ? 101.722 26.405 66.144 1.00 32.02 367 PRO B CA 1
ATOM 6127 C C . PRO B 1 367 ? 100.633 26.476 67.215 1.00 31.50 367 PRO B C 1
ATOM 6128 O O . PRO B 1 367 ? 100.693 25.775 68.224 1.00 30.74 367 PRO B O 1
ATOM 6132 N N . GLU B 1 368 ? 99.638 27.325 66.978 1.00 30.39 368 GLU B N 1
ATOM 6133 C CA . GLU B 1 368 ? 98.506 27.479 67.885 1.00 30.31 368 GLU B CA 1
ATOM 6134 C C . GLU B 1 368 ? 97.512 28.427 67.238 1.00 29.43 368 GLU B C 1
ATOM 6135 O O . GLU B 1 368 ? 97.846 29.107 66.265 1.00 30.18 368 GLU B O 1
ATOM 6141 N N . VAL B 1 369 ? 96.292 28.463 67.764 1.00 27.09 369 VAL B N 1
ATOM 6142 C CA . VAL B 1 369 ? 95.281 29.367 67.235 1.00 26.25 369 VAL B CA 1
ATOM 6143 C C . VAL B 1 369 ? 95.492 30.741 67.880 1.00 26.14 369 VAL B C 1
ATOM 6144 O O . VAL B 1 369 ? 95.000 31.020 68.978 1.00 26.37 369 VAL B O 1
ATOM 6148 N N . SER B 1 370 ? 96.249 31.583 67.183 1.00 26.25 370 SER B N 1
ATOM 6149 C CA . SER B 1 370 ? 96.565 32.928 67.644 1.00 26.06 370 SER B CA 1
ATOM 6150 C C . SER B 1 370 ? 96.486 33.909 66.478 1.00 25.97 370 SER B C 1
ATOM 6151 O O . SER B 1 370 ? 96.562 33.514 65.312 1.00 25.58 370 SER B O 1
ATOM 6154 N N . PRO B 1 371 ? 96.326 35.205 66.777 1.00 25.66 371 PRO B N 1
ATOM 6155 C CA . PRO B 1 371 ? 96.249 36.213 65.717 1.00 24.56 371 PRO B CA 1
ATOM 6156 C C . PRO B 1 371 ? 97.420 36.087 64.738 1.00 25.09 371 PRO B C 1
ATOM 6157 O O . PRO B 1 371 ? 97.243 36.209 63.525 1.00 21.92 371 PRO B O 1
ATOM 6161 N N . TYR B 1 372 ? 98.614 35.842 65.270 1.00 24.31 372 TYR B N 1
ATOM 6162 C CA . TYR B 1 372 ? 99.804 35.705 64.436 1.00 24.93 372 TYR B CA 1
ATOM 6163 C C . TYR B 1 372 ? 99.689 34.548 63.446 1.00 23.95 372 TYR B C 1
ATOM 6164 O O . TYR B 1 372 ? 99.894 34.731 62.254 1.00 22.61 372 TYR B O 1
ATOM 6173 N N . ALA B 1 373 ? 99.365 33.358 63.941 1.00 25.12 373 ALA B N 1
ATOM 6174 C CA . ALA B 1 373 ? 99.256 32.191 63.065 1.00 25.77 373 ALA B CA 1
ATOM 6175 C C . ALA B 1 373 ? 98.095 32.295 62.089 1.00 24.70 373 ALA B C 1
ATOM 6176 O O . ALA B 1 373 ? 98.213 31.886 60.934 1.00 25.84 373 ALA B O 1
ATOM 6178 N N . VAL B 1 374 ? 96.970 32.838 62.543 1.00 24.18 374 VAL B N 1
ATOM 6179 C CA . VAL B 1 374 ? 95.814 32.956 61.665 1.00 23.94 374 VAL B CA 1
ATOM 6180 C C . VAL B 1 374 ? 96.010 34.037 60.603 1.00 25.25 374 VAL B C 1
ATOM 6181 O O . VAL B 1 374 ? 95.625 33.852 59.448 1.00 25.76 374 VAL B O 1
ATOM 6185 N N . GLY B 1 375 ? 96.620 35.153 60.984 1.00 24.07 375 GLY B N 1
ATOM 6186 C CA . GLY B 1 375 ? 96.878 36.210 60.018 1.00 23.33 375 GLY B CA 1
ATOM 6187 C C . GLY B 1 375 ? 97.796 35.660 58.937 1.00 24.78 375 GLY B C 1
ATOM 6188 O O . GLY B 1 375 ? 97.668 35.979 57.754 1.00 24.68 375 GLY B O 1
ATOM 6189 N N . TRP B 1 376 ? 98.733 34.821 59.355 1.00 23.72 376 TRP B N 1
ATOM 6190 C CA . TRP B 1 376 ? 99.660 34.197 58.429 1.00 24.60 376 TRP B CA 1
ATOM 6191 C C . TRP B 1 376 ? 98.845 33.306 57.481 1.00 24.00 376 TRP B C 1
ATOM 6192 O O . TRP B 1 376 ? 98.930 33.441 56.265 1.00 22.79 376 TRP B O 1
ATOM 6203 N N . LEU B 1 377 ? 98.044 32.409 58.049 1.00 24.71 377 LEU B N 1
ATOM 6204 C CA . LEU B 1 377 ? 97.226 31.481 57.260 1.00 23.70 377 LEU B CA 1
ATOM 6205 C C . LEU B 1 377 ? 96.305 32.151 56.246 1.00 24.55 377 LEU B C 1
ATOM 6206 O O . LEU B 1 377 ? 96.246 31.740 55.092 1.00 24.43 377 LEU B O 1
ATOM 6211 N N . MET B 1 378 ? 95.583 33.182 56.673 1.00 24.48 378 MET B N 1
ATOM 6212 C CA . MET B 1 378 ? 94.674 33.883 55.772 1.00 23.17 378 MET B CA 1
ATOM 6213 C C . MET B 1 378 ? 95.419 34.570 54.629 1.00 22.96 378 MET B C 1
ATOM 6214 O O . MET B 1 378 ? 95.018 34.455 53.469 1.00 22.69 378 MET B O 1
ATOM 6219 N N . GLN B 1 379 ? 96.502 35.277 54.949 1.00 22.20 379 GLN B N 1
ATOM 6220 C CA . GLN B 1 379 ? 97.285 35.970 53.922 1.00 23.50 379 GLN B CA 1
ATOM 6221 C C . GLN B 1 379 ? 97.888 34.931 52.975 1.00 23.42 379 GLN B C 1
ATOM 6222 O O . GLN B 1 379 ? 97.949 35.133 51.759 1.00 23.43 379 GLN B O 1
ATOM 6228 N N . HIS B 1 380 ? 98.319 33.809 53.541 1.00 23.72 380 HIS B N 1
ATOM 6229 C CA . HIS B 1 380 ? 98.889 32.717 52.757 1.00 24.90 380 HIS B CA 1
ATOM 6230 C C . HIS B 1 380 ? 97.864 32.236 51.726 1.00 25.49 380 HIS B C 1
ATOM 6231 O O . HIS B 1 380 ? 98.176 32.080 50.541 1.00 24.65 380 HIS B O 1
ATOM 6238 N N . LEU B 1 381 ? 96.638 32.003 52.192 1.00 23.69 381 LEU B N 1
ATOM 6239 C CA . LEU B 1 381 ? 95.576 31.523 51.321 1.00 23.07 381 LEU B CA 1
ATOM 6240 C C . LEU B 1 381 ? 95.216 32.544 50.251 1.00 24.21 381 LEU B C 1
ATOM 6241 O O . LEU B 1 381 ? 94.848 32.176 49.141 1.00 25.12 381 LEU B O 1
ATOM 6246 N N . MET B 1 382 ? 95.320 33.830 50.566 1.00 23.54 382 MET B N 1
ATOM 6247 C CA . MET B 1 382 ? 95.015 34.826 49.551 1.00 24.33 382 MET B CA 1
ATOM 6248 C C . MET B 1 382 ? 96.085 34.768 48.462 1.00 24.99 382 MET B C 1
ATOM 6249 O O . MET B 1 382 ? 95.773 34.892 47.277 1.00 25.67 382 MET B O 1
ATOM 6254 N N . TRP B 1 383 ? 97.337 34.562 48.861 1.00 25.17 383 TRP B N 1
ATOM 6255 C CA . TRP B 1 383 ? 98.426 34.462 47.891 1.00 26.00 383 TRP B CA 1
ATOM 6256 C C . TRP B 1 383 ? 98.214 33.204 47.059 1.00 27.22 383 TRP B C 1
ATOM 6257 O O . TRP B 1 383 ? 98.320 33.234 45.833 1.00 27.79 383 TRP B O 1
ATOM 6268 N N . GLN B 1 384 ? 97.916 32.102 47.740 1.00 27.91 384 GLN B N 1
ATOM 6269 C CA . GLN B 1 384 ? 97.664 30.823 47.081 1.00 28.51 384 GLN B CA 1
ATOM 6270 C C . GLN B 1 384 ? 96.655 31.023 45.952 1.00 28.99 384 GLN B C 1
ATOM 6271 O O . GLN B 1 384 ? 96.882 30.612 44.813 1.00 28.16 384 GLN B O 1
ATOM 6277 N N . THR B 1 385 ? 95.540 31.661 46.296 1.00 26.99 385 THR B N 1
ATOM 6278 C CA . THR B 1 385 ? 94.456 31.927 45.362 1.00 27.92 385 THR B CA 1
ATOM 6279 C C . THR B 1 385 ? 94.898 32.813 44.199 1.00 29.00 385 THR B C 1
ATOM 6280 O O . THR B 1 385 ? 94.530 32.567 43.045 1.00 28.83 385 THR B O 1
ATOM 6284 N N . ALA B 1 386 ? 95.691 33.838 44.510 1.00 29.31 386 ALA B N 1
ATOM 6285 C CA . ALA B 1 386 ? 96.193 34.765 43.500 1.00 26.98 386 ALA B CA 1
ATOM 6286 C C . ALA B 1 386 ? 97.103 34.032 42.513 1.00 26.51 386 ALA B C 1
ATOM 6287 O O . ALA B 1 386 ? 97.008 34.233 41.301 1.00 29.15 386 ALA B O 1
ATOM 6289 N N . PHE B 1 387 ? 97.984 33.183 43.030 1.00 26.50 387 PHE B N 1
ATOM 6290 C CA . PHE B 1 387 ? 98.877 32.430 42.162 1.00 27.58 387 PHE B CA 1
ATOM 6291 C C . PHE B 1 387 ? 98.072 31.479 41.272 1.00 28.68 387 PHE B C 1
ATOM 6292 O O . PHE B 1 387 ? 98.370 31.338 40.083 1.00 26.98 387 PHE B O 1
ATOM 6300 N N . LEU B 1 388 ? 97.053 30.838 41.844 1.00 27.60 388 LEU B N 1
ATOM 6301 C CA . LEU B 1 388 ? 96.206 29.924 41.077 1.00 28.64 388 LEU B CA 1
ATOM 6302 C C . LEU B 1 388 ? 95.521 30.678 39.942 1.00 29.62 388 LEU B C 1
ATOM 6303 O O . LEU B 1 388 ? 95.267 30.119 38.872 1.00 32.07 388 LEU B O 1
ATOM 6308 N N . GLY B 1 389 ? 95.222 31.950 40.184 1.00 29.37 389 GLY B N 1
ATOM 6309 C CA . GLY B 1 389 ? 94.596 32.771 39.165 1.00 30.08 389 GLY B CA 1
ATOM 6310 C C . GLY B 1 389 ? 95.485 32.856 37.934 1.00 31.66 389 GLY B C 1
ATOM 6311 O O . GLY B 1 389 ? 94.987 32.915 36.805 1.00 30.16 389 GLY B O 1
ATOM 6312 N N . GLU B 1 390 ? 96.801 32.863 38.146 1.00 31.98 390 GLU B N 1
ATOM 6313 C CA . GLU B 1 390 ? 97.752 32.921 37.034 1.00 33.35 390 GLU B CA 1
ATOM 6314 C C . GLU B 1 390 ? 97.864 31.549 36.368 1.00 33.79 390 GLU B C 1
ATOM 6315 O O . GLU B 1 390 ? 97.858 31.433 35.141 1.00 35.91 390 GLU B O 1
ATOM 6321 N N . LEU B 1 391 ? 97.976 30.514 37.192 1.00 33.83 391 LEU B N 1
ATOM 6322 C CA . LEU B 1 391 ? 98.090 29.143 36.709 1.00 34.07 391 LEU B CA 1
ATOM 6323 C C . LEU B 1 391 ? 96.853 28.649 35.962 1.00 33.76 391 LEU B C 1
ATOM 6324 O O . LEU B 1 391 ? 96.953 27.758 35.120 1.00 33.16 391 LEU B O 1
ATOM 6329 N N . TRP B 1 392 ? 95.687 29.206 36.275 1.00 33.21 392 TRP B N 1
ATOM 6330 C CA . TRP B 1 392 ? 94.460 28.777 35.611 1.00 33.29 392 TRP B CA 1
ATOM 6331 C C . TRP B 1 392 ? 93.998 29.782 34.574 1.00 33.83 392 TRP B C 1
ATOM 6332 O O . TRP B 1 392 ? 92.968 29.601 33.922 1.00 33.19 392 TRP B O 1
ATOM 6343 N N . GLU B 1 393 ? 94.779 30.846 34.430 1.00 34.23 393 GLU B N 1
ATOM 6344 C CA . GLU B 1 393 ? 94.507 31.893 33.462 1.00 35.06 393 GLU B CA 1
ATOM 6345 C C . GLU B 1 393 ? 93.117 32.502 33.580 1.00 34.16 393 GLU B C 1
ATOM 6346 O O . GLU B 1 393 ? 92.367 32.563 32.604 1.00 34.25 393 GLU B O 1
ATOM 6352 N N . VAL B 1 394 ? 92.774 32.948 34.782 1.00 31.84 394 VAL B N 1
ATOM 6353 C CA . VAL B 1 394 ? 91.489 33.587 35.009 1.00 30.64 394 VAL B CA 1
ATOM 6354 C C . VAL B 1 394 ? 91.721 34.893 35.751 1.00 30.44 394 VAL B C 1
ATOM 6355 O O . VAL B 1 394 ? 92.821 35.154 36.241 1.00 31.15 394 VAL B O 1
ATOM 6359 N N . ASN B 1 395 ? 90.684 35.717 35.811 1.00 30.62 395 ASN B N 1
ATOM 6360 C CA . ASN B 1 395 ? 90.762 36.968 36.542 1.00 31.43 395 ASN B CA 1
ATOM 6361 C C . ASN B 1 395 ? 90.287 36.587 37.940 1.00 31.82 395 ASN B C 1
ATOM 6362 O O . ASN B 1 395 ? 89.090 36.412 38.168 1.00 31.06 395 ASN B O 1
ATOM 6367 N N . ALA B 1 396 ? 91.224 36.455 38.870 1.00 30.35 396 ALA B N 1
ATOM 6368 C CA . ALA B 1 396 ? 90.889 36.064 40.234 1.00 30.85 396 ALA B CA 1
ATOM 6369 C C . ALA B 1 396 ? 90.331 37.179 41.113 1.00 30.81 396 ALA B C 1
ATOM 6370 O O . ALA B 1 396 ? 89.961 36.931 42.262 1.00 31.33 396 ALA B O 1
ATOM 6372 N N . PHE B 1 397 ? 90.235 38.393 40.583 1.00 30.48 397 PHE B N 1
ATOM 6373 C CA . PHE B 1 397 ? 89.779 39.509 41.405 1.00 31.65 397 PHE B CA 1
ATOM 6374 C C . PHE B 1 397 ? 88.453 40.163 41.043 1.00 31.49 397 PHE B C 1
ATOM 6375 O O . PHE B 1 397 ? 88.113 41.219 41.574 1.00 31.30 397 PHE B O 1
ATOM 6383 N N . ASP B 1 398 ? 87.697 39.540 40.146 1.00 32.14 398 ASP B N 1
ATOM 6384 C CA . ASP B 1 398 ? 86.398 40.085 39.770 1.00 32.32 398 ASP B CA 1
ATOM 6385 C C . ASP B 1 398 ? 85.316 39.072 40.140 1.00 32.09 398 ASP B C 1
ATOM 6386 O O . ASP B 1 398 ? 85.599 38.061 40.779 1.00 32.91 398 ASP B O 1
ATOM 6391 N N . GLN B 1 399 ? 84.078 39.355 39.750 1.00 31.59 399 GLN B N 1
ATOM 6392 C CA . GLN B 1 399 ? 82.954 38.466 40.025 1.00 30.81 399 GLN B CA 1
ATOM 6393 C C . GLN B 1 399 ? 81.792 38.819 39.095 1.00 29.21 399 GLN B C 1
ATOM 6394 O O . GLN B 1 399 ? 80.737 39.268 39.537 1.00 29.06 399 GLN B O 1
ATOM 6400 N N . PRO B 1 400 ? 81.982 38.603 37.780 1.00 30.51 400 PRO B N 1
ATOM 6401 C CA . PRO B 1 400 ? 80.995 38.882 36.731 1.00 30.79 400 PRO B CA 1
ATOM 6402 C C . PRO B 1 400 ? 79.671 38.148 36.931 1.00 31.19 400 PRO B C 1
ATOM 6403 O O . PRO B 1 400 ? 78.597 38.689 36.650 1.00 31.90 400 PRO B O 1
ATOM 6407 N N . GLY B 1 401 ? 79.757 36.916 37.424 1.00 29.82 401 GLY B N 1
ATOM 6408 C CA . GLY B 1 401 ? 78.568 36.105 37.626 1.00 30.52 401 GLY B CA 1
ATOM 6409 C C . GLY B 1 401 ? 77.486 36.577 38.584 1.00 30.75 401 GLY B C 1
ATOM 6410 O O . GLY B 1 401 ? 76.349 36.112 38.494 1.00 32.10 401 GLY B O 1
ATOM 6411 N N . VAL B 1 402 ? 77.805 37.492 39.493 1.00 30.64 402 VAL B N 1
ATOM 6412 C CA . VAL B 1 402 ? 76.803 37.953 40.453 1.00 30.00 402 VAL B CA 1
ATOM 6413 C C . VAL B 1 402 ? 75.929 39.115 39.989 1.00 30.99 402 VAL B C 1
ATOM 6414 O O . VAL B 1 402 ? 74.953 39.463 40.651 1.00 29.29 402 VAL B O 1
ATOM 6418 N N . GLU B 1 403 ? 76.260 39.702 38.845 1.00 30.91 403 GLU B N 1
ATOM 6419 C CA . GLU B 1 403 ? 75.502 40.844 38.332 1.00 32.09 403 GLU B CA 1
ATOM 6420 C C . GLU B 1 403 ? 74.048 40.540 37.957 1.00 30.69 403 GLU B C 1
ATOM 6421 O O . GLU B 1 403 ? 73.143 41.273 38.353 1.00 30.71 403 GLU B O 1
ATOM 6427 N N . LEU B 1 404 ? 73.821 39.465 37.205 1.00 31.78 404 LEU B N 1
ATOM 6428 C CA . LEU B 1 404 ? 72.462 39.119 36.776 1.00 30.95 404 LEU B CA 1
ATOM 6429 C C . LEU B 1 404 ? 71.472 39.028 37.933 1.00 30.84 404 LEU B C 1
ATOM 6430 O O . LEU B 1 404 ? 70.375 39.590 37.867 1.00 30.42 404 LEU B O 1
ATOM 6435 N N . GLY B 1 405 ? 71.856 38.322 38.991 1.00 30.32 405 GLY B N 1
ATOM 6436 C CA . GLY B 1 405 ? 70.970 38.187 40.133 1.00 29.64 405 GLY B CA 1
ATOM 6437 C C . GLY B 1 405 ? 70.534 39.528 40.692 1.00 29.45 405 GLY B C 1
ATOM 6438 O O . GLY B 1 405 ? 69.392 39.686 41.134 1.00 29.85 405 GLY B O 1
ATOM 6439 N N . LYS B 1 406 ? 71.442 40.501 40.682 1.00 29.58 406 LYS B N 1
ATOM 6440 C CA . LYS B 1 406 ? 71.125 41.826 41.198 1.00 29.90 406 LYS B CA 1
ATOM 6441 C C . LYS B 1 406 ? 70.111 42.524 40.302 1.00 29.57 406 LYS B C 1
ATOM 6442 O O . LYS B 1 406 ? 69.192 43.181 40.786 1.00 30.94 406 LYS B O 1
ATOM 6448 N N . VAL B 1 407 ? 70.280 42.379 38.993 1.00 31.29 407 VAL B N 1
ATOM 6449 C CA . VAL B 1 407 ? 69.366 43.007 38.047 1.00 31.68 407 VAL B CA 1
ATOM 6450 C C . VAL B 1 407 ? 67.979 42.379 38.163 1.00 32.35 407 VAL B C 1
ATOM 6451 O O . VAL B 1 407 ? 66.964 43.079 38.260 1.00 33.41 407 VAL B O 1
ATOM 6455 N N . LEU B 1 408 ? 67.936 41.052 38.166 1.00 32.58 408 LEU B N 1
ATOM 6456 C CA . LEU B 1 408 ? 66.667 40.352 38.281 1.00 32.60 408 LEU B CA 1
ATOM 6457 C C . LEU B 1 408 ? 65.979 40.682 39.604 1.00 33.19 408 LEU B C 1
ATOM 6458 O O . LEU B 1 408 ? 64.751 40.776 39.658 1.00 32.81 408 LEU B O 1
ATOM 6463 N N . THR B 1 409 ? 66.763 40.859 40.669 1.00 33.17 409 THR B N 1
ATOM 6464 C CA . THR B 1 409 ? 66.191 41.196 41.972 1.00 32.80 409 THR B CA 1
ATOM 6465 C C . THR B 1 409 ? 65.491 42.554 41.899 1.00 34.38 409 THR B C 1
ATOM 6466 O O . THR B 1 409 ? 64.387 42.726 42.419 1.00 32.60 409 THR B O 1
ATOM 6470 N N . ARG B 1 410 ? 66.143 43.521 41.265 1.00 35.30 410 ARG B N 1
ATOM 6471 C CA . ARG B 1 410 ? 65.566 44.853 41.129 1.00 38.19 410 ARG B CA 1
ATOM 6472 C C . ARG B 1 410 ? 64.266 44.787 40.335 1.00 38.84 410 ARG B C 1
ATOM 6473 O O . ARG B 1 410 ? 63.289 45.454 40.678 1.00 38.53 410 ARG B O 1
ATOM 6481 N N . LYS B 1 411 ? 64.256 43.974 39.282 1.00 39.77 411 LYS B N 1
ATOM 6482 C CA . LYS B 1 411 ? 63.071 43.824 38.443 1.00 42.52 411 LYS B CA 1
ATOM 6483 C C . LYS B 1 411 ? 61.861 43.341 39.240 1.00 43.19 411 LYS B C 1
ATOM 6484 O O . LYS B 1 411 ? 60.788 43.943 39.179 1.00 42.91 411 LYS B O 1
ATOM 6490 N N . ARG B 1 412 ? 62.041 42.256 39.988 1.00 43.50 412 ARG B N 1
ATOM 6491 C CA . ARG B 1 412 ? 60.957 41.686 40.778 1.00 44.01 412 ARG B CA 1
ATOM 6492 C C . ARG B 1 412 ? 60.520 42.607 41.913 1.00 44.96 412 ARG B C 1
ATOM 6493 O O . ARG B 1 412 ? 59.384 42.531 42.375 1.00 45.78 412 ARG B O 1
ATOM 6501 N N . LEU B 1 413 ? 61.414 43.488 42.351 1.00 45.64 413 LEU B N 1
ATOM 6502 C CA . LEU B 1 413 ? 61.088 44.427 43.419 1.00 46.92 413 LEU B CA 1
ATOM 6503 C C . LEU B 1 413 ? 60.221 45.573 42.905 1.00 48.69 413 LEU B C 1
ATOM 6504 O O . LEU B 1 413 ? 59.274 45.996 43.565 1.00 48.55 413 LEU B O 1
ATOM 6509 N N . ALA B 1 414 ? 60.563 46.064 41.717 1.00 50.41 414 ALA B N 1
ATOM 6510 C CA . ALA B 1 414 ? 59.865 47.180 41.087 1.00 52.75 414 ALA B CA 1
ATOM 6511 C C . ALA B 1 414 ? 58.445 46.883 40.588 1.00 54.60 414 ALA B C 1
ATOM 6512 O O . ALA B 1 414 ? 57.524 47.654 40.857 1.00 55.60 414 ALA B O 1
ATOM 6514 N N . GLY B 1 415 ? 58.270 45.777 39.865 1.00 56.09 415 GLY B N 1
ATOM 6515 C CA . GLY B 1 415 ? 56.956 45.424 39.335 1.00 57.38 415 GLY B CA 1
ATOM 6516 C C . GLY B 1 415 ? 56.467 44.039 39.731 1.00 59.02 415 GLY B C 1
ATOM 6517 O O . GLY B 1 415 ? 55.225 43.796 39.688 1.00 59.64 415 GLY B O 1
#

Organism: Thermus thermophilus (strain ATCC 27634 / DSM 579 / HB8) (NCBI:txid300852)

Foldseek 3Di:
DKDWFQPLPVCQVVLLVVCVVVLVVLLVVLVVLPPPPPLLPCLLCLLVPPPQLVVLLVLLVVCPLAQEEEEQDADLLPLLQCLQLLQQQDPNRHYHYQHDQDPPVLVVCLVPDDLSRAAYEQEDAQQPPPSSVNSCVVVLVSLCVRPPPCSLSRYEYEYACDHYDRNVVCVVSVHHYFYQYPSHFSLSRSSGCSNSNSVSNSVADNNLLSLLLVVLSVLSPDDSVSNVLSSVLSLCVVLQVQQEEEEEELDPSSVSVQVSLQSLQCQQFQDQAPVRHGGGHHYDYHYPPVCVVPCLVCLQPNDQRYAYEYEEEQDEPDKAADDDDPPPVVCVVRHRPIPVNVSRVRSVVSQVSSSVSPHNYMYMYFPYSGSSRVSNVSSSSNSSSSSNCSSRRHSSRDGVPCPVVVVVVVVVVPD/DWDWFQVLPVCQVVVLVVCVVVLVVLLVVLVVCPPPPPLLPCLLCLLVCVPLLVVLLVLLVVCVLAQEEEELDADLLPLLQVLLLLQFQPQNRHYHYQHDQDPPVLVVCLVPDDLRRAAYEQEDAQQVPPSSVNSVVVVQCSQCVRPPLVSQQRYEYEYACDHHPVNVVCVVSVHHYAYQYPSHFSLSRSSGCSNSNSVSNSVADNNLLSLLLVVLSVLCPDRSVSNPLSSVLVVCLVLQVQQEEEEEELDPSSQSVQVSLQSLQCQQFQFQAPVRHGGGHHYHYHYPPVCVVPCLVCLQPNDQRYEYEYEAEQDEPDKDADDDDPPCVVCVVRHRPIPSNVSRVSSVVSQVSSSVSVHHYMYTYFPYSGSNRVSNVSSSSNSSSSSNCSVRRHSRRDGVPVVVVVVVVVVVVPD

B-factor: mean 31.85, std 8.43, range [15.97, 67.86]

Solvent-accessible surface area: 27871 Å² total; per-residue (Å²): 130,5,97,29,15,27,116,66,14,124,45,13,90,95,10,7,83,150,32,5,100,84,0,71,62,4,26,130,89,0,49,67,82,103,76,121,112,51,24,42,6,10,1,6,70,13,0,106,51,83,131,29,4,158,80,0,62,125,26,44,96,63,7,106,57,6,66,3,0,0,0,0,0,9,3,12,10,1,21,2,1,33,1,0,20,30,5,4,27,125,55,55,14,120,27,36,34,5,3,11,0,6,0,30,28,0,21,117,30,30,154,99,18,62,22,183,81,0,0,0,0,0,1,3,47,61,0,54,32,22,7,2,2,0,0,0,2,6,0,3,134,18,0,76,78,112,24,40,150,74,10,84,122,7,1,0,0,0,0,10,51,158,113,28,27,0,26,58,0,1,126,139,20,63,14,76,25,3,39,1,45,132,44,0,10,25,12,3,1,2,3,1,5,0,0,4,0,0,2,6,0,0,41,6,70,0,62,16,1,3,88,0,0,70,67,0,25,94,12,0,97,19,84,31,116,105,0,16,0,0,25,0,0,0,2,6,26,55,9,90,136,32,24,1,4,0,2,0,0,0,3,38,20,1,26,70,0,3,49,7,0,5,5,0,0,0,9,0,0,0,5,71,18,135,114,50,110,86,16,10,8,1,0,0,26,3,23,4,1,26,16,20,30,4,9,6,0,0,0,31,36,0,32,86,22,1,4,0,1,0,0,1,3,74,41,42,97,78,51,16,116,1,20,142,7,104,17,2,119,54,1,64,57,1,38,49,52,35,0,16,66,0,2,47,7,6,0,9,0,3,0,64,2,0,21,117,9,44,8,123,0,4,0,2,1,0,40,41,5,16,24,67,4,1,0,9,0,0,1,0,3,2,3,1,0,1,0,0,1,10,18,4,59,6,82,1,26,44,74,68,1,19,118,43,10,97,64,18,6,116,147,110,6,85,119,132,4,98,28,21,28,110,55,11,110,46,15,75,108,8,5,84,164,34,7,102,74,0,74,59,4,24,134,92,0,52,64,73,89,81,94,127,52,24,38,7,10,1,3,69,13,0,118,56,60,111,32,2,145,83,0,74,190,26,39,112,61,3,106,60,5,67,5,0,0,0,0,0,8,4,12,10,1,24,1,0,32,1,0,21,44,5,11,24,139,50,47,14,125,27,36,35,6,4,11,0,6,0,31,12,0,22,122,28,32,155,101,18,61,18,136,84,0,0,0,0,0,0,3,51,63,0,54,31,25,8,2,2,0,0,0,0,7,0,2,132,16,0,58,80,107,9,38,134,88,4,75,134,12,1,0,0,0,0,14,36,166,112,26,28,0,25,54,0,2,124,128,21,67,15,78,24,4,38,1,50,126,47,0,12,22,13,3,0,2,1,1,5,1,0,4,0,0,2,9,0,0,31,15,76,6,69,14,1,1,92,0,0,79,72,0,17,116,10,0,94,19,95,29,107,99,0,21,0,0,29,0,0,0,2,5,15,51,23,145,132,25,32,0,5,0,2,0,0,0,3,37,29,1,26,69,0,4,48,4,0,5,3,0,1,0,11,0,0,0,5,70,20,143,119,50,109,85,34,12,13,1,0,0,26,2,24,4,2,27,17,17,28,3,7,6,0,0,0,31,33,0,31,88,20,1,4,0,1,0,0,0,3,65,41,41,97,77,54,18,114,0,22,145,9,117,14,2,126,57,0,63,80,0,46,49,56,32,0,17,63,0,2,46,6,5,0,10,0,3,0,65,1,0,21,117,9,31,4,94,0,2,0,1,1,0,35,43,6,16,22,67,1,1,0,3,0,0,0,0,2,1,2,2,1,1,0,0,2,9,19,19,54,7,84,2,27,40,77,68,2,20,100,46,10,104,50,18,8,122,124,112,6,87,110

Secondary structure (DSSP, 8-state):
--EEE-TT-TTHHHHHHHTHHHHHHHHHHHHHTSSSTT---GGGTGGG-TTHHHHHHHHHHT-TT-SEEEEE--GGGTHHHHHHHHHH--S-PEEEEE-S--HHHHHHHHHHS-GGGEEEEEEESSS--HHHHHHHHHHHHHHHHHHGGGGGGGEEEEE-SSSSHHHHHHHHHT-EEEE--TT--GGG-TTSHHHHHHHHHTT--HHHHHHHHHHHHHHHHS-GGG-HHHHHHHHHHHTTTSSEEEEEE--STTTTHHHHHHHHHHHHHSEE-TTS-EE--EEEEEETTGGGGTTHHHHHHS-S-EEEEEEEES--SS--B----TT-GGGTTTTTSBHHHHHHHHHHHHHHHHHHTT-EEEEEEESSSSHHHHHHHHHHHHHHHHHHHHHTTS-TT--GGGHHHHHHHHHHHH-/--EEE-TT-TTHHHHHHHTHHHHHHHHHHHHTTTTSTT---GGGTGGG-HHHHHHHHHHHHT-TT--EEEEE--GGGTHHHHHHHHHH--S--EEEEE-S--HHHHHHHHHHS-GGGEEEEEEESSS--HHHHHHHHHHHHHHHHHHGGGGGGGEEEEE-SSSSHHHHHHHHHT--EEE--TT--GGG-TTSHHHHHHHHHTT--HHHHHHHHHHHHHHHHS-GGG-HHHHHHHHHHHTTTSSEEEEEE--STTTTHHHHHHHHHHHHHSEE-TTS-EE--EEEEEETTGGGGTTHHHHHHS-S-EEEEEEEES--SS--B----TT-GGGTTTTTSBHHHHHHHHHHHHHHHHHHTT-EEEEEEESSSSHHHHHHHHHHHHHHHHHHHHHTTS-TT--GGGHHHHHHHHHHHH-

Sequence (830 aa):
MLRLDTRFLPGFPEALSRHGPLLEEARRRLLAKRGEPGSMLGWMDLPEDTETLREVRRYREANPWVEDFVLIGIGGSALGPKALEAAFNESGVRFHYLDHVEPEPILRLLRTLDPRKTLVNAVSKSGSTAETLAGLAVFLKWLKAHLGEDWRRHLVVTTDPKEGPLRAFAEREGLKAFAIPKEVGGRFSALSPVGLLPLAFAGADLDALLMGARKANETALAPLEESLPLKTALLLHLHRHLPVHVFMVYSERLSHLPSWFVQLHDESLGKVDRQGQRVGTTAVPALGPKDQHAQVQLFREGPLDKLLALVIPEAPLEDVEIPEVEGLEAASYLFGKTLFQLLKAEAEATYEALAEAGQRVYALFLPEVSPYAVGWLMQHLMWQTAFLGELWEVNAFDQPGVELGKVLTRKRLAGMLRLDTRFLPGFPEALSRHGPLLEEARRRLLAKRGEPGSMLGWMDLPEDTETLREVRRYREANPWVEDFVLIGIGGSALGPKALEAAFNESGVRFHYLDHVEPEPILRLLRTLDPRKTLVNAVSKSGSTAETLAGLAVFLKWLKAHLGEDWRRHLVVTTDPKEGPLRAFAEREGLKAFAIPKEVGGRFSALSPVGLLPLAFAGADLDALLMGARKANETALAPLEESLPLKTALLLHLHRHLPVHVFMVYSERLSHLPSWFVQLHDESLGKVDRQGQRVGTTAVPALGPKDQHAQVQLFREGPLDKLLALVIPEAPLEDVEIPEVEGLEAASYLFGKTLFQLLKAEAEATYEALAEAGQRVYALFLPEVSPYAVGWLMQHLMWQTAFLGELWEVNAFDQPGVELGKVLTRKRLAG

Radius of gyration: 25.73 Å; Cα contacts (8 Å, |Δi|>4): 1759; chains: 2; bounding box: 62×71×70 Å